Protein AF-0000000074803861 (afdb_homodimer)

Organism: Zingiber officinale (NCBI:txid94328)

Nearest PDB structures (foldseek):
  1dpg-assembly1_B  TM=9.202E-01  e=6.048E-50  Leuconostoc mesenteroides
  7xhl-assembly1_A  TM=9.032E-01  e=5.498E-47  Zymomonas mobilis
  7xhl-assembly2_E  TM=8.875E-01  e=1.045E-45  Zymomonas mobilis
  7xhp-assembly2_G  TM=9.040E-01  e=1.129E-42  Zymomonas mobilis
  7xhp-assembly1_D  TM=9.112E-01  e=1.511E-33  Zymomonas mobilis

Secondary structure (DSSP, 8-state):
--HHHHHHHHHHHHTTT-----------------S------S----------------------------------------------------------------------------------------------EEEEEEEETTTSHHIIIIIHHHHHHHHHTT-S-SSEEEEEEESS---HHHHHHHHHTT----GGG-TTHHHHHHHHHHTEEEEE--TT-HHHHHHHHHHHHHHHTTSEEEEEEEE-S-GGGHHHHHHHHHHHS--SSS-EEEEEESP--SSHHHHHHHHHHHHTT--GGGEEEE-GGGGSHHHHHHHHHHHS-TTTGGG-STTTEEEEEEEEE-SS--TT-HHHHTTTHHIIIIIIIIIHHHHHHHHPPPPSSSSHHHHHHHHHHHHHHBPPP-GGGEEEEEEE-EEETTEEE--GGGSTTSPTT----SEEEEEE-B-STTTTT--EEEEEESSBSS-EEEEEEEEPPPTT-TTHHHH-S-GGGG--EEEEEEESS-EEEEEEEEEPSSSS--EEEEEEEEEHHHH--SPPPPHHHHHHHHHHHT--TTSB-HHHHHHHHHHHHHHHHHHHHTTPPPEEEETTBS--THHHHHHHHTT---GGGTTTT--/-HHHHHHHHHHHHHHHGGG--TT-----S-STTHHHHHHHHHHHHH-S----------------------------------------------------------------------------------------EEEEEEEETTTSHHIIIIIHHHHHHHHHTT-S-SSEEEEEEESS---HHHHHHHHHTT----GGG-TTHHHHHHHHHHTEEEEE--TT-HHHHHHHHHHHHHHHTTSEEEEEEEE-S-GGGHHHHHHHHHHHS--SSS-EEEEEESP--SSHHHHHHHHHHHHTTS-GGGEEEE-GGGGSHHHHHHHHHHHS-TTTGGG-STTTEEEEEEEEE-SS--TT-HHHHTTTHHIIIIIIIIIHHHHHHHHPPPPSSSSHHHHHHHHHHHHHHBPPP-GGGEEEEEEE-EEETTEEE--GGGSTTSPTT----SEEEEEE-B-STTTTT--EEEEEESSBSS-EEEEEEEEPPPTT-TTHHHH-S-GGGG--EEEEEEESS-EEEEEEEEEPSSSS--EEEEEEEEEHHHH--SPPPPHHHHHHHHHHHT--TTSB-HHHHHHHHHHHHHHHHHHHHTTPPPEEEETTBS--THHHHHHHHTT---GGGTTTT--

InterPro domains:
  IPR001282 Glucose-6-phosphate dehydrogenase [MF_00966] (138-620)
  IPR001282 Glucose-6-phosphate dehydrogenase [PR00079] (277-290)
  IPR001282 Glucose-6-phosphate dehydrogenase [PR00079] (301-329)
  IPR001282 Glucose-6-phosphate dehydrogenase [PR00079] (353-370)
  IPR001282 Glucose-6-phosphate dehydrogenase [PR00079] (371-387)
  IPR001282 Glucose-6-phosphate dehydrogenase [PR00079] (458-484)
  IPR001282 Glucose-6-phosphate dehydrogenase [PTHR23429] (120-617)
  IPR001282 Glucose-6-phosphate dehydrogenase [TIGR00871] (139-619)
  IPR019796 Glucose-6-phosphate dehydrogenase, active site [PS00069] (311-317)
  IPR022674 Glucose-6-phosphate dehydrogenase, NAD-binding [PF00479] (143-321)
  IPR022675 Glucose-6-phosphate dehydrogenase, C-terminal [PF02781] (324-618)
  IPR036291 NAD(P)-binding domain superfamily [SSF51735] (134-324)

Foldseek 3Di:
DVVVVVVVVVVVCVVPACYPPDDDPDDDDDDDPDDDPDDDDPPDDDDDPDDDDDDDDDDDDDDDDDDDDDDDDDDDDPPDDDDDDDDDDDDDDDDDDDDDDDDDDPPPDDDDPDDPPDPPPPPPPPPPPVPPVPFQAEEEEEEEVCVDDCNQAPQLQLVLVCVVVVLHGPHYAYEYEEQDDDFLVRSLVSNLVNHDDFPVPPDCSVVSSVVSSVRYGYFHDDQQDLVSLLVVQVVQCVSQPRHQYHYEYEYPDDLVSVLRNLQSCLVRRAGPGDHAAYEDEDDQAQFLVRNVVSVVSNVVRDPQLRYFYDDLLLLFDLLVCLLVVQPVDPVPVVCLFPVWFQAKEWEFEAQAACVQVLLVCLVRADCSVDVLPNVLQSVLQSNFDDFPDLAQVRSLVRSLVQLLQKAAFDLVFKAFEFEAWDDDPNDTDHGSQPRPSHDHPRQGGQKMKGWIAGHDDGYHLYTYIYIYHYLAQDGFTKMKTWTDFDPPDPCDVQVPDDRSVQTKMWMATRDDQGWTWIWHWDADDDDDGHIDIDIDIDGCVVPPVDDGDGSSSRSVSCSSVSGRNSGRGSSSSSSSSSRHNVNVVVCVVVVDHHHYHHRNHRTDPVNQVSQVVSPHGDPVVPVVPPD/DVVVVVVVVVVVVVVVVVPCPVPPVPDDDDDPPVPPVVVVVVVVVPPVDDDDDYYDDDDDDDDDDDDDDYDDDDDDDDYDYYDDDDDDDDDDDDDDDDDCPDDDDDPPDDPPPDDPPDPPPPPPPPPCPVPPVPFQAEEEEEEEVCVDPCNQAPVLQLVLVCVVVVLHGPHYAYEYEEQDDDFLVRSLVSNLVNHDDFPVPPPCSVVSSVVSSVRYGYFHDDQQDLVSLLVVQVVQCVSQDRHQYHYEYEYPDDLVSVLRNLQSCLVRRAGPGDHAAYEDEDDQAQFLVRNVVSVVSNVVRDPQLRYFYDDLLLLFDLLVCLLVVQPVDPVPVVCLFPVWFQAKEWEFEAQAACVQVLLVCLVRADCSVDVLPNVLQSVLQSNFDDFPDLAQVRSLVRSLVQLLQKAAFDLVFKAFEFEAWDDDPNDIDHGSQPRPSHDHPRQGGQKMKGWIAGHDDGTHLYTYIYIYHYLAQDGFTKMKTWTDFDPPDPCDVQVPDDRSVQTKMWMATRDDQGWTKIWHWDADDDDDGHIDIDIDIDGCVVPPVGDGDGSSSRSVSCSSVSGRNSGRGSSNSSSSSSRHNVNVVVCVVVVDHHHYHHRNHRTDPVNQVSQVVSPHGDPVVPVVPPD

Structure (mmCIF, N/CA/C/O backbone):
data_AF-0000000074803861-model_v1
#
loop_
_entity.id
_entity.type
_entity.pdbx_description
1 polymer 'Glucose-6-phosphate 1-dehydrogenase'
#
loop_
_atom_site.group_PDB
_atom_site.id
_atom_site.type_symbol
_atom_site.label_atom_id
_atom_site.label_alt_id
_atom_site.label_comp_id
_atom_site.label_asym_id
_atom_site.label_entity_id
_atom_site.label_seq_id
_atom_site.pdbx_PDB_ins_code
_atom_site.Cartn_x
_atom_site.Cartn_y
_atom_site.Cartn_z
_atom_site.occupancy
_atom_site.B_iso_or_equiv
_atom_site.auth_seq_id
_atom_site.auth_comp_id
_atom_site.auth_asym_id
_atom_site.auth_atom_id
_atom_site.pdbx_PDB_model_num
ATOM 1 N N . MET A 1 1 ? -1.765 -29.172 37.281 1 24.17 1 MET A N 1
ATOM 2 C CA . MET A 1 1 ? -2.434 -28.453 36.188 1 24.17 1 MET A CA 1
ATOM 3 C C . MET A 1 1 ? -2.635 -26.984 36.562 1 24.17 1 MET A C 1
ATOM 5 O O . MET A 1 1 ? -2.479 -26.094 35.719 1 24.17 1 MET A O 1
ATOM 9 N N . ASP A 1 2 ? -3.418 -26.812 37.812 1 24.66 2 ASP A N 1
ATOM 10 C CA . ASP A 1 2 ? -3.715 -25.469 38.281 1 24.66 2 ASP A CA 1
ATOM 11 C C . ASP A 1 2 ? -2.432 -24.688 38.531 1 24.66 2 ASP A C 1
ATOM 13 O O . ASP A 1 2 ? -2.346 -23.5 38.219 1 24.66 2 ASP A O 1
ATOM 17 N N . LYS A 1 3 ? -1.756 -25.203 39.625 1 26.88 3 LYS A N 1
ATOM 18 C CA . LYS A 1 3 ? -0.639 -24.562 40.312 1 26.88 3 LYS A CA 1
ATOM 19 C C . LYS A 1 3 ? 0.588 -24.484 39.406 1 26.88 3 LYS A C 1
ATOM 21 O O . LYS A 1 3 ? 1.533 -23.75 39.688 1 26.88 3 LYS A O 1
ATOM 26 N N . ILE A 1 4 ? 0.745 -25.453 38.594 1 26.59 4 ILE A N 1
ATOM 27 C CA . ILE A 1 4 ? 1.881 -25.406 37.688 1 26.59 4 ILE A CA 1
ATOM 28 C C . ILE A 1 4 ? 1.741 -24.219 36.75 1 26.59 4 ILE A C 1
ATOM 30 O O . ILE A 1 4 ? 2.732 -23.719 36.219 1 26.59 4 ILE A O 1
ATOM 34 N N . TRP A 1 5 ? 0.387 -23.75 36.562 1 29.5 5 TRP A N 1
ATOM 35 C CA . TRP A 1 5 ? -0.01 -22.719 35.625 1 29.5 5 TRP A CA 1
ATOM 36 C C . TRP A 1 5 ? 0.34 -21.328 36.156 1 29.5 5 TRP A C 1
ATOM 38 O O . TRP A 1 5 ? 0.652 -20.422 35.375 1 29.5 5 TRP A O 1
ATOM 48 N N . ALA A 1 6 ? 0.406 -21.188 37.469 1 29.48 6 ALA A N 1
ATOM 49 C CA . ALA A 1 6 ? 0.654 -19.938 38.156 1 29.48 6 ALA A CA 1
ATOM 50 C C . ALA A 1 6 ? 2.055 -19.406 37.875 1 29.48 6 ALA A C 1
ATOM 52 O O . ALA A 1 6 ? 2.246 -18.203 37.688 1 29.48 6 ALA A O 1
ATOM 53 N N . LYS A 1 7 ? 3.047 -20.359 37.938 1 29.09 7 LYS A N 1
ATOM 54 C CA . LYS A 1 7 ? 4.453 -20 37.812 1 29.09 7 LYS A CA 1
ATOM 55 C C . LYS A 1 7 ? 4.746 -19.469 36.406 1 29.09 7 LYS A C 1
ATOM 57 O O . LYS A 1 7 ? 5.66 -18.656 36.219 1 29.09 7 LYS A O 1
ATOM 62 N N . VAL A 1 8 ? 4.051 -19.984 35.375 1 30.67 8 VAL A N 1
ATOM 63 C CA . VAL A 1 8 ? 4.309 -19.547 34 1 30.67 8 VAL A CA 1
ATOM 64 C C . VAL A 1 8 ? 3.766 -18.141 33.781 1 30.67 8 VAL A C 1
ATOM 66 O O . VAL A 1 8 ? 4.262 -17.391 32.938 1 30.67 8 VAL A O 1
ATOM 69 N N . GLN A 1 9 ? 2.818 -17.609 34.625 1 30.31 9 GLN A N 1
ATOM 70 C CA . GLN A 1 9 ? 2.166 -16.312 34.562 1 30.31 9 GLN A CA 1
ATOM 71 C C . GLN A 1 9 ? 3.111 -15.195 35 1 30.31 9 GLN A C 1
ATOM 73 O O . GLN A 1 9 ? 3.182 -14.148 34.344 1 30.31 9 GLN A O 1
ATOM 78 N N . MET A 1 10 ? 3.721 -15.352 36.094 1 31.27 10 MET A N 1
ATOM 79 C CA . MET A 1 10 ? 4.527 -14.281 36.688 1 31.27 10 MET A CA 1
ATOM 80 C C . MET A 1 10 ? 5.758 -13.992 35.812 1 31.27 10 MET A C 1
ATOM 82 O O . MET A 1 10 ? 6.266 -12.867 35.812 1 31.27 10 MET A O 1
ATOM 86 N N . PHE A 1 11 ? 6.445 -15.016 35.188 1 31.88 11 PHE A N 1
ATOM 87 C CA . PHE A 1 11 ? 7.609 -14.773 34.375 1 31.88 11 PHE A CA 1
ATOM 88 C C . PHE A 1 11 ? 7.242 -13.922 33.156 1 31.88 11 PHE A C 1
ATOM 90 O O . PHE A 1 11 ? 8.055 -13.117 32.688 1 31.88 11 PHE A O 1
ATOM 97 N N . ALA A 1 12 ? 5.961 -13.875 32.656 1 29.8 12 ALA A N 1
ATOM 98 C CA . ALA A 1 12 ? 5.473 -13.031 31.547 1 29.8 12 ALA A CA 1
ATOM 99 C C . ALA A 1 12 ? 5.27 -11.594 32.031 1 29.8 12 ALA A C 1
ATOM 101 O O . ALA A 1 12 ? 5.488 -10.648 31.25 1 29.8 12 ALA A O 1
ATOM 102 N N . ILE A 1 13 ? 4.965 -11.18 33.188 1 30.58 13 ILE A N 1
ATOM 103 C CA . ILE A 1 13 ? 4.73 -9.812 33.656 1 30.58 13 ILE A CA 1
ATOM 104 C C . ILE A 1 13 ? 6.055 -9.062 33.75 1 30.58 13 ILE A C 1
ATOM 106 O O . ILE A 1 13 ? 6.148 -7.902 33.344 1 30.58 13 ILE A O 1
ATOM 110 N N . ASN A 1 14 ? 7.102 -9.555 34.375 1 29.22 14 ASN A N 1
ATOM 111 C CA . ASN A 1 14 ? 8.344 -8.859 34.688 1 29.22 14 ASN A CA 1
ATOM 112 C C . ASN A 1 14 ? 9.125 -8.5 33.406 1 29.22 14 ASN A C 1
ATOM 114 O O . ASN A 1 14 ? 10.117 -7.773 33.469 1 29.22 14 ASN A O 1
ATOM 118 N N . ILE A 1 15 ? 9.258 -9.281 32.344 1 28.55 15 ILE A N 1
ATOM 119 C CA . ILE A 1 15 ? 9.938 -8.703 31.188 1 28.55 15 ILE A CA 1
ATOM 120 C C . ILE A 1 15 ? 9.305 -7.359 30.828 1 28.55 15 ILE A C 1
ATOM 122 O O . ILE A 1 15 ? 9.883 -6.57 30.078 1 28.55 15 ILE A O 1
ATOM 126 N N . LEU A 1 16 ? 8.219 -6.828 31.531 1 27.12 16 LEU A N 1
ATOM 127 C CA . LEU A 1 16 ? 7.504 -5.559 31.422 1 27.12 16 LEU A CA 1
ATOM 128 C C . LEU A 1 16 ? 8.188 -4.484 32.281 1 27.12 16 LEU A C 1
ATOM 130 O O . LEU A 1 16 ? 8.234 -3.32 31.875 1 27.12 16 LEU A O 1
ATOM 134 N N . ALA A 1 17 ? 8.656 -4.445 33.531 1 26.55 17 ALA A N 1
ATOM 135 C CA . ALA A 1 17 ? 8.875 -3.314 34.438 1 26.55 17 ALA A CA 1
ATOM 136 C C . ALA A 1 17 ? 10.297 -2.779 34.281 1 26.55 17 ALA A C 1
ATOM 138 O O . ALA A 1 17 ? 10.594 -1.671 34.75 1 26.55 17 ALA A O 1
ATOM 139 N N . ILE A 1 18 ? 11.68 -3.209 34.281 1 25.77 18 ILE A N 1
ATOM 140 C CA . ILE A 1 18 ? 12.711 -2.35 33.719 1 25.77 18 ILE A CA 1
ATOM 141 C C . ILE A 1 18 ? 12.172 -1.648 32.469 1 25.77 18 ILE A C 1
ATOM 143 O O . ILE A 1 18 ? 12.828 -0.762 31.922 1 25.77 18 ILE A O 1
ATOM 147 N N . VAL A 1 19 ? 11.602 -1.701 32.969 1 27.09 19 VAL A N 1
ATOM 148 C CA . VAL A 1 19 ? 11.172 -1.894 34.344 1 27.09 19 VAL A CA 1
ATOM 149 C C . VAL A 1 19 ? 11.914 -0.924 35.25 1 27.09 19 VAL A C 1
ATOM 151 O O . VAL A 1 19 ? 13.086 -0.617 35.031 1 27.09 19 VAL A O 1
ATOM 154 N N . TRP A 1 20 ? 11.609 -0.49 36.531 1 27.33 20 TRP A N 1
ATOM 155 C CA . TRP A 1 20 ? 11.711 0.568 37.531 1 27.33 20 TRP A CA 1
ATOM 156 C C . TRP A 1 20 ? 13.102 0.597 38.156 1 27.33 20 TRP A C 1
ATOM 158 O O . TRP A 1 20 ? 13.523 -0.371 38.781 1 27.33 20 TRP A O 1
ATOM 168 N N . ARG A 1 21 ? 14.219 0.992 37.75 1 22.86 21 ARG A N 1
ATOM 169 C CA . ARG A 1 21 ? 15.414 0.877 38.562 1 22.86 21 ARG A CA 1
ATOM 170 C C . ARG A 1 21 ? 15.328 1.805 39.781 1 22.86 21 ARG A C 1
ATOM 172 O O . ARG A 1 21 ? 15.719 1.431 40.875 1 22.86 21 ARG A O 1
ATOM 179 N N . PRO A 1 22 ? 15.453 3.17 40.25 1 23.97 22 PRO A N 1
ATOM 180 C CA . PRO A 1 22 ? 16.266 3.705 41.344 1 23.97 22 PRO A CA 1
ATOM 181 C C . PRO A 1 22 ? 15.5 3.834 42.656 1 23.97 22 PRO A C 1
ATOM 183 O O . PRO A 1 22 ? 14.75 4.793 42.844 1 23.97 22 PRO A O 1
ATOM 186 N N . GLY A 1 23 ? 14.914 2.832 43.469 1 23.3 23 GLY A N 1
ATOM 187 C CA . GLY A 1 23 ? 14.594 2.979 44.906 1 23.3 23 GLY A CA 1
ATOM 188 C C . GLY A 1 23 ? 15.82 2.996 45.781 1 23.3 23 GLY A C 1
ATOM 189 O O . GLY A 1 23 ? 15.734 3.383 46.969 1 23.3 23 GLY A O 1
ATOM 190 N N . ASP A 1 24 ? 16.922 2.225 46.062 1 24.5 24 ASP A N 1
ATOM 191 C CA . ASP A 1 24 ? 17.203 1.586 47.344 1 24.5 24 ASP A CA 1
ATOM 192 C C . ASP A 1 24 ? 17.75 2.598 48.344 1 24.5 24 ASP A C 1
ATOM 194 O O . ASP A 1 24 ? 18.828 2.418 48.906 1 24.5 24 ASP A O 1
ATOM 198 N N . GLU A 1 25 ? 17.625 3.707 48.906 1 22.11 25 GLU A N 1
ATOM 199 C CA . GLU A 1 25 ? 18.391 4.02 50.125 1 22.11 25 GLU A CA 1
ATOM 200 C C . GLU A 1 25 ? 17.703 3.479 51.375 1 22.11 25 GLU A C 1
ATOM 202 O O . GLU A 1 25 ? 18.172 3.709 52.5 1 22.11 25 GLU A O 1
ATOM 207 N N . SER A 1 26 ? 16.672 3.15 52.062 1 20.33 26 SER A N 1
ATOM 208 C CA . SER A 1 26 ? 16.812 2.887 53.469 1 20.33 26 SER A CA 1
ATOM 209 C C . SER A 1 26 ? 17.688 1.671 53.75 1 20.33 26 SER A C 1
ATOM 211 O O . SER A 1 26 ? 17.922 0.858 52.844 1 20.33 26 SER A O 1
ATOM 213 N N . ASP A 1 27 ? 18.531 1.297 55.375 1 21.42 27 ASP A N 1
ATOM 214 C CA . ASP A 1 27 ? 19.031 0.494 56.469 1 21.42 27 ASP A CA 1
ATOM 215 C C . ASP A 1 27 ? 18.219 -0.795 56.625 1 21.42 27 ASP A C 1
ATOM 217 O O . ASP A 1 27 ? 18.797 -1.882 56.75 1 21.42 27 ASP A O 1
ATOM 221 N N . ASP A 1 28 ? 17.328 -0.961 57.875 1 21.25 28 ASP A N 1
ATOM 222 C CA . ASP A 1 28 ? 17.031 -2.111 58.719 1 21.25 28 ASP A CA 1
ATOM 223 C C . ASP A 1 28 ? 16.391 -3.232 57.906 1 21.25 28 ASP A C 1
ATOM 225 O O . ASP A 1 28 ? 15.844 -2.99 56.812 1 21.25 28 ASP A O 1
ATOM 229 N N . TRP A 1 29 ? 16.141 -4.566 58.656 1 23 29 TRP A N 1
ATOM 230 C CA . TRP A 1 29 ? 16.031 -5.941 58.188 1 23 29 TRP A CA 1
ATOM 231 C C . TRP A 1 29 ? 14.961 -6.062 57.125 1 23 29 TRP A C 1
ATOM 233 O O . TRP A 1 29 ? 14.117 -5.172 56.969 1 23 29 TRP A O 1
ATOM 243 N N . CYS A 1 30 ? 14.57 -7.32 56.938 1 19.48 30 CYS A N 1
ATOM 244 C CA . CYS A 1 30 ? 14.328 -8.695 56.5 1 19.48 30 CYS A CA 1
ATOM 245 C C . CYS A 1 30 ? 12.836 -8.953 56.312 1 19.48 30 CYS A C 1
ATOM 247 O O . CYS A 1 30 ? 12.445 -9.906 55.625 1 19.48 30 CYS A O 1
ATOM 249 N N . SER A 1 31 ? 12.086 -8.531 57.344 1 18.33 31 SER A N 1
ATOM 250 C CA . SER A 1 31 ? 11.141 -9.461 57.938 1 18.33 31 SER A CA 1
ATOM 251 C C . SER A 1 31 ? 9.984 -9.781 57 1 18.33 31 SER A C 1
ATOM 253 O O . SER A 1 31 ? 9.656 -10.953 56.812 1 18.33 31 SER A O 1
ATOM 255 N N . ASN A 1 32 ? 8.961 -9.109 57.281 1 18.39 32 ASN A N 1
ATOM 256 C CA . ASN A 1 32 ? 7.602 -9.625 57.312 1 18.39 32 ASN A CA 1
ATOM 257 C C . ASN A 1 32 ? 7.098 -9.914 55.875 1 18.39 32 ASN A C 1
ATOM 259 O O . ASN A 1 32 ? 7.086 -9.016 55.031 1 18.39 32 ASN A O 1
ATOM 263 N N . GLU A 1 33 ? 7.133 -11.242 55.469 1 21.64 33 GLU A N 1
ATOM 264 C CA . GLU A 1 33 ? 6.723 -12.234 54.5 1 21.64 33 GLU A CA 1
ATOM 265 C C . GLU A 1 33 ? 5.289 -12 54.031 1 21.64 33 GLU A C 1
ATOM 267 O O . GLU A 1 33 ? 4.695 -12.852 53.375 1 21.64 33 GLU A O 1
ATOM 272 N N . ARG A 1 34 ? 4.691 -10.992 54.781 1 19.16 34 ARG A N 1
ATOM 273 C CA . ARG A 1 34 ? 3.238 -11.125 54.844 1 19.16 34 ARG A CA 1
ATOM 274 C C . ARG A 1 34 ? 2.67 -11.516 53.469 1 19.16 34 ARG A C 1
ATOM 276 O O . ARG A 1 34 ? 3.32 -11.32 52.469 1 19.16 34 ARG A O 1
ATOM 283 N N . SER A 1 35 ? 1.487 -10.93 53.25 1 18.77 35 SER A N 1
ATOM 284 C CA . SER A 1 35 ? 0.178 -11.508 52.969 1 18.77 35 SER A CA 1
ATOM 285 C C . SER A 1 35 ? 0.114 -12.07 51.562 1 18.77 35 SER A C 1
ATOM 287 O O . SER A 1 35 ? 0.556 -11.422 50.625 1 18.77 35 SER A O 1
ATOM 289 N N . THR A 1 36 ? 0.12 -13.461 51.375 1 19.77 36 THR A N 1
ATOM 290 C CA . THR A 1 36 ? -0.093 -14.75 50.719 1 19.77 36 THR A CA 1
ATOM 291 C C . THR A 1 36 ? -0.967 -14.594 49.5 1 19.77 36 THR A C 1
ATOM 293 O O . THR A 1 36 ? -1.708 -13.617 49.375 1 19.77 36 THR A O 1
ATOM 296 N N . ILE A 1 37 ? -0.902 -15.562 48.625 1 21.64 37 ILE A N 1
ATOM 297 C CA . ILE A 1 37 ? -1.31 -16.047 47.312 1 21.64 37 ILE A CA 1
ATOM 298 C C . ILE A 1 37 ? -2.824 -15.93 47.156 1 21.64 37 ILE A C 1
ATOM 300 O O . ILE A 1 37 ? -3.354 -16.016 46.062 1 21.64 37 ILE A O 1
ATOM 304 N N . ASN A 1 38 ? -3.422 -15.492 48.344 1 19.55 38 ASN A N 1
ATOM 305 C CA . ASN A 1 38 ? -4.598 -16.172 48.875 1 19.55 38 ASN A CA 1
ATOM 306 C C . ASN A 1 38 ? -5.477 -16.734 47.781 1 19.55 38 ASN A C 1
ATOM 308 O O . ASN A 1 38 ? -5.551 -16.172 46.688 1 19.55 38 ASN A O 1
ATOM 312 N N . GLN A 1 39 ? -6.035 -17.859 48.125 1 20.33 39 GLN A N 1
ATOM 313 C CA . GLN A 1 39 ? -6.762 -19.062 47.75 1 20.33 39 GLN A CA 1
ATOM 314 C C . GLN A 1 39 ? -7.699 -18.797 46.594 1 20.33 39 GLN A C 1
ATOM 316 O O . GLN A 1 39 ? -7.914 -17.641 46.219 1 20.33 39 GLN A O 1
ATOM 321 N N . LEU A 1 40 ? -8.719 -19.641 46.75 1 19.72 40 LEU A N 1
ATOM 322 C CA . LEU A 1 40 ? -9.789 -20.562 46.375 1 19.72 40 LEU A CA 1
ATOM 323 C C . LEU A 1 40 ? -10.945 -19.812 45.719 1 19.72 40 LEU A C 1
ATOM 325 O O . LEU A 1 40 ? -11.539 -20.297 44.75 1 19.72 40 LEU A O 1
ATOM 329 N N . LEU A 1 41 ? -11.5 -18.891 46.375 1 19.53 41 LEU A N 1
ATOM 330 C CA . LEU A 1 41 ? -12.953 -18.828 46.438 1 19.53 41 LEU A CA 1
ATOM 331 C C . LEU A 1 41 ? -13.547 -18.469 45.062 1 19.53 41 LEU A C 1
ATOM 333 O O . LEU A 1 41 ? -14.469 -19.141 44.594 1 19.53 41 LEU A O 1
ATOM 337 N N . HIS A 1 42 ? -14.125 -17.391 44.875 1 18.58 42 HIS A N 1
ATOM 338 C CA . HIS A 1 42 ? -15.477 -17.266 44.312 1 18.58 42 HIS A CA 1
ATOM 339 C C . HIS A 1 42 ? -15.539 -17.766 42.875 1 18.58 42 HIS A C 1
ATOM 341 O O . HIS A 1 42 ? -14.953 -17.172 41.969 1 18.58 42 HIS A O 1
ATOM 347 N N . ARG A 1 43 ? -15.422 -19.359 42.656 1 21.69 43 ARG A N 1
ATOM 348 C CA . ARG A 1 43 ? -15.688 -20.562 41.875 1 21.69 43 ARG A CA 1
ATOM 349 C C . ARG A 1 43 ? -16.781 -20.328 40.844 1 21.69 43 ARG A C 1
ATOM 351 O O . ARG A 1 43 ? -16.609 -20.578 39.656 1 21.69 43 ARG A O 1
ATOM 358 N N . ALA A 1 44 ? -18.078 -21.125 41.281 1 17.08 44 ALA A N 1
ATOM 359 C CA . ALA A 1 44 ? -19.312 -21.891 41.188 1 17.08 44 ALA A CA 1
ATOM 360 C C . ALA A 1 44 ? -20.5 -21 40.812 1 17.08 44 ALA A C 1
ATOM 362 O O . ALA A 1 44 ? -21.578 -21.5 40.469 1 17.08 44 ALA A O 1
ATOM 363 N N . LEU A 1 45 ? -20.594 -19.922 41.312 1 17.23 45 LEU A N 1
ATOM 364 C CA . LEU A 1 45 ? -21.969 -19.562 41.625 1 17.23 45 LEU A CA 1
ATOM 365 C C . LEU A 1 45 ? -22.875 -19.797 40.438 1 17.23 45 LEU A C 1
ATOM 367 O O . LEU A 1 45 ? -22.438 -19.781 39.281 1 17.23 45 LEU A O 1
ATOM 371 N N . LEU A 1 46 ? -24.172 -19.406 40.688 1 18.02 46 LEU A N 1
ATOM 372 C CA . LEU A 1 46 ? -25.578 -19.703 40.375 1 18.02 46 LEU A CA 1
ATOM 373 C C . LEU A 1 46 ? -25.797 -19.75 38.844 1 18.02 46 LEU A C 1
ATOM 375 O O . LEU A 1 46 ? -25.234 -18.938 38.125 1 18.02 46 LEU A O 1
ATOM 379 N N . LEU A 1 47 ? -26.484 -21.031 38.375 1 16.33 47 LEU A N 1
ATOM 380 C CA . LEU A 1 47 ? -27.312 -22.031 37.719 1 16.33 47 LEU A CA 1
ATOM 381 C C . LEU A 1 47 ? -28.406 -21.359 36.875 1 16.33 47 LEU A C 1
ATOM 383 O O . LEU A 1 47 ? -28.656 -21.766 35.75 1 16.33 47 LEU A O 1
ATOM 387 N N . ALA A 1 48 ? -29.562 -20.781 37.594 1 14.71 48 ALA A N 1
ATOM 388 C CA . ALA A 1 48 ? -30.984 -21.094 37.5 1 14.71 48 ALA A CA 1
ATOM 389 C C . ALA A 1 48 ? -31.609 -20.406 36.281 1 14.71 48 ALA A C 1
ATOM 391 O O . ALA A 1 48 ? -32.625 -20.859 35.781 1 14.71 48 ALA A O 1
ATOM 392 N N . ARG A 1 49 ? -31.5 -19.141 36.312 1 16.17 49 ARG A N 1
ATOM 393 C CA . ARG A 1 49 ? -32.812 -18.641 35.938 1 16.17 49 ARG A CA 1
ATOM 394 C C . ARG A 1 49 ? -33.188 -19.016 34.5 1 16.17 49 ARG A C 1
ATOM 396 O O . ARG A 1 49 ? -32.594 -18.484 33.562 1 16.17 49 ARG A O 1
ATOM 403 N N . TYR A 1 50 ? -33.625 -20.422 34.375 1 15.88 50 TYR A N 1
ATOM 404 C CA . TYR A 1 50 ? -34.125 -21.172 33.219 1 15.88 50 TYR A CA 1
ATOM 405 C C . TYR A 1 50 ? -35.219 -20.422 32.5 1 15.88 50 TYR A C 1
ATOM 407 O O . TYR A 1 50 ? -35.281 -20.406 31.266 1 15.88 50 TYR A O 1
ATOM 415 N N . SER A 1 51 ? -36.469 -20.094 33.312 1 14.73 51 SER A N 1
ATOM 416 C CA . SER A 1 51 ? -37.75 -20.641 32.844 1 14.73 51 SER A CA 1
ATOM 417 C C . SER A 1 51 ? -38.219 -19.969 31.562 1 14.73 51 SER A C 1
ATOM 419 O O . SER A 1 51 ? -37.656 -18.938 31.172 1 14.73 51 SER A O 1
ATOM 421 N N . SER A 1 52 ? -39.656 -19.484 31.609 1 15.33 52 SER A N 1
ATOM 422 C CA . SER A 1 52 ? -40.875 -19.953 30.938 1 15.33 52 SER A CA 1
ATOM 423 C C . SER A 1 52 ? -41.125 -19.188 29.641 1 15.33 52 SER A C 1
ATOM 425 O O . SER A 1 52 ? -41.094 -19.766 28.562 1 15.33 52 SER A O 1
ATOM 427 N N . PRO A 1 53 ? -42.438 -18.422 29.562 1 15.59 53 PRO A N 1
ATOM 428 C CA . PRO A 1 53 ? -43.688 -18.703 28.828 1 15.59 53 PRO A CA 1
ATOM 429 C C . PRO A 1 53 ? -43.656 -18.109 27.422 1 15.59 53 PRO A C 1
ATOM 431 O O . PRO A 1 53 ? -42.75 -17.359 27.062 1 15.59 53 PRO A O 1
ATOM 434 N N . MET A 1 54 ? -45.031 -17.406 27 1 14.85 54 MET A N 1
ATOM 435 C CA . MET A 1 54 ? -46.156 -17.531 26.094 1 14.85 54 MET A CA 1
ATOM 436 C C . MET A 1 54 ? -45.938 -16.672 24.844 1 14.85 54 MET A C 1
ATOM 438 O O . MET A 1 54 ? -45.094 -15.773 24.828 1 14.85 54 MET A O 1
ATOM 442 N N . ALA A 1 55 ? -47.156 -16.719 23.75 1 14.19 55 ALA A N 1
ATOM 443 C CA . ALA A 1 55 ? -47.688 -16.734 22.391 1 14.19 55 ALA A CA 1
ATOM 444 C C . ALA A 1 55 ? -47.875 -15.32 21.859 1 14.19 55 ALA A C 1
ATOM 446 O O . ALA A 1 55 ? -48.281 -15.133 20.703 1 14.19 55 ALA A O 1
ATOM 447 N N . ALA A 1 56 ? -47.562 -14.258 22.516 1 13.94 56 ALA A N 1
ATOM 448 C CA . ALA A 1 56 ? -48.5 -13.195 22.25 1 13.94 56 ALA A CA 1
ATOM 449 C C . ALA A 1 56 ? -48.594 -12.891 20.75 1 13.94 56 ALA A C 1
ATOM 451 O O . ALA A 1 56 ? -47.562 -12.828 20.078 1 13.94 56 ALA A O 1
ATOM 452 N N . ALA A 1 57 ? -49.906 -12.648 20.266 1 14.47 57 ALA A N 1
ATOM 453 C CA . ALA A 1 57 ? -50.938 -12.672 19.219 1 14.47 57 ALA A CA 1
ATOM 454 C C . ALA A 1 57 ? -50.594 -11.695 18.094 1 14.47 57 ALA A C 1
ATOM 456 O O . ALA A 1 57 ? -49.812 -10.773 18.281 1 14.47 57 ALA A O 1
ATOM 457 N N . CYS A 1 58 ? -51.531 -11.68 17 1 14.3 58 CYS A N 1
ATOM 458 C CA . CYS A 1 58 ? -51.844 -11.664 15.578 1 14.3 58 CYS A CA 1
ATOM 459 C C . CYS A 1 58 ? -51.906 -10.234 15.055 1 14.3 58 CYS A C 1
ATOM 461 O O . CYS A 1 58 ? -51.5 -9.961 13.93 1 14.3 58 CYS A O 1
ATOM 463 N N . PHE A 1 59 ? -52.688 -9.227 15.781 1 13.89 59 PHE A N 1
ATOM 464 C CA . PHE A 1 59 ? -53.812 -8.633 15.07 1 13.89 59 PHE A CA 1
ATOM 465 C C . PHE A 1 59 ? -53.312 -7.664 14 1 13.89 59 PHE A C 1
ATOM 467 O O . PHE A 1 59 ? -52.219 -7.129 14.094 1 13.89 59 PHE A O 1
ATOM 474 N N . HIS A 1 60 ? -54.312 -7.293 12.969 1 14.12 60 HIS A N 1
ATOM 475 C CA . HIS A 1 60 ? -54.781 -7.012 11.617 1 14.12 60 HIS A CA 1
ATOM 476 C C . HIS A 1 60 ? -54.688 -5.523 11.297 1 14.12 60 HIS A C 1
ATOM 478 O O . HIS A 1 60 ? -54.812 -5.125 10.141 1 14.12 60 HIS A O 1
ATOM 484 N N . GLY A 1 61 ? -54.5 -4.516 12.211 1 13.88 61 GLY A N 1
ATOM 485 C CA . GLY A 1 61 ? -55.438 -3.455 11.867 1 13.88 61 GLY A CA 1
ATOM 486 C C . GLY A 1 61 ? -55.125 -2.799 10.531 1 13.88 61 GLY A C 1
ATOM 487 O O . GLY A 1 61 ? -53.969 -2.701 10.141 1 13.88 61 GLY A O 1
ATOM 488 N N . HIS A 1 62 ? -56.25 -2.531 9.625 1 14.54 62 HIS A N 1
ATOM 489 C CA . HIS A 1 62 ? -56.75 -2.189 8.297 1 14.54 62 HIS A CA 1
ATOM 490 C C . HIS A 1 62 ? -56.438 -0.736 7.949 1 14.54 62 HIS A C 1
ATOM 492 O O . HIS A 1 62 ? -56.375 -0.381 6.773 1 14.54 62 HIS A O 1
ATOM 498 N N . LEU A 1 63 ? -56.281 0.251 8.898 1 14.04 63 LEU A N 1
ATOM 499 C CA . LEU A 1 63 ? -57.219 1.319 8.531 1 14.04 63 LEU A CA 1
ATOM 500 C C . LEU A 1 63 ? -56.844 1.922 7.184 1 14.04 63 LEU A C 1
ATOM 502 O O . LEU A 1 63 ? -55.688 1.803 6.738 1 14.04 63 LEU A O 1
ATOM 506 N N . SER A 1 64 ? -57.469 3.178 7.004 1 13.99 64 SER A N 1
ATOM 507 C CA . SER A 1 64 ? -58.344 3.895 6.09 1 13.99 64 SER A CA 1
ATOM 508 C C . SER A 1 64 ? -57.562 4.605 4.996 1 13.99 64 SER A C 1
ATOM 510 O O . SER A 1 64 ? -56.344 4.836 5.145 1 13.99 64 SER A O 1
ATOM 512 N N . CYS A 1 65 ? -58.406 5.098 4 1 14.31 65 CYS A N 1
ATOM 513 C CA . CYS A 1 65 ? -58.688 5.348 2.592 1 14.31 65 CYS A CA 1
ATOM 514 C C . CYS A 1 65 ? -58.188 6.723 2.17 1 14.31 65 CYS A C 1
ATOM 516 O O . CYS A 1 65 ? -58.344 7.129 1.02 1 14.31 65 CYS A O 1
ATOM 518 N N . ALA A 1 66 ? -57.5 7.609 3.008 1 14.86 66 ALA A N 1
ATOM 519 C CA . ALA A 1 66 ? -57.969 8.945 2.631 1 14.86 66 ALA A CA 1
ATOM 520 C C . ALA A 1 66 ? -57.562 9.273 1.192 1 14.86 66 ALA A C 1
ATOM 522 O O . ALA A 1 66 ? -56.469 8.961 0.756 1 14.86 66 ALA A O 1
ATOM 523 N N . SER A 1 67 ? -58.625 9.789 0.391 1 14.18 67 SER A N 1
ATOM 524 C CA . SER A 1 67 ? -59.031 10.008 -0.992 1 14.18 67 SER A CA 1
ATOM 525 C C . SER A 1 67 ? -58.281 11.18 -1.613 1 14.18 67 SER A C 1
ATOM 527 O O . SER A 1 67 ? -58.094 11.234 -2.832 1 14.18 67 SER A O 1
ATOM 529 N N . SER A 1 68 ? -57.781 12.18 -0.869 1 14.34 68 SER A N 1
ATOM 530 C CA . SER A 1 68 ? -58.281 13.391 -1.496 1 14.34 68 SER A CA 1
ATOM 531 C C . SER A 1 68 ? -57.75 13.539 -2.922 1 14.34 68 SER A C 1
ATOM 533 O O . SER A 1 68 ? -56.688 12.992 -3.262 1 14.34 68 SER A O 1
ATOM 535 N N . PRO A 1 69 ? -58.438 14.578 -3.627 1 14.31 69 PRO A N 1
ATOM 536 C CA . PRO A 1 69 ? -58.906 14.867 -4.984 1 14.31 69 PRO A CA 1
ATOM 537 C C . PRO A 1 69 ? -57.781 15.328 -5.906 1 14.31 69 PRO A C 1
ATOM 539 O O . PRO A 1 69 ? -56.688 15.633 -5.441 1 14.31 69 PRO A O 1
ATOM 542 N N . ALA A 1 70 ? -58.312 15.961 -7.102 1 14.32 70 ALA A N 1
ATOM 543 C CA . ALA A 1 70 ? -58.219 15.914 -8.555 1 14.32 70 ALA A CA 1
ATOM 544 C C . ALA A 1 70 ? -57.312 17.031 -9.078 1 14.32 70 ALA A C 1
ATOM 546 O O . ALA A 1 70 ? -56.625 16.875 -10.078 1 14.32 70 ALA A O 1
ATOM 547 N N . SER A 1 71 ? -57.312 18.312 -8.438 1 14.14 71 SER A N 1
ATOM 548 C CA . SER A 1 71 ? -57.688 19.312 -9.438 1 14.14 71 SER A CA 1
ATOM 549 C C . SER A 1 71 ? -56.625 19.453 -10.516 1 14.14 71 SER A C 1
ATOM 551 O O . SER A 1 71 ? -55.469 19.062 -10.312 1 14.14 71 SER A O 1
ATOM 553 N N . SER A 1 72 ? -56.938 20.578 -11.406 1 14.06 72 SER A N 1
ATOM 554 C CA . SER A 1 72 ? -57.094 20.812 -12.836 1 14.06 72 SER A CA 1
ATOM 555 C C . SER A 1 72 ? -55.781 21.266 -13.477 1 14.06 72 SER A C 1
ATOM 557 O O . SER A 1 72 ? -55.312 20.656 -14.453 1 14.06 72 SER A O 1
ATOM 559 N N . ASN A 1 73 ? -55.594 22.641 -13.523 1 13.67 73 ASN A N 1
ATOM 560 C CA . ASN A 1 73 ? -55.75 23.234 -14.844 1 13.67 73 ASN A CA 1
ATOM 561 C C . ASN A 1 73 ? -54.438 23.203 -15.617 1 13.67 73 ASN A C 1
ATOM 563 O O . ASN A 1 73 ? -53.375 22.953 -15.039 1 13.67 73 ASN A O 1
ATOM 567 N N . PRO A 1 74 ? -54 24.531 -16.016 1 14.95 74 PRO A N 1
ATOM 568 C CA . PRO A 1 74 ? -53.969 25 -17.406 1 14.95 74 PRO A CA 1
ATOM 569 C C . PRO A 1 74 ? -52.594 24.766 -18.078 1 14.95 74 PRO A C 1
ATOM 571 O O . PRO A 1 74 ? -51.594 24.531 -17.391 1 14.95 74 PRO A O 1
ATOM 574 N N . GLY A 1 75 ? -52.625 25.078 -19.422 1 14.13 75 GLY A N 1
ATOM 575 C CA . GLY A 1 75 ? -52.062 24.656 -20.688 1 14.13 75 GLY A CA 1
ATOM 576 C C . GLY A 1 75 ? -50.688 25.188 -20.938 1 14.13 75 GLY A C 1
ATOM 577 O O . GLY A 1 75 ? -49.812 24.469 -21.422 1 14.13 75 GLY A O 1
ATOM 578 N N . LEU A 1 76 ? -50.469 26.547 -20.641 1 14.95 76 LEU A N 1
ATOM 579 C CA . LEU A 1 76 ? -50.125 27.219 -21.891 1 14.95 76 LEU A CA 1
ATOM 580 C C . LEU A 1 76 ? -48.75 26.812 -22.375 1 14.95 76 LEU A C 1
ATOM 582 O O . LEU A 1 76 ? -47.906 26.391 -21.562 1 14.95 76 LEU A O 1
ATOM 586 N N . VAL A 1 77 ? -48.469 27.5 -23.531 1 14.37 77 VAL A N 1
ATOM 587 C CA . VAL A 1 77 ? -47.969 27.375 -24.906 1 14.37 77 VAL A CA 1
ATOM 588 C C . VAL A 1 77 ? -46.469 27.531 -24.922 1 14.37 77 VAL A C 1
ATOM 590 O O . VAL A 1 77 ? -45.906 28.406 -24.25 1 14.37 77 VAL A O 1
ATOM 593 N N . LEU A 1 78 ? -45.844 26.609 -25.438 1 15.46 78 LEU A N 1
ATOM 594 C CA . LEU A 1 78 ? -44.469 26.234 -25.672 1 15.46 78 LEU A CA 1
ATOM 595 C C . LEU A 1 78 ? -43.812 27.203 -26.641 1 15.46 78 LEU A C 1
ATOM 597 O O . LEU A 1 78 ? -42.656 26.969 -27.078 1 15.46 78 LEU A O 1
ATOM 601 N N . SER A 1 79 ? -44.312 28.547 -26.562 1 13.62 79 SER A N 1
ATOM 602 C CA . SER A 1 79 ? -43.969 29.016 -27.906 1 13.62 79 SER A CA 1
ATOM 603 C C . SER A 1 79 ? -42.5 28.703 -28.234 1 13.62 79 SER A C 1
ATOM 605 O O . SER A 1 79 ? -41.656 28.766 -27.359 1 13.62 79 SER A O 1
ATOM 607 N N . ARG A 1 80 ? -42.375 28.219 -29.453 1 14.16 80 ARG A N 1
ATOM 608 C CA . ARG A 1 80 ? -41.438 27.484 -30.297 1 14.16 80 ARG A CA 1
ATOM 609 C C . ARG A 1 80 ? -40.219 28.344 -30.594 1 14.16 80 ARG A C 1
ATOM 611 O O . ARG A 1 80 ? -39.094 27.812 -30.672 1 14.16 80 ARG A O 1
ATOM 618 N N . LYS A 1 81 ? -40.438 29.766 -31 1 14.27 81 LYS A N 1
ATOM 619 C CA . LYS A 1 81 ? -40.094 30.031 -32.406 1 14.27 81 LYS A CA 1
ATOM 620 C C . LYS A 1 81 ? -38.594 29.797 -32.625 1 14.27 81 LYS A C 1
ATOM 622 O O . LYS A 1 81 ? -37.812 29.797 -31.688 1 14.27 81 LYS A O 1
ATOM 627 N N . TYR A 1 82 ? -38.188 30.422 -33.844 1 13.8 82 TYR A N 1
ATOM 628 C CA . TYR A 1 82 ? -37.531 30.141 -35.094 1 13.8 82 TYR A CA 1
ATOM 629 C C . TYR A 1 82 ? -36.031 30.391 -35 1 13.8 82 TYR A C 1
ATOM 631 O O . TYR A 1 82 ? -35.219 29.5 -35.281 1 13.8 82 TYR A O 1
ATOM 639 N N . LYS A 1 83 ? -35.531 31.688 -35.406 1 14.16 83 LYS A N 1
ATOM 640 C CA . LYS A 1 83 ? -35.031 31.891 -36.781 1 14.16 83 LYS A CA 1
ATOM 641 C C . LYS A 1 83 ? -33.531 31.656 -36.812 1 14.16 83 LYS A C 1
ATOM 643 O O . LYS A 1 83 ? -32.844 31.625 -35.781 1 14.16 83 LYS A O 1
ATOM 648 N N . PRO A 1 84 ? -32.812 32.719 -37.625 1 14.53 84 PRO A N 1
ATOM 649 C CA . PRO A 1 84 ? -32.125 32.688 -38.906 1 14.53 84 PRO A CA 1
ATOM 650 C C . PRO A 1 84 ? -30.625 32.5 -38.781 1 14.53 84 PRO A C 1
ATOM 652 O O . PRO A 1 84 ? -30.094 32.594 -37.656 1 14.53 84 PRO A O 1
ATOM 655 N N . TRP A 1 85 ? -29.922 33.031 -39.844 1 14.56 85 TRP A N 1
ATOM 656 C CA . TRP A 1 85 ? -28.984 32.625 -40.906 1 14.56 85 TRP A CA 1
ATOM 657 C C . TRP A 1 85 ? -27.547 32.938 -40.5 1 14.56 85 TRP A C 1
ATOM 659 O O . TRP A 1 85 ? -26.672 32.094 -40.531 1 14.56 85 TRP A O 1
ATOM 669 N N . PRO A 1 86 ? -27.109 34.312 -40.438 1 14.69 86 PRO A N 1
ATOM 670 C CA . PRO A 1 86 ? -26.297 34.688 -41.594 1 14.69 86 PRO A CA 1
ATOM 671 C C . PRO A 1 86 ? -24.812 34.344 -41.406 1 14.69 86 PRO A C 1
ATOM 673 O O . PRO A 1 86 ? -24.359 34.125 -40.281 1 14.69 86 PRO A O 1
ATOM 676 N N . ALA A 1 87 ? -24.094 34.281 -42.562 1 14.58 87 ALA A N 1
ATOM 677 C CA . ALA A 1 87 ? -22.922 33.875 -43.344 1 14.58 87 ALA A CA 1
ATOM 678 C C . ALA A 1 87 ? -21.688 34.688 -42.938 1 14.58 87 ALA A C 1
ATOM 680 O O . ALA A 1 87 ? -20.562 34.344 -43.312 1 14.58 87 ALA A O 1
ATOM 681 N N . SER A 1 88 ? -21.734 35.844 -42.219 1 14.3 88 SER A N 1
ATOM 682 C CA . SER A 1 88 ? -20.906 36.812 -42.938 1 14.3 88 SER A CA 1
ATOM 683 C C . SER A 1 88 ? -19.453 36.344 -43.031 1 14.3 88 SER A C 1
ATOM 685 O O . SER A 1 88 ? -19.016 35.531 -42.188 1 14.3 88 SER A O 1
ATOM 687 N N . THR A 1 89 ? -18.641 37.125 -43.938 1 14.71 89 THR A N 1
ATOM 688 C CA . THR A 1 89 ? -17.672 37.156 -45.031 1 14.71 89 THR A CA 1
ATOM 689 C C . THR A 1 89 ? -16.25 37 -44.469 1 14.71 89 THR A C 1
ATOM 691 O O . THR A 1 89 ? -15.492 36.156 -44.938 1 14.71 89 THR A O 1
ATOM 694 N N . PHE A 1 90 ? -15.406 38.156 -44.688 1 14.47 90 PHE A N 1
ATOM 695 C CA . PHE A 1 90 ? -14.367 38.344 -45.688 1 14.47 90 PHE A CA 1
ATOM 696 C C . PHE A 1 90 ? -12.992 37.969 -45.125 1 14.47 90 PHE A C 1
ATOM 698 O O . PHE A 1 90 ? -12.289 37.156 -45.688 1 14.47 90 PHE A O 1
ATOM 705 N N . HIS A 1 91 ? -12.055 39 -45.094 1 14.88 91 HIS A N 1
ATOM 706 C CA . HIS A 1 91 ? -10.914 39.312 -45.969 1 14.88 91 HIS A CA 1
ATOM 707 C C . HIS A 1 91 ? -9.602 38.906 -45.281 1 14.88 91 HIS A C 1
ATOM 709 O O . HIS A 1 91 ? -9.516 38.875 -44.062 1 14.88 91 HIS A O 1
ATOM 715 N N . LEU A 1 92 ? -8.609 38.469 -46.125 1 15.56 92 LEU A N 1
ATOM 716 C CA . LEU A 1 92 ? -7.312 37.844 -46.312 1 15.56 92 LEU A CA 1
ATOM 717 C C . LEU A 1 92 ? -6.184 38.688 -45.75 1 15.56 92 LEU A C 1
ATOM 719 O O . LEU A 1 92 ? -5.023 38.281 -45.781 1 15.56 92 LEU A O 1
ATOM 723 N N . ILE A 1 93 ? -6.289 39.781 -45.031 1 15.01 93 ILE A N 1
ATOM 724 C CA . ILE A 1 93 ? -5.273 40.719 -45.469 1 15.01 93 ILE A CA 1
ATOM 725 C C . ILE A 1 93 ? -3.883 40.156 -45.219 1 15.01 93 ILE A C 1
ATOM 727 O O . ILE A 1 93 ? -3.643 39.562 -44.156 1 15.01 93 ILE A O 1
ATOM 731 N N . VAL A 1 94 ? -2.879 40.5 -46.156 1 15.12 94 VAL A N 1
ATOM 732 C CA . VAL A 1 94 ? -1.626 40.219 -46.844 1 15.12 94 VAL A CA 1
ATOM 733 C C . VAL A 1 94 ? -0.447 40.562 -45.938 1 15.12 94 VAL A C 1
ATOM 735 O O . VAL A 1 94 ? 0.645 40.031 -46.094 1 15.12 94 VAL A O 1
ATOM 738 N N . GLY A 1 95 ? -0.492 41.375 -44.844 1 14.79 95 GLY A N 1
ATOM 739 C CA . GLY A 1 95 ? 0.588 42.312 -45 1 14.79 95 GLY A CA 1
ATOM 740 C C . GLY A 1 95 ? 1.965 41.688 -44.844 1 14.79 95 GLY A C 1
ATOM 741 O O . GLY A 1 95 ? 2.115 40.656 -44.219 1 14.79 95 GLY A O 1
ATOM 742 N N . GLN A 1 96 ? 3.074 42.281 -45.531 1 15.02 96 GLN A N 1
ATOM 743 C CA . GLN A 1 96 ? 4.371 42.219 -46.188 1 15.02 96 GLN A CA 1
ATOM 744 C C . GLN A 1 96 ? 5.504 42.094 -45.188 1 15.02 96 GLN A C 1
ATOM 746 O O . GLN A 1 96 ? 6.434 41.312 -45.344 1 15.02 96 GLN A O 1
ATOM 751 N N . GLU A 1 97 ? 5.742 43.062 -44.188 1 15.12 97 GLU A N 1
ATOM 752 C CA . GLU A 1 97 ? 6.977 43.781 -44.438 1 15.12 97 GLU A CA 1
ATOM 753 C C . GLU A 1 97 ? 8.203 42.969 -44.031 1 15.12 97 GLU A C 1
ATOM 755 O O . GLU A 1 97 ? 9.125 42.781 -44.812 1 15.12 97 GLU A O 1
ATOM 760 N N . LEU A 1 98 ? 9.047 43.531 -42.938 1 15.23 98 LEU A N 1
ATOM 761 C CA . LEU A 1 98 ? 10.375 44.156 -43 1 15.23 98 LEU A CA 1
ATOM 762 C C . LEU A 1 98 ? 11.445 43.156 -42.562 1 15.23 98 LEU A C 1
ATOM 764 O O . LEU A 1 98 ? 11.344 42.562 -41.5 1 15.23 98 LEU A O 1
ATOM 768 N N . VAL A 1 99 ? 12.367 42.75 -43.469 1 15.65 99 VAL A N 1
ATOM 769 C CA . VAL A 1 99 ? 13.508 41.875 -43.719 1 15.65 99 VAL A CA 1
ATOM 770 C C . VAL A 1 99 ? 14.664 42.25 -42.781 1 15.65 99 VAL A C 1
ATOM 772 O O . VAL A 1 99 ? 15.633 41.5 -42.688 1 15.65 99 VAL A O 1
ATOM 775 N N . THR A 1 100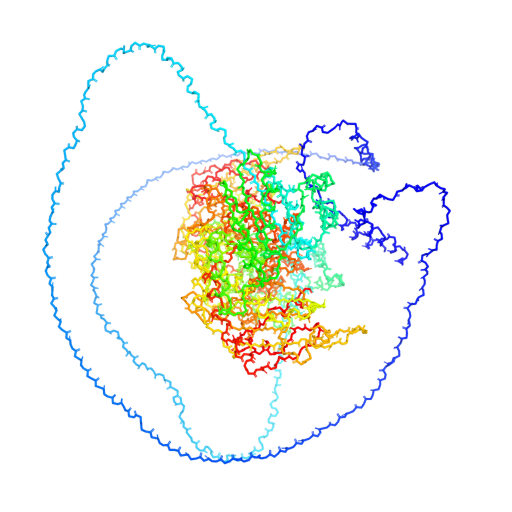 ? 14.758 43.281 -41.875 1 14.98 100 THR A N 1
ATOM 776 C CA . THR A 1 100 ? 16.062 43.906 -41.938 1 14.98 100 THR A CA 1
ATOM 777 C C . THR A 1 100 ? 17.156 42.969 -41.469 1 14.98 100 THR A C 1
ATOM 779 O O . THR A 1 100 ? 16.953 42.188 -40.531 1 14.98 100 THR A O 1
ATOM 782 N N . ARG A 1 101 ? 18.344 42.938 -42.188 1 16.38 101 ARG A N 1
ATOM 783 C CA . ARG A 1 101 ? 19.609 42.312 -42.531 1 16.38 101 ARG A CA 1
ATOM 784 C C . ARG A 1 101 ? 20.609 42.469 -41.375 1 16.38 101 ARG A C 1
ATOM 786 O O . ARG A 1 101 ? 21.797 42.156 -41.531 1 16.38 101 ARG A O 1
ATOM 793 N N . TRP A 1 102 ? 20.328 42.812 -40.094 1 15.6 102 TRP A N 1
ATOM 794 C CA . TRP A 1 102 ? 21.422 43.562 -39.5 1 15.6 102 TRP A CA 1
ATOM 795 C C . TRP A 1 102 ? 22.703 42.719 -39.438 1 15.6 102 TRP A C 1
ATOM 797 O O . TRP A 1 102 ? 22.641 41.5 -39.219 1 15.6 102 TRP A O 1
ATOM 807 N N . GLY A 1 103 ? 23.969 43.281 -39.812 1 15.85 103 GLY A N 1
ATOM 808 C CA . GLY A 1 103 ? 25.328 43.156 -40.344 1 15.85 103 GLY A CA 1
ATOM 809 C C . GLY A 1 103 ? 26.266 42.438 -39.406 1 15.85 103 GLY A C 1
ATOM 810 O O . GLY A 1 103 ? 26.953 41.5 -39.781 1 15.85 103 GLY A O 1
ATOM 811 N N . PHE A 1 104 ? 26.812 43.031 -38.125 1 16.75 104 PHE A N 1
ATOM 812 C CA . PHE A 1 104 ? 28.188 43.5 -38.125 1 16.75 104 PHE A CA 1
ATOM 813 C C . PHE A 1 104 ? 29.125 42.344 -37.781 1 16.75 104 PHE A C 1
ATOM 815 O O . PHE A 1 104 ? 28.719 41.375 -37.156 1 16.75 104 PHE A O 1
ATOM 822 N N . GLN A 1 105 ? 30.562 42.562 -37.812 1 17.2 105 GLN A N 1
ATOM 823 C CA . GLN A 1 105 ? 31.891 42.156 -38.25 1 17.2 105 GLN A CA 1
ATOM 824 C C . GLN A 1 105 ? 32.688 41.5 -37.125 1 17.2 105 GLN A C 1
ATOM 826 O O . GLN A 1 105 ? 33.75 40.938 -37.375 1 17.2 105 GLN A O 1
ATOM 831 N N . ILE A 1 106 ? 32.375 41.156 -35.812 1 16.56 106 ILE A N 1
ATOM 832 C CA . ILE A 1 106 ? 33.469 41.406 -34.906 1 16.56 106 ILE A CA 1
ATOM 833 C C . ILE A 1 106 ? 34.594 40.375 -35.094 1 16.56 106 ILE A C 1
ATOM 835 O O . ILE A 1 106 ? 34.344 39.188 -34.906 1 16.56 106 ILE A O 1
ATOM 839 N N . LYS A 1 107 ? 35.625 40.625 -35.906 1 17.66 107 LYS A N 1
ATOM 840 C CA . LYS A 1 107 ? 36.781 39.938 -36.438 1 17.66 107 LYS A CA 1
ATOM 841 C C . LYS A 1 107 ? 37.781 39.656 -35.312 1 17.66 107 LYS A C 1
ATOM 843 O O . LYS A 1 107 ? 38.531 40.562 -34.906 1 17.66 107 LYS A O 1
ATOM 848 N N . SER A 1 108 ? 37.469 39.062 -34.125 1 17.31 108 SER A N 1
ATOM 849 C CA . SER A 1 108 ? 38.531 39.031 -33.125 1 17.31 108 SER A CA 1
ATOM 850 C C . SER A 1 108 ? 39.812 38.438 -33.688 1 17.31 108 SER A C 1
ATOM 852 O O . SER A 1 108 ? 39.781 37.312 -34.219 1 17.31 108 SER A O 1
ATOM 854 N N . SER A 1 109 ? 40.781 39.281 -33.875 1 16.91 109 SER A N 1
ATOM 855 C CA . SER A 1 109 ? 42.062 39.406 -34.562 1 16.91 109 SER A CA 1
ATOM 856 C C . SER A 1 109 ? 43.062 38.344 -34.125 1 16.91 109 SER A C 1
ATOM 858 O O . SER A 1 109 ? 42.781 37.562 -33.219 1 16.91 109 SER A O 1
ATOM 860 N N . ASN A 1 110 ? 44.281 38.75 -33.688 1 18.05 110 ASN A N 1
ATOM 861 C CA . ASN A 1 110 ? 45.656 38.781 -34.156 1 18.05 110 ASN A CA 1
ATOM 862 C C . ASN A 1 110 ? 46.5 37.719 -33.469 1 18.05 110 ASN A C 1
ATOM 864 O O . ASN A 1 110 ? 46.188 37.281 -32.375 1 18.05 110 ASN A O 1
ATOM 868 N N . GLY A 1 111 ? 47.562 37.125 -34.094 1 19.16 111 GLY A N 1
ATOM 869 C CA . GLY A 1 111 ? 48.531 36.031 -34.219 1 19.16 111 GLY A CA 1
ATOM 870 C C . GLY A 1 111 ? 49.594 36.062 -33.156 1 19.16 111 GLY A C 1
ATOM 871 O O . GLY A 1 111 ? 50.438 35.188 -33.094 1 19.16 111 GLY A O 1
ATOM 872 N N . TYR A 1 112 ? 49.875 37.312 -32.5 1 18.91 112 TYR A N 1
ATOM 873 C CA . TYR A 1 112 ? 51.312 37.562 -32.312 1 18.91 112 TYR A CA 1
ATOM 874 C C . TYR A 1 112 ? 51.906 36.562 -31.312 1 18.91 112 TYR A C 1
ATOM 876 O O . TYR A 1 112 ? 51.188 36.062 -30.438 1 18.91 112 TYR A O 1
ATOM 884 N N . PRO A 1 113 ? 53.25 36.312 -31.438 1 23.7 113 PRO A N 1
ATOM 885 C CA . PRO A 1 113 ? 54.219 35.312 -30.969 1 23.7 113 PRO A CA 1
ATOM 886 C C . PRO A 1 113 ? 54.594 35.5 -29.5 1 23.7 113 PRO A C 1
ATOM 888 O O . PRO A 1 113 ? 55.375 34.719 -28.969 1 23.7 113 PRO A O 1
ATOM 891 N N . PRO A 1 114 ? 53.719 36 -28.531 1 20.09 114 PRO A N 1
ATOM 892 C CA . PRO A 1 114 ? 54.344 36.906 -27.531 1 20.09 114 PRO A CA 1
ATOM 893 C C . PRO A 1 114 ? 55.469 36.219 -26.766 1 20.09 114 PRO A C 1
ATOM 895 O O . PRO A 1 114 ? 55.5 35 -26.688 1 20.09 114 PRO A O 1
ATOM 898 N N . ASN A 1 115 ? 56.5 37.125 -26.328 1 20.27 115 ASN A N 1
ATOM 899 C CA . ASN A 1 115 ? 57.781 37.281 -25.688 1 20.27 115 ASN A CA 1
ATOM 900 C C . ASN A 1 115 ? 57.812 36.594 -24.312 1 20.27 115 ASN A C 1
ATOM 902 O O . ASN A 1 115 ? 56.781 36.344 -23.719 1 20.27 115 ASN A O 1
ATOM 906 N N . VAL A 1 116 ? 59.125 36.219 -23.875 1 23.47 116 VAL A N 1
ATOM 907 C CA . VAL A 1 116 ? 59.812 35.469 -22.812 1 23.47 116 VAL A CA 1
ATOM 908 C C . VAL A 1 116 ? 59.469 36.094 -21.453 1 23.47 116 VAL A C 1
ATOM 910 O O . VAL A 1 116 ? 60.281 36.844 -20.891 1 23.47 116 VAL A O 1
ATOM 913 N N . VAL A 1 117 ? 58.281 36.719 -21.266 1 19.97 117 VAL A N 1
ATOM 914 C CA . VAL A 1 117 ? 58.281 37.688 -20.172 1 19.97 117 VAL A CA 1
ATOM 915 C C . VAL A 1 117 ? 58.75 37.031 -18.875 1 19.97 117 VAL A C 1
ATOM 917 O O . VAL A 1 117 ? 58.406 35.875 -18.594 1 19.97 117 VAL A O 1
ATOM 920 N N . SER A 1 118 ? 59.781 37.719 -18.266 1 22.56 118 SER A N 1
ATOM 921 C CA . SER A 1 118 ? 60.625 37.688 -17.078 1 22.56 118 SER A CA 1
ATOM 922 C C . SER A 1 118 ? 59.781 37.344 -15.836 1 22.56 118 SER A C 1
ATOM 924 O O . SER A 1 118 ? 58.594 37.688 -15.766 1 22.56 118 SER A O 1
ATOM 926 N N . SER A 1 119 ? 60.344 36.375 -15.023 1 24.77 119 SER A N 1
ATOM 927 C CA . SER A 1 119 ? 59.938 35.656 -13.828 1 24.77 119 SER A CA 1
ATOM 928 C C . SER A 1 119 ? 59.531 36.594 -12.711 1 24.77 119 SER A C 1
ATOM 930 O O . SER A 1 119 ? 59.531 36.219 -11.531 1 24.77 119 SER A O 1
ATOM 932 N N . GLN A 1 120 ? 59.125 37.906 -13.156 1 20.88 120 GLN A N 1
ATOM 933 C CA . GLN A 1 120 ? 59.156 38.719 -11.938 1 20.88 120 GLN A CA 1
ATOM 934 C C . GLN A 1 120 ? 58.312 38.062 -10.828 1 20.88 120 GLN A C 1
ATOM 936 O O . GLN A 1 120 ? 57.281 37.438 -11.102 1 20.88 120 GLN A O 1
ATOM 941 N N . LYS A 1 121 ? 59.031 38 -9.672 1 27.83 121 LYS A N 1
ATOM 942 C CA . LYS A 1 121 ? 58.688 37.656 -8.297 1 27.83 121 LYS A CA 1
ATOM 943 C C . LYS A 1 121 ? 57.344 38.281 -7.902 1 27.83 121 LYS A C 1
ATOM 945 O O . LYS A 1 121 ? 57.25 39.5 -7.727 1 27.83 121 LYS A O 1
ATOM 950 N N . GLU A 1 122 ? 56.219 37.938 -8.719 1 25.8 122 GLU A N 1
ATOM 951 C CA . GLU A 1 122 ? 55 38.656 -8.359 1 25.8 122 GLU A CA 1
ATOM 952 C C . GLU A 1 122 ? 54.781 38.656 -6.848 1 25.8 122 GLU A C 1
ATOM 954 O O . GLU A 1 122 ? 54.875 37.625 -6.199 1 25.8 122 GLU A O 1
ATOM 959 N N . GLU A 1 123 ? 55.156 39.844 -6.266 1 27.89 123 GLU A N 1
ATOM 960 C CA . GLU A 1 123 ? 54.875 40.188 -4.879 1 27.89 123 GLU A CA 1
ATOM 961 C C . GLU A 1 123 ? 53.5 39.688 -4.457 1 27.89 123 GLU A C 1
ATOM 963 O O . GLU A 1 123 ? 52.531 39.844 -5.188 1 27.89 123 GLU A O 1
ATOM 968 N N . GLN A 1 124 ? 53.625 38.688 -3.574 1 28.17 124 GLN A N 1
ATOM 969 C CA . GLN A 1 124 ? 52.531 38.062 -2.844 1 28.17 124 GLN A CA 1
ATOM 970 C C . GLN A 1 124 ? 51.562 39.094 -2.291 1 28.17 124 GLN A C 1
ATOM 972 O O . GLN A 1 124 ? 51.875 39.812 -1.356 1 28.17 124 GLN A O 1
ATOM 977 N N . TYR A 1 125 ? 51.031 39.938 -3.201 1 28.27 125 TYR A N 1
ATOM 978 C CA . TYR A 1 125 ? 49.969 40.719 -2.561 1 28.27 125 TYR A CA 1
ATOM 979 C C . TYR A 1 125 ? 49.094 39.812 -1.686 1 28.27 125 TYR A C 1
ATOM 981 O O . TYR A 1 125 ? 48.5 38.844 -2.17 1 28.27 125 TYR A O 1
ATOM 989 N N . THR A 1 126 ? 49.656 39.656 -0.495 1 29 126 THR A N 1
ATOM 990 C CA . THR A 1 126 ? 48.812 39.156 0.617 1 29 126 THR A CA 1
ATOM 991 C C . THR A 1 126 ? 47.469 39.875 0.644 1 29 126 THR A C 1
ATOM 993 O O . THR A 1 126 ? 47.406 41.062 0.955 1 29 126 THR A O 1
ATOM 996 N N . GLU A 1 127 ? 46.781 39.812 -0.454 1 29.41 127 GLU A N 1
ATOM 997 C CA . GLU A 1 127 ? 45.406 40.344 -0.307 1 29.41 127 GLU A CA 1
ATOM 998 C C . GLU A 1 127 ? 44.812 39.969 1.044 1 29.41 127 GLU A C 1
ATOM 1000 O O . GLU A 1 127 ? 44.75 38.781 1.381 1 29.41 127 GLU A O 1
ATOM 1005 N N . HIS A 1 128 ? 45.094 40.812 1.961 1 30.48 128 HIS A N 1
ATOM 1006 C CA . HIS A 1 128 ? 44.312 40.812 3.191 1 30.48 128 HIS A CA 1
ATOM 1007 C C . HIS A 1 128 ? 42.844 40.531 2.906 1 30.48 128 HIS A C 1
ATOM 1009 O O . HIS A 1 128 ? 42.156 41.375 2.318 1 30.48 128 HIS A O 1
ATOM 1015 N N . PHE A 1 129 ? 42.531 39.438 2.385 1 29.72 129 PHE A N 1
ATOM 1016 C CA . PHE A 1 129 ? 41.125 39.062 2.539 1 29.72 129 PHE A CA 1
ATOM 1017 C C . PHE A 1 129 ? 40.594 39.531 3.889 1 29.72 129 PHE A C 1
ATOM 1019 O O . PHE A 1 129 ? 41 39.031 4.934 1 29.72 129 PHE A O 1
ATOM 1026 N N . LYS A 1 130 ? 40.531 40.75 4.023 1 32.44 130 LYS A N 1
ATOM 1027 C CA . LYS A 1 130 ? 39.688 41.156 5.156 1 32.44 130 LYS A CA 1
ATOM 1028 C C . LYS A 1 130 ? 38.562 40.156 5.383 1 32.44 130 LYS A C 1
ATOM 1030 O O . LYS A 1 130 ? 37.656 40.031 4.535 1 32.44 130 LYS A O 1
ATOM 1035 N N . VAL A 1 131 ? 38.844 39.125 5.926 1 34.62 131 VAL A N 1
ATOM 1036 C CA . VAL A 1 131 ? 37.719 38.344 6.504 1 34.62 131 VAL A CA 1
ATOM 1037 C C . VAL A 1 131 ? 36.625 39.312 6.93 1 34.62 131 VAL A C 1
ATOM 1039 O O . VAL A 1 131 ? 36.781 40.125 7.84 1 34.62 131 VAL A O 1
ATOM 1042 N N . GLU A 1 132 ? 36.125 39.969 6.02 1 36.53 132 GLU A N 1
ATOM 1043 C CA . GLU A 1 132 ? 34.906 40.562 6.512 1 36.53 132 GLU A CA 1
ATOM 1044 C C . GLU A 1 132 ? 34.312 39.781 7.691 1 36.53 132 GLU A C 1
ATOM 1046 O O . GLU A 1 132 ? 34.094 38.594 7.59 1 36.53 132 GLU A O 1
ATOM 1051 N N . GLN A 1 133 ? 34.688 39.969 8.797 1 42.41 133 GLN A N 1
ATOM 1052 C CA . GLN A 1 133 ? 34.188 39.375 10.031 1 42.41 133 GLN A CA 1
ATOM 1053 C C . GLN A 1 133 ? 32.688 39.094 9.922 1 42.41 133 GLN A C 1
ATOM 1055 O O . GLN A 1 133 ? 31.891 40 9.844 1 42.41 133 GLN A O 1
ATOM 1060 N N . GLU A 1 134 ? 32.25 38.25 9.07 1 52.91 134 GLU A N 1
ATOM 1061 C CA . GLU A 1 134 ? 30.859 37.781 9.031 1 52.91 134 GLU A CA 1
ATOM 1062 C C . GLU A 1 134 ? 30.219 37.875 10.414 1 52.91 134 GLU A C 1
ATOM 1064 O O . GLU A 1 134 ? 30.672 37.219 11.359 1 52.91 134 GLU A O 1
ATOM 1069 N N . LEU A 1 135 ? 29.828 39.031 10.852 1 63 135 LEU A N 1
ATOM 1070 C CA . LEU A 1 135 ? 29.141 39.25 12.125 1 63 135 LEU A CA 1
ATOM 1071 C C . LEU A 1 135 ? 28.25 38.062 12.469 1 63 135 LEU A C 1
ATOM 1073 O O . LEU A 1 135 ? 27.469 37.625 11.633 1 63 135 LEU A O 1
ATOM 1077 N N . GLU A 1 136 ? 28.547 37.469 13.508 1 84.81 136 GLU A N 1
ATOM 1078 C CA . GLU A 1 136 ? 27.703 36.406 14.055 1 84.81 136 GLU A CA 1
ATOM 1079 C C . GLU A 1 136 ? 26.281 36.906 14.273 1 84.81 136 GLU A C 1
ATOM 1081 O O . GLU A 1 136 ? 26.047 38.031 14.688 1 84.81 136 GLU A O 1
ATOM 1086 N N . SER A 1 137 ? 25.266 36.25 13.805 1 91.94 137 SER A N 1
ATOM 1087 C CA . SER A 1 137 ? 23.859 36.656 13.945 1 91.94 137 SER A CA 1
ATOM 1088 C C . SER A 1 137 ? 23.266 36.094 15.234 1 91.94 137 SER A C 1
ATOM 1090 O O . SER A 1 137 ? 23.797 35.156 15.812 1 91.94 137 SER A O 1
ATOM 1092 N N . THR A 1 138 ? 22.328 36.875 15.812 1 95.5 138 THR A N 1
ATOM 1093 C CA . THR A 1 138 ? 21.578 36.438 16.969 1 95.5 138 THR A CA 1
ATOM 1094 C C . THR A 1 138 ? 20.078 36.531 16.734 1 95.5 138 THR A C 1
ATOM 1096 O O . THR A 1 138 ? 19.641 37.219 15.805 1 95.5 138 THR A O 1
ATOM 1099 N N . VAL A 1 139 ? 19.297 35.719 17.438 1 97.56 139 VAL A N 1
ATOM 1100 C CA . VAL A 1 139 ? 17.844 35.781 17.328 1 97.56 139 VAL A CA 1
ATOM 1101 C C . VAL A 1 139 ? 17.25 36.062 18.719 1 97.56 139 VAL A C 1
ATOM 1103 O O . VAL A 1 139 ? 17.594 35.375 19.688 1 97.56 139 VAL A O 1
ATOM 1106 N N . SER A 1 140 ? 16.516 37.094 18.844 1 98 140 SER A N 1
ATOM 1107 C CA . SER A 1 140 ? 15.734 37.406 20.047 1 98 140 SER A CA 1
ATOM 1108 C C . SER A 1 140 ? 14.266 37.062 19.844 1 98 140 SER A C 1
ATOM 1110 O O . SER A 1 140 ? 13.602 37.625 18.969 1 98 140 SER A O 1
ATOM 1112 N N . ILE A 1 141 ? 13.75 36.188 20.656 1 98.44 141 ILE A N 1
ATOM 1113 C CA . ILE A 1 141 ? 12.359 35.75 20.562 1 98.44 141 ILE A CA 1
ATOM 1114 C C . ILE A 1 141 ? 11.57 36.312 21.734 1 98.44 141 ILE A C 1
ATOM 1116 O O . ILE A 1 141 ? 11.875 36.031 22.891 1 98.44 141 ILE A O 1
ATOM 1120 N N . THR A 1 142 ? 10.68 37.156 21.422 1 98.56 142 THR A N 1
ATOM 1121 C CA . THR A 1 142 ? 9.797 37.688 22.453 1 98.56 142 THR A CA 1
ATOM 1122 C C . THR A 1 142 ? 8.438 37 22.422 1 98.56 142 THR A C 1
ATOM 1124 O O . THR A 1 142 ? 7.734 37.062 21.406 1 98.56 142 THR A O 1
ATOM 1127 N N . VAL A 1 143 ? 8.07 36.344 23.516 1 98.31 143 VAL A N 1
ATOM 1128 C CA . VAL A 1 143 ? 6.766 35.719 23.641 1 98.31 143 VAL A CA 1
ATOM 1129 C C . VAL A 1 143 ? 5.812 36.656 24.375 1 98.31 143 VAL A C 1
ATOM 1131 O O . VAL A 1 143 ? 5.848 36.75 25.609 1 98.31 143 VAL A O 1
ATOM 1134 N N . VAL A 1 144 ? 5.004 37.312 23.562 1 98.12 144 VAL A N 1
ATOM 1135 C CA . VAL A 1 144 ? 4.008 38.188 24.156 1 98.12 144 VAL A CA 1
ATOM 1136 C C . VAL A 1 144 ? 2.846 37.375 24.719 1 98.12 144 VAL A C 1
ATOM 1138 O O . VAL A 1 144 ? 2.262 36.562 24.016 1 98.12 144 VAL A O 1
ATOM 1141 N N . GLY A 1 145 ? 2.42 37.594 25.891 1 96.12 145 GLY A N 1
ATOM 1142 C CA . GLY A 1 145 ? 1.479 36.75 26.594 1 96.12 145 GLY A CA 1
ATOM 1143 C C . GLY A 1 145 ? 2.143 35.562 27.266 1 96.12 145 GLY A C 1
ATOM 1144 O O . GLY A 1 145 ? 1.604 34.438 27.25 1 96.12 145 GLY A O 1
ATOM 1145 N N . ALA A 1 146 ? 3.324 35.719 27.781 1 95.88 146 ALA A N 1
ATOM 1146 C CA . ALA A 1 146 ? 4.195 34.688 28.297 1 95.88 146 ALA A CA 1
ATOM 1147 C C . ALA A 1 146 ? 3.584 34 29.516 1 95.88 146 ALA A C 1
ATOM 1149 O O . ALA A 1 146 ? 3.922 32.875 29.844 1 95.88 146 ALA A O 1
ATOM 1150 N N . SER A 1 147 ? 2.727 34.625 30.156 1 91.69 147 SER A N 1
ATOM 1151 C CA . SER A 1 147 ? 2.139 34.094 31.375 1 91.69 147 SER A CA 1
ATOM 1152 C C . SER A 1 147 ? 0.931 33.219 31.062 1 91.69 147 SER A C 1
ATOM 1154 O O . SER A 1 147 ? 0.357 32.594 31.969 1 91.69 147 SER A O 1
ATOM 1156 N N . GLY A 1 148 ? 0.562 33.125 29.812 1 89.81 148 GLY A N 1
ATOM 1157 C CA . GLY A 1 148 ? -0.614 32.344 29.422 1 89.81 148 GLY A CA 1
ATOM 1158 C C . GLY A 1 148 ? -0.336 30.875 29.25 1 89.81 148 GLY A C 1
ATOM 1159 O O . GLY A 1 148 ? 0.82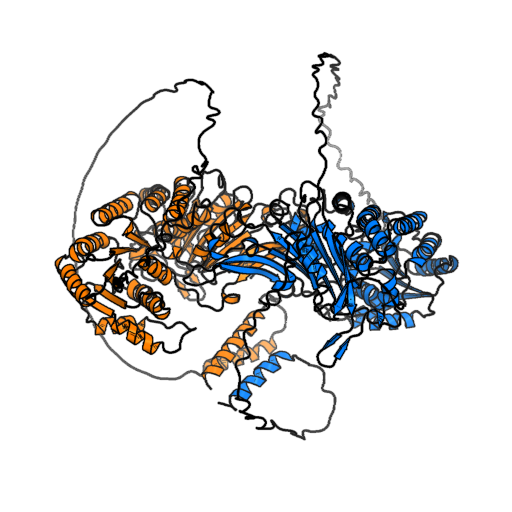3 30.453 29.203 1 89.81 148 GLY A O 1
ATOM 1160 N N . ASP A 1 149 ? -1.388 30.109 29.094 1 87.81 149 ASP A N 1
ATOM 1161 C CA . ASP A 1 149 ? -1.33 28.656 29 1 87.81 149 ASP A CA 1
ATOM 1162 C C . ASP A 1 149 ? -0.637 28.219 27.719 1 87.81 149 ASP A C 1
ATOM 1164 O O . ASP A 1 149 ? 0.157 27.266 27.719 1 87.81 149 ASP A O 1
ATOM 1168 N N . LEU A 1 150 ? -0.989 28.828 26.609 1 90.56 150 LEU A N 1
ATOM 1169 C CA . LEU A 1 150 ? -0.379 28.469 25.328 1 90.56 150 LEU A CA 1
ATOM 1170 C C . LEU A 1 150 ? 1.137 28.641 25.391 1 90.56 150 LEU A C 1
ATOM 1172 O O . LEU A 1 150 ? 1.876 27.766 24.922 1 90.56 150 LEU A O 1
ATOM 1176 N N . ALA A 1 151 ? 1.541 29.719 25.938 1 94.75 151 ALA A N 1
ATOM 1177 C CA . ALA A 1 151 ? 2.973 29.984 26.047 1 94.75 151 ALA A CA 1
ATOM 1178 C C . ALA A 1 151 ? 3.662 28.922 26.891 1 94.75 151 ALA A C 1
ATOM 1180 O O . ALA A 1 151 ? 4.668 28.344 26.484 1 94.75 151 ALA A O 1
ATOM 1181 N N . LYS A 1 152 ? 3.084 28.625 28 1 92.81 152 LYS A N 1
ATOM 1182 C CA . LYS A 1 152 ? 3.68 27.719 28.984 1 92.81 152 LYS A CA 1
ATOM 1183 C C . LYS A 1 152 ? 3.682 26.281 28.469 1 92.81 152 LYS A C 1
ATOM 1185 O O . LYS A 1 152 ? 4.668 25.562 28.641 1 92.81 152 LYS A O 1
ATOM 1190 N N . LYS A 1 153 ? 2.67 25.969 27.781 1 90.75 153 LYS A N 1
ATOM 1191 C CA . LYS A 1 153 ? 2.461 24.547 27.484 1 90.75 153 LYS A CA 1
ATOM 1192 C C . LYS A 1 153 ? 3.004 24.188 26.109 1 90.75 153 LYS A C 1
ATOM 1194 O O . LYS A 1 153 ? 3.334 23.031 25.844 1 90.75 153 LYS A O 1
ATOM 1199 N N . LYS A 1 154 ? 3.061 25.172 25.234 1 93.94 154 LYS A N 1
ATOM 1200 C CA . LYS A 1 154 ? 3.389 24.812 23.859 1 93.94 154 LYS A CA 1
ATOM 1201 C C . LYS A 1 154 ? 4.609 25.578 23.359 1 93.94 154 LYS A C 1
ATOM 1203 O O . LYS A 1 154 ? 5.551 24.984 22.828 1 93.94 154 LYS A O 1
ATOM 1208 N N . ILE A 1 155 ? 4.707 26.844 23.594 1 96.19 155 ILE A N 1
ATOM 1209 C CA . ILE A 1 155 ? 5.699 27.688 22.922 1 96.19 155 ILE A CA 1
ATOM 1210 C C . ILE A 1 155 ? 7.062 27.5 23.594 1 96.19 155 ILE A C 1
ATOM 1212 O O . ILE A 1 155 ? 8.039 27.156 22.922 1 96.19 155 ILE A O 1
ATOM 1216 N N . PHE A 1 156 ? 7.152 27.625 24.922 1 96.44 156 PHE A N 1
ATOM 1217 C CA . PHE A 1 156 ? 8.43 27.5 25.609 1 96.44 156 PHE A CA 1
ATOM 1218 C C . PHE A 1 156 ? 8.984 26.094 25.484 1 96.44 156 PHE A C 1
ATOM 1220 O O . PHE A 1 156 ? 10.172 25.906 25.203 1 96.44 156 PHE A O 1
ATOM 1227 N N . PRO A 1 157 ? 8.164 25.094 25.688 1 94.69 157 PRO A N 1
ATOM 1228 C CA . PRO A 1 157 ? 8.672 23.734 25.469 1 94.69 157 PRO A CA 1
ATOM 1229 C C . PRO A 1 157 ? 9.203 23.531 24.047 1 94.69 157 PRO A C 1
ATOM 1231 O O . PRO A 1 157 ? 10.211 22.844 23.859 1 94.69 157 PRO A O 1
ATOM 1234 N N . ALA A 1 158 ? 8.484 24.062 23.062 1 95.06 158 ALA A N 1
ATOM 1235 C CA . ALA A 1 158 ? 8.922 23.938 21.672 1 95.06 158 ALA A CA 1
ATOM 1236 C C . ALA A 1 158 ? 10.266 24.625 21.453 1 95.06 158 ALA A C 1
ATOM 1238 O O . ALA A 1 158 ? 11.141 24.094 20.766 1 95.06 158 ALA A O 1
ATOM 1239 N N . LEU A 1 159 ? 10.414 25.75 22.031 1 96.19 159 LEU A N 1
ATOM 1240 C CA . LEU A 1 159 ? 11.68 26.469 21.938 1 96.19 159 LEU A CA 1
ATOM 1241 C C . LEU A 1 159 ? 12.805 25.688 22.594 1 96.19 159 LEU A C 1
ATOM 1243 O O . LEU A 1 159 ? 13.914 25.609 22.047 1 96.19 159 LEU A O 1
ATOM 1247 N N . PHE A 1 160 ? 12.484 25.141 23.703 1 94.88 160 PHE A N 1
ATOM 1248 C CA . PHE A 1 160 ? 13.477 24.312 24.375 1 94.88 160 PHE A CA 1
ATOM 1249 C C . PHE A 1 160 ? 13.859 23.109 23.531 1 94.88 160 PHE A C 1
ATOM 1251 O O . PHE A 1 160 ? 15.039 22.766 23.422 1 94.88 160 PHE A O 1
ATOM 1258 N N . ALA A 1 161 ? 12.852 22.484 23.016 1 91.94 161 ALA A N 1
ATOM 1259 C CA . ALA A 1 161 ? 13.117 21.328 22.156 1 91.94 161 ALA A CA 1
ATOM 1260 C C . ALA A 1 161 ? 14.023 21.703 21 1 91.94 161 ALA A C 1
ATOM 1262 O O . ALA A 1 161 ? 14.938 20.953 20.641 1 91.94 161 ALA A O 1
ATOM 1263 N N . LEU A 1 162 ? 13.766 22.828 20.391 1 93.56 162 LEU A N 1
ATOM 1264 C CA . LEU A 1 162 ? 14.586 23.297 19.297 1 93.56 162 LEU A CA 1
ATOM 1265 C C . LEU A 1 162 ? 16.016 23.547 19.75 1 93.56 162 LEU A C 1
ATOM 1267 O O . LEU A 1 162 ? 16.969 23.219 19.031 1 93.56 162 LEU A O 1
ATOM 1271 N N . PHE A 1 163 ? 16.172 24.172 20.859 1 92.75 163 PHE A N 1
ATOM 1272 C CA . PHE A 1 163 ? 17.484 24.391 21.453 1 92.75 163 PHE A CA 1
ATOM 1273 C C . PHE A 1 163 ? 18.188 23.078 21.703 1 92.75 163 PHE A C 1
ATOM 1275 O O . PHE A 1 163 ? 19.375 22.922 21.391 1 92.75 163 PHE A O 1
ATOM 1282 N N . TYR A 1 164 ? 17.406 22.188 22.281 1 87.38 164 TYR A N 1
ATOM 1283 C CA . TYR A 1 164 ? 17.922 20.875 22.641 1 87.38 164 TYR A CA 1
ATOM 1284 C C . TYR A 1 164 ? 18.453 20.141 21.406 1 87.38 164 TYR A C 1
ATOM 1286 O O . TYR A 1 164 ? 19.438 19.422 21.469 1 87.38 164 TYR A O 1
ATOM 1294 N N . GLU A 1 165 ? 17.812 20.359 20.25 1 85.38 165 GLU A N 1
ATOM 1295 C CA . GLU A 1 165 ? 18.172 19.688 19 1 85.38 165 GLU A CA 1
ATOM 1296 C C . GLU A 1 165 ? 19.125 20.547 18.172 1 85.38 165 GLU A C 1
ATOM 1298 O O . GLU A 1 165 ? 19.391 20.234 17 1 85.38 165 GLU A O 1
ATOM 1303 N N . ASP A 1 166 ? 19.5 21.641 18.672 1 88.75 166 ASP A N 1
ATOM 1304 C CA . ASP A 1 166 ? 20.438 22.562 18.016 1 88.75 166 ASP A CA 1
ATOM 1305 C C . ASP A 1 166 ? 19.844 23.141 16.734 1 88.75 166 ASP A C 1
ATOM 1307 O O . ASP A 1 166 ? 20.531 23.219 15.711 1 88.75 166 ASP A O 1
ATOM 1311 N N . CYS A 1 167 ? 18.562 23.406 16.844 1 90.31 167 CYS A N 1
ATOM 1312 C CA . CYS A 1 167 ? 17.875 23.938 15.672 1 90.31 167 CYS A CA 1
ATOM 1313 C C . CYS A 1 167 ? 17.609 25.438 15.828 1 90.31 167 CYS A C 1
ATOM 1315 O O . CYS A 1 167 ? 16.797 26 15.086 1 90.31 167 CYS A O 1
ATOM 1317 N N . ILE A 1 168 ? 18.172 26.047 16.797 1 90.75 168 ILE A N 1
ATOM 1318 C CA . ILE A 1 168 ? 18.156 27.484 16.969 1 90.75 168 ILE A CA 1
ATOM 1319 C C . ILE A 1 168 ? 19.578 28.031 16.859 1 90.75 168 ILE A C 1
ATOM 1321 O O . ILE A 1 168 ? 20.547 27.297 17.125 1 90.75 168 ILE A O 1
ATOM 1325 N N . PRO A 1 169 ? 19.672 29.188 16.391 1 90.44 169 PRO A N 1
ATOM 1326 C CA . PRO A 1 169 ? 21.016 29.766 16.266 1 90.44 169 PRO A CA 1
ATOM 1327 C C . PRO A 1 169 ? 21.828 29.641 17.562 1 90.44 169 PRO A C 1
ATOM 1329 O O . PRO A 1 169 ? 21.25 29.562 18.656 1 90.44 169 PRO A O 1
ATOM 1332 N N . GLN A 1 170 ? 23.109 29.656 17.422 1 87.56 170 GLN A N 1
ATOM 1333 C CA . GLN A 1 170 ? 24.016 29.469 18.547 1 87.56 170 GLN A CA 1
ATOM 1334 C C . GLN A 1 170 ? 23.734 30.484 19.656 1 87.56 170 GLN A C 1
ATOM 1336 O O . GLN A 1 170 ? 23.703 30.125 20.828 1 87.56 170 GLN A O 1
ATOM 1341 N N . HIS A 1 171 ? 23.672 31.703 19.203 1 93.19 171 HIS A N 1
ATOM 1342 C CA . HIS A 1 171 ? 23.266 32.719 20.172 1 93.19 171 HIS A CA 1
ATOM 1343 C C . HIS A 1 171 ? 21.797 33.062 20.016 1 93.19 171 HIS A C 1
ATOM 1345 O O . HIS A 1 171 ? 21.344 33.344 18.906 1 93.19 171 HIS A O 1
ATOM 1351 N N . PHE A 1 172 ? 21.094 33.031 21.125 1 96.62 172 PHE A N 1
ATOM 1352 C CA . PHE A 1 172 ? 19.688 33.406 21.125 1 96.62 172 PHE A CA 1
ATOM 1353 C C . PHE A 1 172 ? 19.281 33.969 22.5 1 96.62 172 PHE A C 1
ATOM 1355 O O . PHE A 1 172 ? 19.984 33.75 23.484 1 96.62 172 PHE A O 1
ATOM 1362 N N . THR A 1 173 ? 18.266 34.719 22.516 1 97.06 173 THR A N 1
ATOM 1363 C CA . THR A 1 173 ? 17.656 35.219 23.75 1 97.06 173 THR A CA 1
ATOM 1364 C C . THR A 1 173 ? 16.141 35.125 23.688 1 97.06 173 THR A C 1
ATOM 1366 O O . THR A 1 173 ? 15.539 35.344 22.625 1 97.06 173 THR A O 1
ATOM 1369 N N . ILE A 1 174 ? 15.523 34.719 24.812 1 98 174 ILE A N 1
ATOM 1370 C CA . ILE A 1 174 ? 14.07 34.625 24.891 1 98 174 ILE A CA 1
ATOM 1371 C C . ILE A 1 174 ? 13.547 35.625 25.922 1 98 174 ILE A C 1
ATOM 1373 O O . ILE A 1 174 ? 14.047 35.688 27.047 1 98 174 ILE A O 1
ATOM 1377 N N . PHE A 1 175 ? 12.641 36.438 25.516 1 97.81 175 PHE A N 1
ATOM 1378 C CA . PHE A 1 175 ? 11.984 37.375 26.422 1 97.81 175 PHE A CA 1
ATOM 1379 C C . PHE A 1 175 ? 10.508 37.031 26.594 1 97.81 175 PHE A C 1
ATOM 1381 O O . PHE A 1 175 ? 9.781 36.906 25.594 1 97.81 175 PHE A O 1
ATOM 1388 N N . GLY A 1 176 ? 10.078 36.781 27.812 1 98 176 GLY A N 1
ATOM 1389 C CA . GLY A 1 176 ? 8.656 36.781 28.094 1 98 176 GLY A CA 1
ATOM 1390 C C . GLY A 1 176 ? 8.102 38.188 28.328 1 98 176 GLY A C 1
ATOM 1391 O O . GLY A 1 176 ? 8.75 39.031 28.969 1 98 176 GLY A O 1
ATOM 1392 N N . TYR A 1 177 ? 6.992 38.5 27.766 1 98.06 177 TYR A N 1
ATOM 1393 C CA . TYR A 1 177 ? 6.344 39.781 27.922 1 98.06 177 TYR A CA 1
ATOM 1394 C C . TYR A 1 177 ? 4.879 39.625 28.312 1 98.06 177 TYR A C 1
ATOM 1396 O O . TYR A 1 177 ? 4.125 38.938 27.625 1 98.06 177 TYR A O 1
ATOM 1404 N N . ALA A 1 178 ? 4.422 40.188 29.359 1 97.06 178 ALA A N 1
ATOM 1405 C CA . ALA A 1 178 ? 3.021 40.188 29.781 1 97.06 178 ALA A CA 1
ATOM 1406 C C . ALA A 1 178 ? 2.758 41.312 30.781 1 97.06 178 ALA A C 1
ATOM 1408 O O . ALA A 1 178 ? 3.684 42.031 31.203 1 97.06 178 ALA A O 1
ATOM 1409 N N . ARG A 1 179 ? 1.523 41.469 31.094 1 95 179 ARG A N 1
ATOM 1410 C CA . ARG A 1 179 ? 1.138 42.469 32.062 1 95 179 ARG A CA 1
ATOM 1411 C C . ARG A 1 179 ? 1.525 42.062 33.469 1 95 179 ARG A C 1
ATOM 1413 O O . ARG A 1 179 ? 1.825 42.906 34.312 1 95 179 ARG A O 1
ATOM 1420 N N . THR A 1 180 ? 1.498 40.75 33.688 1 94.12 180 THR A N 1
ATOM 1421 C CA . THR A 1 180 ? 1.819 40.219 35 1 94.12 180 THR A CA 1
ATOM 1422 C C . THR A 1 180 ? 3.248 40.562 35.406 1 94.12 180 THR A C 1
ATOM 1424 O O . THR A 1 180 ? 4.172 40.469 34.594 1 94.12 180 THR A O 1
ATOM 1427 N N . ARG A 1 181 ? 3.377 40.969 36.625 1 93.88 181 ARG A N 1
ATOM 1428 C CA . ARG A 1 181 ? 4.703 41.344 37.125 1 93.88 181 ARG A CA 1
ATOM 1429 C C . ARG A 1 181 ? 5.457 40.094 37.625 1 93.88 181 ARG A C 1
ATOM 1431 O O . ARG A 1 181 ? 5.094 39.531 38.625 1 93.88 181 ARG A O 1
ATOM 1438 N N . LEU A 1 182 ? 6.445 39.781 36.875 1 94.75 182 LEU A N 1
ATOM 1439 C CA . LEU A 1 182 ? 7.328 38.688 37.219 1 94.75 182 LEU A CA 1
ATOM 1440 C C . LEU A 1 182 ? 8.789 39.125 37.125 1 94.75 182 LEU A C 1
ATOM 1442 O O . LEU A 1 182 ? 9.133 40 36.312 1 94.75 182 LEU A O 1
ATOM 1446 N N . THR A 1 183 ? 9.617 38.531 37.938 1 95.44 183 THR A N 1
ATOM 1447 C CA . THR A 1 183 ? 11.062 38.625 37.75 1 95.44 183 THR A CA 1
ATOM 1448 C C . THR A 1 183 ? 11.578 37.594 36.781 1 95.44 183 THR A C 1
ATOM 1450 O O . THR A 1 183 ? 10.867 36.656 36.406 1 95.44 183 THR A O 1
ATOM 1453 N N . ASP A 1 184 ? 12.812 37.781 36.375 1 96.25 184 ASP A N 1
ATOM 1454 C CA . ASP A 1 184 ? 13.445 36.781 35.531 1 96.25 184 ASP A CA 1
ATOM 1455 C C . ASP A 1 184 ? 13.414 35.406 36.156 1 96.25 184 ASP A C 1
ATOM 1457 O O . ASP A 1 184 ? 13.109 34.406 35.5 1 96.25 184 ASP A O 1
ATOM 1461 N N . GLU A 1 185 ? 13.68 35.375 37.438 1 95.81 185 GLU A N 1
ATOM 1462 C CA . GLU A 1 185 ? 13.758 34.125 38.156 1 95.81 185 GLU A CA 1
ATOM 1463 C C . GLU A 1 185 ? 12.391 33.469 38.281 1 95.81 185 GLU A C 1
ATOM 1465 O O . GLU A 1 185 ? 12.273 32.219 38.156 1 95.81 185 GLU A O 1
ATOM 1470 N N . GLU A 1 186 ? 11.414 34.25 38.5 1 95.31 186 GLU A N 1
ATOM 1471 C CA . GLU A 1 186 ? 10.062 33.719 38.562 1 95.31 186 GLU A CA 1
ATOM 1472 C C . GLU A 1 186 ? 9.609 33.125 37.219 1 95.31 186 GLU A C 1
ATOM 1474 O O . GLU A 1 186 ? 8.977 32.094 37.188 1 95.31 186 GLU A O 1
ATOM 1479 N N . MET A 1 187 ? 9.93 33.844 36.25 1 95 187 MET A N 1
ATOM 1480 C CA . MET A 1 187 ? 9.602 33.375 34.906 1 95 187 MET A CA 1
ATOM 1481 C C . MET A 1 187 ? 10.328 32.062 34.594 1 95 187 MET A C 1
ATOM 1483 O O . MET A 1 187 ? 9.734 31.125 34.062 1 95 187 MET A O 1
ATOM 1487 N N . ARG A 1 188 ? 11.594 31.984 34.906 1 95.94 188 ARG A N 1
ATOM 1488 C CA . ARG A 1 188 ? 12.398 30.797 34.656 1 95.94 188 ARG A CA 1
ATOM 1489 C C . ARG A 1 188 ? 11.844 29.594 35.406 1 95.94 188 ARG A C 1
ATOM 1491 O O . ARG A 1 188 ? 11.797 28.484 34.875 1 95.94 188 ARG A O 1
ATOM 1498 N N . ASN A 1 189 ? 11.391 29.859 36.594 1 94.25 189 ASN A N 1
ATOM 1499 C CA . ASN A 1 189 ? 10.781 28.797 37.406 1 94.25 189 ASN A CA 1
ATOM 1500 C C . ASN A 1 189 ? 9.477 28.312 36.781 1 94.25 189 ASN A C 1
ATOM 1502 O O . ASN A 1 189 ? 9.188 27.109 36.781 1 94.25 189 ASN A O 1
ATOM 1506 N N . MET A 1 190 ? 8.797 29.203 36.344 1 92.94 190 MET A N 1
ATOM 1507 C CA . MET A 1 190 ? 7.52 28.875 35.719 1 92.94 190 MET A CA 1
ATOM 1508 C C . MET A 1 190 ? 7.727 28.016 34.469 1 92.94 190 MET A C 1
ATOM 1510 O O . MET A 1 190 ? 7.047 27.016 34.281 1 92.94 190 MET A O 1
ATOM 1514 N N . ILE A 1 191 ? 8.625 28.375 33.719 1 92.5 191 ILE A N 1
ATOM 1515 C CA . ILE A 1 191 ? 8.898 27.703 32.438 1 92.5 191 ILE A CA 1
ATOM 1516 C C . ILE A 1 191 ? 9.531 26.344 32.719 1 92.5 191 ILE A C 1
ATOM 1518 O O . ILE A 1 191 ? 9.297 25.391 31.969 1 92.5 191 ILE A O 1
ATOM 1522 N N . SER A 1 192 ? 10.336 26.25 33.719 1 91.88 192 SER A N 1
ATOM 1523 C CA . SER A 1 192 ? 11.07 25.016 34 1 91.88 192 SER A CA 1
ATOM 1524 C C . SER A 1 192 ? 10.125 23.859 34.312 1 91.88 192 SER A C 1
ATOM 1526 O O . SER A 1 192 ? 10.453 22.703 34.062 1 91.88 192 SER A O 1
ATOM 1528 N N . LYS A 1 193 ? 8.984 24.141 34.719 1 89.94 193 LYS A N 1
ATOM 1529 C CA . LYS A 1 193 ? 8.016 23.125 35.125 1 89.94 193 LYS A CA 1
ATOM 1530 C C . LYS A 1 193 ? 7.387 22.453 33.906 1 89.94 193 LYS A C 1
ATOM 1532 O O . LYS A 1 193 ? 6.824 21.359 34 1 89.94 193 LYS A O 1
ATOM 1537 N N . THR A 1 194 ? 7.484 23.094 32.812 1 89.94 194 THR A N 1
ATOM 1538 C CA . THR A 1 194 ? 6.793 22.594 31.641 1 89.94 194 THR A CA 1
ATOM 1539 C C . THR A 1 194 ? 7.789 22.031 30.625 1 89.94 194 THR A C 1
ATOM 1541 O O . THR A 1 194 ? 7.395 21.453 29.609 1 89.94 194 THR A O 1
ATOM 1544 N N . LEU A 1 195 ? 9.031 22.234 30.875 1 89 195 LEU A N 1
ATOM 1545 C CA . LEU A 1 195 ? 10.047 21.766 29.938 1 89 195 LEU A CA 1
ATOM 1546 C C . LEU A 1 195 ? 10.289 20.266 30.094 1 89 195 LEU A C 1
ATOM 1548 O O . LEU A 1 195 ? 10.281 19.75 31.219 1 89 195 LEU A O 1
ATOM 1552 N N . ALA A 1 196 ? 10.156 19.547 29.016 1 77.56 196 ALA A N 1
ATOM 1553 C CA . ALA A 1 196 ? 10.391 18.094 29.047 1 77.56 196 ALA A CA 1
ATOM 1554 C C . ALA A 1 196 ? 11.539 17.719 28.109 1 77.56 196 ALA A C 1
ATOM 1556 O O . ALA A 1 196 ? 11.711 18.328 27.047 1 77.56 196 ALA A O 1
ATOM 1557 N N . CYS A 1 197 ? 12.383 16.828 28.641 1 73.19 197 CYS A N 1
ATOM 1558 C CA . CYS A 1 197 ? 13.469 16.312 27.812 1 73.19 197 CYS A CA 1
ATOM 1559 C C . CYS A 1 197 ? 13.008 15.109 27 1 73.19 197 CYS A C 1
ATOM 1561 O O . CYS A 1 197 ? 12.156 14.344 27.453 1 73.19 197 CYS A O 1
ATOM 1563 N N . ARG A 1 198 ? 13.375 15.164 25.766 1 65.69 198 ARG A N 1
ATOM 1564 C CA . ARG A 1 198 ? 13.023 14.039 24.906 1 65.69 198 ARG A CA 1
ATOM 1565 C C . ARG A 1 198 ? 13.742 12.766 25.344 1 65.69 198 ARG A C 1
ATOM 1567 O O . ARG A 1 198 ? 14.844 12.828 25.891 1 65.69 198 ARG A O 1
ATOM 1574 N N . ILE A 1 199 ? 13.102 11.711 25.156 1 54.41 199 ILE A N 1
ATOM 1575 C CA . ILE A 1 199 ? 13.5 10.391 25.625 1 54.41 199 ILE A CA 1
ATOM 1576 C C . ILE A 1 199 ? 14.859 10.023 25.031 1 54.41 199 ILE A C 1
ATOM 1578 O O . ILE A 1 199 ? 15.711 9.461 25.734 1 54.41 199 ILE A O 1
ATOM 1582 N N . ASP A 1 200 ? 15.062 10.328 23.781 1 55.25 200 ASP A N 1
ATOM 1583 C CA . ASP A 1 200 ? 16.234 9.781 23.094 1 55.25 200 ASP A CA 1
ATOM 1584 C C . ASP A 1 200 ? 17.516 10.43 23.594 1 55.25 200 ASP A C 1
ATOM 1586 O O . ASP A 1 200 ? 18.594 9.844 23.5 1 55.25 200 ASP A O 1
ATOM 1590 N N . LYS A 1 201 ? 17.5 11.648 23.953 1 56.66 201 LYS A N 1
ATOM 1591 C CA . LYS A 1 201 ? 18.734 12.281 24.422 1 56.66 201 LYS A CA 1
ATOM 1592 C C . LYS A 1 201 ? 18.625 12.688 25.891 1 56.66 201 LYS A C 1
ATOM 1594 O O . LYS A 1 201 ? 18.922 13.828 26.234 1 56.66 201 LYS A O 1
ATOM 1599 N N . ARG A 1 202 ? 18.125 11.852 26.625 1 59.62 202 ARG A N 1
ATOM 1600 C CA . ARG A 1 202 ? 17.906 12.188 28.031 1 59.62 202 ARG A CA 1
ATOM 1601 C C . ARG A 1 202 ? 19.234 12.539 28.719 1 59.62 202 ARG A C 1
ATOM 1603 O O . ARG A 1 202 ? 19.234 13.203 29.75 1 59.62 202 ARG A O 1
ATOM 1610 N N . ALA A 1 203 ? 20.297 12.18 28 1 63.44 203 ALA A N 1
ATOM 1611 C CA . ALA A 1 203 ? 21.547 12.477 28.672 1 63.44 203 ALA A CA 1
ATOM 1612 C C . ALA A 1 203 ? 21.797 13.984 28.75 1 63.44 203 ALA A C 1
ATOM 1614 O O . ALA A 1 203 ? 21.547 14.703 27.781 1 63.44 203 ALA A O 1
ATOM 1615 N N . ASN A 1 204 ? 21.891 14.625 29.875 1 77.5 204 ASN A N 1
ATOM 1616 C CA . ASN A 1 204 ? 22.312 15.984 30.203 1 77.5 204 ASN A CA 1
ATOM 1617 C C . ASN A 1 204 ? 21.156 16.969 30.109 1 77.5 204 ASN A C 1
ATOM 1619 O O . ASN A 1 204 ? 21.359 18.156 29.797 1 77.5 204 ASN A O 1
ATOM 1623 N N . CYS A 1 205 ? 19.984 16.469 30.172 1 81.81 205 CYS A N 1
ATOM 1624 C CA . CYS A 1 205 ? 18.781 17.297 30.062 1 81.81 205 CYS A CA 1
ATOM 1625 C C . CYS A 1 205 ? 18.797 18.422 31.078 1 81.81 205 CYS A C 1
ATOM 1627 O O . CYS A 1 205 ? 18.469 19.562 30.75 1 81.81 205 CYS A O 1
ATOM 1629 N N . SER A 1 206 ? 19.281 18.125 32.188 1 83.5 206 SER A N 1
ATOM 1630 C CA . SER A 1 206 ? 19.297 19.141 33.25 1 83.5 206 SER A CA 1
ATOM 1631 C C . SER A 1 206 ? 20.25 20.281 32.875 1 83.5 206 SER A C 1
ATOM 1633 O O . SER A 1 206 ? 19.906 21.453 33.062 1 83.5 206 SER A O 1
ATOM 1635 N N . ASP A 1 207 ? 21.344 19.938 32.438 1 87.88 207 ASP A N 1
ATOM 1636 C CA . ASP A 1 207 ? 22.312 20.953 32.031 1 87.88 207 ASP A CA 1
ATOM 1637 C C . ASP A 1 207 ? 21.781 21.812 30.891 1 87.88 207 ASP A C 1
ATOM 1639 O O . ASP A 1 207 ? 21.953 23.031 30.906 1 87.88 207 ASP A O 1
ATOM 1643 N N . LYS A 1 208 ? 21.188 21.172 29.969 1 90.19 208 LYS A N 1
ATOM 1644 C CA . LYS A 1 208 ? 20.641 21.906 28.828 1 90.19 208 LYS A CA 1
ATOM 1645 C C . LYS A 1 208 ? 19.484 22.812 29.25 1 90.19 208 LYS A C 1
ATOM 1647 O O . LYS A 1 208 ? 19.328 23.922 28.719 1 90.19 208 LYS A O 1
ATOM 1652 N N . MET A 1 209 ? 18.75 22.344 30.188 1 91.88 209 MET A N 1
ATOM 1653 C CA . MET A 1 209 ? 17.656 23.156 30.703 1 91.88 209 MET A CA 1
ATOM 1654 C C . MET A 1 209 ? 18.172 24.406 31.391 1 91.88 209 MET A C 1
ATOM 1656 O O . MET A 1 209 ? 17.625 25.5 31.203 1 91.88 209 MET A O 1
ATOM 1660 N N . GLU A 1 210 ? 19.219 24.203 32.125 1 92 210 GLU A N 1
ATOM 1661 C CA . GLU A 1 210 ? 19.812 25.344 32.812 1 92 210 GLU A CA 1
ATOM 1662 C C . GLU A 1 210 ? 20.375 26.359 31.844 1 92 210 GLU A C 1
ATOM 1664 O O . GLU A 1 210 ? 20.188 27.562 32.031 1 92 210 GLU A O 1
ATOM 1669 N N . GLN A 1 211 ? 21.047 25.875 30.891 1 93.06 211 GLN A N 1
ATOM 1670 C CA . GLN A 1 211 ? 21.594 26.75 29.859 1 93.06 211 GLN A CA 1
ATOM 1671 C C . GLN A 1 211 ? 20.484 27.516 29.141 1 93.06 211 GLN A C 1
ATOM 1673 O O . GLN A 1 211 ? 20.609 28.703 28.859 1 93.06 211 GLN A O 1
ATOM 1678 N N . PHE A 1 212 ? 19.469 26.812 28.828 1 95.31 212 PHE A N 1
ATOM 1679 C CA . PHE A 1 212 ? 18.312 27.406 28.141 1 95.31 212 PHE A CA 1
ATOM 1680 C C . PHE A 1 212 ? 17.688 28.5 29 1 95.31 212 PHE A C 1
ATOM 1682 O O . PHE A 1 212 ? 17.406 29.594 28.516 1 95.31 212 PHE A O 1
ATOM 1689 N N . LEU A 1 213 ? 17.469 28.172 30.266 1 95.75 213 LEU A N 1
ATOM 1690 C CA . LEU A 1 213 ? 16.797 29.094 31.188 1 95.75 213 LEU A CA 1
ATOM 1691 C C . LEU A 1 213 ? 17.625 30.344 31.422 1 95.75 213 LEU A C 1
ATOM 1693 O O . LEU A 1 213 ? 17.078 31.422 31.609 1 95.75 213 LEU A O 1
ATOM 1697 N N . GLN A 1 214 ? 18.875 30.219 31.344 1 94.88 214 GLN A N 1
ATOM 1698 C CA . GLN A 1 214 ? 19.766 31.375 31.531 1 94.88 214 GLN A CA 1
ATOM 1699 C C . GLN A 1 214 ? 19.594 32.406 30.422 1 94.88 214 GLN A C 1
ATOM 1701 O O . GLN A 1 214 ? 19.922 33.562 30.578 1 94.88 214 GLN A O 1
ATOM 1706 N N . ARG A 1 215 ? 19.094 31.938 29.344 1 95.94 215 ARG A N 1
ATOM 1707 C CA . ARG A 1 215 ? 18.891 32.812 28.188 1 95.94 215 ARG A CA 1
ATOM 1708 C C . ARG A 1 215 ? 17.469 33.344 28.156 1 95.94 215 ARG A C 1
ATOM 1710 O O . ARG A 1 215 ? 17.078 34.031 27.203 1 95.94 215 ARG A O 1
ATOM 1717 N N . CYS A 1 216 ? 16.688 33.031 29.172 1 97.19 216 CYS A N 1
ATOM 1718 C CA . CYS A 1 216 ? 15.305 33.469 29.266 1 97.19 216 CYS A CA 1
ATOM 1719 C C . CYS A 1 216 ? 15.164 34.656 30.203 1 97.19 216 CYS A C 1
ATOM 1721 O O . CYS A 1 216 ? 15.609 34.625 31.359 1 97.19 216 CYS A O 1
ATOM 1723 N N . PHE A 1 217 ? 14.625 35.719 29.703 1 97.69 217 PHE A N 1
ATOM 1724 C CA . PHE A 1 217 ? 14.406 36.938 30.453 1 97.69 217 PHE A CA 1
ATOM 1725 C C . PHE A 1 217 ? 12.938 37.344 30.422 1 97.69 217 PHE A C 1
ATOM 1727 O O . PHE A 1 217 ? 12.141 36.75 29.703 1 97.69 217 PHE A O 1
ATOM 1734 N N . TYR A 1 218 ? 12.586 38.344 31.328 1 97.69 218 TYR A N 1
ATOM 1735 C CA . TYR A 1 218 ? 11.188 38.75 31.422 1 97.69 218 TYR A CA 1
ATOM 1736 C C . TYR A 1 218 ? 11.07 40.281 31.453 1 97.69 218 TYR A C 1
ATOM 1738 O O . TYR A 1 218 ? 11.938 40.969 31.984 1 97.69 218 TYR A O 1
ATOM 1746 N N . HIS A 1 219 ? 10.109 40.781 30.812 1 97.12 219 HIS A N 1
ATOM 1747 C CA . HIS A 1 219 ? 9.758 42.219 30.859 1 97.12 219 HIS A CA 1
ATOM 1748 C C . HIS A 1 219 ? 8.258 42.406 31.031 1 97.12 219 HIS A C 1
ATOM 1750 O O . HIS A 1 219 ? 7.473 42 30.172 1 97.12 219 HIS A O 1
ATOM 1756 N N . SER A 1 220 ? 7.871 43 32.156 1 97.06 220 SER A N 1
ATOM 1757 C CA . SER A 1 220 ? 6.465 43.312 32.406 1 97.06 220 SER A CA 1
ATOM 1758 C C . SER A 1 220 ? 6.066 44.625 31.766 1 97.06 220 SER A C 1
ATOM 1760 O O . SER A 1 220 ? 6.797 45.625 31.891 1 97.06 220 SER A O 1
ATOM 1762 N N . GLY A 1 221 ? 4.926 44.656 31.031 1 96.25 221 GLY A N 1
ATOM 1763 C CA . GLY 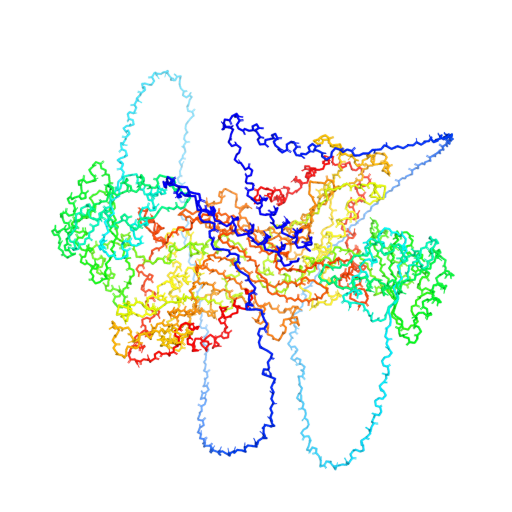A 1 221 ? 4.453 45.875 30.406 1 96.25 221 GLY A CA 1
ATOM 1764 C C . GLY A 1 221 ? 3.049 45.781 29.844 1 96.25 221 GLY A C 1
ATOM 1765 O O . GLY A 1 221 ? 2.521 44.656 29.703 1 96.25 221 GLY A O 1
ATOM 1766 N N . GLU A 1 222 ? 2.582 46.938 29.562 1 96.5 222 GLU A N 1
ATOM 1767 C CA . GLU A 1 222 ? 1.267 47.031 28.938 1 96.5 222 GLU A CA 1
ATOM 1768 C C . GLU A 1 222 ? 1.36 46.75 27.438 1 96.5 222 GLU A C 1
ATOM 1770 O O . GLU A 1 222 ? 2.314 47.188 26.781 1 96.5 222 GLU A O 1
ATOM 1775 N N . TYR A 1 223 ? 0.287 46.219 26.875 1 96.12 223 TYR A N 1
ATOM 1776 C CA . TYR A 1 223 ? 0.313 45.781 25.484 1 96.12 223 TYR A CA 1
ATOM 1777 C C . TYR A 1 223 ? 0.156 46.969 24.547 1 96.12 223 TYR A C 1
ATOM 1779 O O . TYR A 1 223 ? 0.634 46.938 23.406 1 96.12 223 TYR A O 1
ATOM 1787 N N . GLY A 1 224 ? -0.43 48 24.984 1 95.44 224 GLY A N 1
ATOM 1788 C CA . GLY A 1 224 ? -0.726 49.125 24.094 1 95.44 224 GLY A CA 1
ATOM 1789 C C . GLY A 1 224 ? 0.168 50.344 24.328 1 95.44 224 GLY A C 1
ATOM 1790 O O . GLY A 1 224 ? -0.028 51.375 23.719 1 95.44 224 GLY A O 1
ATOM 1791 N N . LEU A 1 225 ? 1.165 50.156 25.141 1 96.38 225 LEU A N 1
ATOM 1792 C CA . LEU A 1 225 ? 1.994 51.312 25.5 1 96.38 225 LEU A CA 1
ATOM 1793 C C . LEU A 1 225 ? 3.361 51.219 24.828 1 96.38 225 LEU A C 1
ATOM 1795 O O . LEU A 1 225 ? 4.16 50.344 25.156 1 96.38 225 LEU A O 1
ATOM 1799 N N . GLU A 1 226 ? 3.658 52.156 24.016 1 96.62 226 GLU A N 1
ATOM 1800 C CA . GLU A 1 226 ? 4.898 52.188 23.25 1 96.62 226 GLU A CA 1
ATOM 1801 C C . GLU A 1 226 ? 6.113 52.344 24.156 1 96.62 226 GLU A C 1
ATOM 1803 O O . GLU A 1 226 ? 7.184 51.812 23.859 1 96.62 226 GLU A O 1
ATOM 1808 N N . GLU A 1 227 ? 5.93 53.031 25.25 1 96.88 227 GLU A N 1
ATOM 1809 C CA . GLU A 1 227 ? 7.027 53.25 26.188 1 96.88 227 GLU A CA 1
ATOM 1810 C C . GLU A 1 227 ? 7.539 51.906 26.734 1 96.88 227 GLU A C 1
ATOM 1812 O O . GLU A 1 227 ? 8.75 51.75 26.906 1 96.88 227 GLU A O 1
ATOM 1817 N N . ASN A 1 228 ? 6.625 51.094 27.016 1 97.5 228 ASN A N 1
ATOM 1818 C CA . ASN A 1 228 ? 7.012 49.781 27.547 1 97.5 228 ASN A CA 1
ATOM 1819 C C . ASN A 1 228 ? 7.773 48.969 26.5 1 97.5 228 ASN A C 1
ATOM 1821 O O . ASN A 1 228 ? 8.68 48.219 26.859 1 97.5 228 ASN A O 1
ATOM 1825 N N . PHE A 1 229 ? 7.414 49.125 25.281 1 98 229 PHE A N 1
ATOM 1826 C CA . PHE A 1 229 ? 8.125 48.406 24.219 1 98 229 PHE A CA 1
ATOM 1827 C C . PHE A 1 229 ? 9.477 49.062 23.953 1 98 229 PHE A C 1
ATOM 1829 O O . PHE A 1 229 ? 10.43 48.375 23.531 1 98 229 PHE A O 1
ATOM 1836 N N . SER A 1 230 ? 9.594 50.312 24.172 1 97.75 230 SER A N 1
ATOM 1837 C CA . SER A 1 230 ? 10.891 50.969 24.109 1 97.75 230 SER A CA 1
ATOM 1838 C C . SER A 1 230 ? 11.836 50.469 25.188 1 97.75 230 SER A C 1
ATOM 1840 O O . SER A 1 230 ? 13.031 50.312 24.938 1 97.75 230 SER A O 1
ATOM 1842 N N . GLU A 1 231 ? 11.234 50.25 26.328 1 97.62 231 GLU A N 1
ATOM 1843 C CA . GLU A 1 231 ? 12.023 49.656 27.391 1 97.62 231 GLU A CA 1
ATOM 1844 C C . GLU A 1 231 ? 12.469 48.25 27 1 97.62 231 GLU A C 1
ATOM 1846 O O . GLU A 1 231 ? 13.609 47.844 27.281 1 97.62 231 GLU A O 1
ATOM 1851 N N . LEU A 1 232 ? 11.531 47.531 26.453 1 97.81 232 LEU A N 1
ATOM 1852 C CA . LEU A 1 232 ? 11.875 46.219 25.953 1 97.81 232 LEU A CA 1
ATOM 1853 C C . LEU A 1 232 ? 13.008 46.312 24.938 1 97.81 232 LEU A C 1
ATOM 1855 O O . LEU A 1 232 ? 13.93 45.5 24.969 1 97.81 232 LEU A O 1
ATOM 1859 N N . ASP A 1 233 ? 12.938 47.25 24.031 1 97.88 233 ASP A N 1
ATOM 1860 C CA . ASP A 1 233 ? 13.961 47.469 23 1 97.88 233 ASP A CA 1
ATOM 1861 C C . ASP A 1 233 ? 15.336 47.656 23.641 1 97.88 233 ASP A C 1
ATOM 1863 O O . ASP A 1 233 ? 16.328 47.125 23.141 1 97.88 233 ASP A O 1
ATOM 1867 N N . ARG A 1 234 ? 15.352 48.406 24.656 1 96.94 234 ARG A N 1
ATOM 1868 C CA . ARG A 1 234 ? 16.609 48.625 25.359 1 96.94 234 ARG A CA 1
ATOM 1869 C C . ARG A 1 234 ? 17.172 47.344 25.922 1 96.94 234 ARG A C 1
ATOM 1871 O O . ARG A 1 234 ? 18.375 47.062 25.766 1 96.94 234 ARG A O 1
ATOM 1878 N N . LYS A 1 235 ? 16.344 46.562 26.5 1 96.94 235 LYS A N 1
ATOM 1879 C CA . LYS A 1 235 ? 16.781 45.312 27.078 1 96.94 235 LYS A CA 1
ATOM 1880 C C . LYS A 1 235 ? 17.25 44.344 25.984 1 96.94 235 LYS A C 1
ATOM 1882 O O . LYS A 1 235 ? 18.219 43.594 26.172 1 96.94 235 LYS A O 1
ATOM 1887 N N . LEU A 1 236 ? 16.5 44.312 24.922 1 97.25 236 LEU A N 1
ATOM 1888 C CA . LEU A 1 236 ? 16.891 43.5 23.797 1 97.25 236 LEU A CA 1
ATOM 1889 C C . LEU A 1 236 ? 18.266 43.875 23.281 1 97.25 236 LEU A C 1
ATOM 1891 O O . LEU A 1 236 ? 19.125 43.031 23.031 1 97.25 236 LEU A O 1
ATOM 1895 N N . LYS A 1 237 ? 18.547 45.156 23.141 1 96.38 237 LYS A N 1
ATOM 1896 C CA . LYS A 1 237 ? 19.812 45.656 22.625 1 96.38 237 LYS A CA 1
ATOM 1897 C C . LYS A 1 237 ? 20.969 45.281 23.516 1 96.38 237 LYS A C 1
ATOM 1899 O O . LYS A 1 237 ? 22.078 45 23.031 1 96.38 237 LYS A O 1
ATOM 1904 N N . GLU A 1 238 ? 20.672 45.25 24.75 1 95.75 238 GLU A N 1
ATOM 1905 C CA . GLU A 1 238 ? 21.719 44.844 25.703 1 95.75 238 GLU A CA 1
ATOM 1906 C C . GLU A 1 238 ? 22.188 43.406 25.438 1 95.75 238 GLU A C 1
ATOM 1908 O O . GLU A 1 238 ? 23.359 43.094 25.641 1 95.75 238 GLU A O 1
ATOM 1913 N N . GLN A 1 239 ? 21.266 42.594 25.047 1 94.5 239 GLN A N 1
ATOM 1914 C CA . GLN A 1 239 ? 21.594 41.188 24.828 1 94.5 239 GLN A CA 1
ATOM 1915 C C . GLN A 1 239 ? 22.125 40.969 23.406 1 94.5 239 GLN A C 1
ATOM 1917 O O . GLN A 1 239 ? 22.703 39.906 23.109 1 94.5 239 GLN A O 1
ATOM 1922 N N . GLU A 1 240 ? 21.938 41.906 22.516 1 95 240 GLU A N 1
ATOM 1923 C CA . GLU A 1 240 ? 22.25 41.75 21.109 1 95 240 GLU A CA 1
ATOM 1924 C C . GLU A 1 240 ? 23.547 42.438 20.734 1 95 240 GLU A C 1
ATOM 1926 O O . GLU A 1 240 ? 23.922 42.5 19.562 1 95 240 GLU A O 1
ATOM 1931 N N . VAL A 1 241 ? 24.281 42.938 21.625 1 90.75 241 VAL A N 1
ATOM 1932 C CA . VAL A 1 241 ? 25.453 43.75 21.406 1 90.75 241 VAL A CA 1
ATOM 1933 C C . VAL A 1 241 ? 26.469 43 20.547 1 90.75 241 VAL A C 1
ATOM 1935 O O . VAL A 1 241 ? 26.797 41.844 20.844 1 90.75 241 VAL A O 1
ATOM 1938 N N . GLY A 1 242 ? 26.938 43.625 19.469 1 89.25 242 GLY A N 1
ATOM 1939 C CA . GLY A 1 242 ? 28 43.125 18.641 1 89.25 242 GLY A CA 1
ATOM 1940 C C . GLY A 1 242 ? 27.531 42.062 17.641 1 89.25 242 GLY A C 1
ATOM 1941 O O . GLY A 1 242 ? 28.344 41.406 16.984 1 89.25 242 GLY A O 1
ATOM 1942 N N . ARG A 1 243 ? 26.219 41.844 17.547 1 92.69 243 ARG A N 1
ATOM 1943 C CA . ARG A 1 243 ? 25.688 40.812 16.672 1 92.69 243 ARG A CA 1
ATOM 1944 C C . ARG A 1 243 ? 24.594 41.406 15.773 1 92.69 243 ARG A C 1
ATOM 1946 O O . ARG A 1 243 ? 24 42.438 16.094 1 92.69 243 ARG A O 1
ATOM 1953 N N . LEU A 1 244 ? 24.469 40.812 14.656 1 94.31 244 LEU A N 1
ATOM 1954 C CA . LEU A 1 244 ? 23.297 41.094 13.836 1 94.31 244 LEU A CA 1
ATOM 1955 C C . LEU A 1 244 ? 22.031 40.594 14.516 1 94.31 244 LEU A C 1
ATOM 1957 O O . LEU A 1 244 ? 21.875 39.375 14.727 1 94.31 244 LEU A O 1
ATOM 1961 N N . ALA A 1 245 ? 21.172 41.5 14.82 1 95.56 245 ALA A N 1
ATOM 1962 C CA . ALA A 1 245 ? 20.031 41.156 15.68 1 95.56 245 ALA A CA 1
ATOM 1963 C C . ALA A 1 245 ? 18.797 40.812 14.844 1 95.56 245 ALA A C 1
ATOM 1965 O O . ALA A 1 245 ? 18.25 41.688 14.156 1 95.56 245 ALA A O 1
ATOM 1966 N N . ASN A 1 246 ? 18.312 39.594 14.828 1 97.38 246 ASN A N 1
ATOM 1967 C CA . ASN A 1 246 ? 17.031 39.156 14.289 1 97.38 246 ASN A CA 1
ATOM 1968 C C . ASN A 1 246 ? 15.992 39.031 15.391 1 97.38 246 ASN A C 1
ATOM 1970 O O . ASN A 1 246 ? 16.281 38.5 16.484 1 97.38 246 ASN A O 1
ATOM 1974 N N . ARG A 1 247 ? 14.805 39.562 15.156 1 98.44 247 ARG A N 1
ATOM 1975 C CA . ARG A 1 247 ? 13.805 39.594 16.219 1 98.44 247 ARG A CA 1
ATOM 1976 C C . ARG A 1 247 ? 12.523 38.906 15.773 1 98.44 247 ARG A C 1
ATOM 1978 O O . ARG A 1 247 ? 12.031 39.125 14.664 1 98.44 247 ARG A O 1
ATOM 1985 N N . LEU A 1 248 ? 12.047 37.969 16.562 1 98.44 248 LEU A N 1
ATOM 1986 C CA . LEU A 1 248 ? 10.781 37.281 16.359 1 98.44 248 LEU A CA 1
ATOM 1987 C C . LEU A 1 248 ? 9.812 37.562 17.5 1 98.44 248 LEU A C 1
ATOM 1989 O O . LEU A 1 248 ? 10.148 37.344 18.672 1 98.44 248 LEU A O 1
ATOM 1993 N N . PHE A 1 249 ? 8.703 38.125 17.172 1 98.62 249 PHE A N 1
ATOM 1994 C CA . PHE A 1 249 ? 7.652 38.344 18.156 1 98.62 249 PHE A CA 1
ATOM 1995 C C . PHE A 1 249 ? 6.547 37.281 18 1 98.62 249 PHE A C 1
ATOM 1997 O O . PHE A 1 249 ? 5.898 37.219 16.953 1 98.62 249 PHE A O 1
ATOM 2004 N N . TYR A 1 250 ? 6.344 36.5 19 1 98.44 250 TYR A N 1
ATOM 2005 C CA . TYR A 1 250 ? 5.242 35.531 19.047 1 98.44 250 TYR A CA 1
ATOM 2006 C C . TYR A 1 250 ? 4.07 36.094 19.844 1 98.44 250 TYR A C 1
ATOM 2008 O O . TYR A 1 250 ? 4.176 36.281 21.062 1 98.44 250 TYR A O 1
ATOM 2016 N N . LEU A 1 251 ? 2.961 36.281 19.203 1 97.69 251 LEU A N 1
ATOM 2017 C CA . LEU A 1 251 ? 1.799 36.844 19.891 1 97.69 251 LEU A CA 1
ATOM 2018 C C . LEU A 1 251 ? 0.911 35.719 20.438 1 97.69 251 LEU A C 1
ATOM 2020 O O . LEU A 1 251 ? -0.03 35.281 19.766 1 97.69 251 LEU A O 1
ATOM 2024 N N . SER A 1 252 ? 1.189 35.344 21.641 1 94.62 252 SER A N 1
ATOM 2025 C CA . SER A 1 252 ? 0.374 34.375 22.375 1 94.62 252 SER A CA 1
ATOM 2026 C C . SER A 1 252 ? -0.694 35.062 23.203 1 94.62 252 SER A C 1
ATOM 2028 O O . SER A 1 252 ? -0.763 34.875 24.422 1 94.62 252 SER A O 1
ATOM 2030 N N . ILE A 1 253 ? -1.492 35.906 22.562 1 93.25 253 ILE A N 1
ATOM 2031 C CA . ILE A 1 253 ? -2.529 36.719 23.172 1 93.25 253 ILE A CA 1
ATOM 2032 C C . ILE A 1 253 ? -3.805 36.656 22.344 1 93.25 253 ILE A C 1
ATOM 2034 O O . ILE A 1 253 ? -3.791 36.156 21.219 1 93.25 253 ILE A O 1
ATOM 2038 N N . PRO A 1 254 ? -4.906 37.094 22.906 1 87.69 254 PRO A N 1
ATOM 2039 C CA . PRO A 1 254 ? -6.145 37.125 22.125 1 87.69 254 PRO A CA 1
ATOM 2040 C C . PRO A 1 254 ? -6.074 38.062 20.938 1 87.69 254 PRO A C 1
ATOM 2042 O O . PRO A 1 254 ? -5.387 39.094 21 1 87.69 254 PRO A O 1
ATOM 2045 N N . PRO A 1 255 ? -6.809 37.875 19.938 1 89.25 255 PRO A N 1
ATOM 2046 C CA . PRO A 1 255 ? -6.711 38.625 18.688 1 89.25 255 PRO A CA 1
ATOM 2047 C C . PRO A 1 255 ? -7.039 40.094 18.859 1 89.25 255 PRO A C 1
ATOM 2049 O O . PRO A 1 255 ? -6.516 40.938 18.109 1 89.25 255 PRO A O 1
ATOM 2052 N N . ASN A 1 256 ? -7.812 40.438 19.781 1 87.81 256 ASN A N 1
ATOM 2053 C CA . ASN A 1 256 ? -8.234 41.844 19.953 1 87.81 256 ASN A CA 1
ATOM 2054 C C . ASN A 1 256 ? -7.066 42.719 20.359 1 87.81 256 ASN A C 1
ATOM 2056 O O . ASN A 1 256 ? -7.145 43.938 20.219 1 87.81 256 ASN A O 1
ATOM 2060 N N . ILE A 1 257 ? -6.027 42.125 20.797 1 94.12 257 ILE A N 1
ATOM 2061 C CA . ILE A 1 257 ? -4.887 42.906 21.281 1 94.12 257 ILE A CA 1
ATOM 2062 C C . ILE A 1 257 ? -3.752 42.844 20.266 1 94.12 257 ILE A C 1
ATOM 2064 O O . ILE A 1 257 ? -2.717 43.5 20.422 1 94.12 257 ILE A O 1
ATOM 2068 N N . PHE A 1 258 ? -3.889 42.156 19.188 1 96.06 258 PHE A N 1
ATOM 2069 C CA . PHE A 1 258 ? -2.842 41.906 18.188 1 96.06 258 PHE A CA 1
ATOM 2070 C C . PHE A 1 258 ? -2.326 43.25 17.625 1 96.06 258 PHE A C 1
ATOM 2072 O O . PHE A 1 258 ? -1.12 43.5 17.625 1 96.06 258 PHE A O 1
ATOM 2079 N N . VAL A 1 259 ? -3.221 44.062 17.234 1 96.44 259 VAL A N 1
ATOM 2080 C CA . VAL A 1 259 ? -2.873 45.25 16.484 1 96.44 259 VAL A CA 1
ATOM 2081 C C . VAL A 1 259 ? -2.107 46.219 17.391 1 96.44 259 VAL A C 1
ATOM 2083 O O . VAL A 1 259 ? -1.136 46.844 16.969 1 96.44 259 VAL A O 1
ATOM 2086 N N . ASP A 1 260 ? -2.52 46.281 18.625 1 97.12 260 ASP A N 1
ATOM 2087 C CA . ASP A 1 260 ? -1.839 47.156 19.578 1 97.12 260 ASP A CA 1
ATOM 2088 C C . ASP A 1 260 ? -0.393 46.688 19.781 1 97.12 260 ASP A C 1
ATOM 2090 O O . ASP A 1 260 ? 0.523 47.531 19.781 1 97.12 260 ASP A O 1
ATOM 2094 N N . VAL A 1 261 ? -0.275 45.5 19.969 1 97.81 261 VAL A N 1
ATOM 2095 C CA . VAL A 1 261 ? 1.056 44.969 20.219 1 97.81 261 VAL A CA 1
ATOM 2096 C C . VAL A 1 261 ? 1.934 45.156 18.984 1 97.81 261 VAL A C 1
ATOM 2098 O O . VAL A 1 261 ? 3.096 45.531 19.109 1 97.81 261 VAL A O 1
ATOM 2101 N N . VAL A 1 262 ? 1.401 44.844 17.828 1 98 262 VAL A N 1
ATOM 2102 C CA . VAL A 1 262 ? 2.148 44.938 16.578 1 98 262 VAL A CA 1
ATOM 2103 C C . VAL A 1 262 ? 2.555 46.406 16.344 1 98 262 VAL A C 1
ATOM 2105 O O . VAL A 1 262 ? 3.682 46.688 15.93 1 98 262 VAL A O 1
ATOM 2108 N N . ARG A 1 263 ? 1.705 47.312 16.562 1 97.69 263 ARG A N 1
ATOM 2109 C CA . ARG A 1 263 ? 2.012 48.719 16.438 1 97.69 263 ARG A CA 1
ATOM 2110 C C . ARG A 1 263 ? 3.182 49.125 17.344 1 97.69 263 ARG A C 1
ATOM 2112 O O . ARG A 1 263 ? 4.148 49.719 16.875 1 97.69 263 ARG A O 1
ATOM 2119 N N . CYS A 1 264 ? 3.092 48.688 18.594 1 97.81 264 CYS A N 1
ATOM 2120 C CA . CYS A 1 264 ? 4.117 49.062 19.578 1 97.81 264 CYS A CA 1
ATOM 2121 C C . CYS A 1 264 ? 5.445 48.406 19.234 1 97.81 264 CYS A C 1
ATOM 2123 O O . CYS A 1 264 ? 6.492 49.031 19.281 1 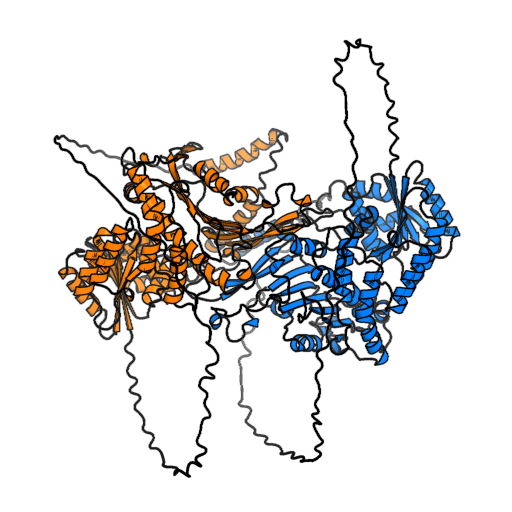97.81 264 CYS A O 1
ATOM 2125 N N . ALA A 1 265 ? 5.398 47.125 18.922 1 97.44 265 ALA A N 1
ATOM 2126 C CA . ALA A 1 265 ? 6.617 46.375 18.594 1 97.44 265 ALA A CA 1
ATOM 2127 C C . ALA A 1 265 ? 7.277 46.938 17.328 1 97.44 265 ALA A C 1
ATOM 2129 O O . ALA A 1 265 ? 8.5 47.062 17.281 1 97.44 265 ALA A O 1
ATOM 2130 N N . SER A 1 266 ? 6.488 47.219 16.312 1 97.06 266 SER A N 1
ATOM 2131 C CA . SER A 1 266 ? 7 47.688 15.039 1 97.06 266 SER A CA 1
ATOM 2132 C C . SER A 1 266 ? 7.625 49.062 15.188 1 97.06 266 SER A C 1
ATOM 2134 O O . SER A 1 266 ? 8.68 49.344 14.609 1 97.06 266 SER A O 1
ATOM 2136 N N . ARG A 1 267 ? 7.113 49.906 15.961 1 96.19 267 ARG A N 1
ATOM 2137 C CA . ARG A 1 267 ? 7.562 51.281 16.078 1 96.19 267 ARG A CA 1
ATOM 2138 C C . ARG A 1 267 ? 8.734 51.375 17.047 1 96.19 267 ARG A C 1
ATOM 2140 O O . ARG A 1 267 ? 9.625 52.219 16.859 1 96.19 267 ARG A O 1
ATOM 2147 N N . SER A 1 268 ? 8.711 50.469 18.031 1 96.81 268 SER A N 1
ATOM 2148 C CA . SER A 1 268 ? 9.625 50.75 19.125 1 96.81 268 SER A CA 1
ATOM 2149 C C . SER A 1 268 ? 10.648 49.625 19.297 1 96.81 268 SER A C 1
ATOM 2151 O O . SER A 1 268 ? 11.688 49.812 19.922 1 96.81 268 SER A O 1
ATOM 2153 N N . ALA A 1 269 ? 10.328 48.531 18.766 1 96.88 269 ALA A N 1
ATOM 2154 C CA . ALA A 1 269 ? 11.188 47.406 19.141 1 96.88 269 ALA A CA 1
ATOM 2155 C C . ALA A 1 269 ? 11.617 46.625 17.922 1 96.88 269 ALA A C 1
ATOM 2157 O O . ALA A 1 269 ? 12.102 45.5 18.047 1 96.88 269 ALA A O 1
ATOM 2158 N N . SER A 1 270 ? 11.438 47.094 16.766 1 96.75 270 SER A N 1
ATOM 2159 C CA . SER A 1 270 ? 11.914 46.438 15.562 1 96.75 270 SER A CA 1
ATOM 2160 C C . SER A 1 270 ? 13.438 46.344 15.547 1 96.75 270 SER A C 1
ATOM 2162 O O . SER A 1 270 ? 14.117 47.188 16.141 1 96.75 270 SER A O 1
ATOM 2164 N N . SER A 1 271 ? 13.852 45.281 14.891 1 96.56 271 SER A N 1
ATOM 2165 C CA . SER A 1 271 ? 15.297 45.125 14.797 1 96.56 271 SER A CA 1
ATOM 2166 C C . SER A 1 271 ? 15.93 46.25 13.992 1 96.56 271 SER A C 1
ATOM 2168 O O . SER A 1 271 ? 15.438 46.594 12.914 1 96.56 271 SER A O 1
ATOM 2170 N N . PRO A 1 272 ? 17.031 46.75 14.43 1 91.56 272 PRO A N 1
ATOM 2171 C CA . PRO A 1 272 ? 17.719 47.781 13.672 1 91.56 272 PRO A CA 1
ATOM 2172 C C . PRO A 1 272 ? 18.625 47.25 12.578 1 91.56 272 PRO A C 1
ATOM 2174 O O . PRO A 1 272 ? 18.969 47.938 11.633 1 91.56 272 PRO A O 1
ATOM 2177 N N . THR A 1 273 ? 19.016 46 12.656 1 93.69 273 THR A N 1
ATOM 2178 C CA . THR A 1 273 ? 20.062 45.5 11.781 1 93.69 273 THR A CA 1
ATOM 2179 C C . THR A 1 273 ? 19.562 44.281 11.016 1 93.69 273 THR A C 1
ATOM 2181 O O . THR A 1 273 ? 19.875 44.094 9.836 1 93.69 273 THR A O 1
ATOM 2184 N N . GLY A 1 274 ? 18.797 43.5 11.594 1 96 274 GLY A N 1
ATOM 2185 C CA . GLY A 1 274 ? 18.312 42.25 10.969 1 96 274 GLY A CA 1
ATOM 2186 C C . GLY A 1 274 ? 16.844 42.312 10.617 1 96 274 GLY A C 1
ATOM 2187 O O . GLY A 1 274 ? 16.297 43.375 10.305 1 96 274 GLY A O 1
ATOM 2188 N N . TRP A 1 275 ? 16.25 41.094 10.523 1 96.56 275 TRP A N 1
ATOM 2189 C CA . TRP A 1 275 ? 14.828 41.031 10.188 1 96.56 275 TRP A CA 1
ATOM 2190 C C . TRP A 1 275 ? 13.961 41.094 11.438 1 96.56 275 TRP A C 1
ATOM 2192 O O . TRP A 1 275 ? 14.438 40.812 12.547 1 96.56 275 TRP A O 1
ATOM 2202 N N . THR A 1 276 ? 12.742 41.562 11.344 1 98.19 276 THR A N 1
ATOM 2203 C CA . THR A 1 276 ? 11.688 41.469 12.344 1 98.19 276 THR A CA 1
ATOM 2204 C C . THR A 1 276 ? 10.492 40.688 11.797 1 98.19 276 THR A C 1
ATOM 2206 O O . THR A 1 276 ? 9.961 41.031 10.742 1 98.19 276 THR A O 1
ATOM 2209 N N . ARG A 1 277 ? 10.117 39.625 12.5 1 98.25 277 ARG A N 1
ATOM 2210 C CA . ARG A 1 277 ? 8.984 38.812 12.125 1 98.25 277 ARG A CA 1
ATOM 2211 C C . ARG A 1 277 ? 7.984 38.688 13.273 1 98.25 277 ARG A C 1
ATOM 2213 O O . ARG A 1 277 ? 8.359 38.75 14.445 1 98.25 277 ARG A O 1
ATOM 2220 N N . VAL A 1 278 ? 6.723 38.531 12.875 1 98.44 278 VAL A N 1
ATOM 2221 C CA . VAL A 1 278 ? 5.672 38.438 13.883 1 98.44 278 VAL A CA 1
ATOM 2222 C C . VAL A 1 278 ? 4.809 37.219 13.609 1 98.44 278 VAL A C 1
ATOM 2224 O O . VAL A 1 278 ? 4.32 37 12.5 1 98.44 278 VAL A O 1
ATOM 2227 N N . ILE A 1 279 ? 4.645 36.375 14.625 1 98.06 279 ILE A N 1
ATOM 2228 C CA . ILE A 1 279 ? 3.779 35.188 14.539 1 98.06 279 ILE A CA 1
ATOM 2229 C C . ILE A 1 279 ? 2.428 35.5 15.18 1 98.06 279 ILE A C 1
ATOM 2231 O O . ILE A 1 279 ? 2.367 35.969 16.312 1 98.06 279 ILE A O 1
ATOM 2235 N N . VAL A 1 280 ? 1.43 35.281 14.461 1 96 280 VAL A N 1
ATOM 2236 C CA . VAL A 1 280 ? 0.082 35.438 14.992 1 96 280 VAL A CA 1
ATOM 2237 C C . VAL A 1 280 ? -0.643 34.094 14.992 1 96 280 VAL A C 1
ATOM 2239 O O . VAL A 1 280 ? -0.48 33.312 14.07 1 96 280 VAL A O 1
ATOM 2242 N N . GLU A 1 281 ? -1.438 33.906 16.016 1 90.69 281 GLU A N 1
ATOM 2243 C CA . GLU A 1 281 ? -2.191 32.656 16.188 1 90.69 281 GLU A CA 1
ATOM 2244 C C . GLU A 1 281 ? -3.623 32.812 15.688 1 90.69 281 GLU A C 1
ATOM 2246 O O . GLU A 1 281 ? -4.148 33.906 15.617 1 90.69 281 GLU A O 1
ATOM 2251 N N . LYS A 1 282 ? -4.133 31.703 15.32 1 87.44 282 LYS A N 1
ATOM 2252 C CA . LYS A 1 282 ? -5.559 31.703 15 1 87.44 282 LYS A CA 1
ATOM 2253 C C . LYS A 1 282 ? -6.391 32.094 16.219 1 87.44 282 LYS A C 1
ATOM 2255 O O . LYS A 1 282 ? -5.957 31.891 17.359 1 87.44 282 LYS A O 1
ATOM 2260 N N . PRO A 1 283 ? -7.473 32.594 16.031 1 89.25 283 PRO A N 1
ATOM 2261 C CA . PRO A 1 283 ? -8.227 32.812 14.781 1 89.25 283 PRO A CA 1
ATOM 2262 C C . PRO A 1 283 ? -7.863 34.094 14.07 1 89.25 283 PRO A C 1
ATOM 2264 O O . PRO A 1 283 ? -7.52 35.094 14.727 1 89.25 283 PRO A O 1
ATOM 2267 N N . PHE A 1 284 ? -8.023 34.062 12.812 1 92.88 284 PHE A N 1
ATOM 2268 C CA . PHE A 1 284 ? -7.809 35.25 11.984 1 92.88 284 PHE A CA 1
ATOM 2269 C C . PHE A 1 284 ? -9.133 35.844 11.523 1 92.88 284 PHE A C 1
ATOM 2271 O O . PHE A 1 284 ? -9.477 35.781 10.344 1 92.88 284 PHE A O 1
ATOM 2278 N N . GLY A 1 285 ? -9.773 36.438 12.469 1 92 285 GLY A N 1
ATOM 2279 C CA . GLY A 1 285 ? -11.109 36.938 12.18 1 92 285 GLY A CA 1
ATOM 2280 C C . GLY A 1 285 ? -12.203 35.938 12.461 1 92 285 GLY A C 1
ATOM 2281 O O . GLY A 1 285 ? -11.914 34.781 12.867 1 92 285 GLY A O 1
ATOM 2282 N N . ARG A 1 286 ? -13.438 36.375 12.32 1 94.5 286 ARG A N 1
ATOM 2283 C CA . ARG A 1 286 ? -14.602 35.531 12.516 1 94.5 286 ARG A CA 1
ATOM 2284 C C . ARG A 1 286 ? -15.391 35.375 11.227 1 94.5 286 ARG A C 1
ATOM 2286 O O . ARG A 1 286 ? -16.266 34.5 11.133 1 94.5 286 ARG A O 1
ATOM 2293 N N . ASP A 1 287 ? -15.164 36.188 10.328 1 96.31 287 ASP A N 1
ATOM 2294 C CA . ASP A 1 287 ? -15.773 36.188 9 1 96.31 287 ASP A CA 1
ATOM 2295 C C . ASP A 1 287 ? -14.898 36.969 8.016 1 96.31 287 ASP A C 1
ATOM 2297 O O . ASP A 1 287 ? -13.781 37.375 8.352 1 96.31 287 ASP A O 1
ATOM 2301 N N . SER A 1 288 ? -15.406 37.094 6.812 1 97.38 288 SER A N 1
ATOM 2302 C CA . SER A 1 288 ? -14.648 37.781 5.758 1 97.38 288 SER A CA 1
ATOM 2303 C C . SER A 1 288 ? -14.312 39.219 6.145 1 97.38 288 SER A C 1
ATOM 2305 O O . SER A 1 288 ? -13.18 39.656 5.977 1 97.38 288 SER A O 1
ATOM 2307 N N . GLN A 1 289 ? -15.234 39.844 6.676 1 97.31 289 GLN A N 1
ATOM 2308 C CA . GLN A 1 289 ? -15.062 41.25 6.992 1 97.31 289 GLN A CA 1
ATOM 2309 C C . GLN A 1 289 ? -14.062 41.438 8.133 1 97.31 289 GLN A C 1
ATOM 2311 O O . GLN A 1 289 ? -13.109 42.219 8.008 1 97.31 289 GLN A O 1
ATOM 2316 N N . SER A 1 290 ? -14.305 40.812 9.227 1 96.06 290 SER A N 1
ATOM 2317 C CA . SER A 1 290 ? -13.422 40.938 10.375 1 96.06 290 SER A CA 1
ATOM 2318 C C . SER A 1 290 ? -12.008 40.469 10.055 1 96.06 290 SER A C 1
ATOM 2320 O O . SER A 1 290 ? -11.031 41.031 10.562 1 96.06 290 SER A O 1
ATOM 2322 N N . SER A 1 291 ? -11.883 39.438 9.305 1 96.44 291 SER A N 1
ATOM 2323 C CA . SER A 1 291 ? -10.578 38.969 8.875 1 96.44 291 SER A CA 1
ATOM 2324 C C . SER A 1 291 ? -9.852 40 8.031 1 96.44 291 SER A C 1
ATOM 2326 O O . SER A 1 291 ? -8.656 40.25 8.227 1 96.44 291 SER A O 1
ATOM 2328 N N . ALA A 1 292 ? -10.547 40.594 7.086 1 97.12 292 ALA A N 1
ATOM 2329 C CA . ALA A 1 292 ? -9.977 41.656 6.242 1 97.12 292 ALA A CA 1
ATOM 2330 C C . ALA A 1 292 ? -9.531 42.844 7.078 1 97.12 292 ALA A C 1
ATOM 2332 O O . ALA A 1 292 ? -8.469 43.438 6.828 1 97.12 292 ALA A O 1
ATOM 2333 N N . GLU A 1 293 ? -10.32 43.188 8.008 1 97 293 GLU A N 1
ATOM 2334 C CA . GLU A 1 293 ? -9.992 44.281 8.891 1 97 293 GLU A CA 1
ATOM 2335 C C . GLU A 1 293 ? -8.727 44 9.688 1 97 293 GLU A C 1
ATOM 2337 O O . GLU A 1 293 ? -7.855 44.875 9.812 1 97 293 GLU A O 1
ATOM 2342 N N . LEU A 1 294 ? -8.711 42.844 10.211 1 96.31 294 LEU A N 1
ATOM 2343 C CA . LEU A 1 294 ? -7.52 42.469 10.969 1 96.31 294 LEU A CA 1
ATOM 2344 C C . LEU A 1 294 ? -6.277 42.5 10.086 1 96.31 294 LEU A C 1
ATOM 2346 O O . LEU A 1 294 ? -5.242 43.031 10.492 1 96.31 294 LEU A O 1
ATOM 2350 N N . THR A 1 295 ? -6.363 41.969 8.914 1 96.44 295 THR A N 1
ATOM 2351 C CA . THR A 1 295 ? -5.246 41.938 7.973 1 96.44 295 THR A CA 1
ATOM 2352 C C . THR A 1 295 ? -4.805 43.344 7.594 1 96.44 295 THR A C 1
ATOM 2354 O O . THR A 1 295 ? -3.609 43.656 7.574 1 96.44 295 THR A O 1
ATOM 2357 N N . GLN A 1 296 ? -5.73 44.188 7.309 1 97 296 GLN A N 1
ATOM 2358 C CA . GLN A 1 296 ? -5.426 45.562 6.949 1 97 296 GLN A CA 1
ATOM 2359 C C . GLN A 1 296 ? -4.75 46.281 8.102 1 97 296 GLN A C 1
ATOM 2361 O O . GLN A 1 296 ? -3.814 47.062 7.883 1 97 296 GLN A O 1
ATOM 2366 N N . SER A 1 297 ? -5.242 46.062 9.234 1 97.06 297 SER A N 1
ATOM 2367 C CA . SER A 1 297 ? -4.668 46.688 10.414 1 97.06 297 SER A CA 1
ATOM 2368 C C . SER A 1 297 ? -3.223 46.25 10.625 1 97.06 297 SER A C 1
ATOM 2370 O O . SER A 1 297 ? -2.365 47.094 10.953 1 97.06 297 SER A O 1
ATOM 2372 N N . LEU A 1 298 ? -2.988 45 10.508 1 97.06 298 LEU A N 1
ATOM 2373 C CA . LEU A 1 298 ? -1.627 44.5 10.656 1 97.06 298 LEU A CA 1
ATOM 2374 C C . LEU A 1 298 ? -0.714 45.062 9.578 1 97.06 298 LEU A C 1
ATOM 2376 O O . LEU A 1 298 ? 0.435 45.438 9.859 1 97.06 298 LEU A O 1
ATOM 2380 N N . LYS A 1 299 ? -1.212 45.25 8.406 1 96.88 299 LYS A N 1
ATOM 2381 C CA . LYS A 1 299 ? -0.43 45.656 7.246 1 96.88 299 LYS A CA 1
ATOM 2382 C C . LYS A 1 299 ? -0.096 47.156 7.32 1 96.88 299 LYS A C 1
ATOM 2384 O O . LYS A 1 299 ? 0.745 47.625 6.562 1 96.88 299 LYS A O 1
ATOM 2389 N N . GLN A 1 300 ? -0.681 47.812 8.18 1 97.25 300 GLN A N 1
ATOM 2390 C CA . GLN A 1 300 ? -0.303 49.219 8.422 1 97.25 300 GLN A CA 1
ATOM 2391 C C . GLN A 1 300 ? 1.1 49.312 9.016 1 97.25 300 GLN A C 1
ATOM 2393 O O . GLN A 1 300 ? 1.783 50.312 8.852 1 97.25 300 GLN A O 1
ATOM 2398 N N . TYR A 1 301 ? 1.443 48.219 9.664 1 97.56 301 TYR A N 1
ATOM 2399 C CA . TYR A 1 301 ? 2.689 48.312 10.422 1 97.56 301 TYR A CA 1
ATOM 2400 C C . TYR A 1 301 ? 3.686 47.25 9.93 1 97.56 301 TYR A C 1
ATOM 2402 O O . TYR A 1 301 ? 4.887 47.375 10.18 1 97.56 301 TYR A O 1
ATOM 2410 N N . LEU A 1 302 ? 3.174 46.25 9.305 1 97.56 302 LEU A N 1
ATOM 2411 C CA . LEU A 1 302 ? 4.02 45.156 8.852 1 97.56 302 LEU A CA 1
ATOM 2412 C C . LEU A 1 302 ? 3.793 44.875 7.371 1 97.56 302 LEU A C 1
ATOM 2414 O O . LEU A 1 302 ? 2.691 45.062 6.855 1 97.56 302 LEU A O 1
ATOM 2418 N N . THR A 1 303 ? 4.844 44.344 6.734 1 96.56 303 THR A N 1
ATOM 2419 C CA . THR A 1 303 ? 4.688 43.781 5.395 1 96.56 303 THR A CA 1
ATOM 2420 C C . THR A 1 303 ? 4.246 42.312 5.469 1 96.56 303 THR A C 1
ATOM 2422 O O . THR A 1 303 ? 4.418 41.656 6.5 1 96.56 303 THR A O 1
ATOM 2425 N N . GLU A 1 304 ? 3.711 41.844 4.426 1 95.19 304 GLU A N 1
ATOM 2426 C CA . GLU A 1 304 ? 3.186 40.469 4.406 1 95.19 304 GLU A CA 1
ATOM 2427 C C . GLU A 1 304 ? 4.273 39.469 4.742 1 95.19 304 GLU A C 1
ATOM 2429 O O . GLU A 1 304 ? 4.012 38.469 5.418 1 95.19 304 GLU A O 1
ATOM 2434 N N . ASP A 1 305 ? 5.453 39.688 4.277 1 94.5 305 ASP A N 1
ATOM 2435 C CA . ASP A 1 305 ? 6.527 38.719 4.48 1 94.5 305 ASP A CA 1
ATOM 2436 C C . ASP A 1 305 ? 6.984 38.688 5.938 1 94.5 305 ASP A C 1
ATOM 2438 O O . ASP A 1 305 ? 7.688 37.781 6.359 1 94.5 305 ASP A O 1
ATOM 2442 N N . GLN A 1 306 ? 6.574 39.656 6.723 1 97.38 306 GLN A N 1
ATOM 2443 C CA . GLN A 1 306 ? 6.918 39.719 8.141 1 97.38 306 GLN A CA 1
ATOM 2444 C C . GLN A 1 306 ? 5.871 39.031 8.992 1 97.38 306 GLN A C 1
ATOM 2446 O O . GLN A 1 306 ? 6.094 38.781 10.18 1 97.38 306 GLN A O 1
ATOM 2451 N N . ILE A 1 307 ? 4.754 38.75 8.422 1 97.5 307 ILE A N 1
ATOM 2452 C CA . ILE A 1 307 ? 3.635 38.188 9.172 1 97.5 307 ILE A CA 1
ATOM 2453 C C . ILE A 1 307 ? 3.584 36.656 8.977 1 97.5 307 ILE A C 1
ATOM 2455 O O . ILE A 1 307 ? 3.492 36.188 7.848 1 97.5 307 ILE A O 1
ATOM 2459 N N . PHE A 1 308 ? 3.605 35.906 10.023 1 97.81 308 PHE A N 1
ATOM 2460 C CA . PHE A 1 308 ? 3.51 34.469 10.023 1 97.81 308 PHE A CA 1
ATOM 2461 C C . PHE A 1 308 ? 2.242 34 10.734 1 97.81 308 PHE A C 1
ATOM 2463 O O . PHE A 1 308 ? 2.201 33.938 11.961 1 97.81 308 PHE A O 1
ATOM 2470 N N . ARG A 1 309 ? 1.238 33.688 9.969 1 96.81 309 ARG A N 1
ATOM 2471 C CA . ARG A 1 309 ? -0.03 33.219 10.516 1 96.81 309 ARG A CA 1
ATOM 2472 C C . ARG A 1 309 ? 0.003 31.719 10.773 1 96.81 309 ARG A C 1
ATOM 2474 O O . ARG A 1 309 ? 0.035 30.922 9.836 1 96.81 309 ARG A O 1
ATOM 2481 N N . ILE A 1 310 ? -0.15 31.312 11.992 1 95.06 310 ILE A N 1
ATOM 2482 C CA . ILE A 1 310 ? 0.063 29.922 12.359 1 95.06 310 ILE A CA 1
ATOM 2483 C C . ILE A 1 310 ? -1.276 29.188 12.414 1 95.06 310 ILE A C 1
ATOM 2485 O O . ILE A 1 310 ? -2.238 29.688 13.008 1 95.06 310 ILE A O 1
ATOM 2489 N N . ASP A 1 311 ? -1.308 28.141 11.773 1 93 311 ASP A N 1
ATOM 2490 C CA . ASP A 1 311 ? -2.197 27.016 12 1 93 311 ASP A CA 1
ATOM 2491 C C . ASP A 1 311 ? -1.404 25.75 12.352 1 93 311 ASP A C 1
ATOM 2493 O O . ASP A 1 311 ? -0.729 25.172 11.5 1 93 311 ASP A O 1
ATOM 2497 N N . HIS A 1 312 ? -1.535 25.312 13.531 1 90.94 312 HIS A N 1
ATOM 2498 C CA . HIS A 1 312 ? -0.605 24.312 14.047 1 90.94 312 HIS A CA 1
ATOM 2499 C C . HIS A 1 312 ? -0.813 22.969 13.367 1 90.94 312 HIS A C 1
ATOM 2501 O O . HIS A 1 312 ? 0.059 22.094 13.422 1 90.94 312 HIS A O 1
ATOM 2507 N N . TYR A 1 313 ? -1.888 22.734 12.695 1 91.62 313 TYR A N 1
ATOM 2508 C CA . TYR A 1 313 ? -2.068 21.484 11.969 1 91.62 313 TYR A CA 1
ATOM 2509 C C . TYR A 1 313 ? -1.161 21.438 10.742 1 91.62 313 TYR A C 1
ATOM 2511 O O . TYR A 1 313 ? -0.811 20.344 10.266 1 91.62 313 TYR A O 1
ATOM 2519 N N . LEU A 1 314 ? -0.818 22.562 10.227 1 93.06 314 LEU A N 1
ATOM 2520 C CA . LEU A 1 314 ? 0.087 22.609 9.086 1 93.06 314 LEU A CA 1
ATOM 2521 C C . LEU A 1 314 ? 1.494 22.188 9.484 1 93.06 314 LEU A C 1
ATOM 2523 O O . LEU A 1 314 ? 2.316 21.859 8.625 1 93.06 314 LEU A O 1
ATOM 2527 N N . GLY A 1 315 ? 1.697 22.188 10.781 1 92.31 315 GLY A N 1
ATOM 2528 C CA . GLY A 1 315 ? 3.002 21.766 11.273 1 92.31 315 GLY A CA 1
ATOM 2529 C C . GLY A 1 315 ? 3.064 20.297 11.633 1 92.31 315 GLY A C 1
ATOM 2530 O O . GLY A 1 315 ? 4.125 19.781 11.984 1 92.31 315 GLY A O 1
ATOM 2531 N N . LYS A 1 316 ? 1.952 19.609 11.461 1 91.94 316 LYS A N 1
ATOM 2532 C CA . LYS A 1 316 ? 1.924 18.188 11.773 1 91.94 316 LYS A CA 1
ATOM 2533 C C . LYS A 1 316 ? 2.672 17.375 10.719 1 91.94 316 LYS A C 1
ATOM 2535 O O . LYS A 1 316 ? 2.598 17.672 9.531 1 91.94 316 LYS A O 1
ATOM 2540 N N . GLU A 1 317 ? 3.262 16.344 11.195 1 88.69 317 GLU A N 1
ATOM 2541 C CA . GLU A 1 317 ? 4.168 15.531 10.383 1 88.69 317 GLU A CA 1
ATOM 2542 C C . GLU A 1 317 ? 3.463 14.977 9.156 1 88.69 317 GLU A C 1
ATOM 2544 O O . GLU A 1 317 ? 3.979 15.07 8.039 1 88.69 317 GLU A O 1
ATOM 2549 N N . LEU A 1 318 ? 2.32 14.414 9.359 1 89.81 318 LEU A N 1
ATOM 2550 C CA . LEU A 1 318 ? 1.646 13.742 8.258 1 89.81 318 LEU A CA 1
ATOM 2551 C C . LEU A 1 318 ? 1.063 14.758 7.281 1 89.81 318 LEU A C 1
ATOM 2553 O O . LEU A 1 318 ? 0.827 14.438 6.113 1 89.81 318 LEU A O 1
ATOM 2557 N N . VAL A 1 319 ? 0.796 15.898 7.754 1 90.88 319 VAL A N 1
ATOM 2558 C CA . VAL A 1 319 ? 0.333 16.953 6.852 1 90.88 319 VAL A CA 1
ATOM 2559 C C . VAL A 1 319 ? 1.472 17.375 5.93 1 90.88 319 VAL A C 1
ATOM 2561 O O . VAL A 1 319 ? 1.269 17.562 4.727 1 90.88 319 VAL A O 1
ATOM 2564 N N . GLU A 1 320 ? 2.604 17.422 6.492 1 89.94 320 GLU A N 1
ATOM 2565 C CA . GLU A 1 320 ? 3.771 17.703 5.664 1 89.94 320 GLU A CA 1
ATOM 2566 C C . GLU A 1 320 ? 4.043 16.562 4.684 1 89.94 320 GLU A C 1
ATOM 2568 O O . GLU A 1 320 ? 4.449 16.812 3.545 1 89.94 320 GLU A O 1
ATOM 2573 N N . ASN A 1 321 ? 3.793 15.453 5.113 1 92.44 321 ASN A N 1
ATOM 2574 C CA . ASN A 1 321 ? 4.062 14.273 4.297 1 92.44 321 ASN A CA 1
ATOM 2575 C C . ASN A 1 321 ? 3.07 14.148 3.146 1 92.44 321 ASN A C 1
ATOM 2577 O O . ASN A 1 321 ? 3.295 13.383 2.207 1 92.44 321 ASN A O 1
ATOM 2581 N N . LEU A 1 322 ? 2.01 14.828 3.254 1 93.62 322 LEU A N 1
ATOM 2582 C CA . LEU A 1 322 ? 0.997 14.773 2.205 1 93.62 322 LEU A CA 1
ATOM 2583 C C . LEU A 1 322 ? 1.581 15.188 0.861 1 93.62 322 LEU A C 1
ATOM 2585 O O . LEU A 1 322 ? 1.324 14.547 -0.16 1 93.62 322 LEU A O 1
ATOM 2589 N N . SER A 1 323 ? 2.354 16.188 0.856 1 92.81 323 SER A N 1
ATOM 2590 C CA . SER A 1 323 ? 2.969 16.656 -0.383 1 92.81 323 SER A CA 1
ATOM 2591 C C . SER A 1 323 ? 3.961 15.633 -0.924 1 92.81 323 SER A C 1
ATOM 2593 O O . SER A 1 323 ? 4.047 15.422 -2.135 1 92.81 323 SER A O 1
ATOM 2595 N N . VAL A 1 324 ? 4.688 15.047 -0.036 1 92.56 324 VAL A N 1
ATOM 2596 C CA . VAL A 1 324 ? 5.641 14.016 -0.436 1 92.56 324 VAL A CA 1
ATOM 2597 C C . VAL A 1 324 ? 4.891 12.828 -1.043 1 92.56 324 VAL A C 1
ATOM 2599 O O . VAL A 1 324 ? 5.25 12.352 -2.121 1 92.56 324 VAL A O 1
ATOM 2602 N N . LEU A 1 325 ? 3.863 12.406 -0.379 1 93 325 LEU A N 1
ATOM 2603 C CA . LEU A 1 325 ? 3.059 11.281 -0.835 1 93 325 LEU A CA 1
ATOM 2604 C C . LEU A 1 325 ? 2.514 11.531 -2.238 1 93 325 LEU A C 1
ATOM 2606 O O . LEU A 1 325 ? 2.479 10.617 -3.068 1 93 325 LEU A O 1
ATOM 2610 N N . ARG A 1 326 ? 2.148 12.742 -2.504 1 93.69 326 ARG A N 1
ATOM 2611 C CA . ARG A 1 326 ? 1.506 13.078 -3.77 1 93.69 326 ARG A CA 1
ATOM 2612 C C . ARG A 1 326 ? 2.539 13.266 -4.875 1 93.69 326 ARG A C 1
ATOM 2614 O O . ARG A 1 326 ? 2.375 12.75 -5.98 1 93.69 326 ARG A O 1
ATOM 2621 N N . PHE A 1 327 ? 3.627 13.977 -4.531 1 93.56 327 PHE A N 1
ATOM 2622 C CA . PHE A 1 327 ? 4.426 14.516 -5.625 1 93.56 327 PHE A CA 1
ATOM 2623 C C . PHE A 1 327 ? 5.738 13.75 -5.766 1 93.56 327 PHE A C 1
ATOM 2625 O O . PHE A 1 327 ? 6.496 13.984 -6.711 1 93.56 327 PHE A O 1
ATOM 2632 N N . SER A 1 328 ? 5.949 12.844 -4.84 1 92.56 328 SER A N 1
ATOM 2633 C CA . SER A 1 328 ? 7.164 12.047 -4.965 1 92.56 328 SER A CA 1
ATOM 2634 C C . SER A 1 328 ? 6.844 10.594 -5.293 1 92.56 328 SER A C 1
ATOM 2636 O O . SER A 1 328 ? 7.75 9.773 -5.453 1 92.56 328 SER A O 1
ATOM 2638 N N . ASN A 1 329 ? 5.629 10.242 -5.402 1 94 329 ASN A N 1
ATOM 2639 C CA . ASN A 1 329 ? 5.238 8.859 -5.652 1 94 329 ASN A CA 1
ATOM 2640 C C . ASN A 1 329 ? 4.402 8.734 -6.926 1 94 329 ASN A C 1
ATOM 2642 O O . ASN A 1 329 ? 3.277 9.23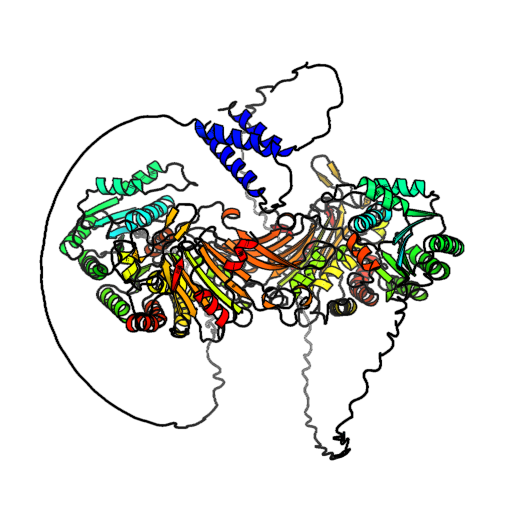4 -6.984 1 94 329 ASN A O 1
ATOM 2646 N N . LEU A 1 330 ? 4.918 8 -7.832 1 94.44 330 LEU A N 1
ATOM 2647 C CA . LEU A 1 330 ? 4.246 7.805 -9.109 1 94.44 330 LEU A CA 1
ATOM 2648 C C . LEU A 1 330 ? 3.02 6.918 -8.953 1 94.44 330 LEU A C 1
ATOM 2650 O O . LEU A 1 330 ? 2.072 7.008 -9.734 1 94.44 330 LEU A O 1
ATOM 2654 N N . VAL A 1 331 ? 2.912 6.141 -7.973 1 94.56 331 VAL A N 1
ATOM 2655 C CA . VAL A 1 331 ? 1.834 5.172 -7.801 1 94.56 331 VAL A CA 1
ATOM 2656 C C . VAL A 1 331 ? 0.568 5.883 -7.328 1 94.56 331 VAL A C 1
ATOM 2658 O O . VAL A 1 331 ? -0.525 5.312 -7.379 1 94.56 331 VAL A O 1
ATOM 2661 N N . PHE A 1 332 ? 0.705 7.137 -6.875 1 94.5 332 PHE A N 1
ATOM 2662 C CA . PHE A 1 332 ? -0.466 7.828 -6.348 1 94.5 332 PHE A CA 1
ATOM 2663 C C . PHE A 1 332 ? -0.9 8.953 -7.281 1 94.5 332 PHE A C 1
ATOM 2665 O O . PHE A 1 332 ? -2.082 9.07 -7.613 1 94.5 332 PHE A O 1
ATOM 2672 N N . GLU A 1 333 ? -0.025 9.719 -7.754 1 93 333 GLU A N 1
ATOM 2673 C CA . GLU A 1 333 ? -0.332 10.984 -8.414 1 93 333 GLU A CA 1
ATOM 2674 C C . GLU A 1 333 ? -1.236 10.766 -9.625 1 93 333 GLU A C 1
ATOM 2676 O O . GLU A 1 333 ? -2.195 11.516 -9.828 1 93 333 GLU A O 1
ATOM 2681 N N . PRO A 1 334 ? -1.037 9.727 -10.438 1 94.25 334 PRO A N 1
ATOM 2682 C CA . PRO A 1 334 ? -1.91 9.555 -11.602 1 94.25 334 PRO A CA 1
ATOM 2683 C C . PRO A 1 334 ? -3.346 9.195 -11.211 1 94.25 334 PRO A C 1
ATOM 2685 O O . PRO A 1 334 ? -4.266 9.391 -12.008 1 94.25 334 PRO A O 1
ATOM 2688 N N . LEU A 1 335 ? -3.504 8.695 -10.07 1 96.5 335 LEU A N 1
ATOM 2689 C CA . LEU A 1 335 ? -4.82 8.266 -9.609 1 96.5 335 LEU A CA 1
ATOM 2690 C C . LEU A 1 335 ? -5.52 9.383 -8.844 1 96.5 335 LEU A C 1
ATOM 2692 O O . LEU A 1 335 ? -6.68 9.242 -8.453 1 96.5 335 LEU A O 1
ATOM 2696 N N . TRP A 1 336 ? -4.84 10.516 -8.688 1 97.12 336 TRP A N 1
ATOM 2697 C CA . TRP A 1 336 ? -5.27 11.578 -7.777 1 97.12 336 TRP A CA 1
ATOM 2698 C C . TRP A 1 336 ? -6.238 12.531 -8.469 1 97.12 336 TRP A C 1
ATOM 2700 O O . TRP A 1 336 ? -5.98 13.734 -8.547 1 97.12 336 TRP A O 1
ATOM 2710 N N . SER A 1 337 ? -7.414 11.992 -8.914 1 97.44 337 SER A N 1
ATOM 2711 C CA . SER A 1 337 ? -8.367 12.82 -9.641 1 97.44 337 SER A CA 1
ATOM 2712 C C . SER A 1 337 ? -9.766 12.203 -9.625 1 97.44 337 SER A C 1
ATOM 2714 O O . SER A 1 337 ? -9.945 11.078 -9.148 1 97.44 337 SER A O 1
ATOM 2716 N N . ARG A 1 338 ? -10.656 12.922 -10.25 1 97.44 338 ARG A N 1
ATOM 2717 C CA . ARG A 1 338 ? -12.062 12.539 -10.312 1 97.44 338 ARG A CA 1
ATOM 2718 C C . ARG A 1 338 ? -12.242 11.25 -11.102 1 97.44 338 ARG A C 1
ATOM 2720 O O . ARG A 1 338 ? -13.273 10.578 -10.977 1 97.44 338 ARG A O 1
ATOM 2727 N N . GLN A 1 339 ? -11.297 10.898 -11.852 1 96.31 339 GLN A N 1
ATOM 2728 C CA . GLN A 1 339 ? -11.398 9.68 -12.656 1 96.31 339 GLN A CA 1
ATOM 2729 C C . GLN A 1 339 ? -11.367 8.438 -11.773 1 96.31 339 GLN A C 1
ATOM 2731 O O . GLN A 1 339 ? -12 7.426 -12.094 1 96.31 339 GLN A O 1
ATOM 2736 N N . PHE A 1 340 ? -10.633 8.578 -10.688 1 97.19 340 PHE A N 1
ATOM 2737 C CA . PHE A 1 340 ? -10.422 7.363 -9.914 1 97.19 340 PHE A CA 1
ATOM 2738 C C . PHE A 1 340 ? -10.914 7.547 -8.477 1 97.19 340 PHE A C 1
ATOM 2740 O O . PHE A 1 340 ? -11.195 6.566 -7.785 1 97.19 340 PHE A O 1
ATOM 2747 N N . ILE A 1 341 ? -10.953 8.742 -7.996 1 97.81 341 ILE A N 1
ATOM 2748 C CA . ILE A 1 341 ? -11.367 9.008 -6.621 1 97.81 341 ILE A CA 1
ATOM 2749 C C . ILE A 1 341 ? -12.859 9.328 -6.586 1 97.81 341 ILE A C 1
ATOM 2751 O O . ILE A 1 341 ? -13.32 10.242 -7.277 1 97.81 341 ILE A O 1
ATOM 2755 N N . ARG A 1 342 ? -13.555 8.625 -5.746 1 96.75 342 ARG A N 1
ATOM 2756 C CA . ARG A 1 342 ? -15 8.781 -5.609 1 96.75 342 ARG A CA 1
ATOM 2757 C C . ARG A 1 342 ? -15.336 9.898 -4.621 1 96.75 342 ARG A C 1
ATOM 2759 O O . ARG A 1 342 ? -16.25 10.688 -4.855 1 96.75 342 ARG A O 1
ATOM 2766 N N . ASN A 1 343 ? -14.703 9.922 -3.566 1 97.62 343 ASN A N 1
ATOM 2767 C CA . ASN A 1 343 ? -14.883 10.969 -2.562 1 97.62 343 ASN A CA 1
ATOM 2768 C C . ASN A 1 343 ? -13.68 11.055 -1.625 1 97.62 343 ASN A C 1
ATOM 2770 O O . ASN A 1 343 ? -12.859 10.133 -1.574 1 97.62 343 ASN A O 1
ATOM 2774 N N . VAL A 1 344 ? -13.57 12.148 -0.953 1 98.5 344 VAL A N 1
ATOM 2775 C CA . VAL A 1 344 ? -12.547 12.383 0.059 1 98.5 344 VAL A CA 1
ATOM 2776 C C . VAL A 1 344 ? -13.203 12.82 1.369 1 98.5 344 VAL A C 1
ATOM 2778 O O . VAL A 1 344 ? -14.102 13.664 1.371 1 98.5 344 VAL A O 1
ATOM 2781 N N . GLN A 1 345 ? -12.82 12.203 2.455 1 98.25 345 GLN A N 1
ATOM 2782 C CA . GLN A 1 345 ? -13.383 12.516 3.766 1 98.25 345 GLN A CA 1
ATOM 2783 C C . GLN A 1 345 ? -12.305 13.062 4.707 1 98.25 345 GLN A C 1
ATOM 2785 O O . GLN A 1 345 ? -11.25 12.453 4.863 1 98.25 345 GLN A O 1
ATOM 2790 N N . LEU A 1 346 ? -12.531 14.211 5.203 1 98.12 346 LEU A N 1
ATOM 2791 C CA . LEU A 1 346 ? -11.703 14.789 6.262 1 98.12 346 LEU A CA 1
ATOM 2792 C C . LEU A 1 346 ? -12.422 14.711 7.609 1 98.12 346 LEU A C 1
ATOM 2794 O O . LEU A 1 346 ? -13.438 15.375 7.816 1 98.12 346 LEU A O 1
ATOM 2798 N N . ILE A 1 347 ? -11.867 13.969 8.516 1 97.44 347 ILE A N 1
ATOM 2799 C CA . ILE A 1 347 ? -12.547 13.664 9.773 1 97.44 347 ILE A CA 1
ATOM 2800 C C . ILE A 1 347 ? -11.711 14.18 10.945 1 97.44 347 ILE A C 1
ATOM 2802 O O . ILE A 1 347 ? -10.523 13.867 11.055 1 97.44 347 ILE A O 1
ATOM 2806 N N . PHE A 1 348 ? -12.328 14.969 11.766 1 97.62 348 PHE A N 1
ATOM 2807 C CA . PHE A 1 348 ? -11.734 15.453 13.008 1 97.62 348 PHE A CA 1
ATOM 2808 C C . PHE A 1 348 ? -12.672 15.211 14.188 1 97.62 348 PHE A C 1
ATOM 2810 O O . PHE A 1 348 ? -13.781 15.734 14.219 1 97.62 348 PHE A O 1
ATOM 2817 N N . SER A 1 349 ? -12.273 14.391 15.148 1 96.88 349 SER A N 1
ATOM 2818 C CA . SER A 1 349 ? -13.086 14.086 16.328 1 96.88 349 SER A CA 1
ATOM 2819 C C . SER A 1 349 ? -12.273 14.234 17.609 1 96.88 349 SER A C 1
ATOM 2821 O O . SER A 1 349 ? -11.094 13.867 17.656 1 96.88 349 SER A O 1
ATOM 2823 N N . GLU A 1 350 ? -12.914 14.836 18.562 1 96.06 350 GLU A N 1
ATOM 2824 C CA . GLU A 1 350 ? -12.375 14.898 19.906 1 96.06 350 GLU A CA 1
ATOM 2825 C C . GLU A 1 350 ? -13.266 14.148 20.891 1 96.06 350 GLU A C 1
ATOM 2827 O O . GLU A 1 350 ? -14.492 14.211 20.797 1 96.06 350 GLU A O 1
ATOM 2832 N N . ASP A 1 351 ? -12.617 13.484 21.844 1 94.88 351 ASP A N 1
ATOM 2833 C CA . ASP A 1 351 ? -13.406 12.688 22.781 1 94.88 351 ASP A CA 1
ATOM 2834 C C . ASP A 1 351 ? -13.672 13.461 24.078 1 94.88 351 ASP A C 1
ATOM 2836 O O . ASP A 1 351 ? -14.016 12.867 25.094 1 94.88 351 ASP A O 1
ATOM 2840 N N . PHE A 1 352 ? -13.453 14.766 24.078 1 93.69 352 PHE A N 1
ATOM 2841 C CA . PHE A 1 352 ? -13.742 15.625 25.219 1 93.69 352 PHE A CA 1
ATOM 2842 C C . PHE A 1 352 ? -14.523 16.859 24.781 1 93.69 352 PHE A C 1
ATOM 2844 O O . PHE A 1 352 ? -14.539 17.203 23.594 1 93.69 352 PHE A O 1
ATOM 2851 N N . GLY A 1 353 ? -15.195 17.438 25.703 1 93.56 353 GLY A N 1
ATOM 2852 C CA . GLY A 1 353 ? -15.969 18.641 25.422 1 93.56 353 GLY A CA 1
ATOM 2853 C C . GLY A 1 353 ? -15.156 19.922 25.531 1 93.56 353 GLY A C 1
ATOM 2854 O O . GLY A 1 353 ? -14.023 19.984 25.047 1 93.56 353 GLY A O 1
ATOM 2855 N N . THR A 1 354 ? -15.797 20.969 26.016 1 91.62 354 THR A N 1
ATOM 2856 C CA . THR A 1 354 ? -15.094 22.234 26.141 1 91.62 354 THR A CA 1
ATOM 2857 C C . THR A 1 354 ? -14.328 22.312 27.453 1 91.62 354 THR A C 1
ATOM 2859 O O . THR A 1 354 ? -13.43 23.141 27.609 1 91.62 354 THR A O 1
ATOM 2862 N N . GLU A 1 355 ? -14.664 21.484 28.375 1 86.38 355 GLU A N 1
ATOM 2863 C CA . GLU A 1 355 ? -13.945 21.328 29.625 1 86.38 355 GLU A CA 1
ATOM 2864 C C . GLU A 1 355 ? -13.641 22.688 30.266 1 86.38 355 GLU A C 1
ATOM 2866 O O . GLU A 1 355 ? -12.492 22.969 30.625 1 86.38 355 GLU A O 1
ATOM 2871 N N . GLY A 1 356 ? -14.594 23.469 30.375 1 81 356 GLY A N 1
ATOM 2872 C CA . GLY A 1 356 ? -14.477 24.719 31.094 1 81 356 GLY A CA 1
ATOM 2873 C C . GLY A 1 356 ? -14.125 25.891 30.203 1 81 356 GLY A C 1
ATOM 2874 O O . GLY A 1 356 ? -14.07 27.031 30.656 1 81 356 GLY A O 1
ATOM 2875 N N . ARG A 1 357 ? -13.844 25.703 28.984 1 83.94 357 ARG A N 1
ATOM 2876 C CA . ARG A 1 357 ? -13.539 26.781 28.047 1 83.94 357 ARG A CA 1
ATOM 2877 C C . ARG A 1 357 ? -14.719 27.047 27.125 1 83.94 357 ARG A C 1
ATOM 2879 O O . ARG A 1 357 ? -14.531 27.484 25.984 1 83.94 357 ARG A O 1
ATOM 2886 N N . GLY A 1 358 ? -15.852 26.828 27.641 1 90.94 358 GLY A N 1
ATOM 2887 C CA . GLY A 1 358 ? -17.062 26.969 26.828 1 90.94 358 GLY A CA 1
ATOM 2888 C C . GLY A 1 358 ? -17.359 28.406 26.453 1 90.94 358 GLY A C 1
ATOM 2889 O O . GLY A 1 358 ? -17.859 28.672 25.359 1 90.94 358 GLY A O 1
ATOM 2890 N N . GLY A 1 359 ? -17.141 29.281 27.375 1 89.56 359 GLY A N 1
ATOM 2891 C CA . GLY A 1 359 ? -17.391 30.688 27.109 1 89.56 359 GLY A CA 1
ATOM 2892 C C . GLY A 1 359 ? -16.625 31.203 25.906 1 89.56 359 GLY A C 1
ATOM 2893 O O . GLY A 1 359 ? -17.188 31.859 25.031 1 89.56 359 GLY A O 1
ATOM 2894 N N . TYR A 1 360 ? -15.445 30.922 25.828 1 84.69 360 TYR A N 1
ATOM 2895 C CA . TYR A 1 360 ? -14.602 31.312 24.703 1 84.69 360 TYR A CA 1
ATOM 2896 C C . TYR A 1 360 ? -15.047 30.609 23.422 1 84.69 360 TYR A C 1
ATOM 2898 O O . TYR A 1 360 ? -15.188 31.234 22.375 1 84.69 360 TYR A O 1
ATOM 2906 N N . PHE A 1 361 ? -15.305 29.344 23.562 1 92.81 361 PHE A N 1
ATOM 2907 C CA . PHE A 1 361 ? -15.695 28.531 22.422 1 92.81 361 PHE A CA 1
ATOM 2908 C C . PHE A 1 361 ? -17.016 29.016 21.844 1 92.81 361 PHE A C 1
ATOM 2910 O O . PHE A 1 361 ? -17.234 28.953 20.625 1 92.81 361 PHE A O 1
ATOM 2917 N N . ASP A 1 362 ? -17.859 29.484 22.641 1 94.81 362 ASP A N 1
ATOM 2918 C CA . ASP A 1 362 ? -19.203 29.891 22.25 1 94.81 362 ASP A CA 1
ATOM 2919 C C . ASP A 1 362 ? -19.141 31.047 21.266 1 94.81 362 ASP A C 1
ATOM 2921 O O . ASP A 1 362 ? -20.094 31.266 20.5 1 94.81 362 ASP A O 1
ATOM 2925 N N . ASN A 1 363 ? -18.047 31.781 21.234 1 88.56 363 ASN A N 1
ATOM 2926 C CA . ASN A 1 363 ? -17.906 32.906 20.328 1 88.56 363 ASN A CA 1
ATOM 2927 C C . ASN A 1 363 ? -17.5 32.469 18.938 1 88.56 363 ASN A C 1
ATOM 2929 O O . ASN A 1 363 ? -17.641 33.219 17.969 1 88.56 363 ASN A O 1
ATOM 2933 N N . TYR A 1 364 ? -17.078 31.359 18.719 1 90.94 364 TYR A N 1
ATOM 2934 C CA . TYR A 1 364 ? -16.531 30.938 17.438 1 90.94 364 TYR A CA 1
ATOM 2935 C C . TYR A 1 364 ? -17.297 29.734 16.891 1 90.94 364 TYR A C 1
ATOM 2937 O O . TYR A 1 364 ? -17.859 29.781 15.789 1 90.94 364 TYR A O 1
ATOM 2945 N N . GLY A 1 365 ? -17.359 28.625 17.844 1 94.25 365 GLY A N 1
ATOM 2946 C CA . GLY A 1 365 ? -17.969 27.391 17.391 1 94.25 365 GLY A CA 1
ATOM 2947 C C . GLY A 1 365 ? -17 26.5 16.609 1 94.25 365 GLY A C 1
ATOM 2948 O O . GLY A 1 365 ? -15.906 26.938 16.266 1 94.25 365 GLY A O 1
ATOM 2949 N N . ILE A 1 366 ? -17.453 25.344 16.234 1 97.38 366 ILE A N 1
ATOM 2950 C CA . ILE A 1 366 ? -16.578 24.312 15.688 1 97.38 366 ILE A CA 1
ATOM 2951 C C . ILE A 1 366 ? -16.219 24.641 14.242 1 97.38 366 ILE A C 1
ATOM 2953 O O . ILE A 1 366 ? -15.125 24.297 13.781 1 97.38 366 ILE A O 1
ATOM 2957 N N . ILE A 1 367 ? -17.062 25.266 13.516 1 97.81 367 ILE A N 1
ATOM 2958 C CA . ILE A 1 367 ? -16.812 25.578 12.109 1 97.81 367 ILE A CA 1
ATOM 2959 C C . ILE A 1 367 ? -15.656 26.578 12 1 97.81 367 ILE A C 1
ATOM 2961 O O . ILE A 1 367 ? -14.711 26.344 11.242 1 97.81 367 ILE A O 1
ATOM 2965 N N . ARG A 1 368 ? -15.664 27.625 12.789 1 96.38 368 ARG A N 1
ATOM 2966 C CA . ARG A 1 368 ? -14.609 28.641 12.773 1 96.38 368 ARG A CA 1
ATOM 2967 C C . ARG A 1 368 ? -13.328 28.094 13.406 1 96.38 368 ARG A C 1
ATOM 2969 O O . ARG A 1 368 ? -12.227 28.406 12.961 1 96.38 368 ARG A O 1
ATOM 2976 N N . ASP A 1 369 ? -13.453 27.25 14.336 1 93.38 369 ASP A N 1
ATOM 2977 C CA . ASP A 1 369 ? -12.328 26.781 15.141 1 93.38 369 ASP A CA 1
ATOM 2978 C C . ASP A 1 369 ? -11.539 25.703 14.406 1 93.38 369 ASP A C 1
ATOM 2980 O O . ASP A 1 369 ? -10.32 25.594 14.562 1 93.38 369 ASP A O 1
ATOM 2984 N N . ILE A 1 370 ? -12.266 24.922 13.641 1 96.31 370 ILE A N 1
ATOM 2985 C CA . ILE A 1 370 ? -11.594 23.719 13.141 1 96.31 370 ILE A CA 1
ATOM 2986 C C . ILE A 1 370 ? -11.766 23.625 11.633 1 96.31 370 ILE A C 1
ATOM 2988 O O . ILE A 1 370 ? -10.797 23.359 10.906 1 96.31 370 ILE A O 1
ATOM 2992 N N . MET A 1 371 ? -12.891 23.812 11.078 1 97.62 371 MET A N 1
ATOM 2993 C CA . MET A 1 371 ? -13.195 23.531 9.68 1 97.62 371 MET A CA 1
ATOM 2994 C C . MET A 1 371 ? -12.617 24.594 8.766 1 97.62 371 MET A C 1
ATOM 2996 O O . MET A 1 371 ? -11.906 24.297 7.805 1 97.62 371 MET A O 1
ATOM 3000 N N . GLN A 1 372 ? -12.938 25.828 9.062 1 96.25 372 GLN A N 1
ATOM 3001 C CA . GLN A 1 372 ? -12.555 26.953 8.211 1 96.25 372 GLN A CA 1
ATOM 3002 C C . GLN A 1 372 ? -11.039 27.109 8.156 1 96.25 372 GLN A C 1
ATOM 3004 O O . GLN A 1 372 ? -10.492 27.625 7.18 1 96.25 372 GLN A O 1
ATOM 3009 N N . ASN A 1 373 ? -10.289 26.547 9.039 1 93.31 373 ASN A N 1
ATOM 3010 C CA . ASN A 1 373 ? -8.836 26.672 9.109 1 93.31 373 ASN A CA 1
ATOM 3011 C C . ASN A 1 373 ? -8.156 25.312 8.93 1 93.31 373 ASN A C 1
ATOM 3013 O O . ASN A 1 373 ? -8.039 24.812 7.805 1 93.31 373 ASN A O 1
ATOM 3017 N N . HIS A 1 374 ? -8.047 24.516 10.039 1 94.75 374 HIS A N 1
ATOM 3018 C CA . HIS A 1 374 ? -7.293 23.266 10.031 1 94.75 374 HIS A CA 1
ATOM 3019 C C . HIS A 1 374 ? -7.699 22.391 8.852 1 94.75 374 HIS A C 1
ATOM 3021 O O . HIS A 1 374 ? -6.887 22.109 7.973 1 94.75 374 HIS A O 1
ATOM 3027 N N . LEU A 1 375 ? -8.922 22.078 8.82 1 97.81 375 LEU A N 1
ATOM 3028 C CA . LEU A 1 375 ? -9.375 21.078 7.855 1 97.81 375 LEU A CA 1
ATOM 3029 C C . LEU A 1 375 ? -9.367 21.641 6.438 1 97.81 375 LEU A C 1
ATOM 3031 O O . LEU A 1 375 ? -9.039 20.938 5.484 1 97.81 375 LEU A O 1
ATOM 3035 N N . LEU A 1 376 ? -9.719 22.875 6.293 1 97.94 376 LEU A N 1
ATOM 3036 C CA . LEU A 1 376 ? -9.711 23.469 4.965 1 97.94 376 LEU A CA 1
ATOM 3037 C C . LEU A 1 376 ? -8.289 23.562 4.422 1 97.94 376 LEU A C 1
ATOM 3039 O O . LEU A 1 376 ? -8.062 23.375 3.225 1 97.94 376 LEU A O 1
ATOM 3043 N N . GLN A 1 377 ? -7.359 23.922 5.285 1 96.31 377 GLN A N 1
ATOM 3044 C CA . GLN A 1 377 ? -5.961 24 4.871 1 96.31 377 GLN A CA 1
ATOM 3045 C C . GLN A 1 377 ? -5.457 22.625 4.414 1 96.31 377 GLN A C 1
ATOM 3047 O O . GLN A 1 377 ? -4.75 22.531 3.408 1 96.31 377 GLN A O 1
ATOM 3052 N N . ILE A 1 378 ? -5.793 21.625 5.133 1 97.31 378 ILE A N 1
ATOM 3053 C CA . ILE A 1 378 ? -5.414 20.266 4.762 1 97.31 378 ILE A CA 1
ATOM 3054 C C . ILE A 1 378 ? -6.039 19.906 3.418 1 97.31 378 ILE A C 1
ATOM 3056 O O . ILE A 1 378 ? -5.383 19.312 2.559 1 97.31 378 ILE A O 1
ATOM 3060 N N . LEU A 1 379 ? -7.293 20.281 3.285 1 98.38 379 LEU A N 1
ATOM 3061 C CA . LEU A 1 379 ? -7.996 20.031 2.035 1 98.38 379 LEU A CA 1
ATOM 3062 C C . LEU A 1 379 ? -7.301 20.719 0.867 1 98.38 379 LEU A C 1
ATOM 3064 O O . LEU A 1 379 ? -7.125 20.125 -0.198 1 98.38 379 LEU A O 1
ATOM 3068 N N . ALA A 1 380 ? -6.918 21.938 1.058 1 98 380 ALA A N 1
ATOM 3069 C CA . ALA A 1 380 ? -6.234 22.688 0.006 1 98 380 ALA A CA 1
ATOM 3070 C C . ALA A 1 380 ? -4.918 22.016 -0.379 1 98 380 ALA A C 1
ATOM 3072 O O . ALA A 1 380 ? -4.598 21.906 -1.564 1 98 380 ALA A O 1
ATOM 3073 N N . LEU A 1 381 ? -4.16 21.594 0.592 1 96.94 381 LEU A N 1
ATOM 3074 C CA . LEU A 1 381 ? -2.91 20.891 0.348 1 96.94 381 LEU A CA 1
ATOM 3075 C C . LEU A 1 381 ? -3.164 19.578 -0.398 1 96.94 381 LEU A C 1
ATOM 3077 O O . LEU A 1 381 ? -2.432 19.234 -1.33 1 96.94 381 LEU A O 1
ATOM 3081 N N . PHE A 1 382 ? -4.18 18.922 -0.051 1 97.69 382 PHE A N 1
ATOM 3082 C CA . PHE A 1 382 ? -4.547 17.656 -0.659 1 97.69 382 PHE A CA 1
ATOM 3083 C C . PHE A 1 382 ? -4.922 17.828 -2.125 1 97.69 382 PHE A C 1
ATOM 3085 O O . PHE A 1 382 ? -4.527 17.031 -2.977 1 97.69 382 PHE A O 1
ATOM 3092 N N . ALA A 1 383 ? -5.621 18.875 -2.422 1 98.5 383 ALA A N 1
ATOM 3093 C CA . ALA A 1 383 ? -6.316 18.984 -3.701 1 98.5 383 ALA A CA 1
ATOM 3094 C C . ALA A 1 383 ? -5.52 19.828 -4.688 1 98.5 383 ALA A C 1
ATOM 3096 O O . ALA A 1 383 ? -5.859 19.906 -5.871 1 98.5 383 ALA A O 1
ATOM 3097 N N . MET A 1 384 ? -4.48 20.438 -4.34 1 97.69 384 MET A N 1
ATOM 3098 C CA . MET A 1 384 ? -3.785 21.406 -5.188 1 97.69 384 MET A CA 1
ATOM 3099 C C . MET A 1 384 ? -3.074 20.703 -6.34 1 97.69 384 MET A C 1
ATOM 3101 O O . MET A 1 384 ? -2.863 19.484 -6.297 1 97.69 384 MET A O 1
ATOM 3105 N N . GLU A 1 385 ? -2.768 21.469 -7.348 1 96.94 385 GLU A N 1
ATOM 3106 C CA . GLU A 1 385 ? -1.933 20.984 -8.445 1 96.94 385 GLU A CA 1
ATOM 3107 C C . GLU A 1 385 ? -0.458 20.969 -8.055 1 96.94 385 GLU A C 1
ATOM 3109 O O . GLU A 1 385 ? -0.079 21.531 -7.023 1 96.94 385 GLU A O 1
ATOM 3114 N N . THR A 1 386 ? 0.33 20.266 -8.852 1 95.31 386 THR A N 1
ATOM 3115 C CA . THR A 1 386 ? 1.77 20.266 -8.617 1 95.31 386 THR A CA 1
ATOM 3116 C C . THR A 1 386 ? 2.338 21.688 -8.727 1 95.31 386 THR A C 1
ATOM 3118 O O . THR A 1 386 ? 2.201 22.328 -9.773 1 95.31 386 THR A O 1
ATOM 3121 N N . PRO A 1 387 ? 2.908 22.141 -7.664 1 96 387 PRO A N 1
ATOM 3122 C CA . PRO A 1 387 ? 3.496 23.469 -7.746 1 96 387 PRO A CA 1
ATOM 3123 C C . PRO A 1 387 ? 4.742 23.516 -8.625 1 96 387 PRO A C 1
ATOM 3125 O O . PRO A 1 387 ? 5.34 22.469 -8.914 1 96 387 PRO A O 1
ATOM 3128 N N . VAL A 1 388 ? 5.109 24.75 -9 1 94.38 388 VAL A N 1
ATOM 3129 C CA . VAL A 1 388 ? 6.301 24.953 -9.82 1 94.38 388 VAL A CA 1
ATOM 3130 C C . VAL A 1 388 ? 7.539 24.5 -9.055 1 94.38 388 VAL A C 1
ATOM 3132 O O . VAL A 1 388 ? 8.453 23.906 -9.641 1 94.38 388 VAL A O 1
ATOM 3135 N N . SER A 1 389 ? 7.496 24.781 -7.785 1 93.88 389 SER A N 1
ATOM 3136 C CA . SER A 1 389 ? 8.578 24.406 -6.883 1 93.88 389 SER A CA 1
ATOM 3137 C C . SER A 1 389 ? 8.078 24.25 -5.449 1 93.88 389 SER A C 1
ATOM 3139 O O . SER A 1 389 ? 6.891 24.453 -5.176 1 93.88 389 SER A O 1
ATOM 3141 N N . LEU A 1 390 ? 9.031 23.953 -4.57 1 91.62 390 LEU A N 1
ATOM 3142 C CA . LEU A 1 390 ? 8.656 23.781 -3.168 1 91.62 390 LEU A CA 1
ATOM 3143 C C . LEU A 1 390 ? 8.773 25.109 -2.414 1 91.62 390 LEU A C 1
ATOM 3145 O O . LEU A 1 390 ? 8.641 25.141 -1.189 1 91.62 390 LEU A O 1
ATOM 3149 N N . ALA A 1 391 ? 8.953 26.109 -3.143 1 93.62 391 ALA A N 1
ATOM 3150 C CA . ALA A 1 391 ? 8.984 27.438 -2.52 1 93.62 391 ALA A CA 1
ATOM 3151 C C . ALA A 1 391 ? 7.621 27.797 -1.942 1 93.62 391 ALA A C 1
ATOM 3153 O O . ALA A 1 391 ? 6.586 27.422 -2.498 1 93.62 391 ALA A O 1
ATOM 3154 N N . ALA A 1 392 ? 7.645 28.578 -0.948 1 94.62 392 ALA A N 1
ATOM 3155 C CA . ALA A 1 392 ? 6.441 28.922 -0.2 1 94.62 392 ALA A CA 1
ATOM 3156 C C . ALA A 1 392 ? 5.387 29.547 -1.114 1 94.62 392 ALA A C 1
ATOM 3158 O O . ALA A 1 392 ? 4.223 29.141 -1.098 1 94.62 392 ALA A O 1
ATOM 3159 N N . GLU A 1 393 ? 5.785 30.5 -1.918 1 95.75 393 GLU A N 1
ATOM 3160 C CA . GLU A 1 393 ? 4.836 31.219 -2.758 1 95.75 393 GLU A CA 1
ATOM 3161 C C . GLU A 1 393 ? 4.199 30.297 -3.795 1 95.75 393 GLU A C 1
ATOM 3163 O O . GLU A 1 393 ? 3.016 30.422 -4.109 1 95.75 393 GLU A O 1
ATOM 3168 N N . ASP A 1 394 ? 4.949 29.406 -4.297 1 96.44 394 ASP A N 1
ATOM 3169 C CA . ASP A 1 394 ? 4.434 28.484 -5.301 1 96.44 394 ASP A CA 1
ATOM 3170 C C . ASP A 1 394 ? 3.402 27.531 -4.699 1 96.44 394 ASP A C 1
ATOM 3172 O O . ASP A 1 394 ? 2.367 27.266 -5.309 1 96.44 394 ASP A O 1
ATOM 3176 N N . ILE A 1 395 ? 3.67 27.031 -3.566 1 95.69 395 ILE A N 1
ATOM 3177 C CA . ILE A 1 395 ? 2.74 26.141 -2.873 1 95.69 395 ILE A CA 1
ATOM 3178 C C . ILE A 1 395 ? 1.474 26.922 -2.502 1 95.69 395 ILE A C 1
ATOM 3180 O O . ILE A 1 395 ? 0.361 26.453 -2.752 1 95.69 395 ILE A O 1
ATOM 3184 N N . ARG A 1 396 ? 1.632 28.062 -1.92 1 96.75 396 ARG A N 1
ATOM 3185 C CA . ARG A 1 396 ? 0.494 28.875 -1.499 1 96.75 396 ARG A CA 1
ATOM 3186 C C . ARG A 1 396 ? -0.349 29.297 -2.697 1 96.75 396 ARG A C 1
ATOM 3188 O O . ARG A 1 396 ? -1.575 29.391 -2.602 1 96.75 396 ARG A O 1
ATOM 3195 N N . ASN A 1 397 ? 0.321 29.531 -3.824 1 97.56 397 ASN A N 1
ATOM 3196 C CA . ASN A 1 397 ? -0.413 29.844 -5.043 1 97.56 397 ASN A CA 1
ATOM 3197 C C . ASN A 1 397 ? -1.345 28.703 -5.453 1 97.56 397 ASN A C 1
ATOM 3199 O O . ASN A 1 397 ? -2.502 28.938 -5.805 1 97.56 397 ASN A O 1
ATOM 3203 N N . GLU A 1 398 ? -0.796 27.547 -5.391 1 97.81 398 GLU A N 1
ATOM 3204 C CA . GLU A 1 398 ? -1.604 26.391 -5.781 1 97.81 398 GLU A CA 1
ATOM 3205 C C . GLU A 1 398 ? -2.727 26.141 -4.781 1 97.81 398 GLU A C 1
ATOM 3207 O O . GLU A 1 398 ? -3.816 25.703 -5.16 1 97.81 398 GLU A O 1
ATOM 3212 N N . LYS A 1 399 ? -2.477 26.406 -3.541 1 97.75 399 LYS A N 1
ATOM 3213 C CA . LYS A 1 399 ? -3.537 26.281 -2.543 1 97.75 399 LYS A CA 1
ATOM 3214 C C . LYS A 1 399 ? -4.656 27.281 -2.814 1 97.75 399 LYS A C 1
ATOM 3216 O O . LYS A 1 399 ? -5.836 26.938 -2.766 1 97.75 399 LYS A O 1
ATOM 3221 N N . VAL A 1 400 ? -4.285 28.516 -3.094 1 98.25 400 VAL A N 1
ATOM 3222 C CA . VAL A 1 400 ? -5.262 29.578 -3.346 1 98.25 400 VAL A CA 1
ATOM 3223 C C . VAL A 1 400 ? -6.082 29.234 -4.59 1 98.25 400 VAL A C 1
ATOM 3225 O O . VAL A 1 400 ? -7.289 29.469 -4.629 1 98.25 400 VAL A O 1
ATOM 3228 N N . LYS A 1 401 ? -5.383 28.703 -5.559 1 98.19 401 LYS A N 1
ATOM 3229 C CA . LYS A 1 401 ? -6.066 28.281 -6.777 1 98.19 401 LYS A CA 1
ATOM 3230 C C . LYS A 1 401 ? -7.191 27.297 -6.465 1 98.19 401 LYS A C 1
ATOM 3232 O O . LYS A 1 401 ? -8.289 27.406 -7.016 1 98.19 401 LYS A O 1
ATOM 3237 N N . VAL A 1 402 ? -6.969 26.359 -5.582 1 98.5 402 VAL A N 1
ATOM 3238 C CA . VAL A 1 402 ? -7.977 25.391 -5.16 1 98.5 402 VAL A CA 1
ATOM 3239 C C . VAL A 1 402 ? -9.109 26.125 -4.434 1 98.5 402 VAL A C 1
ATOM 3241 O O . VAL A 1 402 ? -10.281 25.922 -4.758 1 98.5 402 VAL A O 1
ATOM 3244 N N . LEU A 1 403 ? -8.789 26.969 -3.496 1 98.56 403 LEU A N 1
ATOM 3245 C CA . LEU A 1 403 ? -9.773 27.656 -2.674 1 98.56 403 LEU A CA 1
ATOM 3246 C C . LEU A 1 403 ? -10.688 28.516 -3.535 1 98.56 403 LEU A C 1
ATOM 3248 O O . LEU A 1 403 ? -11.906 28.547 -3.326 1 98.56 403 LEU A O 1
ATOM 3252 N N . ARG A 1 404 ? -10.125 29.141 -4.527 1 98.25 404 ARG A N 1
ATOM 3253 C CA . ARG A 1 404 ? -10.891 30.016 -5.406 1 98.25 404 ARG A CA 1
ATOM 3254 C C . ARG A 1 404 ? -11.789 29.203 -6.34 1 98.25 404 ARG A C 1
ATOM 3256 O O . ARG A 1 404 ? -12.727 29.75 -6.938 1 98.25 404 ARG A O 1
ATOM 3263 N N . SER A 1 405 ? -11.438 27.938 -6.48 1 98.44 405 SER A N 1
ATOM 3264 C CA . SER A 1 405 ? -12.227 27.078 -7.348 1 98.44 405 SER A CA 1
ATOM 3265 C C . SER A 1 405 ? -13.328 26.375 -6.562 1 98.44 405 SER A C 1
ATOM 3267 O O . SER A 1 405 ? -14.141 25.656 -7.141 1 98.44 405 SER A O 1
ATOM 3269 N N . MET A 1 406 ? -13.383 26.547 -5.281 1 98.56 406 MET A N 1
ATOM 3270 C CA . MET A 1 406 ? -14.375 25.891 -4.441 1 98.56 406 MET A CA 1
ATOM 3271 C C . MET A 1 406 ? -15.703 26.625 -4.473 1 98.56 406 MET A C 1
ATOM 3273 O O . MET A 1 406 ? -15.727 27.859 -4.484 1 98.56 406 MET A O 1
ATOM 3277 N N . ARG A 1 407 ? -16.781 25.891 -4.445 1 97.94 407 ARG A N 1
ATOM 3278 C CA . ARG A 1 407 ? -18.109 26.484 -4.328 1 97.94 407 ARG A CA 1
ATOM 3279 C C . ARG A 1 407 ? -18.328 27.047 -2.932 1 97.94 407 ARG A C 1
ATOM 3281 O O . ARG A 1 407 ? -17.875 26.484 -1.938 1 97.94 407 ARG A O 1
ATOM 3288 N N . VAL A 1 408 ? -19.031 28.141 -2.967 1 98.06 408 VAL A N 1
ATOM 3289 C CA . VAL A 1 408 ? -19.453 28.703 -1.681 1 98.06 408 VAL A CA 1
ATOM 3290 C C . VAL A 1 408 ? -20.328 27.688 -0.941 1 98.06 408 VAL A C 1
ATOM 3292 O O . VAL A 1 408 ? -21.234 27.109 -1.531 1 98.06 408 VAL A O 1
ATOM 3295 N N . LEU A 1 409 ? -20.031 27.484 0.276 1 98.19 409 LEU A N 1
ATOM 3296 C CA . LEU A 1 409 ? -20.766 26.516 1.083 1 98.19 409 LEU A CA 1
ATOM 3297 C C . LEU A 1 409 ? -22.203 26.969 1.316 1 98.19 409 LEU A C 1
ATOM 3299 O O . LEU A 1 409 ? -22.438 28.141 1.657 1 98.19 409 LEU A O 1
ATOM 3303 N N . GLN A 1 410 ? -23.156 26.078 1.104 1 97.25 410 GLN A N 1
ATOM 3304 C CA . GLN A 1 410 ? -24.578 26.375 1.286 1 97.25 410 GLN A CA 1
ATOM 3305 C C . GLN A 1 410 ? -25.125 25.688 2.531 1 97.25 410 GLN A C 1
ATOM 3307 O O . GLN A 1 410 ? -24.609 24.641 2.947 1 97.25 410 GLN A O 1
ATOM 3312 N N . LEU A 1 411 ? -26.156 26.219 2.994 1 96.81 411 LEU A N 1
ATOM 3313 C CA . LEU A 1 411 ? -26.75 25.719 4.223 1 96.81 411 LEU A CA 1
ATOM 3314 C C . LEU A 1 411 ? -27.219 24.281 4.051 1 96.81 411 LEU A C 1
ATOM 3316 O O . LEU A 1 411 ? -27.125 23.484 4.984 1 96.81 411 LEU A O 1
ATOM 3320 N N . ASP A 1 412 ? -27.656 23.922 2.898 1 95.62 412 ASP A N 1
ATOM 3321 C CA . ASP A 1 412 ? -28.172 22.578 2.621 1 95.62 412 ASP A CA 1
ATOM 3322 C C . ASP A 1 412 ? -27.047 21.547 2.672 1 95.62 412 ASP A C 1
ATOM 3324 O O . ASP A 1 412 ? -27.312 20.344 2.76 1 95.62 412 ASP A O 1
ATOM 3328 N N . ASP A 1 413 ? -25.891 22 2.592 1 97.44 413 ASP A N 1
ATOM 3329 C CA . ASP A 1 413 ? -24.734 21.109 2.582 1 97.44 413 ASP A CA 1
ATOM 3330 C C . ASP A 1 413 ? -24.016 21.125 3.93 1 97.44 413 ASP A C 1
ATOM 3332 O O . ASP A 1 413 ? -22.844 20.719 4.023 1 97.44 413 ASP A O 1
ATOM 3336 N N . VAL A 1 414 ? -24.719 21.609 4.934 1 98 414 VAL A N 1
ATOM 3337 C CA . VAL A 1 414 ? -24.109 21.688 6.258 1 98 414 VAL A CA 1
ATOM 3338 C C . VAL A 1 414 ? -25.062 21.125 7.301 1 98 414 VAL A C 1
ATOM 3340 O O . VAL A 1 414 ? -26.266 21.344 7.23 1 98 414 VAL A O 1
ATOM 3343 N N . VAL A 1 415 ? -24.516 20.375 8.195 1 98.12 415 VAL A N 1
ATOM 3344 C CA . VAL A 1 415 ? -25.219 19.875 9.375 1 98.12 415 VAL A CA 1
ATOM 3345 C C . VAL A 1 415 ? -24.484 20.312 10.641 1 98.12 415 VAL A C 1
ATOM 3347 O O . VAL A 1 415 ? -23.25 20.203 10.727 1 98.12 415 VAL A O 1
ATOM 3350 N N . VAL A 1 416 ? -25.234 20.875 11.57 1 98.5 416 VAL A N 1
ATOM 3351 C CA . VAL A 1 416 ? -24.609 21.312 12.82 1 98.5 416 VAL A CA 1
ATOM 3352 C C . VAL A 1 416 ? -25.219 20.531 13.992 1 98.5 416 VAL A C 1
ATOM 3354 O O . VAL A 1 416 ? -26.375 20.141 13.945 1 98.5 416 VAL A O 1
ATOM 3357 N N . GLY A 1 417 ? -24.359 20.25 14.977 1 98.5 417 GLY A N 1
ATOM 3358 C CA . GLY A 1 417 ? -24.781 19.547 16.188 1 98.5 417 GLY A CA 1
ATOM 3359 C C . GLY A 1 417 ? -24.219 20.156 17.453 1 98.5 417 GLY A C 1
ATOM 3360 O O . GLY A 1 417 ? -23.312 20.984 17.391 1 98.5 417 GLY A O 1
ATOM 3361 N N . GLN A 1 418 ? -24.812 19.812 18.562 1 98.44 418 GLN A N 1
ATOM 3362 C CA . GLN A 1 418 ? -24.359 20.203 19.891 1 98.44 418 GLN A CA 1
ATOM 3363 C C . GLN A 1 418 ? -24.531 19.062 20.891 1 98.44 418 GLN A C 1
ATOM 3365 O O . GLN A 1 418 ? -25.547 18.375 20.906 1 98.44 418 GLN A O 1
ATOM 3370 N N . TYR A 1 419 ? -23.484 18.859 21.641 1 97.44 419 TYR A N 1
ATOM 3371 C CA . TYR A 1 419 ? -23.562 17.672 22.484 1 97.44 419 TYR A CA 1
ATOM 3372 C C . TYR A 1 419 ? -24.438 17.938 23.703 1 97.44 419 TYR A C 1
ATOM 3374 O O . TYR A 1 419 ? -24.438 19.047 24.25 1 97.44 419 TYR A O 1
ATOM 3382 N N . LYS A 1 420 ? -25.25 16.969 24.094 1 96.31 420 LYS A N 1
ATOM 3383 C CA . LYS A 1 420 ? -26.094 16.969 25.281 1 96.31 420 LYS A CA 1
ATOM 3384 C C . LYS A 1 420 ? -25.531 16.016 26.344 1 96.31 420 LYS A C 1
ATOM 3386 O O . LYS A 1 420 ? -24.641 15.219 26.062 1 96.31 420 LYS A O 1
ATOM 3391 N N . GLY A 1 421 ? -26.062 16.203 27.516 1 93.19 421 GLY A N 1
ATOM 3392 C CA . GLY A 1 421 ? -25.609 15.352 28.609 1 93.19 421 GLY A CA 1
ATOM 3393 C C . GLY A 1 421 ? -25.938 13.883 28.391 1 93.19 421 GLY A C 1
ATOM 3394 O O . GLY A 1 421 ? -26.875 13.555 27.672 1 93.19 421 GLY A O 1
ATOM 3395 N N . HIS A 1 422 ? -25.047 13.109 28.906 1 89.25 422 HIS A N 1
ATOM 3396 C CA . HIS A 1 422 ? -25.203 11.664 28.781 1 89.25 422 HIS A CA 1
ATOM 3397 C C . HIS A 1 422 ? -24.719 10.953 30.047 1 89.25 422 HIS A C 1
ATOM 3399 O O . HIS A 1 422 ? -23.734 11.352 30.656 1 89.25 422 HIS A O 1
ATOM 3405 N N . THR A 1 423 ? -25.516 10.094 30.547 1 88.56 423 THR A N 1
ATOM 3406 C CA . THR A 1 423 ? -25.109 9.273 31.672 1 88.56 423 THR A CA 1
ATOM 3407 C C . THR A 1 423 ? -24.781 7.852 31.219 1 88.56 423 THR A C 1
ATOM 3409 O O . THR A 1 423 ? -25.609 7.191 30.594 1 88.56 423 THR A O 1
ATOM 3412 N N . LYS A 1 424 ? -23.516 7.477 31.312 1 80.75 424 LYS A N 1
ATOM 3413 C CA . LYS A 1 424 ? -23.078 6.125 30.969 1 80.75 424 LYS A CA 1
ATOM 3414 C C . LYS A 1 424 ? -22.25 5.508 32.094 1 80.75 424 LYS A C 1
ATOM 3416 O O . LYS A 1 424 ? -21.25 6.094 32.531 1 80.75 424 LYS A O 1
ATOM 3421 N N . GLY A 1 425 ? -22.531 4.25 32.531 1 78.94 425 GLY A N 1
ATOM 3422 C CA . GLY A 1 425 ? -21.812 3.512 33.531 1 78.94 425 GLY A CA 1
ATOM 3423 C C . GLY A 1 425 ? -21.688 4.273 34.844 1 78.94 425 GLY A C 1
ATOM 3424 O O . GLY A 1 425 ? -20.625 4.242 35.5 1 78.94 425 GLY A O 1
ATOM 3425 N N . GLY A 1 426 ? -22.609 5.055 35.156 1 79.38 426 GLY A N 1
ATOM 3426 C CA . GLY A 1 426 ? -22.594 5.762 36.438 1 79.38 426 GLY A CA 1
ATOM 3427 C C . GLY A 1 426 ? -21.906 7.117 36.344 1 79.38 426 GLY A C 1
ATOM 3428 O O . GLY A 1 426 ? -21.922 7.887 37.312 1 79.38 426 GLY A O 1
ATOM 3429 N N . ARG A 1 427 ? -21.219 7.363 35.344 1 87.69 427 ARG A N 1
ATOM 3430 C CA . ARG A 1 427 ? -20.578 8.664 35.156 1 87.69 427 ARG A CA 1
ATOM 3431 C C . ARG A 1 427 ? -21.469 9.602 34.344 1 87.69 427 ARG A C 1
ATOM 3433 O O . ARG A 1 427 ? -22.047 9.188 33.344 1 87.69 427 ARG A O 1
ATOM 3440 N N . SER A 1 428 ? -21.703 10.758 34.906 1 90.25 428 SER A N 1
ATOM 3441 C CA . SER A 1 428 ? -22.5 11.758 34.219 1 90.25 428 SER A CA 1
ATOM 3442 C C . SER A 1 428 ? -21.625 12.758 33.469 1 90.25 428 SER A C 1
ATOM 3444 O O . SER A 1 428 ? -20.672 13.305 34.031 1 90.25 428 SER A O 1
ATOM 3446 N N . TYR A 1 429 ? -21.906 12.906 32.219 1 93.44 429 TYR A N 1
ATOM 3447 C CA . TYR A 1 429 ? -21.219 13.875 31.375 1 93.44 429 TYR A CA 1
ATOM 3448 C C . TYR A 1 429 ? -22.094 15.086 31.094 1 93.44 429 TYR A C 1
ATOM 3450 O O . TYR A 1 429 ? -23.266 14.945 30.75 1 93.44 429 TYR A O 1
ATOM 3458 N N . PRO A 1 430 ? -21.609 16.234 31.266 1 92.88 430 PRO A N 1
ATOM 3459 C CA . PRO A 1 430 ? -22.422 17.438 31.125 1 92.88 430 PRO A CA 1
ATOM 3460 C C . PRO A 1 430 ? -22.719 17.797 29.672 1 92.88 430 PRO A C 1
ATOM 3462 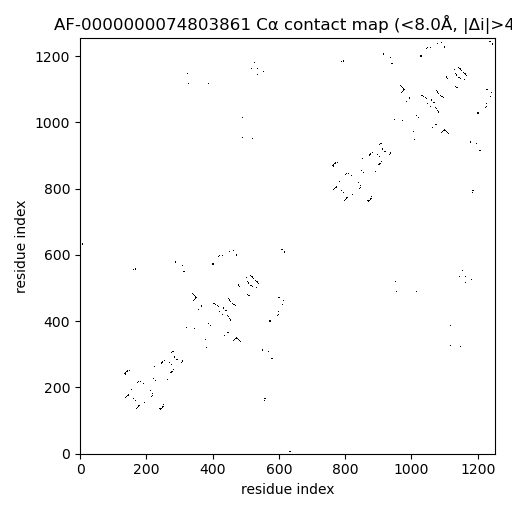O O . PRO A 1 430 ? -21.953 17.406 28.781 1 92.88 430 PRO A O 1
ATOM 3465 N N . ALA A 1 431 ? -23.828 18.5 29.531 1 95.06 431 ALA A N 1
ATOM 3466 C CA . ALA A 1 431 ? -24.141 19.094 28.234 1 95.06 431 ALA A CA 1
ATOM 3467 C C . ALA A 1 431 ? -23.297 20.344 27.984 1 95.06 431 ALA A C 1
ATOM 3469 O O . ALA A 1 431 ? -22.688 20.875 28.906 1 95.06 431 ALA A O 1
ATOM 3470 N N . TYR A 1 432 ? -23.266 20.75 26.688 1 96.75 432 TYR A N 1
ATOM 3471 C CA . TYR A 1 432 ? -22.547 21.969 26.344 1 96.75 432 TYR A CA 1
ATOM 3472 C C . TYR A 1 432 ? -23.078 23.156 27.125 1 96.75 432 TYR A C 1
ATOM 3474 O O . TYR A 1 432 ? -22.312 23.953 27.656 1 96.75 432 TYR A O 1
ATOM 3482 N N . VAL A 1 433 ? -24.359 23.281 27.234 1 94.69 433 VAL A N 1
ATOM 3483 C CA . VAL A 1 433 ? -25.031 24.422 27.844 1 94.69 433 VAL A CA 1
ATOM 3484 C C . VAL A 1 433 ? -24.922 24.359 29.359 1 94.69 433 VAL A C 1
ATOM 3486 O O . VAL A 1 433 ? -25.281 25.312 30.062 1 94.69 433 VAL A O 1
ATOM 3489 N N . ASP A 1 434 ? -24.422 23.219 29.859 1 92.88 434 ASP A N 1
ATOM 3490 C CA . ASP A 1 434 ? -24.234 23.062 31.297 1 92.88 434 ASP A CA 1
ATOM 3491 C C . ASP A 1 434 ? -22.969 23.766 31.766 1 92.88 434 ASP A C 1
ATOM 3493 O O . ASP A 1 434 ? -22.797 23.984 32.969 1 92.88 434 ASP A O 1
ATOM 3497 N N . ASP A 1 435 ? -22.125 24.016 30.906 1 92.44 435 ASP A N 1
ATOM 3498 C CA . ASP A 1 435 ? -20.953 24.812 31.25 1 92.44 435 ASP A CA 1
ATOM 3499 C C . ASP A 1 435 ? -21.344 26.203 31.734 1 92.44 435 ASP A C 1
ATOM 3501 O O . ASP A 1 435 ? -22.016 26.938 31.016 1 92.44 435 ASP A O 1
ATOM 3505 N N . PRO A 1 436 ? -20.875 26.531 32.844 1 91.25 436 PRO A N 1
ATOM 3506 C CA . PRO A 1 436 ? -21.328 27.797 33.406 1 91.25 436 PRO A CA 1
ATOM 3507 C C . PRO A 1 436 ? -20.859 29 32.594 1 91.25 436 PRO A C 1
ATOM 3509 O O . PRO A 1 436 ? -21.438 30.078 32.719 1 91.25 436 PRO A O 1
ATOM 3512 N N . THR A 1 437 ? -19.891 28.859 31.875 1 92.81 437 THR A N 1
ATOM 3513 C CA . THR A 1 437 ? -19.359 29.984 31.094 1 92.81 437 THR A CA 1
ATOM 3514 C C . THR A 1 437 ? -20.125 30.141 29.781 1 92.81 437 THR A C 1
ATOM 3516 O O . THR A 1 437 ? -19.953 31.156 29.094 1 92.81 437 THR A O 1
ATOM 3519 N N . VAL A 1 438 ? -21.031 29.25 29.516 1 95.5 438 VAL A N 1
ATOM 3520 C CA . VAL A 1 438 ? -21.812 29.266 28.281 1 95.5 438 VAL A CA 1
ATOM 3521 C C . VAL A 1 438 ? -23.156 29.938 28.547 1 95.5 438 VAL A C 1
ATOM 3523 O O . VAL A 1 438 ? -23.859 29.594 29.5 1 95.5 438 VAL A O 1
ATOM 3526 N N . PRO A 1 439 ? -23.469 30.906 27.719 1 93.81 439 PRO A N 1
ATOM 3527 C CA . PRO A 1 439 ? -24.781 31.531 27.891 1 93.81 439 PRO A CA 1
ATOM 3528 C C . PRO A 1 439 ? -25.938 30.531 27.766 1 93.81 439 PRO A C 1
ATOM 3530 O O . PRO A 1 439 ? -25.875 29.609 26.953 1 93.81 439 PRO A O 1
ATOM 3533 N N . LYS A 1 440 ? -26.938 30.891 28.5 1 89.44 440 LYS A N 1
ATOM 3534 C CA . LYS A 1 440 ? -28.109 30.031 28.438 1 89.44 440 LYS A CA 1
ATOM 3535 C C . LYS A 1 440 ? -28.781 30.109 27.062 1 89.44 440 LYS A C 1
ATOM 3537 O O . LYS A 1 440 ? -28.875 31.188 26.469 1 89.44 440 LYS A O 1
ATOM 3542 N N . GLY A 1 441 ? -29.094 29.016 26.547 1 91 441 GLY A N 1
ATOM 3543 C CA . GLY A 1 441 ? -29.766 28.969 25.266 1 91 441 GLY A CA 1
ATOM 3544 C C . GLY A 1 441 ? -28.828 29.094 24.078 1 91 441 GLY A C 1
ATOM 3545 O O . GLY A 1 441 ? -29.25 29.406 22.969 1 91 441 GLY A O 1
ATOM 3546 N N . SER A 1 442 ? -27.547 28.922 24.344 1 96.44 442 SER A N 1
ATOM 3547 C CA . SER A 1 442 ? -26.562 29.016 23.266 1 96.44 442 SER A CA 1
ATOM 3548 C C . SER A 1 442 ? -26.891 28.031 22.141 1 96.44 442 SER A C 1
ATOM 3550 O O . SER A 1 442 ? -27.281 26.891 22.391 1 96.44 442 SER A O 1
ATOM 3552 N N . LEU A 1 443 ? -26.766 28.516 20.906 1 96.69 443 LEU A N 1
ATOM 3553 C CA . LEU A 1 443 ? -26.984 27.688 19.719 1 96.69 443 LEU A CA 1
ATOM 3554 C C . LEU A 1 443 ? -25.656 27.391 19.016 1 96.69 443 LEU A C 1
ATOM 3556 O O . LEU A 1 443 ? -25.656 27 17.844 1 96.69 443 LEU A O 1
ATOM 3560 N N . THR A 1 444 ? -24.547 27.578 19.734 1 97.19 444 THR A N 1
ATOM 3561 C CA . THR A 1 444 ? -23.234 27.406 19.141 1 97.19 444 THR A CA 1
ATOM 3562 C C . THR A 1 444 ? -22.969 25.938 18.828 1 97.19 444 THR A C 1
ATOM 3564 O O . THR A 1 444 ? -23.078 25.078 19.703 1 97.19 444 THR A O 1
ATOM 3567 N N . PRO A 1 445 ? -22.672 25.641 17.578 1 97.88 445 PRO A N 1
ATOM 3568 C CA . PRO A 1 445 ? -22.422 24.25 17.234 1 97.88 445 PRO A CA 1
ATOM 3569 C C . PRO A 1 445 ? -21.109 23.719 17.828 1 97.88 445 PRO A C 1
ATOM 3571 O O . PRO A 1 445 ? -20.078 24.391 17.766 1 97.88 445 PRO A O 1
ATOM 3574 N N . THR A 1 446 ? -21.156 22.5 18.406 1 98.12 446 THR A N 1
ATOM 3575 C CA . THR A 1 446 ? -19.969 21.766 18.859 1 98.12 446 THR A CA 1
ATOM 3576 C C . THR A 1 446 ? -19.609 20.641 17.891 1 98.12 446 THR A C 1
ATOM 3578 O O . THR A 1 446 ? -18.641 19.922 18.094 1 98.12 446 THR A O 1
ATOM 3581 N N . PHE A 1 447 ? -20.438 20.469 16.906 1 98.38 447 PHE A N 1
ATOM 3582 C CA . PHE A 1 447 ? -20.266 19.531 15.797 1 98.38 447 PHE A CA 1
ATOM 3583 C C . PHE A 1 447 ? -20.734 20.156 14.484 1 98.38 447 PHE A C 1
ATOM 3585 O O . PHE A 1 447 ? -21.734 20.875 14.453 1 98.38 447 PHE A O 1
ATOM 3592 N N . ALA A 1 448 ? -20.031 19.797 13.438 1 98.75 448 ALA A N 1
ATOM 3593 C CA . ALA A 1 448 ? -20.5 20.188 12.109 1 98.75 448 ALA A CA 1
ATOM 3594 C C . ALA A 1 448 ? -19.984 19.234 11.039 1 98.75 448 ALA A C 1
ATOM 3596 O O . ALA A 1 448 ? -18.891 18.672 11.172 1 98.75 448 ALA A O 1
ATOM 3597 N N . ALA A 1 449 ? -20.766 19 10.086 1 98.56 449 ALA A N 1
ATOM 3598 C CA . ALA A 1 449 ? -20.406 18.281 8.867 1 98.56 449 ALA A CA 1
ATOM 3599 C C . ALA A 1 449 ? -20.781 19.078 7.625 1 98.56 449 ALA A C 1
ATOM 3601 O O . ALA A 1 449 ? -21.797 19.781 7.617 1 98.56 449 ALA A O 1
ATOM 3602 N N . ALA A 1 450 ? -19.969 19.016 6.648 1 98.69 450 ALA A N 1
ATOM 3603 C CA . ALA A 1 450 ? -20.203 19.781 5.43 1 98.69 450 ALA A CA 1
ATOM 3604 C C . ALA A 1 450 ? -19.781 19 4.195 1 98.69 450 ALA A C 1
ATOM 3606 O O . ALA A 1 450 ? -18.859 18.172 4.262 1 98.69 450 ALA A O 1
ATOM 3607 N N . ALA A 1 451 ? -20.469 19.141 3.115 1 98.56 451 ALA A N 1
ATOM 3608 C CA . ALA A 1 451 ? -20.062 18.656 1.794 1 98.56 451 ALA A CA 1
ATOM 3609 C C . ALA A 1 451 ? -19.516 19.797 0.94 1 98.56 451 ALA A C 1
ATOM 3611 O O . ALA A 1 451 ? -20.25 20.75 0.635 1 98.56 451 ALA A O 1
ATOM 3612 N N . LEU A 1 452 ? -18.281 19.75 0.577 1 98.62 452 LEU A N 1
ATOM 3613 C CA . LEU A 1 452 ? -17.625 20.781 -0.215 1 98.62 452 LEU A CA 1
ATOM 3614 C C . LEU A 1 452 ? -17.328 20.281 -1.623 1 98.62 452 LEU A C 1
ATOM 3616 O O . LEU A 1 452 ? -17.172 19.062 -1.836 1 98.62 452 LEU A O 1
ATOM 3620 N N . PHE A 1 453 ? -17.219 21.234 -2.541 1 98.5 453 PHE A N 1
ATOM 3621 C CA . PHE A 1 453 ? -16.984 20.891 -3.938 1 98.5 453 PHE A CA 1
ATOM 3622 C C . PHE A 1 453 ? -15.977 21.844 -4.566 1 98.5 453 PHE A C 1
ATOM 3624 O O . PHE A 1 453 ? -16 23.047 -4.293 1 98.5 453 PHE A O 1
ATOM 3631 N N . ILE A 1 454 ? -15.094 21.328 -5.309 1 98.62 454 ILE A N 1
ATOM 3632 C CA . ILE A 1 454 ? -14.109 22.094 -6.07 1 98.62 454 ILE A CA 1
ATOM 3633 C C . ILE A 1 454 ? -14.453 22.031 -7.559 1 98.62 454 ILE A C 1
ATOM 3635 O O . ILE A 1 454 ? -14.438 20.953 -8.164 1 98.62 454 ILE A O 1
ATOM 3639 N N . ASP A 1 455 ? -14.68 23.141 -8.188 1 97.94 455 ASP A N 1
ATOM 3640 C CA . ASP A 1 455 ? -15.109 23.219 -9.586 1 97.94 455 ASP A CA 1
ATOM 3641 C C . ASP A 1 455 ? -13.922 23.438 -10.516 1 97.94 455 ASP A C 1
ATOM 3643 O O . ASP A 1 455 ? -13.805 24.5 -11.125 1 97.94 455 ASP A O 1
ATOM 3647 N N . ASN A 1 456 ? -13.109 22.516 -10.727 1 97.62 456 ASN A N 1
ATOM 3648 C CA . ASN A 1 456 ? -12.031 22.516 -11.703 1 97.62 456 ASN A CA 1
ATOM 3649 C C . ASN A 1 456 ? -11.906 21.172 -12.422 1 97.62 456 ASN A C 1
ATOM 3651 O O . ASN A 1 456 ? -12.695 20.266 -12.172 1 97.62 456 ASN A O 1
ATOM 3655 N N . ALA A 1 457 ? -11.008 21.109 -13.352 1 96.94 457 ALA A N 1
ATOM 3656 C CA . ALA A 1 457 ? -10.891 19.938 -14.227 1 96.94 457 ALA A CA 1
ATOM 3657 C C . ALA A 1 457 ? -10.555 18.688 -13.422 1 96.94 457 ALA A C 1
ATOM 3659 O O . ALA A 1 457 ? -11.031 17.594 -13.734 1 96.94 457 ALA A O 1
ATOM 3660 N N . ARG A 1 458 ? -9.773 18.719 -12.367 1 97.81 458 ARG A N 1
ATOM 3661 C CA . ARG A 1 458 ? -9.273 17.578 -11.609 1 97.81 458 ARG A CA 1
ATOM 3662 C C . ARG A 1 458 ? -10.359 16.984 -10.711 1 97.81 458 ARG A C 1
ATOM 3664 O O . ARG A 1 458 ? -10.469 15.766 -10.562 1 97.81 458 ARG A O 1
ATOM 3671 N N . TRP A 1 459 ? -11.234 17.875 -10.164 1 98.38 459 TRP A N 1
ATOM 3672 C CA . TRP A 1 459 ? -12.031 17.422 -9.023 1 98.38 459 TRP A CA 1
ATOM 3673 C C . TRP A 1 459 ? -13.523 17.562 -9.305 1 98.38 459 TRP A C 1
ATOM 3675 O O . TRP A 1 459 ? -14.359 17.203 -8.477 1 98.38 459 TRP A O 1
ATOM 3685 N N . ASP A 1 460 ? -13.891 18.047 -10.445 1 97.94 460 ASP A N 1
ATOM 3686 C CA . ASP A 1 460 ? -15.289 18.297 -10.766 1 97.94 460 ASP A CA 1
ATOM 3687 C C . ASP A 1 460 ? -16.156 17.094 -10.414 1 97.94 460 ASP A C 1
ATOM 3689 O O . ASP A 1 460 ? -15.875 15.969 -10.836 1 97.94 460 ASP A O 1
ATOM 3693 N N . GLY A 1 461 ? -17.141 17.359 -9.539 1 96.94 461 GLY A N 1
ATOM 3694 C CA . GLY A 1 461 ? -18.109 16.328 -9.219 1 96.94 461 GLY A CA 1
ATOM 3695 C C . GLY A 1 461 ? -17.719 15.492 -8.016 1 96.94 461 GLY A C 1
ATOM 3696 O O . GLY A 1 461 ? -18.531 14.727 -7.492 1 96.94 461 GLY A O 1
ATOM 3697 N N . VAL A 1 462 ? -16.531 15.539 -7.512 1 98.31 462 VAL A N 1
ATOM 3698 C CA . VAL A 1 462 ? -16.062 14.742 -6.379 1 98.31 462 VAL A CA 1
ATOM 3699 C C . VAL A 1 462 ? -16.453 15.438 -5.07 1 98.31 462 VAL A C 1
ATOM 3701 O O . VAL A 1 462 ? -16.031 16.578 -4.82 1 98.31 462 VAL A O 1
ATOM 3704 N N . PRO A 1 463 ? -17.219 14.797 -4.25 1 98.44 463 PRO A N 1
ATOM 3705 C CA . PRO A 1 463 ? -17.531 15.406 -2.957 1 98.44 463 PRO A CA 1
ATOM 3706 C C . PRO A 1 463 ? -16.359 15.336 -1.972 1 98.44 463 PRO A C 1
ATOM 3708 O O . PRO A 1 463 ? -15.758 14.273 -1.805 1 98.44 463 PRO A O 1
ATOM 3711 N N . PHE A 1 464 ? -16.062 16.406 -1.399 1 98.75 464 PHE A N 1
ATOM 3712 C CA . PHE A 1 464 ? -15.172 16.484 -0.243 1 98.75 464 PHE A CA 1
ATOM 3713 C C . PHE A 1 464 ? -15.977 16.641 1.042 1 98.75 464 PHE A C 1
ATOM 3715 O O . PHE A 1 464 ? -16.484 17.719 1.33 1 98.75 464 PHE A O 1
ATOM 3722 N N . LEU A 1 465 ? -16.094 15.57 1.791 1 98.5 465 LEU A N 1
ATOM 3723 C CA . LEU A 1 465 ? -16.875 15.594 3.021 1 98.5 465 LEU A CA 1
ATOM 3724 C C . LEU A 1 465 ? -15.992 15.891 4.227 1 98.5 465 LEU A C 1
ATOM 3726 O O . LEU A 1 465 ? -14.93 15.281 4.387 1 98.5 465 LEU A O 1
ATOM 3730 N N . MET A 1 466 ? -16.484 16.844 4.992 1 98.12 466 MET A N 1
ATOM 3731 C CA . MET A 1 466 ? -15.734 17.281 6.168 1 98.12 466 MET A CA 1
ATOM 3732 C C . MET A 1 466 ? -16.594 17.203 7.422 1 98.12 466 MET A C 1
ATOM 3734 O O . MET A 1 466 ? -17.781 17.562 7.387 1 98.12 466 MET A O 1
ATOM 3738 N N . LYS A 1 467 ? -16.031 16.656 8.461 1 97.94 467 LYS A N 1
ATOM 3739 C CA . LYS A 1 467 ? -16.766 16.734 9.719 1 97.94 467 LYS A CA 1
ATOM 3740 C C . LYS A 1 467 ? -15.82 16.969 10.898 1 97.94 467 LYS A C 1
ATOM 3742 O O . LYS A 1 467 ? -14.688 16.484 10.883 1 97.94 467 LYS A O 1
ATOM 3747 N N . ALA A 1 468 ? -16.25 17.672 11.82 1 98.19 468 ALA A N 1
ATOM 3748 C CA . ALA A 1 468 ? -15.531 18 13.039 1 98.19 468 ALA A CA 1
ATOM 3749 C C . ALA A 1 468 ? -16.484 18.062 14.242 1 98.19 468 ALA A C 1
ATOM 3751 O O . ALA A 1 468 ? -17.609 18.531 14.117 1 98.19 468 ALA A O 1
ATOM 3752 N N . GLY A 1 469 ? -15.961 17.547 15.398 1 97.81 469 GLY A N 1
ATOM 3753 C CA . GLY A 1 469 ? -16.844 17.578 16.547 1 97.81 469 GLY A CA 1
ATOM 3754 C C . GLY A 1 469 ? -16.109 17.359 17.859 1 97.81 469 GLY A C 1
ATOM 3755 O O . GLY A 1 469 ? -15.023 16.797 17.891 1 97.81 469 GLY A O 1
ATOM 3756 N N . LYS A 1 470 ? -16.781 17.844 18.906 1 97.44 470 LYS A N 1
ATOM 3757 C CA . LYS A 1 470 ? -16.328 17.656 20.281 1 97.44 470 LYS A CA 1
ATOM 3758 C C . LYS A 1 470 ? -17.219 16.672 21.016 1 97.44 470 LYS A C 1
ATOM 3760 O O . LYS A 1 470 ? -18.375 16.453 20.641 1 97.44 470 LYS A O 1
ATOM 3765 N N . ALA A 1 471 ? -16.688 16.062 22.109 1 97.25 471 ALA A N 1
ATOM 3766 C CA . ALA A 1 471 ? -17.406 15.125 22.969 1 97.25 471 ALA A CA 1
ATOM 3767 C C . ALA A 1 471 ? -17.922 13.93 22.172 1 97.25 471 ALA A C 1
ATOM 3769 O O . ALA A 1 471 ? -19.078 13.523 22.328 1 97.25 471 ALA A O 1
ATOM 3770 N N . LEU A 1 472 ? -17.094 13.508 21.234 1 96.5 472 LEU A N 1
ATOM 3771 C CA . LEU A 1 472 ? -17.406 12.32 20.453 1 96.5 472 LEU A CA 1
ATOM 3772 C C . LEU A 1 472 ? -16.766 11.078 21.078 1 96.5 472 LEU A C 1
ATOM 3774 O O . LEU A 1 472 ? -16.125 11.164 22.125 1 96.5 472 LEU A O 1
ATOM 3778 N N . HIS A 1 473 ? -16.953 9.953 20.469 1 92.44 473 HIS A N 1
ATOM 3779 C CA . HIS A 1 473 ? -16.578 8.68 21.078 1 92.44 473 HIS A CA 1
ATOM 3780 C C . HIS A 1 473 ? -15.062 8.469 21.016 1 92.44 473 HIS A C 1
ATOM 3782 O O . HIS A 1 473 ? -14.5 7.738 21.844 1 92.44 473 HIS A O 1
ATOM 3788 N N . THR A 1 474 ? -14.398 9.008 20.016 1 93 474 THR A N 1
ATOM 3789 C CA . THR A 1 474 ? -12.961 8.836 19.891 1 93 474 THR A CA 1
ATOM 3790 C C . THR A 1 474 ? -12.297 10.141 19.453 1 93 474 THR A C 1
ATOM 3792 O O . THR A 1 474 ? -12.953 11.023 18.891 1 93 474 THR A O 1
ATOM 3795 N N . GLY A 1 475 ? -11.062 10.281 19.812 1 94.38 475 GLY A N 1
ATOM 3796 C CA . GLY A 1 475 ? -10.219 11.328 19.25 1 94.38 475 GLY A CA 1
ATOM 3797 C C . GLY A 1 475 ? -9.445 10.875 18.031 1 94.38 475 GLY A C 1
ATOM 3798 O O . GLY A 1 475 ? -8.703 9.898 18.078 1 94.38 475 GLY A O 1
ATOM 3799 N N . ARG A 1 476 ? -9.734 11.695 16.938 1 94.56 476 ARG A N 1
ATOM 3800 C CA . ARG A 1 476 ? -9.125 11.242 15.688 1 94.56 476 ARG A CA 1
ATOM 3801 C C . ARG A 1 476 ? -9.086 12.359 14.656 1 94.56 476 ARG A C 1
ATOM 3803 O O . ARG A 1 476 ? -10 13.18 14.586 1 94.56 476 ARG A O 1
ATOM 3810 N N . ALA A 1 477 ? -7.996 12.43 13.93 1 95.94 477 ALA A N 1
ATOM 3811 C CA . ALA A 1 477 ? -7.891 13.25 12.727 1 95.94 477 ALA A CA 1
ATOM 3812 C C . ALA A 1 477 ? -7.348 12.438 11.555 1 95.94 477 ALA A C 1
ATOM 3814 O O . ALA A 1 477 ? -6.23 11.922 11.609 1 95.94 477 ALA A O 1
ATOM 3815 N N . GLU A 1 478 ? -8.109 12.305 10.492 1 95.75 478 GLU A N 1
ATOM 3816 C CA . GLU A 1 478 ? -7.629 11.492 9.375 1 95.75 478 GLU A CA 1
ATOM 3817 C C . GLU A 1 478 ? -8.25 11.953 8.055 1 95.75 478 GLU A C 1
ATOM 3819 O O . GLU A 1 478 ? -9.281 12.625 8.047 1 95.75 478 GLU A O 1
ATOM 3824 N N . ILE A 1 479 ? -7.586 11.688 7.02 1 97.5 479 ILE A N 1
ATOM 3825 C CA . ILE A 1 479 ? -8.047 11.859 5.648 1 97.5 479 ILE A CA 1
ATOM 3826 C C . ILE A 1 479 ? -8.305 10.492 5.016 1 97.5 479 ILE A C 1
ATOM 3828 O O . ILE A 1 479 ? -7.445 9.617 5.035 1 97.5 479 ILE A O 1
ATOM 3832 N N . ARG A 1 480 ? -9.492 10.297 4.504 1 97.12 480 ARG A N 1
ATOM 3833 C CA . ARG A 1 480 ? -9.859 9.047 3.842 1 97.12 480 ARG A CA 1
ATOM 3834 C C . ARG A 1 480 ? -10.18 9.289 2.369 1 97.12 480 ARG A C 1
ATOM 3836 O O . ARG A 1 480 ? -11.031 10.117 2.041 1 97.12 480 ARG A O 1
ATOM 3843 N N . VAL A 1 481 ? -9.492 8.625 1.539 1 97.69 481 VAL A N 1
ATOM 3844 C CA . VAL A 1 481 ? -9.688 8.711 0.095 1 97.69 481 VAL A CA 1
ATOM 3845 C C . VAL A 1 481 ? -10.336 7.426 -0.414 1 97.69 481 VAL A C 1
ATOM 3847 O O . VAL A 1 481 ? -9.719 6.355 -0.398 1 97.69 481 VAL A O 1
ATOM 3850 N N . GLN A 1 482 ? -11.539 7.535 -0.791 1 96.56 482 GLN A N 1
ATOM 3851 C CA . GLN A 1 482 ? -12.234 6.375 -1.338 1 96.56 482 GLN A CA 1
ATOM 3852 C C . GLN A 1 482 ? -12.18 6.367 -2.863 1 96.56 482 GLN A C 1
ATOM 3854 O O . GLN A 1 482 ? -12.586 7.34 -3.508 1 96.56 482 GLN A O 1
ATOM 3859 N N . PHE A 1 483 ? -11.727 5.27 -3.396 1 96.5 483 PHE A N 1
ATOM 3860 C CA . PHE A 1 483 ? -11.602 5.145 -4.844 1 96.5 483 PHE A CA 1
ATOM 3861 C C . PHE A 1 483 ? -12.891 4.598 -5.453 1 96.5 483 PHE A C 1
ATOM 3863 O O . PHE A 1 483 ? -13.742 4.059 -4.742 1 96.5 483 PHE A O 1
ATOM 3870 N N . ARG A 1 484 ? -13.031 4.824 -6.711 1 94.62 484 ARG A N 1
ATOM 3871 C CA . ARG A 1 484 ? -14.156 4.262 -7.457 1 94.62 484 ARG A CA 1
ATOM 3872 C C . ARG A 1 484 ? -14.016 2.75 -7.594 1 94.62 484 ARG A C 1
ATOM 3874 O O . ARG A 1 484 ? -12.945 2.193 -7.348 1 94.62 484 ARG A O 1
ATOM 3881 N N . HIS A 1 485 ? -15.164 2.135 -7.859 1 91.38 485 HIS A N 1
ATOM 3882 C CA . HIS A 1 485 ? -15.094 0.699 -8.102 1 91.38 485 HIS A CA 1
ATOM 3883 C C . HIS A 1 485 ? -14.414 0.396 -9.438 1 91.38 485 HIS A C 1
ATOM 3885 O O . HIS A 1 485 ? -14.344 1.26 -10.312 1 91.38 485 HIS A O 1
ATOM 3891 N N . VAL A 1 486 ? -13.883 -0.795 -9.547 1 90.62 486 VAL A N 1
ATOM 3892 C CA . VAL A 1 486 ? -13.258 -1.229 -10.789 1 90.62 486 VAL A CA 1
ATOM 3893 C C . VAL A 1 486 ? -14.32 -1.4 -11.867 1 90.62 486 VAL A C 1
ATOM 3895 O O . VAL A 1 486 ? -15.281 -2.156 -11.695 1 90.62 486 VAL A O 1
ATOM 3898 N N . PRO A 1 487 ? -14.188 -0.694 -12.977 1 87.94 487 PRO A N 1
ATOM 3899 C CA . PRO A 1 487 ? -15.125 -0.929 -14.078 1 87.94 487 PRO A CA 1
ATOM 3900 C C . PRO A 1 487 ? -15.023 -2.344 -14.641 1 87.94 487 PRO A C 1
ATOM 3902 O O . PRO A 1 487 ? -13.922 -2.867 -14.812 1 87.94 487 PRO A O 1
ATOM 3905 N N . GLY A 1 488 ? -16.203 -2.994 -14.906 1 84.62 488 GLY A N 1
ATOM 3906 C CA . GLY A 1 488 ? -16.172 -4.348 -15.438 1 84.62 488 GLY A CA 1
ATOM 3907 C C . GLY A 1 488 ? -15.484 -5.336 -14.508 1 84.62 488 GLY A C 1
ATOM 3908 O O . GLY A 1 488 ? -14.789 -6.25 -14.961 1 84.62 488 GLY A O 1
ATOM 3909 N N . ASN A 1 489 ? -15.703 -5.168 -13.305 1 84.31 489 ASN A N 1
ATOM 3910 C CA . ASN A 1 489 ? -15.047 -5.98 -12.281 1 84.31 489 ASN A CA 1
ATOM 3911 C C . ASN A 1 489 ? -15.328 -7.465 -12.484 1 84.31 489 ASN A C 1
ATOM 3913 O O . ASN A 1 489 ? -16.469 -7.902 -12.406 1 84.31 489 ASN A O 1
ATOM 3917 N N . LEU A 1 490 ? -14.312 -8.234 -12.695 1 87.75 490 LEU A N 1
ATOM 3918 C CA . LEU A 1 490 ? -14.398 -9.664 -12.945 1 87.75 490 LEU A CA 1
ATOM 3919 C C . LEU A 1 490 ? -14.898 -10.406 -11.711 1 87.75 490 LEU A C 1
ATOM 3921 O O . LEU A 1 490 ? -15.391 -11.531 -11.812 1 87.75 490 LEU A O 1
ATOM 3925 N N . TYR A 1 491 ? -14.75 -9.828 -10.57 1 85.94 491 TYR A N 1
ATOM 3926 C CA . TYR A 1 491 ? -15.039 -10.508 -9.312 1 85.94 491 TYR A CA 1
ATOM 3927 C C . TYR A 1 491 ? -16.328 -9.977 -8.688 1 85.94 491 TYR A C 1
ATOM 3929 O O . TYR A 1 491 ? -16.5 -10.055 -7.473 1 85.94 491 TYR A O 1
ATOM 3937 N N . LYS A 1 492 ? -17.125 -9.422 -9.453 1 78.88 492 LYS A N 1
ATOM 3938 C CA . LYS A 1 492 ? -18.375 -8.828 -8.992 1 78.88 492 LYS A CA 1
ATOM 3939 C C . LYS A 1 492 ? -19.188 -9.828 -8.18 1 78.88 492 LYS A C 1
ATOM 3941 O O . LYS A 1 492 ? -19.812 -9.469 -7.18 1 78.88 492 LYS A O 1
ATOM 3946 N N . ARG A 1 493 ? -19.094 -11.055 -8.625 1 75.69 493 ARG A N 1
ATOM 3947 C CA . ARG A 1 493 ? -19.891 -12.086 -7.961 1 75.69 493 ARG A CA 1
ATOM 3948 C C . ARG A 1 493 ? -19.344 -12.383 -6.57 1 75.69 493 ARG A C 1
ATOM 3950 O O . ARG A 1 493 ? -20.078 -12.836 -5.691 1 75.69 493 ARG A O 1
ATOM 3957 N N . ASN A 1 494 ? -18.125 -12.133 -6.43 1 75.69 494 ASN A N 1
ATOM 3958 C CA . ASN A 1 494 ? -17.484 -12.414 -5.145 1 75.69 494 ASN A CA 1
ATOM 3959 C C . ASN A 1 494 ? -17.812 -11.328 -4.113 1 75.69 494 ASN A C 1
ATOM 3961 O O . ASN A 1 494 ? -17.719 -11.57 -2.91 1 75.69 494 ASN A O 1
ATOM 3965 N N . PHE A 1 495 ? -18.062 -10.141 -4.492 1 67.25 495 PHE A N 1
ATOM 3966 C CA . PHE A 1 495 ? -18.312 -9.023 -3.584 1 67.25 495 PHE A CA 1
ATOM 3967 C C . PHE A 1 495 ? -19.797 -8.867 -3.307 1 67.25 495 PHE A C 1
ATOM 3969 O O . PHE A 1 495 ? -20.188 -8.234 -2.322 1 67.25 495 PHE A O 1
ATOM 3976 N N . GLY A 1 496 ? -20.625 -9.562 -3.871 1 63.34 496 GLY A N 1
ATOM 3977 C CA . GLY A 1 496 ? -22.062 -9.359 -3.725 1 63.34 496 GLY A CA 1
ATOM 3978 C C . GLY A 1 496 ? -22.594 -8.234 -4.586 1 63.34 496 GLY A C 1
ATOM 3979 O O . GLY A 1 496 ? -21.953 -7.844 -5.57 1 63.34 496 GLY A O 1
ATOM 3980 N N . SER A 1 497 ? -23.781 -7.688 -4.246 1 59.44 497 SER A N 1
ATOM 3981 C CA . SER A 1 497 ? -24.547 -6.77 -5.086 1 59.44 497 SER A CA 1
ATOM 3982 C C . SER A 1 497 ? -24.031 -5.344 -4.965 1 59.44 497 SER A C 1
ATOM 3984 O O . SER A 1 497 ? -24.266 -4.512 -5.844 1 59.44 497 SER A O 1
ATOM 3986 N N . ASP A 1 498 ? -23.172 -5.098 -4.008 1 69.69 498 ASP A N 1
ATOM 3987 C CA . ASP A 1 498 ? -22.781 -3.701 -3.865 1 69.69 498 ASP A CA 1
ATOM 3988 C C . ASP A 1 498 ? -21.281 -3.527 -4.121 1 69.69 498 ASP A C 1
ATOM 3990 O O . ASP A 1 498 ? -20.469 -3.645 -3.199 1 69.69 498 ASP A O 1
ATOM 3994 N N . LEU A 1 499 ? -20.953 -3.18 -5.34 1 69.75 499 LEU A N 1
ATOM 3995 C CA . LEU A 1 499 ? -19.562 -3.035 -5.777 1 69.75 499 LEU A CA 1
ATOM 3996 C C . LEU A 1 499 ? -18.875 -1.886 -5.047 1 69.75 499 LEU A C 1
ATOM 3998 O O . LEU A 1 499 ? -17.656 -1.855 -4.941 1 69.75 499 LEU A O 1
ATOM 4002 N N . ASP A 1 500 ? -19.641 -1.061 -4.543 1 72.94 500 ASP A N 1
ATOM 4003 C CA . ASP A 1 500 ? -19.047 0.125 -3.92 1 72.94 500 ASP A CA 1
ATOM 4004 C C . ASP A 1 500 ? -18.516 -0.193 -2.525 1 72.94 500 ASP A C 1
ATOM 4006 O O . ASP A 1 500 ? -17.781 0.606 -1.938 1 72.94 500 ASP A O 1
ATOM 4010 N N . LYS A 1 501 ? -18.75 -1.4 -2.139 1 71.88 501 LYS A N 1
ATOM 4011 C CA . LYS A 1 501 ? -18.219 -1.815 -0.843 1 71.88 501 LYS A CA 1
ATOM 4012 C C . LYS A 1 501 ? -16.828 -2.432 -0.99 1 71.88 501 LYS A C 1
ATOM 4014 O O . LYS A 1 501 ? -16.094 -2.559 -0.01 1 71.88 501 LYS A O 1
ATOM 4019 N N . ALA A 1 502 ? -16.516 -2.703 -2.191 1 79.62 502 ALA A N 1
ATOM 4020 C CA . ALA A 1 502 ? -15.242 -3.385 -2.434 1 79.62 502 ALA A CA 1
ATOM 4021 C C . ALA A 1 502 ? -14.234 -2.445 -3.078 1 79.62 502 ALA A C 1
ATOM 4023 O O . ALA A 1 502 ? -13.391 -2.877 -3.873 1 79.62 502 ALA A O 1
ATOM 4024 N N . THR A 1 503 ? -14.336 -1.149 -2.652 1 90.69 503 THR A N 1
ATOM 4025 C CA . THR A 1 503 ? -13.453 -0.182 -3.297 1 90.69 503 THR A CA 1
ATOM 4026 C C . THR A 1 503 ? -12.172 0.003 -2.49 1 90.69 503 THR A C 1
ATOM 4028 O O . THR A 1 503 ? -12.133 -0.306 -1.298 1 90.69 503 THR A O 1
ATOM 4031 N N . ASN A 1 504 ? -11.148 0.314 -3.174 1 94.31 504 ASN A N 1
ATOM 4032 C CA . ASN A 1 504 ? -9.898 0.647 -2.494 1 94.31 504 ASN A CA 1
ATOM 4033 C C . ASN A 1 504 ? -10.031 1.939 -1.692 1 94.31 504 ASN A C 1
ATOM 4035 O O . ASN A 1 504 ? -10.859 2.793 -2.008 1 94.31 504 ASN A O 1
ATOM 4039 N N . GLU A 1 505 ? -9.25 2.014 -0.653 1 95.25 505 GLU A N 1
ATOM 4040 C CA . GLU A 1 505 ? -9.258 3.203 0.193 1 95.25 505 GLU A CA 1
ATOM 4041 C C . GLU A 1 505 ? -7.848 3.537 0.681 1 95.25 505 GLU A C 1
ATOM 4043 O O . GLU A 1 505 ? -7.105 2.65 1.105 1 95.25 505 GLU A O 1
ATOM 4048 N N . LEU A 1 506 ? -7.461 4.754 0.472 1 96.06 506 LEU A N 1
ATOM 4049 C CA . LEU A 1 506 ? -6.238 5.273 1.071 1 96.06 506 LEU A CA 1
ATOM 4050 C C . LEU A 1 506 ? -6.547 6.102 2.311 1 96.06 506 LEU A C 1
ATOM 4052 O O . LEU A 1 506 ? -7.316 7.066 2.242 1 96.06 506 LEU A O 1
ATOM 4056 N N . VAL A 1 507 ? -5.949 5.734 3.473 1 95.62 507 VAL A N 1
ATOM 4057 C CA . VAL A 1 507 ? -6.207 6.445 4.723 1 95.62 507 VAL A CA 1
ATOM 4058 C C . VAL A 1 507 ? -4.91 7.051 5.254 1 95.62 507 VAL A C 1
ATOM 4060 O O . VAL A 1 507 ? -3.9 6.355 5.375 1 95.62 507 VAL A O 1
ATOM 4063 N N . ILE A 1 508 ? -4.953 8.305 5.484 1 95.56 508 ILE A N 1
ATOM 4064 C CA . ILE A 1 508 ? -3.865 9.031 6.125 1 95.56 508 ILE A CA 1
ATOM 4065 C C . ILE A 1 508 ? -4.301 9.5 7.512 1 95.56 508 ILE A C 1
ATOM 4067 O O . ILE A 1 508 ? -5.055 10.469 7.641 1 95.56 508 ILE A O 1
ATOM 4071 N N . ARG A 1 509 ? -3.795 8.859 8.516 1 94.25 509 ARG A N 1
ATOM 4072 C CA . ARG A 1 509 ? -4.145 9.195 9.891 1 94.25 509 ARG A CA 1
ATOM 4073 C C . ARG A 1 509 ? -3.146 10.18 10.484 1 94.25 509 ARG A C 1
ATOM 4075 O O . ARG A 1 509 ? -1.987 9.828 10.719 1 94.25 509 ARG A O 1
ATOM 4082 N N . VAL A 1 510 ? -3.643 11.297 10.766 1 93.62 510 VAL A N 1
ATOM 4083 C CA . VAL A 1 510 ? -2.795 12.383 11.25 1 93.62 510 VAL A CA 1
ATOM 4084 C C . VAL A 1 510 ? -2.527 12.195 12.742 1 93.62 510 VAL A C 1
ATOM 4086 O O . VAL A 1 510 ? -1.407 12.422 13.211 1 93.62 510 VAL A O 1
ATOM 4089 N N . GLN A 1 511 ? -3.564 11.82 13.523 1 91 511 GLN A N 1
ATOM 4090 C CA . GLN A 1 511 ? -3.436 11.586 14.961 1 91 511 GLN A CA 1
ATOM 4091 C C . GLN A 1 511 ? -4.656 10.852 15.508 1 91 511 GLN A C 1
ATOM 4093 O O . GLN A 1 511 ? -5.766 11 14.984 1 91 511 GLN A O 1
ATOM 4098 N N . PRO A 1 512 ? -4.582 10.148 16.5 1 91.31 512 PRO A N 1
ATOM 4099 C CA . PRO A 1 512 ? -3.355 9.633 17.109 1 91.31 512 PRO A CA 1
ATOM 4100 C C . PRO A 1 512 ? -2.746 8.477 16.312 1 91.31 512 PRO A C 1
ATOM 4102 O O . PRO A 1 512 ? -3.299 8.07 15.289 1 91.31 512 PRO A O 1
ATOM 4105 N N . ASP A 1 513 ? -1.657 8.031 16.641 1 88.5 513 ASP A N 1
ATOM 4106 C CA . ASP A 1 513 ? -1.003 6.887 16.016 1 88.5 513 ASP A CA 1
ATOM 4107 C C . ASP A 1 513 ? -0.873 7.094 14.508 1 88.5 513 ASP A C 1
ATOM 4109 O O . ASP A 1 513 ? -1.474 6.359 13.719 1 88.5 513 ASP A O 1
ATOM 4113 N N . GLU A 1 514 ? -0.059 8.008 14.188 1 90.94 514 GLU A N 1
ATOM 4114 C CA . GLU A 1 514 ? 0.167 8.383 12.797 1 90.94 514 GLU A CA 1
ATOM 4115 C C . GLU A 1 514 ? 0.392 7.16 11.914 1 90.94 514 GLU A C 1
ATOM 4117 O O . GLU A 1 514 ? 1.201 6.293 12.25 1 90.94 514 GLU A O 1
ATOM 4122 N N . ALA A 1 515 ? -0.371 7.098 10.836 1 91.31 515 ALA A N 1
ATOM 4123 C CA . ALA A 1 515 ? -0.288 5.926 9.969 1 91.31 515 ALA A CA 1
ATOM 4124 C C . ALA A 1 515 ? -0.776 6.25 8.562 1 91.31 515 ALA A C 1
ATOM 4126 O O . ALA A 1 515 ? -1.521 7.211 8.359 1 91.31 515 ALA A O 1
ATOM 4127 N N . ILE A 1 516 ? -0.249 5.465 7.621 1 92.44 516 ILE A N 1
ATOM 4128 C CA . ILE A 1 516 ? -0.738 5.438 6.25 1 92.44 516 ILE A CA 1
ATOM 4129 C C . ILE A 1 516 ? -1.088 4.004 5.855 1 92.44 516 ILE A C 1
ATOM 4131 O O . ILE A 1 516 ? -0.289 3.086 6.055 1 92.44 516 ILE A O 1
ATOM 4135 N N . TYR A 1 517 ? -2.256 3.809 5.367 1 91.38 517 TYR A N 1
ATOM 4136 C CA . TYR A 1 517 ? -2.529 2.457 4.891 1 91.38 517 TYR A CA 1
ATOM 4137 C C . TYR A 1 517 ? -3.451 2.482 3.678 1 91.38 517 TYR A C 1
ATOM 4139 O O . TYR A 1 517 ? -4.266 3.398 3.527 1 91.38 517 TYR A O 1
ATOM 4147 N N . LEU A 1 518 ? -3.205 1.6 2.855 1 93.62 518 LEU A N 1
ATOM 4148 C CA . LEU A 1 518 ? -3.953 1.378 1.623 1 93.62 518 LEU A CA 1
ATOM 4149 C C . LEU A 1 518 ? -4.762 0.088 1.703 1 93.62 518 LEU A C 1
ATOM 4151 O O . LEU A 1 518 ? -4.195 -0.999 1.828 1 93.62 518 LEU A O 1
ATOM 4155 N N . LYS A 1 519 ? -6.066 0.221 1.665 1 92.81 519 LYS A N 1
ATOM 4156 C CA . LYS A 1 519 ? -6.945 -0.944 1.659 1 92.81 519 LYS A CA 1
ATOM 4157 C C . LYS A 1 519 ? -7.125 -1.489 0.245 1 92.81 519 LYS A C 1
ATOM 4159 O O . LYS A 1 519 ? -7.582 -0.773 -0.648 1 92.81 519 LYS A O 1
ATOM 4164 N N . ILE A 1 520 ? -6.793 -2.723 0.085 1 92.69 520 ILE A N 1
ATOM 4165 C CA . ILE A 1 520 ? -6.895 -3.34 -1.233 1 92.69 520 ILE A CA 1
ATOM 4166 C C . ILE A 1 520 ? -7.664 -4.656 -1.128 1 92.69 520 ILE A C 1
ATOM 4168 O O . ILE A 1 520 ? -7.82 -5.203 -0.035 1 92.69 520 ILE A O 1
ATOM 4172 N N . ASN A 1 521 ? -8.141 -5.07 -2.256 1 90.75 521 ASN A N 1
ATOM 4173 C CA . ASN A 1 521 ? -8.758 -6.387 -2.334 1 90.75 521 ASN A CA 1
ATOM 4174 C C . ASN A 1 521 ? -7.711 -7.488 -2.484 1 90.75 521 ASN A C 1
ATOM 4176 O O . ASN A 1 521 ? -6.77 -7.355 -3.266 1 90.75 521 ASN A O 1
ATOM 4180 N N . ASN A 1 522 ? -7.883 -8.492 -1.672 1 89.62 522 ASN A N 1
ATOM 4181 C CA . ASN A 1 522 ? -6.969 -9.625 -1.659 1 89.62 522 ASN A CA 1
ATOM 4182 C C . ASN A 1 522 ? -7.719 -10.945 -1.539 1 89.62 522 ASN A C 1
ATOM 4184 O O . ASN A 1 522 ? -8.781 -11.008 -0.925 1 89.62 522 ASN A O 1
ATOM 4188 N N . LYS A 1 523 ? -7.121 -11.93 -2.166 1 89.5 523 LYS A N 1
ATOM 4189 C CA . LYS A 1 523 ? -7.668 -13.273 -1.966 1 89.5 523 LYS A CA 1
ATOM 4190 C C . LYS A 1 523 ? -7.348 -13.789 -0.567 1 89.5 523 LYS A C 1
ATOM 4192 O O . LYS A 1 523 ? -6.203 -13.719 -0.117 1 89.5 523 LYS A O 1
ATOM 4197 N N . VAL A 1 524 ? -8.391 -14.281 0.063 1 86.94 524 VAL A N 1
ATOM 4198 C CA . VAL A 1 524 ? -8.172 -14.938 1.35 1 86.94 524 VAL A CA 1
ATOM 4199 C C . VAL A 1 524 ? -7.527 -16.297 1.132 1 86.94 524 VAL A C 1
ATOM 4201 O O . VAL A 1 524 ? -7.984 -17.078 0.295 1 86.94 524 VAL A O 1
ATOM 4204 N N . PRO A 1 525 ? -6.422 -16.5 1.836 1 86.69 525 PRO A N 1
ATOM 4205 C CA . PRO A 1 525 ? -5.82 -17.828 1.646 1 86.69 525 PRO A CA 1
ATOM 4206 C C . PRO A 1 525 ? -6.816 -18.969 1.865 1 86.69 525 PRO A C 1
ATOM 4208 O O . PRO A 1 525 ? -7.668 -18.875 2.754 1 86.69 525 PRO A O 1
ATOM 4211 N N . GLY A 1 526 ? -6.68 -20.016 1.041 1 84.5 526 GLY A N 1
ATOM 4212 C CA . GLY A 1 526 ? -7.598 -21.141 1.086 1 84.5 526 GLY A CA 1
ATOM 4213 C C . GLY A 1 526 ? -7.918 -21.719 -0.286 1 84.5 526 GLY A C 1
ATOM 4214 O O . GLY A 1 526 ? -7.457 -21.188 -1.301 1 84.5 526 GLY A O 1
ATOM 4215 N N . LEU A 1 527 ? -8.703 -22.703 -0.311 1 85.19 527 LEU A N 1
ATOM 4216 C CA . LEU A 1 527 ? -8.992 -23.422 -1.552 1 85.19 527 LEU A CA 1
ATOM 4217 C C . LEU A 1 527 ? -10.133 -22.734 -2.311 1 85.19 527 LEU A C 1
ATOM 4219 O O . LEU A 1 527 ? -10.266 -22.922 -3.521 1 85.19 527 LEU A O 1
ATOM 4223 N N . ASN A 1 528 ? -10.82 -21.906 -1.61 1 81.75 528 ASN A N 1
ATOM 4224 C CA . ASN A 1 528 ? -11.93 -21.203 -2.25 1 81.75 528 ASN A CA 1
ATOM 4225 C C . ASN A 1 528 ? -11.531 -19.797 -2.654 1 81.75 528 ASN A C 1
ATOM 4227 O O . ASN A 1 528 ? -10.57 -19.234 -2.121 1 81.75 528 ASN A O 1
ATOM 4231 N N . MET A 1 529 ? -12.273 -19.344 -3.607 1 82.5 529 MET A N 1
ATOM 4232 C CA . MET A 1 529 ? -12.055 -17.969 -4.055 1 82.5 529 MET A CA 1
ATOM 4233 C C . MET A 1 529 ? -12.867 -16.984 -3.223 1 82.5 529 MET A C 1
ATOM 4235 O O . MET A 1 529 ? -14.047 -16.75 -3.51 1 82.5 529 MET A O 1
ATOM 4239 N N . ARG A 1 530 ? -12.305 -16.531 -2.232 1 85.44 530 ARG A N 1
ATOM 4240 C CA . ARG A 1 530 ? -12.898 -15.5 -1.392 1 85.44 530 ARG A CA 1
ATOM 4241 C C . ARG A 1 530 ? -11.984 -14.281 -1.302 1 85.44 530 ARG A C 1
ATOM 4243 O O . ARG A 1 530 ? -10.766 -14.414 -1.208 1 85.44 530 ARG A O 1
ATOM 4250 N N . LEU A 1 531 ? -12.641 -13.234 -1.409 1 87.56 531 LEU A N 1
ATOM 4251 C CA . LEU A 1 531 ? -11.883 -11.992 -1.353 1 87.56 531 LEU A CA 1
ATOM 4252 C C . LEU A 1 531 ? -12.141 -11.258 -0.046 1 87.56 531 LEU A C 1
ATOM 4254 O O . LEU A 1 531 ? -13.219 -11.398 0.547 1 87.56 531 LEU A O 1
ATOM 4258 N N . ASP A 1 532 ? -11.203 -10.609 0.344 1 85.69 532 ASP A N 1
ATOM 4259 C CA . ASP A 1 532 ? -11.344 -9.711 1.486 1 85.69 532 ASP A CA 1
ATOM 4260 C C . ASP A 1 532 ? -10.531 -8.438 1.288 1 85.69 532 ASP A C 1
ATOM 4262 O O . ASP A 1 532 ? -9.711 -8.352 0.371 1 85.69 532 ASP A O 1
ATOM 4266 N N . ARG A 1 533 ? -10.891 -7.48 2.158 1 87.06 533 ARG A N 1
ATOM 4267 C CA . ARG A 1 533 ? -10.125 -6.238 2.139 1 87.06 533 ARG A CA 1
ATOM 4268 C C . ARG A 1 533 ? -8.977 -6.285 3.145 1 87.06 533 ARG A C 1
ATOM 4270 O O . ARG A 1 533 ? -9.188 -6.586 4.32 1 87.06 533 ARG A O 1
ATOM 4277 N N . SER A 1 534 ? -7.793 -6.047 2.588 1 85.88 534 SER A N 1
ATOM 4278 C CA . SER A 1 534 ? -6.602 -6.059 3.426 1 85.88 534 SER A CA 1
ATOM 4279 C C . SER A 1 534 ? -5.867 -4.723 3.359 1 85.88 534 SER A C 1
ATOM 4281 O O . SER A 1 534 ? -6.016 -3.975 2.393 1 85.88 534 SER A O 1
ATOM 4283 N N . ASN A 1 535 ? -5.117 -4.496 4.422 1 85.69 535 ASN A N 1
ATOM 4284 C CA . ASN A 1 535 ? -4.391 -3.232 4.504 1 85.69 535 ASN A CA 1
ATOM 4285 C C . ASN A 1 535 ? -2.91 -3.414 4.191 1 85.69 535 ASN A C 1
ATOM 4287 O O . ASN A 1 535 ? -2.258 -4.301 4.746 1 85.69 535 ASN A O 1
ATOM 4291 N N . LEU A 1 536 ? -2.498 -2.65 3.268 1 81.62 536 LEU A N 1
ATOM 4292 C CA . LEU A 1 536 ? -1.071 -2.354 3.203 1 81.62 536 LEU A CA 1
ATOM 4293 C C . LEU A 1 536 ? -0.716 -1.183 4.113 1 81.62 536 LEU A C 1
ATOM 4295 O O . LEU A 1 536 ? -1.157 -0.055 3.881 1 81.62 536 LEU A O 1
ATOM 4299 N N . ASN A 1 537 ? 0.057 -1.502 5.094 1 83.75 537 ASN A N 1
ATOM 4300 C CA . ASN A 1 537 ? 0.122 -0.448 6.098 1 83.75 537 ASN A CA 1
ATOM 4301 C C . ASN A 1 537 ? 1.562 -0.035 6.387 1 83.75 537 ASN A C 1
ATOM 4303 O O . ASN A 1 537 ? 2.484 -0.839 6.238 1 83.75 537 ASN A O 1
ATOM 4307 N N . LEU A 1 538 ? 1.691 1.185 6.641 1 78.06 538 LEU A N 1
ATOM 4308 C CA . LEU A 1 538 ? 2.865 1.799 7.254 1 78.06 538 LEU A CA 1
ATOM 4309 C C . LEU A 1 538 ? 2.502 2.463 8.578 1 78.06 538 LEU A C 1
ATOM 4311 O O . LEU A 1 538 ? 1.819 3.488 8.602 1 78.06 538 LEU A O 1
ATOM 4315 N N . LEU A 1 539 ? 2.986 1.857 9.609 1 75.25 539 LEU A N 1
ATOM 4316 C CA . LEU A 1 539 ? 2.826 2.432 10.938 1 75.25 539 LEU A CA 1
ATOM 4317 C C . LEU A 1 539 ? 4.086 3.178 11.367 1 75.25 539 LEU A C 1
ATOM 4319 O O . LEU A 1 539 ? 5.168 2.588 11.445 1 75.25 539 LEU A O 1
ATOM 4323 N N . TYR A 1 540 ? 3.92 4.379 11.633 1 73.88 540 TYR A N 1
ATOM 4324 C CA . TYR A 1 540 ? 5.074 5.227 11.914 1 73.88 540 TYR A CA 1
ATOM 4325 C C . TYR A 1 540 ? 5.812 4.742 13.156 1 73.88 540 TYR A C 1
ATOM 4327 O O . TYR A 1 540 ? 7.047 4.703 13.172 1 73.88 540 TYR A O 1
ATOM 4335 N N . ALA A 1 541 ? 5.055 4.473 14.188 1 73.75 541 ALA A N 1
ATOM 4336 C CA . ALA A 1 541 ? 5.68 4.023 15.422 1 73.75 541 ALA A CA 1
ATOM 4337 C C . ALA A 1 541 ? 6.512 2.766 15.195 1 73.75 541 ALA A C 1
ATOM 4339 O O . ALA A 1 541 ? 7.551 2.572 15.828 1 73.75 541 ALA A O 1
ATOM 4340 N N . ALA A 1 542 ? 6.078 1.937 14.258 1 71.81 542 ALA A N 1
ATOM 4341 C CA . ALA A 1 542 ? 6.781 0.688 13.969 1 71.81 542 ALA A CA 1
ATOM 4342 C C . ALA A 1 542 ? 8.008 0.94 13.102 1 71.81 542 ALA A C 1
ATOM 4344 O O . ALA A 1 542 ? 9.055 0.312 13.297 1 71.81 542 ALA A O 1
ATOM 4345 N N . ARG A 1 543 ? 8.008 1.848 12.305 1 76.19 543 ARG A N 1
ATOM 4346 C CA . ARG A 1 543 ? 9.07 2.08 11.328 1 76.19 543 ARG A CA 1
ATOM 4347 C C . ARG A 1 543 ? 10.094 3.078 11.867 1 76.19 543 ARG A C 1
ATOM 4349 O O . ARG A 1 543 ? 11.281 2.975 11.562 1 76.19 543 ARG A O 1
ATOM 4356 N N . TYR A 1 544 ? 9.586 4.035 12.57 1 76.31 544 TYR A N 1
ATOM 4357 C CA . TYR A 1 544 ? 10.461 5.117 13.008 1 76.31 544 TYR A CA 1
ATOM 4358 C C . TYR A 1 544 ? 10.508 5.188 14.531 1 76.31 544 TYR A C 1
ATOM 4360 O O . TYR A 1 544 ? 9.609 5.754 15.164 1 76.31 544 TYR A O 1
ATOM 4368 N N . PRO A 1 545 ? 11.562 4.77 15.086 1 74.19 545 PRO A N 1
ATOM 4369 C CA . PRO A 1 545 ? 11.68 4.777 16.547 1 74.19 545 PRO A CA 1
ATOM 4370 C C . PRO A 1 545 ? 11.961 6.168 17.109 1 74.19 545 PRO A C 1
ATOM 4372 O O . PRO A 1 545 ? 12.266 6.305 18.297 1 74.19 545 PRO A O 1
ATOM 4375 N N . ILE A 1 546 ? 11.734 7.121 16.375 1 74.94 546 ILE A N 1
ATOM 4376 C CA . ILE A 1 546 ? 11.992 8.477 16.859 1 74.94 546 ILE A CA 1
ATOM 4377 C C . ILE A 1 546 ? 10.672 9.164 17.203 1 74.94 546 ILE A C 1
ATOM 4379 O O . ILE A 1 546 ? 9.625 8.836 16.641 1 74.94 546 ILE A O 1
ATOM 4383 N N . GLU A 1 547 ? 10.875 10.023 18.125 1 79.06 547 GLU A N 1
ATOM 4384 C CA . GLU A 1 547 ? 9.703 10.812 18.5 1 79.06 547 GLU A CA 1
ATOM 4385 C C . GLU A 1 547 ? 9.352 11.828 17.406 1 79.06 547 GLU A C 1
ATOM 4387 O O . GLU A 1 547 ? 10.234 12.516 16.891 1 79.06 547 GLU A O 1
ATOM 4392 N N . ILE A 1 548 ? 8.141 11.914 17.172 1 84.12 548 ILE A N 1
ATOM 4393 C CA . ILE A 1 548 ? 7.652 12.852 16.172 1 84.12 548 ILE A CA 1
ATOM 4394 C C . ILE A 1 548 ? 7.605 14.258 16.766 1 84.12 548 ILE A C 1
ATOM 4396 O O . ILE A 1 548 ? 6.996 14.477 17.812 1 84.12 548 ILE A O 1
ATOM 4400 N N . PRO A 1 549 ? 8.289 15.125 16.172 1 86.62 549 PRO A N 1
ATOM 4401 C CA . PRO A 1 549 ? 8.281 16.484 16.688 1 86.62 549 PRO A CA 1
ATOM 4402 C C . PRO A 1 549 ? 6.875 17.094 16.734 1 86.62 549 PRO A C 1
ATOM 4404 O O . PRO A 1 549 ? 6.051 16.797 15.867 1 86.62 549 PRO A O 1
ATOM 4407 N N . ASP A 1 550 ? 6.77 17.953 17.672 1 88.75 550 ASP A N 1
ATOM 4408 C CA . ASP A 1 550 ? 5.512 18.688 17.797 1 88.75 550 ASP A CA 1
ATOM 4409 C C . ASP A 1 550 ? 5.367 19.719 16.672 1 88.75 550 ASP A C 1
ATOM 4411 O O . ASP A 1 550 ? 6.363 20.203 16.141 1 88.75 550 ASP A O 1
ATOM 4415 N N . ALA A 1 551 ? 4.152 20.062 16.375 1 92.69 551 ALA A N 1
ATOM 4416 C CA . ALA A 1 551 ? 3.848 21 15.297 1 92.69 551 ALA A CA 1
ATOM 4417 C C . ALA A 1 551 ? 4.461 22.375 15.57 1 92.69 551 ALA A C 1
ATOM 4419 O O . ALA A 1 551 ? 4.941 23.031 14.656 1 92.69 551 ALA A O 1
ATOM 4420 N N . TYR A 1 552 ? 4.469 22.781 16.797 1 94.94 552 TYR A N 1
ATOM 4421 C CA . TYR A 1 552 ? 4.977 24.094 17.156 1 94.94 552 TYR A CA 1
ATOM 4422 C C . TYR A 1 552 ? 6.488 24.172 16.984 1 94.94 552 TYR A C 1
ATOM 4424 O O . TYR A 1 552 ? 7.027 25.234 16.641 1 94.94 552 TYR A O 1
ATOM 4432 N N . GLU A 1 553 ? 7.172 23.094 17.219 1 94.31 553 GLU A N 1
ATOM 4433 C CA . GLU A 1 553 ? 8.609 23.062 16.984 1 94.31 553 GLU A CA 1
ATOM 4434 C C . GLU A 1 553 ? 8.93 23.375 15.523 1 94.31 553 GLU A C 1
ATOM 4436 O O . GLU A 1 553 ? 9.766 24.219 15.234 1 94.31 553 GLU A O 1
ATOM 4441 N N . ARG A 1 554 ? 8.156 22.734 14.734 1 94 554 ARG A N 1
ATOM 4442 C CA . ARG A 1 554 ? 8.352 22.922 13.305 1 94 554 ARG A CA 1
ATOM 4443 C C . ARG A 1 554 ? 8.039 24.344 12.883 1 94 554 ARG A C 1
ATOM 4445 O O . ARG A 1 554 ? 8.82 24.969 12.148 1 94 554 ARG A O 1
ATOM 4452 N N . LEU A 1 555 ? 6.992 24.844 13.281 1 96.19 555 LEU A N 1
ATOM 4453 C CA . LEU A 1 555 ? 6.543 26.172 12.867 1 96.19 555 LEU A CA 1
ATOM 4454 C C . LEU A 1 555 ? 7.477 27.25 13.398 1 96.19 555 LEU A C 1
ATOM 4456 O O . LEU A 1 555 ? 7.785 28.219 12.695 1 96.19 555 LEU A O 1
ATOM 4460 N N . LEU A 1 556 ? 7.914 27.078 14.609 1 96.88 556 LEU A N 1
ATOM 4461 C CA . LEU A 1 556 ? 8.844 28.047 15.188 1 96.88 556 LEU A CA 1
ATOM 4462 C C . LEU A 1 556 ? 10.172 28.031 14.438 1 96.88 556 LEU A C 1
ATOM 4464 O O . LEU A 1 556 ? 10.734 29.094 14.141 1 96.88 556 LEU A O 1
ATOM 4468 N N . MET A 1 557 ? 10.656 26.859 14.188 1 96 557 MET A N 1
ATOM 4469 C CA . MET A 1 557 ? 11.898 26.75 13.422 1 96 557 MET A CA 1
ATOM 4470 C C . MET A 1 557 ? 11.758 27.422 12.062 1 96 557 MET A C 1
ATOM 4472 O O . MET A 1 557 ? 12.648 28.156 11.633 1 96 557 MET A O 1
ATOM 4476 N N . ASP A 1 558 ? 10.664 27.156 11.414 1 95.19 558 ASP A N 1
ATOM 4477 C CA . ASP A 1 558 ? 10.422 27.734 10.094 1 95.19 558 ASP A CA 1
ATOM 4478 C C . ASP A 1 558 ? 10.336 29.25 10.164 1 95.19 558 ASP A C 1
ATOM 4480 O O . ASP A 1 558 ? 10.836 29.953 9.273 1 95.19 558 ASP A O 1
ATOM 4484 N N . ALA A 1 559 ? 9.688 29.734 11.148 1 96.94 559 ALA A N 1
ATOM 4485 C CA . ALA A 1 559 ? 9.594 31.172 11.312 1 96.94 559 ALA A CA 1
ATOM 4486 C C . ALA A 1 559 ? 10.969 31.797 11.516 1 96.94 559 ALA A C 1
ATOM 4488 O O . ALA A 1 559 ? 11.266 32.875 10.953 1 96.94 559 ALA A O 1
ATOM 4489 N N . ILE A 1 560 ? 11.797 31.156 12.297 1 96.44 560 ILE A N 1
ATOM 4490 C CA . ILE A 1 560 ? 13.148 31.641 12.555 1 96.44 560 ILE A CA 1
ATOM 4491 C C . ILE A 1 560 ? 13.961 31.609 11.266 1 96.44 560 ILE A C 1
ATOM 4493 O O . ILE A 1 560 ? 14.711 32.562 10.969 1 96.44 560 ILE A O 1
ATOM 4497 N N . GLU A 1 561 ? 13.695 30.594 10.453 1 94.56 561 GLU A N 1
ATOM 4498 C CA . GLU A 1 561 ? 14.469 30.406 9.227 1 94.56 561 GLU A CA 1
ATOM 4499 C C . GLU A 1 561 ? 13.875 31.234 8.086 1 94.56 561 GLU A C 1
ATOM 4501 O O . GLU A 1 561 ? 14.492 31.359 7.023 1 94.56 561 GLU A O 1
ATOM 4506 N N . GLY A 1 562 ? 12.711 31.703 8.25 1 95 562 GLY A N 1
ATOM 4507 C CA . GLY A 1 562 ? 12.062 32.5 7.23 1 95 562 GLY A CA 1
ATOM 4508 C C . GLY A 1 562 ? 11.32 31.688 6.199 1 95 562 GLY A C 1
ATOM 4509 O O . GLY A 1 562 ? 11.086 32.156 5.078 1 95 562 GLY A O 1
ATOM 4510 N N . GLU A 1 563 ? 11.07 30.453 6.535 1 93.62 563 GLU A N 1
ATOM 4511 C CA . GLU A 1 563 ? 10.297 29.562 5.672 1 93.62 563 GLU A CA 1
ATOM 4512 C C . GLU A 1 563 ? 8.797 29.766 5.879 1 93.62 563 GLU A C 1
ATOM 4514 O O . GLU A 1 563 ? 8.281 29.5 6.965 1 93.62 563 GLU A O 1
ATOM 4519 N N . ARG A 1 564 ? 8.086 30.141 4.852 1 95.31 564 ARG A N 1
ATOM 4520 C CA . ARG A 1 564 ? 6.711 30.594 5.023 1 95.31 564 ARG A CA 1
ATOM 4521 C C . ARG A 1 564 ? 5.727 29.578 4.449 1 95.31 564 ARG A C 1
ATOM 4523 O O . ARG A 1 564 ? 4.52 29.828 4.422 1 95.31 564 ARG A O 1
ATOM 4530 N N . ARG A 1 565 ? 6.164 28.391 4.004 1 92.12 565 ARG A N 1
ATOM 4531 C CA . ARG A 1 565 ? 5.34 27.422 3.289 1 92.12 565 ARG A CA 1
ATOM 4532 C C . ARG A 1 565 ? 4.191 26.938 4.164 1 92.12 565 ARG A C 1
ATOM 4534 O O . ARG A 1 565 ? 3.113 26.609 3.658 1 92.12 565 ARG A O 1
ATOM 4541 N N . LEU A 1 566 ? 4.414 26.922 5.426 1 93.75 566 LEU A N 1
ATOM 4542 C CA . LEU A 1 566 ? 3.439 26.328 6.336 1 93.75 566 LEU A CA 1
ATOM 4543 C C . LEU A 1 566 ? 2.59 27.406 7 1 93.75 566 LEU A C 1
ATOM 4545 O O . LEU A 1 566 ? 1.816 27.125 7.914 1 93.75 566 LEU A O 1
ATOM 4549 N N . PHE A 1 567 ? 2.723 28.656 6.594 1 96.56 567 PHE A N 1
ATOM 4550 C CA . PHE A 1 567 ? 1.98 29.781 7.16 1 96.56 567 PHE A CA 1
ATOM 4551 C C . PHE A 1 567 ? 0.967 30.312 6.156 1 96.56 567 PHE A C 1
ATOM 4553 O O . PHE A 1 567 ? 1.238 30.359 4.953 1 96.56 567 PHE A O 1
ATOM 4560 N N . ILE A 1 568 ? -0.119 30.734 6.641 1 96.44 568 ILE A N 1
ATOM 4561 C CA . ILE A 1 568 ? -1.233 31.141 5.789 1 96.44 568 ILE A CA 1
ATOM 4562 C C . ILE A 1 568 ? -1.008 32.562 5.281 1 96.44 568 ILE A C 1
ATOM 4564 O O . ILE A 1 568 ? -0.721 33.469 6.062 1 96.44 568 ILE A O 1
ATOM 4568 N N . ARG A 1 569 ? -1.105 32.75 4 1 96 569 ARG A N 1
ATOM 4569 C CA . ARG A 1 569 ? -0.984 34.062 3.383 1 96 569 ARG A CA 1
ATOM 4570 C C . ARG A 1 569 ? -2.316 34.812 3.41 1 96 569 ARG A C 1
ATOM 4572 O O . ARG A 1 569 ? -3.375 34.188 3.529 1 96 569 ARG A O 1
ATOM 4579 N N . SER A 1 570 ? -2.283 36.094 3.23 1 96.06 570 SER A N 1
ATOM 4580 C CA . SER A 1 570 ? -3.473 36.906 3.369 1 96.06 570 SER A CA 1
ATOM 4581 C C . SER A 1 570 ? -4.527 36.562 2.328 1 96.06 570 SER A C 1
ATOM 4583 O O . SER A 1 570 ? -5.719 36.5 2.639 1 96.06 570 SER A O 1
ATOM 4585 N N . ASP A 1 571 ? -4.16 36.312 1.116 1 96.25 571 ASP A N 1
ATOM 4586 C CA . ASP A 1 571 ? -5.133 36 0.074 1 96.25 571 ASP A CA 1
ATOM 4587 C C . ASP A 1 571 ? -5.715 34.594 0.268 1 96.25 571 ASP A C 1
ATOM 4589 O O . ASP A 1 571 ? -6.848 34.312 -0.145 1 96.25 571 ASP A O 1
ATOM 4593 N N . GLU A 1 572 ? -4.945 33.719 0.826 1 96.12 572 GLU A N 1
ATOM 4594 C CA . GLU A 1 572 ? -5.457 32.406 1.208 1 96.12 572 GLU A CA 1
ATOM 4595 C C . GLU A 1 572 ? -6.582 32.531 2.234 1 96.12 572 GLU A C 1
ATOM 4597 O O . GLU A 1 572 ? -7.594 31.844 2.139 1 96.12 572 GLU A O 1
ATOM 4602 N N . LEU A 1 573 ? -6.355 33.375 3.164 1 96.12 573 LEU A N 1
ATOM 4603 C CA . LEU A 1 573 ? -7.336 33.625 4.211 1 96.12 573 LEU A CA 1
ATOM 4604 C C . LEU A 1 573 ? -8.617 34.219 3.629 1 96.12 573 LEU A C 1
ATOM 4606 O O . LEU A 1 573 ? -9.719 33.844 4.012 1 96.12 573 LEU A O 1
ATOM 4610 N N . ASP A 1 574 ? -8.438 35.125 2.713 1 97.31 574 ASP A N 1
ATOM 4611 C CA . ASP A 1 574 ? -9.578 35.75 2.051 1 97.31 574 ASP A CA 1
ATOM 4612 C C . ASP A 1 574 ? -10.414 34.719 1.312 1 97.31 574 ASP A C 1
ATOM 4614 O O . ASP A 1 574 ? -11.641 34.688 1.447 1 97.31 574 ASP A O 1
ATOM 4618 N N . ALA A 1 575 ? -9.727 33.938 0.604 1 97.94 575 ALA A N 1
ATOM 4619 C CA . ALA A 1 575 ? -10.414 32.906 -0.169 1 97.94 575 ALA A CA 1
ATOM 4620 C C . ALA A 1 575 ? -11.102 31.891 0.749 1 97.94 575 ALA A C 1
ATOM 4622 O O . ALA A 1 575 ? -12.211 31.438 0.458 1 97.94 575 ALA A O 1
ATOM 4623 N N . ALA A 1 576 ? -10.484 31.562 1.81 1 97.69 576 ALA A N 1
ATOM 4624 C CA . ALA A 1 576 ? -11.031 30.594 2.76 1 97.69 576 ALA A CA 1
ATOM 4625 C C . ALA A 1 576 ? -12.312 31.125 3.404 1 97.69 576 ALA A C 1
ATOM 4627 O O . ALA A 1 576 ? -13.312 30.406 3.49 1 97.69 576 ALA A O 1
ATOM 4628 N N . TRP A 1 577 ? -12.281 32.375 3.83 1 98 577 TRP A N 1
ATOM 4629 C CA . TRP A 1 577 ? -13.438 32.969 4.488 1 98 577 TRP A CA 1
ATOM 4630 C C . TRP A 1 577 ? -14.586 33.156 3.502 1 98 577 TRP A C 1
ATOM 4632 O O . TRP A 1 577 ? -15.758 33.031 3.875 1 98 577 TRP A O 1
ATOM 4642 N N . ALA A 1 578 ? -14.266 33.375 2.266 1 98.06 578 ALA A N 1
ATOM 4643 C CA . ALA A 1 578 ? -15.297 33.594 1.248 1 98.06 578 ALA A CA 1
ATOM 4644 C C . ALA A 1 578 ? -16.172 32.344 1.114 1 98.06 578 ALA A C 1
ATOM 4646 O O . ALA A 1 578 ? -17.359 32.438 0.762 1 98.06 578 ALA A O 1
ATOM 4647 N N . ILE A 1 579 ? -15.633 31.203 1.461 1 98.38 579 ILE A N 1
ATOM 4648 C CA . ILE A 1 579 ? -16.328 29.922 1.32 1 98.38 579 ILE A CA 1
ATOM 4649 C C . ILE A 1 579 ? -17.328 29.75 2.473 1 98.38 579 ILE A C 1
ATOM 4651 O O . ILE A 1 579 ? -18.438 29.281 2.27 1 98.38 579 ILE A O 1
ATOM 4655 N N . PHE A 1 580 ? -16.984 30.203 3.666 1 98.38 580 PHE A N 1
ATOM 4656 C CA . PHE A 1 580 ? -17.719 29.797 4.863 1 98.38 580 PHE A CA 1
ATOM 4657 C C . PHE A 1 580 ? -18.594 30.953 5.367 1 98.38 580 PHE A C 1
ATOM 4659 O O . PHE A 1 580 ? -19.609 30.719 6.035 1 98.38 580 PHE A O 1
ATOM 4666 N N . THR A 1 581 ? -18.234 32.25 5.148 1 98.19 581 THR A N 1
ATOM 4667 C CA . THR A 1 581 ? -18.891 33.438 5.746 1 98.19 581 THR A CA 1
ATOM 4668 C C . THR A 1 581 ? -20.375 33.438 5.434 1 98.19 581 THR A C 1
ATOM 4670 O O . THR A 1 581 ? -21.203 33.625 6.328 1 98.19 581 THR A O 1
ATOM 4673 N N . PRO A 1 582 ? -20.781 33.156 4.18 1 98.12 582 PRO A N 1
ATOM 4674 C CA . PRO A 1 582 ? -22.203 33.219 3.873 1 98.12 582 PRO A CA 1
ATOM 4675 C C . PRO A 1 582 ? -23.031 32.219 4.695 1 98.12 582 PRO A C 1
ATOM 4677 O O . PRO A 1 582 ? -24.078 32.562 5.23 1 98.12 582 PRO A O 1
ATOM 4680 N N . VAL A 1 583 ? -22.562 31.016 4.82 1 97.88 583 VAL A N 1
ATOM 4681 C CA . VAL A 1 583 ? -23.312 30 5.547 1 97.88 583 VAL A CA 1
ATOM 4682 C C . VAL A 1 583 ? -23.312 30.328 7.039 1 97.88 583 VAL A C 1
ATOM 4684 O O . VAL A 1 583 ? -24.297 30.094 7.734 1 97.88 583 VAL A O 1
ATOM 4687 N N . LEU A 1 584 ? -22.203 30.828 7.543 1 97.69 584 LEU A N 1
ATOM 4688 C CA . LEU A 1 584 ? -22.125 31.219 8.945 1 97.69 584 LEU A CA 1
ATOM 4689 C C . LEU A 1 584 ? -23.109 32.344 9.258 1 97.69 584 LEU A C 1
ATOM 4691 O O . LEU A 1 584 ? -23.797 32.312 10.289 1 97.69 584 LEU A O 1
ATOM 4695 N N . LYS A 1 585 ? -23.234 33.312 8.391 1 97.19 585 LYS A N 1
ATOM 4696 C CA . LYS A 1 585 ? -24.203 34.375 8.547 1 97.19 585 LYS A CA 1
ATOM 4697 C C . LYS A 1 585 ? -25.625 33.844 8.531 1 97.19 585 LYS A C 1
ATOM 4699 O O . LYS A 1 585 ? -26.453 34.281 9.344 1 97.19 585 LYS A O 1
ATOM 4704 N N . GLU A 1 586 ? -25.859 32.969 7.648 1 97.56 586 GLU A N 1
ATOM 4705 C CA . GLU A 1 586 ? -27.203 32.375 7.539 1 97.56 586 GLU A CA 1
ATOM 4706 C C . GLU A 1 586 ? -27.562 31.594 8.789 1 97.56 586 GLU A C 1
ATOM 4708 O O . GLU A 1 586 ? -28.688 31.656 9.266 1 97.56 586 GLU A O 1
ATOM 4713 N N . LEU A 1 587 ? -26.656 30.828 9.305 1 97.12 587 LEU A N 1
ATOM 4714 C CA . LEU A 1 587 ? -26.859 30.062 10.531 1 97.12 587 LEU A CA 1
ATOM 4715 C C . LEU A 1 587 ? -27.219 30.984 11.688 1 97.12 587 LEU A C 1
ATOM 4717 O O . LEU A 1 587 ? -28.109 30.672 12.484 1 97.12 587 LEU A O 1
ATOM 4721 N N . GLU A 1 588 ? -26.547 32.125 11.75 1 95.44 588 GLU A N 1
ATOM 4722 C CA . GLU A 1 588 ? -26.766 33.062 12.836 1 95.44 588 GLU A CA 1
ATOM 4723 C C . GLU A 1 588 ? -28.062 33.844 12.641 1 95.44 588 GLU A C 1
ATOM 4725 O O . GLU A 1 588 ? -28.828 34.031 13.578 1 95.44 588 GLU A O 1
ATOM 4730 N N . GLU A 1 589 ? -28.328 34.281 11.438 1 96.31 589 GLU A N 1
ATOM 4731 C CA . GLU A 1 589 ? -29.516 35.062 11.141 1 96.31 589 GLU A CA 1
ATOM 4732 C C . GLU A 1 589 ? -30.781 34.25 11.32 1 96.31 589 GLU A C 1
ATOM 4734 O O . GLU A 1 589 ? -31.766 34.75 11.891 1 96.31 589 GLU A O 1
ATOM 4739 N N . LYS A 1 590 ? -30.719 33.062 10.906 1 96.81 590 LYS A N 1
ATOM 4740 C CA . LYS A 1 590 ? -31.891 32.219 10.984 1 96.81 590 LYS A CA 1
ATOM 4741 C C . LYS A 1 590 ? -31.953 31.469 12.32 1 96.81 590 LYS A C 1
ATOM 4743 O O . LYS A 1 590 ? -32.906 30.781 12.609 1 96.81 590 LYS A O 1
ATOM 4748 N N . ARG A 1 591 ? -30.953 31.609 13.086 1 95.81 591 ARG A N 1
ATOM 4749 C CA . ARG A 1 591 ? -30.875 30.969 14.391 1 95.81 591 ARG A CA 1
ATOM 4750 C C . ARG A 1 591 ? -31.172 29.469 14.289 1 95.81 591 ARG A C 1
ATOM 4752 O O . ARG A 1 591 ? -32.031 28.953 15.008 1 95.81 591 ARG A O 1
ATOM 4759 N N . ILE A 1 592 ? -30.516 28.875 13.438 1 95.62 592 ILE A N 1
ATOM 4760 C CA . ILE A 1 592 ? -30.719 27.453 13.219 1 95.62 592 ILE A CA 1
ATOM 4761 C C . ILE A 1 592 ? -30.281 26.672 14.453 1 95.62 592 ILE A C 1
ATOM 4763 O O . ILE A 1 592 ? -29.141 26.797 14.906 1 95.62 592 ILE A O 1
ATOM 4767 N N . ALA A 1 593 ? -31.172 25.844 15.008 1 96.06 593 ALA A N 1
ATOM 4768 C CA . ALA A 1 593 ? -30.859 25.031 16.188 1 96.06 593 ALA A CA 1
ATOM 4769 C C . ALA A 1 593 ? -30 23.828 15.82 1 96.06 593 ALA A C 1
ATOM 4771 O O . ALA A 1 593 ? -30.328 23.078 14.906 1 96.06 593 ALA A O 1
ATOM 4772 N N . PRO A 1 594 ? -28.875 23.625 16.5 1 97.88 594 PRO A N 1
ATOM 4773 C CA . PRO A 1 594 ? -28.062 22.438 16.234 1 97.88 594 PRO A CA 1
ATOM 4774 C C . PRO A 1 594 ? -28.75 21.156 16.688 1 97.88 594 PRO A C 1
ATOM 4776 O O . PRO A 1 594 ? -29.484 21.156 17.672 1 97.88 594 PRO A O 1
ATOM 4779 N N . GLU A 1 595 ? -28.516 20.109 15.969 1 97.94 595 GLU A N 1
ATOM 4780 C CA . GLU A 1 595 ? -29 18.797 16.391 1 97.94 595 GLU A CA 1
ATOM 4781 C C . GLU A 1 595 ? -28.281 18.312 17.641 1 97.94 595 GLU A C 1
ATOM 4783 O O . GLU A 1 595 ? -27.047 18.328 17.688 1 97.94 595 GLU A O 1
ATOM 4788 N N . LEU A 1 596 ? -29.078 17.875 18.578 1 97.69 596 LEU A N 1
ATOM 4789 C CA . LEU A 1 596 ? -28.453 17.422 19.812 1 97.69 596 LEU A CA 1
ATOM 4790 C C . LEU A 1 596 ? -27.938 15.992 19.656 1 97.69 596 LEU A C 1
ATOM 4792 O O . LEU A 1 596 ? -28.578 15.156 19.031 1 97.69 596 LEU A O 1
ATOM 4796 N N . TYR A 1 597 ? -26.719 15.75 20.141 1 97.62 597 TYR A N 1
ATOM 4797 C CA . TYR A 1 597 ? -26.141 14.406 20.172 1 97.62 597 TYR A CA 1
ATOM 4798 C C . TYR A 1 597 ? -25.547 14.102 21.531 1 97.62 597 TYR A C 1
ATOM 4800 O O . TYR A 1 597 ? -25.016 14.992 22.203 1 97.62 597 TYR A O 1
ATOM 4808 N N . PRO A 1 598 ? -25.641 12.859 22.016 1 96.5 598 PRO A N 1
ATOM 4809 C CA . PRO A 1 598 ? -25.141 12.516 23.344 1 96.5 598 PRO A CA 1
ATOM 4810 C C . PRO A 1 598 ? -23.625 12.617 23.453 1 96.5 598 PRO A C 1
ATOM 4812 O O . PRO A 1 598 ? -22.906 12.234 22.516 1 96.5 598 PRO A O 1
ATOM 4815 N N . TYR A 1 599 ? -23.203 13.109 24.594 1 96.12 599 TYR A N 1
ATOM 4816 C CA . TYR A 1 599 ? -21.781 13.102 24.906 1 96.12 599 TYR A CA 1
ATOM 4817 C C . TYR A 1 599 ? -21.188 11.703 24.75 1 96.12 599 TYR A C 1
ATOM 4819 O O . TYR A 1 599 ? -21.75 10.727 25.25 1 96.12 599 TYR A O 1
ATOM 4827 N N . GLY A 1 600 ? -20.125 11.602 23.922 1 94.38 600 GLY A N 1
ATOM 4828 C CA . GLY A 1 600 ? -19.453 10.32 23.734 1 94.38 600 GLY A CA 1
ATOM 4829 C C . GLY A 1 600 ? -20 9.531 22.562 1 94.38 600 GLY A C 1
ATOM 4830 O O . GLY A 1 600 ? -19.562 8.406 22.312 1 94.38 600 GLY A O 1
ATOM 4831 N N . SER A 1 601 ? -20.922 10.023 21.922 1 94.31 601 SER A N 1
ATOM 4832 C CA . SER A 1 601 ? -21.5 9.344 20.766 1 94.31 601 SER A CA 1
ATOM 4833 C C . SER A 1 601 ? -20.688 9.609 19.5 1 94.31 601 SER A C 1
ATOM 4835 O O . SER A 1 601 ? -19.609 10.211 19.562 1 94.31 601 SER A O 1
ATOM 4837 N N . ARG A 1 602 ? -21.234 9.164 18.375 1 93.44 602 ARG A N 1
ATOM 4838 C CA . ARG A 1 602 ? -20.547 9.336 17.109 1 93.44 602 ARG A CA 1
ATOM 4839 C C . ARG A 1 602 ? -21 10.625 16.422 1 93.44 602 ARG A C 1
ATOM 4841 O O . ARG A 1 602 ? -20.562 10.922 15.305 1 93.44 602 ARG A O 1
ATOM 4848 N N . GLY A 1 603 ? -21.781 11.391 17.062 1 94.88 603 GLY A N 1
ATOM 4849 C CA . GLY A 1 603 ? -22.266 12.625 16.484 1 94.88 603 GLY A CA 1
ATOM 4850 C C . GLY A 1 603 ? -23.719 12.547 16.062 1 94.88 603 GLY A C 1
ATOM 4851 O O . GLY A 1 603 ? -24.391 11.539 16.297 1 94.88 603 GLY A O 1
ATOM 4852 N N . PRO A 1 604 ? -24.266 13.578 15.492 1 96.88 604 PRO A N 1
ATOM 4853 C CA . PRO A 1 604 ? -25.672 13.625 15.109 1 96.88 604 PRO A CA 1
ATOM 4854 C C . PRO A 1 604 ? -25.984 12.781 13.875 1 96.88 604 PRO A C 1
ATOM 4856 O O . PRO A 1 604 ? -25.109 12.609 13.016 1 96.88 604 PRO A O 1
ATOM 4859 N N . VAL A 1 605 ? -27.141 12.352 13.766 1 94.06 605 VAL A N 1
ATOM 4860 C CA . VAL A 1 605 ? -27.594 11.492 12.688 1 94.06 605 VAL A CA 1
ATOM 4861 C C . VAL A 1 605 ? -27.578 12.258 11.367 1 94.06 605 VAL A C 1
ATOM 4863 O O . VAL A 1 605 ? -27.359 11.672 10.305 1 94.06 605 VAL A O 1
ATOM 4866 N N . GLY A 1 606 ? -27.797 13.516 11.477 1 95.88 606 GLY A N 1
ATOM 4867 C CA . GLY A 1 606 ? -27.812 14.352 10.281 1 95.88 606 GLY A CA 1
ATOM 4868 C C . GLY A 1 606 ? -26.547 14.234 9.453 1 95.88 606 GLY A C 1
ATOM 4869 O O . GLY A 1 606 ? -26.578 14.391 8.234 1 95.88 606 GLY A O 1
ATOM 4870 N N . ALA A 1 607 ? -25.469 14.039 10.117 1 96.19 607 ALA A N 1
ATOM 4871 C CA . ALA A 1 607 ? -24.203 13.883 9.406 1 96.19 607 ALA A CA 1
ATOM 4872 C C . ALA A 1 607 ? -24.234 12.695 8.453 1 96.19 607 ALA A C 1
ATOM 4874 O O . ALA A 1 607 ? -23.672 12.742 7.359 1 96.19 607 ALA A O 1
ATOM 4875 N N . TYR A 1 608 ? -24.891 11.656 8.805 1 94.44 608 TYR A N 1
ATOM 4876 C CA . TYR A 1 608 ? -25.016 10.461 7.977 1 94.44 608 TYR A CA 1
ATOM 4877 C C . TYR A 1 608 ? -25.906 10.727 6.77 1 94.44 608 TYR A C 1
ATOM 4879 O O . TYR A 1 608 ? -25.625 10.25 5.664 1 94.44 608 TYR A O 1
ATOM 4887 N N . TYR A 1 609 ? -26.938 11.484 7.012 1 94.62 609 TYR A N 1
ATOM 4888 C CA . TYR A 1 609 ? -27.828 11.836 5.914 1 94.62 609 TYR A CA 1
ATOM 4889 C C . TYR A 1 609 ? -27.109 12.719 4.895 1 94.62 609 TYR A C 1
ATOM 4891 O O . TYR A 1 609 ? -27.312 12.578 3.689 1 94.62 609 TYR A O 1
ATOM 4899 N N . LEU A 1 610 ? -26.312 13.562 5.402 1 96.44 610 LEU A N 1
ATOM 4900 C CA . LEU A 1 610 ? -25.547 14.422 4.508 1 96.44 610 LEU A CA 1
ATOM 4901 C C . LEU A 1 610 ? -24.641 13.594 3.594 1 96.44 610 LEU A C 1
ATOM 4903 O O . LEU A 1 610 ? -24.594 13.828 2.387 1 96.44 610 LEU A O 1
ATOM 4907 N N . ALA A 1 611 ? -23.938 12.688 4.156 1 95.5 611 ALA A N 1
ATOM 4908 C CA . ALA A 1 611 ? -23.078 11.812 3.371 1 95.5 611 ALA A CA 1
ATOM 4909 C C . ALA A 1 611 ? -23.891 10.984 2.377 1 95.5 611 ALA A C 1
ATOM 4911 O O . ALA A 1 611 ? -23.484 10.836 1.217 1 95.5 611 ALA A O 1
ATOM 4912 N N . ALA A 1 612 ? -24.984 10.508 2.811 1 93.94 612 ALA A N 1
ATOM 4913 C CA . ALA A 1 612 ? -25.859 9.672 1.976 1 93.94 612 ALA A CA 1
ATOM 4914 C C . ALA A 1 612 ? -26.375 10.461 0.776 1 93.94 612 ALA A C 1
ATOM 4916 O O . ALA A 1 612 ? -26.562 9.898 -0.309 1 93.94 612 ALA A O 1
ATOM 4917 N N . LYS A 1 613 ? -26.641 11.664 1.021 1 95.06 613 LYS A N 1
ATOM 4918 C CA . LYS A 1 613 ? -27.094 12.539 -0.057 1 95.06 613 LYS A CA 1
ATOM 4919 C C . LYS A 1 613 ? -26.125 12.5 -1.241 1 95.06 613 LYS A C 1
ATOM 4921 O O . LYS A 1 613 ? -26.547 12.672 -2.389 1 95.06 613 LYS A O 1
ATOM 4926 N N . HIS A 1 614 ? -24.938 12.234 -0.957 1 94 614 HIS A N 1
ATOM 4927 C CA . HIS A 1 614 ? -23.922 12.203 -2.002 1 94 614 HIS A CA 1
ATOM 4928 C C . HIS A 1 614 ? -23.422 10.781 -2.244 1 94 614 HIS A C 1
ATOM 4930 O O . HIS A 1 614 ? -22.328 10.586 -2.752 1 94 614 HIS A O 1
ATOM 4936 N N . ASN A 1 615 ? -24.141 9.797 -1.78 1 91.44 615 ASN A N 1
ATOM 4937 C CA . ASN A 1 615 ? -23.859 8.375 -1.956 1 91.44 615 ASN A CA 1
ATOM 4938 C C . ASN A 1 615 ? -22.531 7.973 -1.311 1 91.44 615 ASN A C 1
ATOM 4940 O O . ASN A 1 615 ? -21.75 7.23 -1.903 1 91.44 615 ASN A O 1
ATOM 4944 N N . VAL A 1 616 ? -22.344 8.578 -0.199 1 92.62 616 VAL A N 1
ATOM 4945 C CA . VAL A 1 616 ? -21.125 8.281 0.534 1 92.62 616 VAL A CA 1
ATOM 4946 C C . VAL A 1 616 ? -21.469 7.773 1.934 1 92.62 616 VAL A C 1
ATOM 4948 O O . VAL A 1 616 ? -22.453 8.211 2.533 1 92.62 616 VAL A O 1
ATOM 4951 N N . ARG A 1 617 ? -20.703 6.801 2.348 1 89 617 ARG A N 1
ATOM 4952 C CA . ARG A 1 617 ? -20.719 6.379 3.744 1 89 617 ARG A CA 1
ATOM 4953 C C . ARG A 1 617 ? -19.438 6.777 4.453 1 89 617 ARG A C 1
ATOM 4955 O O . ARG A 1 617 ? -18.344 6.582 3.916 1 89 617 ARG A O 1
ATOM 4962 N N . TRP A 1 618 ? -19.641 7.359 5.633 1 91.06 618 TRP A N 1
ATOM 4963 C CA . TRP A 1 618 ? -18.453 7.742 6.391 1 91.06 618 TRP A CA 1
ATOM 4964 C C . TRP A 1 618 ? -17.594 6.52 6.703 1 91.06 618 TRP A C 1
ATOM 4966 O O . TRP A 1 618 ? -18.109 5.48 7.117 1 91.06 618 TRP A O 1
ATOM 4976 N N . GLY A 1 619 ? -16.312 6.551 6.492 1 82.25 619 GLY A N 1
ATOM 4977 C CA . GLY A 1 619 ? -15.414 5.418 6.609 1 82.25 619 GLY A CA 1
ATOM 4978 C C . GLY A 1 619 ? -15.062 5.082 8.047 1 82.25 619 GLY A C 1
ATOM 4979 O O . GLY A 1 619 ? -14.586 3.986 8.336 1 82.25 619 GLY A O 1
ATOM 4980 N N . ASP A 1 620 ? -15.164 5.973 8.906 1 74.81 620 ASP A N 1
ATOM 4981 C CA . ASP A 1 620 ? -14.789 5.711 10.297 1 74.81 620 ASP A CA 1
ATOM 4982 C C . ASP A 1 620 ? -15.836 4.844 10.992 1 74.81 620 ASP A C 1
ATOM 4984 O O . ASP A 1 620 ? -15.656 4.453 12.148 1 74.81 620 ASP A O 1
ATOM 4988 N N . LEU A 1 621 ? -16.938 4.578 10.398 1 63.06 621 LEU A N 1
ATOM 4989 C CA . LEU A 1 621 ? -17.938 3.686 10.977 1 63.06 621 LEU A CA 1
ATOM 4990 C C . LEU A 1 621 ? -17.469 2.236 10.93 1 63.06 621 LEU A C 1
ATOM 4992 O O . LEU A 1 621 ? -17.812 1.439 11.805 1 63.06 621 LEU A O 1
ATOM 4996 N N . SER A 1 622 ? -16.766 1.802 9.891 1 54.47 622 SER A N 1
ATOM 4997 C CA . SER A 1 622 ? -16.391 0.412 9.633 1 54.47 622 SER A CA 1
ATOM 4998 C C . SER A 1 622 ? -15.156 0.015 10.438 1 54.47 622 SER A C 1
ATOM 5000 O O . SER A 1 622 ? -14.859 -1.173 10.594 1 54.47 622 SER A O 1
ATOM 5002 N N . SER A 1 623 ? -14.273 0.886 10.797 1 50.38 623 SER A N 1
ATOM 5003 C CA . SER A 1 623 ? -12.984 0.547 11.391 1 50.38 623 SER A CA 1
ATOM 5004 C C . SER A 1 623 ? -13.164 -0.153 12.734 1 50.38 623 SER A C 1
ATOM 5006 O O . SER A 1 623 ? -12.242 -0.812 13.227 1 50.38 623 SER A O 1
ATOM 5008 N N . ASP A 1 624 ? -14.25 0.042 13.414 1 41.66 624 ASP A N 1
ATOM 5009 C CA . ASP A 1 624 ? -14.398 -0.558 14.734 1 41.66 624 ASP A CA 1
ATOM 5010 C C . ASP A 1 624 ? -14.594 -2.068 14.633 1 41.66 624 ASP A C 1
ATOM 5012 O O . ASP A 1 624 ? -14.328 -2.801 15.586 1 41.66 624 ASP A O 1
ATOM 5016 N N . ASN A 1 625 ? -15.102 -2.539 13.594 1 38.09 625 ASN A N 1
ATOM 5017 C CA . ASN A 1 625 ? -15.352 -3.977 13.625 1 38.09 625 ASN A CA 1
ATOM 5018 C C . ASN A 1 625 ? -14.094 -4.773 13.305 1 38.09 625 ASN A C 1
ATOM 5020 O O . ASN A 1 625 ? -14.062 -5.992 13.469 1 38.09 625 ASN A O 1
ATOM 5024 N N . ASN A 1 626 ? -13.281 -4.406 12.367 1 36.75 626 ASN A N 1
ATOM 5025 C CA . ASN A 1 626 ? -12.18 -5.277 11.961 1 36.75 626 ASN A CA 1
ATOM 5026 C C . ASN A 1 626 ? -10.945 -5.07 12.844 1 36.75 626 ASN A C 1
ATOM 5028 O O . ASN A 1 626 ? -9.844 -5.465 12.469 1 36.75 626 ASN A O 1
ATOM 5032 N N . SER A 1 627 ? -10.836 -4.09 13.703 1 28.38 627 SER A N 1
ATOM 5033 C CA . SER A 1 627 ? -9.727 -4.184 14.641 1 28.38 627 SER A CA 1
ATOM 5034 C C . SER A 1 627 ? -9.906 -5.363 15.594 1 28.38 627 SER A C 1
ATOM 5036 O O . SER A 1 627 ? -10.992 -5.578 16.125 1 28.38 627 SER A O 1
ATOM 5038 N N . MET B 1 1 ? 0.559 -30.125 31.297 1 23.66 1 MET B N 1
ATOM 5039 C CA . MET B 1 1 ? 1.47 -29.188 31.953 1 23.66 1 MET B CA 1
ATOM 5040 C C . MET B 1 1 ? 2.605 -28.781 31.016 1 23.66 1 MET B C 1
ATOM 5042 O O . MET B 1 1 ? 3.047 -27.641 31.031 1 23.66 1 MET B O 1
ATOM 5046 N N . ASP B 1 2 ? 3.072 -29.875 30.266 1 27.31 2 ASP B N 1
ATOM 5047 C CA . ASP B 1 2 ? 4.27 -29.812 29.438 1 27.31 2 ASP B CA 1
ATOM 5048 C C . ASP B 1 2 ? 4.031 -28.969 28.172 1 27.31 2 ASP B C 1
ATOM 5050 O O . ASP B 1 2 ? 4.941 -28.312 27.688 1 27.31 2 ASP B O 1
ATOM 5054 N N . LYS B 1 3 ? 2.781 -29.188 27.547 1 32.5 3 LYS B N 1
ATOM 5055 C CA . LYS B 1 3 ? 2.484 -28.609 26.25 1 32.5 3 LYS B CA 1
ATOM 5056 C C . LYS B 1 3 ? 2.324 -27.094 26.344 1 32.5 3 LYS B C 1
ATOM 5058 O O . LYS B 1 3 ? 2.512 -26.375 25.375 1 32.5 3 LYS B O 1
ATOM 5063 N N . ILE B 1 4 ? 1.759 -26.656 27.531 1 30.86 4 ILE B N 1
ATOM 5064 C CA . ILE B 1 4 ? 1.588 -25.219 27.734 1 30.86 4 ILE B CA 1
ATOM 5065 C C . ILE B 1 4 ? 2.955 -24.547 27.875 1 30.86 4 ILE B C 1
ATOM 5067 O O . ILE B 1 4 ? 3.146 -23.422 27.406 1 30.86 4 ILE B O 1
ATOM 5071 N N . TRP B 1 5 ? 4.031 -25.297 28.422 1 32.47 5 TRP B N 1
ATOM 5072 C CA . TRP B 1 5 ? 5.367 -24.766 28.656 1 32.47 5 TRP B CA 1
ATOM 5073 C C . TRP B 1 5 ? 6.102 -24.531 27.344 1 32.47 5 TRP B C 1
ATOM 5075 O O . TRP B 1 5 ? 6.824 -23.531 27.203 1 32.47 5 TRP B O 1
ATOM 5085 N N . ALA B 1 6 ? 5.926 -25.422 26.312 1 31.31 6 ALA B N 1
ATOM 5086 C CA . ALA B 1 6 ? 6.676 -25.297 25.062 1 31.31 6 ALA B CA 1
ATOM 5087 C C . ALA B 1 6 ? 6.27 -24.016 24.328 1 31.31 6 ALA B C 1
ATOM 5089 O O . ALA B 1 6 ? 7.113 -23.359 23.719 1 31.31 6 ALA B O 1
ATOM 5090 N N . LYS B 1 7 ? 4.949 -23.594 24.391 1 34.44 7 LYS B N 1
ATOM 5091 C CA . LYS B 1 7 ? 4.496 -22.422 23.641 1 34.44 7 LYS B CA 1
ATOM 5092 C C . LYS B 1 7 ? 5.043 -21.141 24.266 1 34.44 7 LYS B C 1
ATOM 5094 O O . LYS B 1 7 ? 5.32 -20.172 23.547 1 34.44 7 LYS B O 1
ATOM 5099 N N . VAL B 1 8 ? 5.238 -21.156 25.656 1 34.16 8 VAL B N 1
ATOM 5100 C CA . VAL B 1 8 ? 5.801 -19.969 26.328 1 34.16 8 VAL B CA 1
ATOM 5101 C C . VAL B 1 8 ? 7.27 -19.828 25.938 1 34.16 8 VAL B C 1
ATOM 5103 O O . VAL B 1 8 ? 7.75 -18.703 25.734 1 34.16 8 VAL B O 1
ATOM 5106 N N . GLN B 1 9 ? 8.062 -20.984 25.75 1 32.28 9 GLN B N 1
ATOM 5107 C CA . GLN B 1 9 ? 9.469 -20.922 25.359 1 32.28 9 GLN B CA 1
ATOM 5108 C C . GLN B 1 9 ? 9.625 -20.344 23.969 1 32.28 9 GLN B C 1
ATOM 5110 O O . GLN B 1 9 ? 10.523 -19.531 23.734 1 32.28 9 GLN B O 1
ATOM 5115 N N . MET B 1 10 ? 8.766 -20.734 23 1 32.06 10 MET B N 1
ATOM 5116 C CA . MET B 1 10 ? 8.938 -20.234 21.641 1 32.06 10 MET B CA 1
ATOM 5117 C C . MET B 1 10 ? 8.625 -18.734 21.562 1 32.06 10 MET B C 1
ATOM 5119 O O . MET B 1 10 ? 9.172 -18.031 20.719 1 32.06 10 MET B O 1
ATOM 5123 N N . PHE B 1 11 ? 7.656 -18.172 22.375 1 34.16 11 PHE B N 1
ATOM 5124 C CA . PHE B 1 11 ? 7.371 -16.75 22.375 1 34.16 11 PHE B CA 1
ATOM 5125 C C . PHE B 1 11 ? 8.555 -15.961 22.938 1 34.16 11 PHE B C 1
ATOM 5127 O O . PHE B 1 11 ? 8.898 -14.898 22.422 1 34.16 11 PHE B O 1
ATOM 5134 N N . ALA B 1 12 ? 9.312 -16.453 23.984 1 33.44 12 ALA B N 1
ATOM 5135 C CA . ALA B 1 12 ? 10.461 -15.742 24.562 1 33.44 12 ALA B CA 1
ATOM 5136 C C . ALA B 1 12 ? 11.625 -15.695 23.578 1 33.44 12 ALA B C 1
ATOM 5138 O O . ALA B 1 12 ? 12.32 -14.68 23.484 1 33.44 12 ALA B O 1
ATOM 5139 N N . ILE B 1 13 ? 11.898 -16.766 22.797 1 32.69 13 ILE B N 1
ATOM 5140 C CA . ILE B 1 13 ? 13.016 -16.75 21.859 1 32.69 13 ILE B CA 1
ATOM 5141 C C . ILE B 1 13 ? 12.766 -15.719 20.766 1 32.69 13 ILE B C 1
ATOM 5143 O O . ILE B 1 13 ? 13.68 -15 20.359 1 32.69 13 ILE B O 1
ATOM 5147 N N . ASN B 1 14 ? 11.523 -15.508 20.328 1 30.33 14 ASN B N 1
ATOM 5148 C CA . ASN B 1 14 ? 11.273 -14.57 19.234 1 30.33 14 ASN B CA 1
ATOM 5149 C C . ASN B 1 14 ? 11.453 -13.125 19.703 1 30.33 14 ASN B C 1
ATOM 5151 O O . ASN B 1 14 ? 11.734 -12.234 18.891 1 30.33 14 ASN B O 1
ATOM 5155 N N . ILE B 1 15 ? 11.195 -12.742 20.969 1 30.78 15 ILE B N 1
ATOM 5156 C CA . ILE B 1 15 ? 11.445 -11.383 21.422 1 30.78 15 ILE B CA 1
ATOM 5157 C C . ILE B 1 15 ? 12.945 -11.109 21.453 1 30.78 15 ILE B C 1
ATOM 5159 O O . ILE B 1 15 ? 13.398 -10.023 21.094 1 30.78 15 ILE B O 1
ATOM 5163 N N . LEU B 1 16 ? 13.781 -12.047 21.938 1 30.39 16 LEU B N 1
ATOM 5164 C CA . LEU B 1 16 ? 15.211 -11.789 22.062 1 30.39 16 LEU B CA 1
ATOM 5165 C C . LEU B 1 16 ? 15.836 -11.562 20.688 1 30.39 16 LEU B C 1
ATOM 5167 O O . LEU B 1 16 ? 16.828 -10.836 20.562 1 30.39 16 LEU B O 1
ATOM 5171 N N . ALA B 1 17 ? 15.406 -12.273 19.688 1 30.33 17 ALA B N 1
ATOM 5172 C CA . ALA B 1 17 ? 16.094 -12.164 18.391 1 30.33 17 ALA B CA 1
ATOM 5173 C C . ALA B 1 17 ? 15.914 -10.773 17.797 1 30.33 17 ALA B C 1
ATOM 5175 O O . ALA B 1 17 ? 16.641 -10.398 16.875 1 30.33 17 ALA B O 1
ATOM 5176 N N . ILE B 1 18 ? 14.914 -10.023 18.125 1 27.86 18 ILE B N 1
ATOM 5177 C CA . ILE B 1 18 ? 14.711 -8.758 17.422 1 27.86 18 ILE B CA 1
ATOM 5178 C C . ILE B 1 18 ? 15.703 -7.719 17.922 1 27.86 18 ILE B C 1
ATOM 5180 O O . ILE B 1 18 ? 16 -6.742 17.234 1 27.86 18 ILE B O 1
ATOM 5184 N N . VAL B 1 19 ? 16.172 -7.766 19.203 1 28.83 19 VAL B N 1
ATOM 5185 C CA . VAL B 1 19 ? 16.922 -6.621 19.703 1 28.83 19 VAL B CA 1
ATOM 5186 C C . VAL B 1 19 ? 18.359 -6.688 19.188 1 28.83 19 VAL B C 1
ATOM 5188 O O . VAL B 1 19 ? 19.203 -5.863 19.562 1 28.83 19 VAL B O 1
ATOM 5191 N N . TRP B 1 20 ? 18.766 -7.809 18.578 1 27.94 20 TRP B N 1
ATOM 5192 C CA . TRP B 1 20 ? 20.219 -7.828 18.328 1 27.94 20 TRP B CA 1
ATOM 5193 C C . TRP B 1 20 ? 20.578 -6.902 17.188 1 27.94 20 TRP B C 1
ATOM 5195 O O . TRP B 1 20 ? 20.156 -7.109 16.047 1 27.94 20 TRP B O 1
ATOM 5205 N N . ARG B 1 21 ? 20.594 -5.555 17.453 1 25.56 21 ARG B N 1
ATOM 5206 C CA . ARG B 1 21 ? 21.141 -4.672 16.422 1 25.56 21 ARG B CA 1
ATOM 5207 C C . ARG B 1 21 ? 22.641 -4.914 16.25 1 25.56 21 ARG B C 1
ATOM 5209 O O . ARG B 1 21 ? 23.406 -4.797 17.203 1 25.56 21 ARG B O 1
ATOM 5216 N N . PRO B 1 22 ? 23.109 -5.797 15.375 1 24.34 22 PRO B N 1
ATOM 5217 C CA . PRO B 1 22 ? 24.531 -6.109 15.18 1 24.34 22 PRO B CA 1
ATOM 5218 C C . PRO B 1 22 ? 25.391 -4.867 14.938 1 24.34 22 PRO B C 1
ATOM 5220 O O . PRO B 1 22 ? 26.578 -4.977 14.664 1 24.34 22 PRO B O 1
ATOM 5223 N N . GLY B 1 23 ? 24.844 -3.689 14.68 1 25.12 23 GLY B N 1
ATOM 5224 C CA . GLY B 1 23 ? 25.797 -2.818 13.992 1 25.12 23 GLY B CA 1
ATOM 5225 C C . GLY B 1 23 ? 26.891 -2.301 14.891 1 25.12 23 GLY B C 1
ATOM 5226 O O . GLY B 1 23 ? 27.719 -1.489 14.469 1 25.12 23 GLY B O 1
ATOM 5227 N N . ASP B 1 24 ? 26.672 -2.234 16.281 1 25.91 24 ASP B N 1
ATOM 5228 C CA . ASP B 1 24 ? 27.594 -1.357 16.984 1 25.91 24 ASP B CA 1
ATOM 5229 C C . ASP B 1 24 ? 29 -1.97 17.031 1 25.91 24 ASP B C 1
ATOM 5231 O O . ASP B 1 24 ? 29.281 -2.818 17.875 1 25.91 24 ASP B O 1
ATOM 5235 N N . GLU B 1 25 ? 29.672 -2.227 15.906 1 24.27 25 GLU B N 1
ATOM 5236 C CA . GLU B 1 25 ? 31.062 -2.654 15.938 1 24.27 25 GLU B CA 1
ATOM 5237 C C . GLU B 1 25 ? 31.953 -1.589 16.562 1 24.27 25 GLU B C 1
ATOM 5239 O O . GLU B 1 25 ? 32.781 -0.966 15.875 1 24.27 25 GLU B O 1
ATOM 5244 N N . SER B 1 26 ? 31.484 -0.538 17.312 1 23.91 26 SER B N 1
ATOM 5245 C CA . SER B 1 26 ? 32.594 0.254 17.797 1 23.91 26 SER B CA 1
ATOM 5246 C C . SER B 1 26 ? 33.531 -0.593 18.656 1 23.91 26 SER B C 1
ATOM 5248 O O . SER B 1 26 ? 33.094 -1.408 19.469 1 23.91 26 SER B O 1
ATOM 5250 N N . ASP B 1 27 ? 34.875 -0.716 18.312 1 24.89 27 ASP B N 1
ATOM 5251 C CA . ASP B 1 27 ? 36.062 -1.473 18.672 1 24.89 27 ASP B CA 1
ATOM 5252 C C . ASP B 1 27 ? 36.375 -1.33 20.156 1 24.89 27 ASP B C 1
ATOM 5254 O O . ASP B 1 27 ? 36.875 -2.268 20.797 1 24.89 27 ASP B O 1
ATOM 5258 N N . ASP B 1 28 ? 36.594 -0.1 20.766 1 24.19 28 ASP B N 1
ATOM 5259 C CA . ASP B 1 28 ? 37.531 0.048 21.859 1 24.19 28 ASP B CA 1
ATOM 5260 C C . ASP B 1 28 ? 36.969 -0.515 23.156 1 24.19 28 ASP B C 1
ATOM 5262 O O . ASP B 1 28 ? 37.531 -0.289 24.234 1 24.19 28 ASP B O 1
ATOM 5266 N N . TRP B 1 29 ? 35.688 -0.627 23.359 1 23.73 29 TRP B N 1
ATOM 5267 C CA . TRP B 1 29 ? 35.375 -0.85 24.766 1 23.73 29 TRP B CA 1
ATOM 5268 C C . TRP B 1 29 ? 36.062 -2.115 25.281 1 23.73 29 TRP B C 1
ATOM 5270 O O . TRP B 1 29 ? 36.156 -3.113 24.562 1 23.73 29 TRP B O 1
ATOM 5280 N N . CYS B 1 30 ? 36.781 -2.037 26.562 1 22.36 30 CYS B N 1
ATOM 5281 C CA . CYS B 1 30 ? 37.781 -2.717 27.391 1 22.36 30 CYS B CA 1
ATOM 5282 C C . CYS B 1 30 ? 37.5 -4.215 27.438 1 22.36 30 CYS B C 1
ATOM 5284 O O . CYS B 1 30 ? 36.375 -4.66 27.188 1 22.36 30 CYS B O 1
ATOM 5286 N N . SER B 1 31 ? 38.594 -5.113 27.719 1 23.47 31 SER B N 1
ATOM 5287 C CA . SER B 1 31 ? 39.188 -6.449 27.766 1 23.47 31 SER B CA 1
ATOM 5288 C C . SER B 1 31 ? 38.312 -7.402 28.594 1 23.47 31 SER B C 1
ATOM 5290 O O . SER B 1 31 ? 38.125 -8.562 28.219 1 23.47 31 SER B O 1
ATOM 5292 N N . ASN B 1 32 ? 38.062 -6.965 29.922 1 22.47 32 ASN B N 1
ATOM 5293 C CA . ASN B 1 32 ? 38.062 -7.941 31.016 1 22.47 32 ASN B CA 1
ATOM 5294 C C . ASN B 1 32 ? 36.781 -8.797 30.969 1 22.47 32 ASN B C 1
ATOM 5296 O O . ASN B 1 32 ? 36.844 -10 31.234 1 22.47 32 ASN B O 1
ATOM 5300 N N . GLU B 1 33 ? 35.625 -8.008 31.062 1 26.25 33 GLU B N 1
ATOM 5301 C CA . GLU B 1 33 ? 34.5 -8.789 31.609 1 26.25 33 GLU B CA 1
ATOM 5302 C C . GLU B 1 33 ? 33.938 -9.758 30.578 1 26.25 33 GLU B C 1
ATOM 5304 O O . GLU B 1 33 ? 32.875 -10.352 30.781 1 26.25 33 GLU B O 1
ATOM 5309 N N . ARG B 1 34 ? 34.625 -9.656 29.375 1 26.48 34 ARG B N 1
ATOM 5310 C CA . ARG B 1 34 ? 34.219 -10.516 28.266 1 26.48 34 ARG B CA 1
ATOM 5311 C C . ARG B 1 34 ? 34.281 -11.984 28.656 1 26.48 34 ARG B C 1
ATOM 5313 O O . ARG B 1 34 ? 33.781 -12.852 27.938 1 26.48 34 ARG B O 1
ATOM 5320 N N . SER B 1 35 ? 35.219 -12.156 29.656 1 24.83 35 SER B N 1
ATOM 5321 C CA . SER B 1 35 ? 35.688 -13.508 29.938 1 24.83 35 SER B CA 1
ATOM 5322 C C . SER B 1 35 ? 34.562 -14.406 30.438 1 24.83 35 SER B C 1
ATOM 5324 O O . SER B 1 35 ? 34.5 -15.578 30.047 1 24.83 35 SER B O 1
ATOM 5326 N N . THR B 1 36 ? 33.844 -13.734 31.438 1 25.08 36 THR B N 1
ATOM 5327 C CA . THR B 1 36 ? 33.125 -14.656 32.312 1 25.08 36 THR B CA 1
ATOM 5328 C C . THR B 1 36 ? 31.922 -15.25 31.578 1 25.08 36 THR B C 1
ATOM 5330 O O . THR B 1 36 ? 31.609 -16.438 31.734 1 25.08 36 THR B O 1
ATOM 5333 N N . ILE B 1 37 ? 31.297 -14.242 30.828 1 26.03 37 ILE B N 1
ATOM 5334 C CA . ILE B 1 37 ? 30.016 -14.758 30.391 1 26.03 37 ILE B CA 1
ATOM 5335 C C . ILE B 1 37 ? 30.219 -15.82 29.312 1 26.03 37 ILE B C 1
ATOM 5337 O O . ILE B 1 37 ? 29.391 -16.719 29.141 1 26.03 37 ILE B O 1
ATOM 5341 N N . ASN B 1 38 ? 31.422 -15.602 28.516 1 26.11 38 ASN B N 1
ATOM 5342 C CA . ASN B 1 38 ? 31.797 -16.641 27.562 1 26.11 38 ASN B CA 1
ATOM 5343 C C . ASN B 1 38 ? 31.859 -18.016 28.219 1 26.11 38 ASN B C 1
ATOM 5345 O O . ASN B 1 38 ? 31.531 -19.016 27.594 1 26.11 38 ASN B O 1
ATOM 5349 N N . GLN B 1 39 ? 32.531 -17.906 29.469 1 26.48 39 GLN B N 1
ATOM 5350 C CA . GLN B 1 39 ? 32.812 -19.172 30.125 1 26.48 39 GLN B CA 1
ATOM 5351 C C . GLN B 1 39 ? 31.547 -19.938 30.453 1 26.48 39 GLN B C 1
ATOM 5353 O O . GLN B 1 39 ? 31.531 -21.172 30.438 1 26.48 39 GLN B O 1
ATOM 5358 N N . LEU B 1 40 ? 30.562 -19.031 30.859 1 25.95 40 LEU B N 1
ATOM 5359 C CA . LEU B 1 40 ? 29.438 -19.766 31.391 1 25.95 40 LEU B CA 1
ATOM 5360 C C . LEU B 1 40 ? 28.703 -20.516 30.281 1 25.95 40 LEU B C 1
ATOM 5362 O O . LEU B 1 40 ? 28.234 -21.641 30.484 1 25.95 40 LEU B O 1
ATOM 5366 N N . LEU B 1 41 ? 28.625 -19.75 29.125 1 24.8 41 LEU B N 1
ATOM 5367 C CA . LEU B 1 41 ? 27.844 -20.5 28.141 1 24.8 41 LEU B CA 1
ATOM 5368 C C . LEU B 1 41 ? 28.609 -21.734 27.672 1 24.8 41 LEU B C 1
ATOM 5370 O O . LEU B 1 41 ? 27.984 -22.719 27.266 1 24.8 41 LEU B O 1
ATOM 5374 N N . HIS B 1 42 ? 30.047 -21.641 27.719 1 24.95 42 HIS B N 1
ATOM 5375 C CA . HIS B 1 42 ? 30.828 -22.812 27.344 1 24.95 42 HIS B CA 1
ATOM 5376 C C . HIS B 1 42 ? 30.406 -24.031 28.156 1 24.95 42 HIS B C 1
ATOM 5378 O O . HIS B 1 42 ? 30.312 -25.141 27.625 1 24.95 42 HIS B O 1
ATOM 5384 N N . ARG B 1 43 ? 30.422 -23.609 29.578 1 23.84 43 ARG B N 1
ATOM 5385 C CA . ARG B 1 43 ? 30.297 -24.781 30.453 1 23.84 43 ARG B CA 1
ATOM 5386 C C . ARG B 1 43 ? 29 -25.531 30.172 1 23.84 43 ARG B C 1
ATOM 5388 O O . ARG B 1 43 ? 28.906 -26.734 30.438 1 23.84 43 ARG B O 1
ATOM 5395 N N . ALA B 1 44 ? 28.047 -24.641 29.953 1 21.5 44 ALA B N 1
ATOM 5396 C CA . ALA B 1 44 ? 26.781 -25.375 29.984 1 21.5 44 ALA B CA 1
ATOM 5397 C C . ALA B 1 44 ? 26.688 -26.375 28.844 1 21.5 44 ALA B C 1
ATOM 5399 O O . ALA B 1 44 ? 25.953 -27.359 28.938 1 21.5 44 ALA B O 1
ATOM 5400 N N . LEU B 1 45 ? 27.391 -25.938 27.719 1 21.84 45 LEU B N 1
ATOM 5401 C CA . LEU B 1 45 ? 27.312 -26.859 26.594 1 21.84 45 LEU B CA 1
ATOM 5402 C C . LEU B 1 45 ? 28.062 -28.156 26.906 1 21.84 45 LEU B C 1
ATOM 5404 O O . LEU B 1 45 ? 27.969 -29.125 26.156 1 21.84 45 LEU B O 1
ATOM 5408 N N . LEU B 1 46 ? 29.109 -28.078 27.875 1 20.45 46 LEU B N 1
ATOM 5409 C CA . LEU B 1 46 ? 29.938 -29.266 27.984 1 20.45 46 LEU B CA 1
ATOM 5410 C C . LEU B 1 46 ? 29.109 -30.484 28.344 1 20.45 46 LEU B C 1
ATOM 5412 O O . LEU B 1 46 ? 29.5 -31.625 28.062 1 20.45 46 LEU B O 1
ATOM 5416 N N . LEU B 1 47 ? 28.109 -30.281 29.312 1 18.34 47 LEU B N 1
ATOM 5417 C CA . LEU B 1 47 ? 27.828 -31.516 30.047 1 18.34 47 LEU B CA 1
ATOM 5418 C C . LEU B 1 47 ? 27.219 -32.562 29.125 1 18.34 47 LEU B C 1
ATOM 5420 O O . LEU B 1 47 ? 27.062 -33.719 29.516 1 18.34 47 LEU B O 1
ATOM 5424 N N . ALA B 1 48 ? 26.375 -32.188 28.172 1 18.52 48 ALA B N 1
ATOM 5425 C CA . ALA B 1 48 ? 25.547 -33.344 27.844 1 18.52 48 ALA B CA 1
ATOM 5426 C C . ALA B 1 48 ? 26.359 -34.375 27.047 1 18.52 48 ALA B C 1
ATOM 5428 O O . ALA B 1 48 ? 26.578 -34.219 25.844 1 18.52 48 ALA B O 1
ATOM 5429 N N . ARG B 1 49 ? 27.516 -34.812 27.703 1 17.25 49 ARG B N 1
ATOM 5430 C CA . ARG B 1 49 ? 28.641 -35.656 27.281 1 17.25 49 ARG B CA 1
ATOM 5431 C C . ARG B 1 49 ? 28.172 -37 26.734 1 17.25 49 ARG B C 1
ATOM 5433 O O . ARG B 1 49 ? 28.688 -37.469 25.734 1 17.25 49 ARG B O 1
ATOM 5440 N N . TYR B 1 50 ? 27.453 -37.969 27.578 1 15.62 50 TYR B N 1
ATOM 5441 C CA . TYR B 1 50 ? 28.094 -39.25 27.781 1 15.62 50 TYR B CA 1
ATOM 5442 C C . TYR B 1 50 ? 27.797 -40.188 26.609 1 15.62 50 TYR B C 1
ATOM 5444 O O . TYR B 1 50 ? 28.688 -40.906 26.141 1 15.62 50 TYR B O 1
ATOM 5452 N N . SER B 1 51 ? 26.578 -40.844 26.375 1 15.95 51 SER B N 1
ATOM 5453 C CA . SER B 1 51 ? 26.531 -42.281 26.469 1 15.95 51 SER B CA 1
ATOM 5454 C C . SER B 1 51 ? 27.172 -42.938 25.25 1 15.95 51 SER B C 1
ATOM 5456 O O . SER B 1 51 ? 27.266 -42.312 24.188 1 15.95 51 SER B O 1
ATOM 5458 N N . SER B 1 52 ? 27.141 -44.469 25.188 1 15.55 52 SER B N 1
ATOM 5459 C CA . SER B 1 52 ? 28.078 -45.531 24.953 1 15.55 52 SER B CA 1
ATOM 5460 C C . SER B 1 52 ? 28.266 -45.781 23.453 1 15.55 52 SER B C 1
ATOM 5462 O O . SER B 1 52 ? 27.516 -45.25 22.625 1 15.55 52 SER B O 1
ATOM 5464 N N . PRO B 1 53 ? 28.391 -47.281 23.031 1 15.51 53 PRO B N 1
ATOM 5465 C CA . PRO B 1 53 ? 29.5 -48.094 22.547 1 15.51 53 PRO B CA 1
ATOM 5466 C C . PRO B 1 53 ? 29.469 -48.281 21.031 1 15.51 53 PRO B C 1
ATOM 5468 O O . PRO B 1 53 ? 30.469 -48 20.344 1 15.51 53 PRO B O 1
ATOM 5471 N N . MET B 1 54 ? 28.734 -49.469 20.438 1 14.45 54 MET B N 1
ATOM 5472 C CA . MET B 1 54 ? 29.359 -50.688 19.938 1 14.45 54 MET B CA 1
ATOM 5473 C C . MET B 1 54 ? 29.641 -50.594 18.453 1 14.45 54 MET B C 1
ATOM 5475 O O . MET B 1 54 ? 29.188 -49.656 17.781 1 14.45 54 MET B O 1
ATOM 5479 N N . ALA B 1 55 ? 29.172 -51.875 17.469 1 14.15 55 ALA B N 1
ATOM 5480 C CA . ALA B 1 55 ? 29.906 -52.938 16.781 1 14.15 55 ALA B CA 1
ATOM 5481 C C . ALA B 1 55 ? 30.234 -52.562 15.352 1 14.15 55 ALA B C 1
ATOM 5483 O O . ALA B 1 55 ? 29.672 -51.594 14.812 1 14.15 55 ALA B O 1
ATOM 5484 N N . ALA B 1 56 ? 30.234 -53.719 14.297 1 13.96 56 ALA B N 1
ATOM 5485 C CA . ALA B 1 56 ? 31.203 -54.562 13.578 1 13.96 56 ALA B CA 1
ATOM 5486 C C . ALA B 1 56 ? 31.281 -54.156 12.109 1 13.96 56 ALA B C 1
ATOM 5488 O O . ALA B 1 56 ? 32.375 -53.844 11.602 1 13.96 56 ALA B O 1
ATOM 5489 N N . ALA B 1 57 ? 30.75 -55.094 11.117 1 14.17 57 ALA B N 1
ATOM 5490 C CA . ALA B 1 57 ? 31.516 -56 10.273 1 14.17 57 ALA B CA 1
ATOM 5491 C C . ALA B 1 57 ? 31.828 -55.375 8.922 1 14.17 57 ALA B C 1
ATOM 5493 O O . ALA B 1 57 ? 31.203 -54.375 8.539 1 14.17 57 ALA B O 1
ATOM 5494 N N . CYS B 1 58 ? 32.062 -56.344 7.773 1 13.81 58 CYS B N 1
ATOM 5495 C CA . CYS B 1 58 ? 33.156 -56.812 6.926 1 13.81 58 CYS B CA 1
ATOM 5496 C C . CYS B 1 58 ? 33.062 -56.219 5.527 1 13.81 58 CYS B C 1
ATOM 5498 O O . CYS B 1 58 ? 34.031 -55.688 5.016 1 13.81 58 CYS B O 1
ATOM 5500 N N . PHE B 1 59 ? 32.125 -56.812 4.555 1 13.67 59 PHE B N 1
ATOM 5501 C CA . PHE B 1 59 ? 32.625 -57.688 3.479 1 13.67 59 PHE B CA 1
ATOM 5502 C C . PHE B 1 59 ? 33.031 -56.844 2.27 1 13.67 59 PHE B C 1
ATOM 5504 O O . PHE B 1 59 ? 32.594 -55.719 2.111 1 13.67 59 PHE B O 1
ATOM 5511 N N . HIS B 1 60 ? 33.438 -57.562 1.027 1 13.88 60 HIS B N 1
ATOM 5512 C CA . HIS B 1 60 ? 34.531 -57.844 0.095 1 13.88 60 HIS B CA 1
ATOM 5513 C C . HIS B 1 60 ? 34.344 -57.031 -1.197 1 13.88 60 HIS B C 1
ATOM 5515 O O . HIS B 1 60 ? 35.281 -56.344 -1.631 1 13.88 60 HIS B O 1
ATOM 5521 N N . GLY B 1 61 ? 33.688 -57.719 -2.334 1 13.62 61 GLY B N 1
ATOM 5522 C CA . GLY B 1 61 ? 34.406 -58.281 -3.461 1 13.62 61 GLY B CA 1
ATOM 5523 C C . GLY B 1 61 ? 34.625 -57.312 -4.594 1 13.62 61 GLY B C 1
ATOM 5524 O O . GLY B 1 61 ? 34.031 -56.219 -4.59 1 13.62 61 GLY B O 1
ATOM 5525 N N . HIS B 1 62 ? 34.688 -57.906 -5.941 1 14.14 62 HIS B N 1
ATOM 5526 C CA . HIS B 1 62 ? 35.656 -58.031 -7.016 1 14.14 62 HIS B CA 1
ATOM 5527 C C . HIS B 1 62 ? 35.438 -57 -8.117 1 14.14 62 HIS B C 1
ATOM 5529 O O . HIS B 1 62 ? 36.312 -56.25 -8.445 1 14.14 62 HIS B O 1
ATOM 5535 N N . LEU B 1 63 ? 35 -57.594 -9.453 1 13.75 63 LEU B N 1
ATOM 5536 C CA . LEU B 1 63 ? 35.844 -57.844 -10.625 1 13.75 63 LEU B CA 1
ATOM 5537 C C . LEU B 1 63 ? 35.719 -56.688 -11.625 1 13.75 63 LEU B C 1
ATOM 5539 O O . LEU B 1 63 ? 34.812 -55.875 -11.547 1 13.75 63 LEU B O 1
ATOM 5543 N N . SER B 1 64 ? 35.656 -57.094 -13.047 1 14.02 64 SER B N 1
ATOM 5544 C CA . SER B 1 64 ? 36.562 -57.031 -14.18 1 14.02 64 SER B CA 1
ATOM 5545 C C . SER B 1 64 ? 36.188 -55.906 -15.133 1 14.02 64 SER B C 1
ATOM 5547 O O . SER B 1 64 ? 35.156 -55.281 -14.977 1 14.02 64 SER B O 1
ATOM 5549 N N . CYS B 1 65 ? 36.094 -56.312 -16.625 1 13.95 65 CYS B N 1
ATOM 5550 C CA . CYS B 1 65 ? 36.969 -56.062 -17.766 1 13.95 65 CYS B CA 1
ATOM 5551 C C . CYS B 1 65 ? 36.438 -54.969 -18.672 1 13.95 65 CYS B C 1
ATOM 5553 O O . CYS B 1 65 ? 37.156 -54.031 -19 1 13.95 65 CYS B O 1
ATOM 5555 N N . ALA B 1 66 ? 35.562 -55.312 -19.828 1 14.09 66 ALA B N 1
ATOM 5556 C CA . ALA B 1 66 ? 36.031 -55.438 -21.203 1 14.09 66 ALA B CA 1
ATOM 5557 C C . ALA B 1 66 ? 35.844 -54.125 -21.953 1 14.09 66 ALA B C 1
ATOM 5559 O O . ALA B 1 66 ? 35.094 -53.25 -21.531 1 14.09 66 ALA B O 1
ATOM 5560 N N . SER B 1 67 ? 35.781 -54.281 -23.359 1 14.21 67 SER B N 1
ATOM 5561 C CA . SER B 1 67 ? 36.562 -53.906 -24.531 1 14.21 67 SER B CA 1
ATOM 5562 C C . SER B 1 67 ? 35.938 -52.719 -25.25 1 14.21 67 SER B C 1
ATOM 5564 O O . SER B 1 67 ? 36.625 -51.688 -25.469 1 14.21 67 SER B O 1
ATOM 5566 N N . SER B 1 68 ? 35.25 -52.969 -26.469 1 13.86 68 SER B N 1
ATOM 5567 C CA . SER B 1 68 ? 35.844 -52.688 -27.781 1 13.86 68 SER B CA 1
ATOM 5568 C C . SER B 1 68 ? 35.375 -51.344 -28.312 1 13.86 68 SER B C 1
ATOM 5570 O O . SER B 1 68 ? 34.469 -50.719 -27.781 1 13.86 68 SER B O 1
ATOM 5572 N N . PRO B 1 69 ? 34.938 -51.344 -29.797 1 14.59 69 PRO B N 1
ATOM 5573 C CA . PRO B 1 69 ? 35.656 -50.75 -30.938 1 14.59 69 PRO B CA 1
ATOM 5574 C C . PRO B 1 69 ? 35.062 -49.406 -31.375 1 14.59 69 PRO B C 1
ATOM 5576 O O . PRO B 1 69 ? 35.75 -48.406 -31.406 1 14.59 69 PRO B O 1
ATOM 5579 N N . ALA B 1 70 ? 34.188 -49.406 -32.625 1 14.2 70 ALA B N 1
ATOM 5580 C CA . ALA B 1 70 ? 34.594 -49.062 -34 1 14.2 70 ALA B CA 1
ATOM 5581 C C . ALA B 1 70 ? 34.188 -47.656 -34.344 1 14.2 70 ALA B C 1
ATOM 5583 O O . ALA B 1 70 ? 33.438 -47 -33.594 1 14.2 70 ALA B O 1
ATOM 5584 N N . SER B 1 71 ? 33.5 -47.531 -35.625 1 14.13 71 SER B N 1
ATOM 5585 C CA . SER B 1 71 ? 33.969 -46.938 -36.844 1 14.13 71 SER B CA 1
ATOM 5586 C C . SER B 1 71 ? 33.438 -45.531 -37.031 1 14.13 71 SER B C 1
ATOM 5588 O O . SER B 1 71 ? 32.562 -45.094 -36.281 1 14.13 71 SER B O 1
ATOM 5590 N N . SER B 1 72 ? 32.938 -45.219 -38.344 1 14.11 72 SER B N 1
ATOM 5591 C CA . SER B 1 72 ? 33.469 -44.438 -39.469 1 14.11 72 SER B CA 1
ATOM 5592 C C . SER B 1 72 ? 32.75 -43.125 -39.625 1 14.11 72 SER B C 1
ATOM 5594 O O . SER B 1 72 ? 33.344 -42.062 -39.625 1 14.11 72 SER B O 1
ATOM 5596 N N . ASN B 1 73 ? 31.781 -43.062 -40.688 1 13.78 73 ASN B N 1
ATOM 5597 C CA . ASN B 1 73 ? 32.062 -42.344 -41.938 1 13.78 73 ASN B CA 1
ATOM 5598 C C . ASN B 1 73 ? 31.547 -40.906 -41.875 1 13.78 73 ASN B C 1
ATOM 5600 O O . ASN B 1 73 ? 30.719 -40.562 -41.031 1 13.78 73 ASN B O 1
ATOM 5604 N N . PRO B 1 74 ? 31.031 -40.375 -43.188 1 14.73 74 PRO B N 1
ATOM 5605 C CA . PRO B 1 74 ? 31.531 -39.375 -44.125 1 14.73 74 PRO B CA 1
ATOM 5606 C C . PRO B 1 74 ? 30.781 -38.062 -44.031 1 14.73 74 PRO B C 1
ATOM 5608 O O . PRO B 1 74 ? 31.281 -37.094 -43.438 1 14.73 74 PRO B O 1
ATOM 5611 N N . GLY B 1 75 ? 30.031 -37.75 -45.219 1 14.02 75 GLY B N 1
ATOM 5612 C CA . GLY B 1 75 ? 30.312 -36.75 -46.25 1 14.02 75 GLY B CA 1
ATOM 5613 C C . GLY B 1 75 ? 29.531 -35.469 -46.062 1 14.02 75 GLY B C 1
ATOM 5614 O O . GLY B 1 75 ? 30.094 -34.438 -45.688 1 14.02 75 GLY B O 1
ATOM 5615 N N . LEU B 1 76 ? 28.391 -35.281 -46.938 1 14.46 76 LEU B N 1
ATOM 5616 C CA . LEU B 1 76 ? 28.391 -34.406 -48.062 1 14.46 76 LEU B CA 1
ATOM 5617 C C . LEU B 1 76 ? 27.828 -33.031 -47.719 1 14.46 76 LEU B C 1
ATOM 5619 O O . LEU B 1 76 ? 27.125 -32.906 -46.688 1 14.46 76 LEU B O 1
ATOM 5623 N N . VAL B 1 77 ? 27.266 -32.344 -48.781 1 13.84 77 VAL B N 1
ATOM 5624 C CA . VAL B 1 77 ? 27.516 -31.188 -49.625 1 13.84 77 VAL B CA 1
ATOM 5625 C C . VAL B 1 77 ? 26.531 -30.078 -49.281 1 13.84 77 VAL B C 1
ATOM 5627 O O . VAL B 1 77 ? 26.922 -28.953 -49 1 13.84 77 VAL B O 1
ATOM 5630 N N . LEU B 1 78 ? 25.328 -30.062 -49.969 1 13.9 78 LEU B N 1
ATOM 5631 C CA . LEU B 1 78 ? 25.172 -29.094 -51.031 1 13.9 78 LEU B CA 1
ATOM 5632 C C . LEU B 1 78 ? 24.594 -27.781 -50.531 1 13.9 78 LEU B C 1
ATOM 5634 O O . LEU B 1 78 ? 24.031 -27.734 -49.438 1 13.9 78 LEU B O 1
ATOM 5638 N N . SER B 1 79 ? 23.703 -27.156 -51.438 1 13.52 79 SER B N 1
ATOM 5639 C CA . SER B 1 79 ? 23.672 -26 -52.312 1 13.52 79 SER B CA 1
ATOM 5640 C C . SER B 1 79 ? 22.781 -24.891 -51.75 1 13.52 79 SER B C 1
ATOM 5642 O O . SER B 1 79 ? 22.219 -25.047 -50.656 1 13.52 79 SER B O 1
ATOM 5644 N N . ARG B 1 80 ? 21.75 -24.547 -52.594 1 13.59 80 ARG B N 1
ATOM 5645 C CA . ARG B 1 80 ? 21.672 -23.312 -53.375 1 13.59 80 ARG B CA 1
ATOM 5646 C C . ARG B 1 80 ? 20.891 -22.234 -52.625 1 13.59 80 ARG B C 1
ATOM 5648 O O . ARG B 1 80 ? 20.281 -22.516 -51.594 1 13.59 80 ARG B O 1
ATOM 5655 N N . LYS B 1 81 ? 19.75 -21.703 -53.5 1 13.93 81 LYS B N 1
ATOM 5656 C CA . LYS B 1 81 ? 19.562 -20.469 -54.25 1 13.93 81 LYS B CA 1
ATOM 5657 C C . LYS B 1 81 ? 18.672 -19.5 -53.5 1 13.93 81 LYS B C 1
ATOM 5659 O O . LYS B 1 81 ? 18.016 -19.859 -52.5 1 13.93 81 LYS B O 1
ATOM 5664 N N . TYR B 1 82 ? 17.516 -18.969 -54.312 1 13.47 82 TYR B N 1
ATOM 5665 C CA . TYR B 1 82 ? 17.281 -17.688 -54.969 1 13.47 82 TYR B CA 1
ATOM 5666 C C . TYR B 1 82 ? 16.266 -16.859 -54.188 1 13.47 82 TYR B C 1
ATOM 5668 O O . TYR B 1 82 ? 15.625 -17.359 -53.281 1 13.47 82 TYR B O 1
ATOM 5676 N N . LYS B 1 83 ? 15.055 -16.5 -54.969 1 14.09 83 LYS B N 1
ATOM 5677 C CA . LYS B 1 83 ? 14.766 -15.219 -55.594 1 14.09 83 LYS B CA 1
ATOM 5678 C C . LYS B 1 83 ? 13.914 -14.336 -54.688 1 14.09 83 LYS B C 1
ATOM 5680 O O . LYS B 1 83 ? 13.273 -14.836 -53.75 1 14.09 83 LYS B O 1
ATOM 5685 N N . PRO B 1 84 ? 12.977 -13.344 -55.469 1 14.84 84 PRO B N 1
ATOM 5686 C CA . PRO B 1 84 ? 12.852 -11.891 -55.594 1 14.84 84 PRO B CA 1
ATOM 5687 C C . PRO B 1 84 ? 11.594 -11.336 -54.938 1 14.84 84 PRO B C 1
ATOM 5689 O O . PRO B 1 84 ? 11.664 -10.352 -54.219 1 14.84 84 PRO B O 1
ATOM 5692 N N . TRP B 1 85 ? 10.32 -11.711 -55.406 1 14.14 85 TRP B N 1
ATOM 5693 C CA . TRP B 1 85 ? 9.57 -10.648 -56.062 1 14.14 85 TRP B CA 1
ATOM 5694 C C . TRP B 1 85 ? 8.922 -9.719 -55.062 1 14.14 85 TRP B C 1
ATOM 5696 O O . TRP B 1 85 ? 8.734 -10.094 -53.906 1 14.14 85 TRP B O 1
ATOM 5706 N N . PRO B 1 86 ? 7.781 -8.906 -55.625 1 15.09 86 PRO B N 1
ATOM 5707 C CA . PRO B 1 86 ? 7.41 -7.508 -55.875 1 15.09 86 PRO B CA 1
ATOM 5708 C C . PRO B 1 86 ? 6.406 -6.98 -54.844 1 15.09 86 PRO B C 1
ATOM 5710 O O . PRO B 1 86 ? 5.73 -7.766 -54.188 1 15.09 86 PRO B O 1
ATOM 5713 N N . ALA B 1 87 ? 6.227 -5.609 -54.875 1 15.97 87 ALA B N 1
ATOM 5714 C CA . ALA B 1 87 ? 5.883 -4.434 -54.094 1 15.97 87 ALA B CA 1
ATOM 5715 C C . ALA B 1 87 ? 4.383 -4.152 -54.125 1 15.97 87 ALA B C 1
ATOM 5717 O O . ALA B 1 87 ? 3.873 -3.314 -53.375 1 15.97 87 ALA B O 1
ATOM 5718 N N . SER B 1 88 ? 3.537 -4.805 -55.031 1 14.58 88 SER B N 1
ATOM 5719 C CA . SER B 1 88 ? 2.633 -3.797 -55.562 1 14.58 88 SER B CA 1
ATOM 5720 C C . SER B 1 88 ? 1.725 -3.225 -54.5 1 14.58 88 SER B C 1
ATOM 5722 O O . SER B 1 88 ? 1.542 -3.84 -53.438 1 14.58 88 SER B O 1
ATOM 5724 N N . THR B 1 89 ? 0.725 -2.277 -55.031 1 15.26 89 THR B N 1
ATOM 5725 C CA . THR B 1 89 ? 0.196 -0.92 -54.969 1 15.26 89 THR B CA 1
ATOM 5726 C C . THR B 1 89 ? -1.102 -0.881 -54.156 1 15.26 89 THR B C 1
ATOM 5728 O O . THR B 1 89 ? -1.299 0.01 -53.344 1 15.26 89 THR B O 1
ATOM 5731 N N . PHE B 1 90 ? -2.215 -1.511 -54.656 1 14.7 90 PHE B N 1
ATOM 5732 C CA . PHE B 1 90 ? -3.328 -0.658 -55.031 1 14.7 90 PHE B CA 1
ATOM 5733 C C . PHE B 1 90 ? -4.09 -0.156 -53.812 1 14.7 90 PHE B C 1
ATOM 5735 O O . PHE B 1 90 ? -3.984 -0.731 -52.75 1 14.7 90 PHE B O 1
ATOM 5742 N N . HIS B 1 91 ? -5.363 0.233 -54.156 1 15.45 91 HIS B N 1
ATOM 5743 C CA . HIS B 1 91 ? -6.285 1.364 -54.188 1 15.45 91 HIS B CA 1
ATOM 5744 C C . HIS B 1 91 ? -7.188 1.364 -52.938 1 15.45 91 HIS B C 1
ATOM 5746 O O . HIS B 1 91 ? -7.391 0.322 -52.312 1 15.45 91 HIS B O 1
ATOM 5752 N N . LEU B 1 92 ? -7.871 2.516 -52.75 1 15.75 92 LEU B N 1
ATOM 5753 C CA . LEU B 1 92 ? -8.375 3.482 -51.781 1 15.75 92 LEU B CA 1
ATOM 5754 C C . LEU B 1 92 ? -9.797 3.143 -51.375 1 15.75 92 LEU B C 1
ATOM 5756 O O . LEU B 1 92 ? -10.25 3.555 -50.312 1 15.75 92 LEU B O 1
ATOM 5760 N N . ILE B 1 93 ? -10.555 2.41 -52.219 1 15.74 93 ILE B N 1
ATOM 5761 C CA . ILE B 1 93 ? -11.844 3.068 -52.375 1 15.74 93 ILE B CA 1
ATOM 5762 C C . ILE B 1 93 ? -12.562 3.148 -51.031 1 15.74 93 ILE B C 1
ATOM 5764 O O . ILE B 1 93 ? -12.258 2.375 -50.125 1 15.74 93 ILE B O 1
ATOM 5768 N N . VAL B 1 94 ? -13.875 3.35 -51.219 1 16.36 94 VAL B N 1
ATOM 5769 C CA . VAL B 1 94 ? -14.984 4.25 -50.969 1 16.36 94 VAL B CA 1
ATOM 5770 C C . VAL B 1 94 ? -15.711 3.816 -49.688 1 16.36 94 VAL B C 1
ATOM 5772 O O . VAL B 1 94 ? -15.672 2.643 -49.312 1 16.36 94 VAL B O 1
ATOM 5775 N N . GLY B 1 95 ? -16.406 4.785 -49.125 1 15.59 95 GLY B N 1
ATOM 5776 C CA . GLY B 1 95 ? -16.844 5.363 -47.875 1 15.59 95 GLY B CA 1
ATOM 5777 C C . GLY B 1 95 ? -18.031 4.637 -47.25 1 15.59 95 GLY B C 1
ATOM 5778 O O . GLY B 1 95 ? -18.188 4.605 -46.031 1 15.59 95 GLY B O 1
ATOM 5779 N N . GLN B 1 96 ? -19 4.395 -48.062 1 17.36 96 GLN B N 1
ATOM 5780 C CA . GLN B 1 96 ? -20.312 4.914 -47.656 1 17.36 96 GLN B CA 1
ATOM 5781 C C . GLN B 1 96 ? -20.984 3.994 -46.656 1 17.36 96 GLN B C 1
ATOM 5783 O O . GLN B 1 96 ? -21.5 2.938 -47 1 17.36 96 GLN B O 1
ATOM 5788 N N . GLU B 1 97 ? -20.484 3.893 -45.469 1 15.91 97 GLU B N 1
ATOM 5789 C CA . GLU B 1 97 ? -20.969 2.842 -44.562 1 15.91 97 GLU B CA 1
ATOM 5790 C C . GLU B 1 97 ? -22.422 3.102 -44.156 1 15.91 97 GLU B C 1
ATOM 5792 O O . GLU B 1 97 ? -23.156 2.166 -43.844 1 15.91 97 GLU B O 1
ATOM 5797 N N . LEU B 1 98 ? -22.75 4.348 -44 1 14.89 98 LEU B N 1
ATOM 5798 C CA . LEU B 1 98 ? -23.109 4.391 -42.594 1 14.89 98 LEU B CA 1
ATOM 5799 C C . LEU B 1 98 ? -24.344 3.525 -42.312 1 14.89 98 LEU B C 1
ATOM 5801 O O . LEU B 1 98 ? -24.328 2.697 -41.406 1 14.89 98 LEU B O 1
ATOM 5805 N N . VAL B 1 99 ? -25.516 4.137 -42.312 1 16.17 99 VAL B N 1
ATOM 5806 C CA . VAL B 1 99 ? -26.297 4.348 -41.125 1 16.17 99 VAL B CA 1
ATOM 5807 C C . VAL B 1 99 ? -27.391 3.291 -41 1 16.17 99 VAL B C 1
ATOM 5809 O O . VAL B 1 99 ? -28.359 3.328 -41.781 1 16.17 99 VAL B O 1
ATOM 5812 N N . THR B 1 100 ? -27.109 2.029 -41.219 1 15.56 100 THR B N 1
ATOM 5813 C CA . THR B 1 100 ? -28.219 1.088 -41.219 1 15.56 100 THR B CA 1
ATOM 5814 C C . THR B 1 100 ? -29.062 1.211 -39.969 1 15.56 100 THR B C 1
ATOM 5816 O O . THR B 1 100 ? -28.547 1.042 -38.844 1 15.56 100 THR B O 1
ATOM 5819 N N . ARG B 1 101 ? -29.969 2.146 -39.969 1 17.77 101 ARG B N 1
ATOM 5820 C CA . ARG B 1 101 ? -30.984 2.357 -38.938 1 17.77 101 ARG B CA 1
ATOM 5821 C C . ARG B 1 101 ? -31.625 1.038 -38.531 1 17.77 101 ARG B C 1
ATOM 5823 O O . ARG B 1 101 ? -32.469 0.496 -39.25 1 17.77 101 ARG B O 1
ATOM 5830 N N . TRP B 1 102 ? -30.766 0.064 -38.031 1 15.05 102 TRP B N 1
ATOM 5831 C CA . TRP B 1 102 ? -31.266 -1.288 -37.812 1 15.05 102 TRP B CA 1
ATOM 5832 C C . TRP B 1 102 ? -32.594 -1.263 -37.062 1 15.05 102 TRP B C 1
ATOM 5834 O O . TRP B 1 102 ? -32.969 -0.235 -36.5 1 15.05 102 TRP B O 1
ATOM 5844 N N . GLY B 1 103 ? -32.594 -2.215 -36.25 1 15.52 103 GLY B N 1
ATOM 5845 C CA . GLY B 1 103 ? -33.438 -3.4 -36.094 1 15.52 103 GLY B CA 1
ATOM 5846 C C . GLY B 1 103 ? -34.688 -3.168 -35.25 1 15.52 103 GLY B C 1
ATOM 5847 O O . GLY B 1 103 ? -35.781 -3.48 -35.688 1 15.52 103 GLY B O 1
ATOM 5848 N N . PHE B 1 104 ? -34.406 -3.078 -33.906 1 15.53 104 PHE B N 1
ATOM 5849 C CA . PHE B 1 104 ? -34.938 -4.223 -33.156 1 15.53 104 PHE B CA 1
ATOM 5850 C C . PHE B 1 104 ? -36.344 -3.943 -32.625 1 15.53 104 PHE B C 1
ATOM 5852 O O . PHE B 1 104 ? -37.25 -4.766 -32.781 1 15.53 104 PHE B O 1
ATOM 5859 N N . GLN B 1 105 ? -36.312 -3.002 -31.625 1 16.48 105 GLN B N 1
ATOM 5860 C CA . GLN B 1 105 ? -36.938 -3.668 -30.484 1 16.48 105 GLN B CA 1
ATOM 5861 C C . GLN B 1 105 ? -38.438 -3.836 -30.703 1 16.48 105 GLN B C 1
ATOM 5863 O O . GLN B 1 105 ? -39.031 -3.133 -31.516 1 16.48 105 GLN B O 1
ATOM 5868 N N . ILE B 1 106 ? -39.031 -4.242 -29.656 1 16.44 106 ILE B N 1
ATOM 5869 C CA . ILE B 1 106 ? -39.812 -5.273 -28.984 1 16.44 106 ILE B CA 1
ATOM 5870 C C . ILE B 1 106 ? -41.281 -4.812 -28.844 1 16.44 106 ILE B C 1
ATOM 5872 O O . ILE B 1 106 ? -42.031 -5.352 -28.031 1 16.44 106 ILE B O 1
ATOM 5876 N N . LYS B 1 107 ? -41.688 -3.945 -29.828 1 17.3 107 LYS B N 1
ATOM 5877 C CA . LYS B 1 107 ? -42.969 -3.486 -29.375 1 17.3 107 LYS B CA 1
ATOM 5878 C C . LYS B 1 107 ? -43.906 -4.664 -29.094 1 17.3 107 LYS B C 1
ATOM 5880 O O . LYS B 1 107 ? -44.219 -5.434 -30 1 17.3 107 LYS B O 1
ATOM 5885 N N . SER B 1 108 ? -43.625 -5.402 -27.953 1 16.75 108 SER B N 1
ATOM 5886 C CA . SER B 1 108 ? -44.594 -6.422 -27.516 1 16.75 108 SER B CA 1
ATOM 5887 C C . SER B 1 108 ? -46.031 -5.941 -27.703 1 16.75 108 SER B C 1
ATOM 5889 O O . SER B 1 108 ? -46.375 -4.82 -27.312 1 16.75 108 SER B O 1
ATOM 5891 N N . SER B 1 109 ? -46.625 -6.512 -28.641 1 16.72 109 SER B N 1
ATOM 5892 C CA . SER B 1 109 ? -47.906 -6.547 -29.328 1 16.72 109 SER B CA 1
ATOM 5893 C C . SER B 1 109 ? -49.062 -6.473 -28.344 1 16.72 109 SER B C 1
ATOM 5895 O O . SER B 1 109 ? -49.938 -5.613 -28.484 1 16.72 109 SER B O 1
ATOM 5897 N N . ASN B 1 110 ? -49.719 -7.492 -28.328 1 17.27 110 ASN B N 1
ATOM 5898 C CA . ASN B 1 110 ? -51.094 -7.762 -28.641 1 17.27 110 ASN B CA 1
ATOM 5899 C C . ASN B 1 110 ? -51.969 -7.723 -27.391 1 17.27 110 ASN B C 1
ATOM 5901 O O . ASN B 1 110 ? -51.625 -8.305 -26.359 1 17.27 110 ASN B O 1
ATOM 5905 N N . GLY B 1 111 ? -52.656 -6.645 -27.094 1 19.12 111 GLY B N 1
ATOM 5906 C CA . GLY B 1 111 ? -53.656 -6.285 -26.078 1 19.12 111 GLY B CA 1
ATOM 5907 C C . GLY B 1 111 ? -54.688 -7.348 -25.859 1 19.12 111 GLY B C 1
ATOM 5908 O O . GLY B 1 111 ? -55.719 -7.098 -25.203 1 19.12 111 GLY B O 1
ATOM 5909 N N . TYR B 1 112 ? -54.5 -8.586 -26.562 1 18.27 112 TYR B N 1
ATOM 5910 C CA . TYR B 1 112 ? -55.812 -9.234 -26.625 1 18.27 112 TYR B CA 1
ATOM 5911 C C . TYR B 1 112 ? -56.375 -9.43 -25.219 1 18.27 112 TYR B C 1
ATOM 5913 O O . TYR B 1 112 ? -55.625 -9.586 -24.25 1 18.27 112 TYR B O 1
ATOM 5921 N N . PRO B 1 113 ? -57.625 -9.102 -25.109 1 22.31 113 PRO B N 1
ATOM 5922 C CA . PRO B 1 113 ? -58.531 -9.039 -23.938 1 22.31 113 PRO B CA 1
ATOM 5923 C C . PRO B 1 113 ? -58.688 -10.391 -23.25 1 22.31 113 PRO B C 1
ATOM 5925 O O . PRO B 1 113 ? -59.344 -10.477 -22.219 1 22.31 113 PRO B O 1
ATOM 5928 N N . PRO B 1 114 ? -57.594 -11.195 -22.938 1 20.06 114 PRO B N 1
ATOM 5929 C CA . PRO B 1 114 ? -57.938 -12.609 -22.797 1 20.06 114 PRO B CA 1
ATOM 5930 C C . PRO B 1 114 ? -59.094 -12.836 -21.844 1 20.06 114 PRO B C 1
ATOM 5932 O O . PRO B 1 114 ? -59.344 -12.016 -20.938 1 20.06 114 PRO B O 1
ATOM 5935 N N . ASN B 1 115 ? -60.062 -13.633 -22.328 1 19.98 115 ASN B N 1
ATOM 5936 C CA . ASN B 1 115 ? -61.281 -14.305 -21.922 1 19.98 115 ASN B CA 1
ATOM 5937 C C . ASN B 1 115 ? -61.125 -14.93 -20.531 1 19.98 115 ASN B C 1
ATOM 5939 O O . ASN B 1 115 ? -60.031 -15.195 -20.078 1 19.98 115 ASN B O 1
ATOM 5943 N N . VAL B 1 116 ? -62.312 -15.086 -19.859 1 22.11 116 VAL B N 1
ATOM 5944 C CA . VAL B 1 116 ? -62.812 -15.461 -18.547 1 22.11 116 VAL B CA 1
ATOM 5945 C C . VAL B 1 116 ? -62.344 -16.875 -18.188 1 22.11 116 VAL B C 1
ATOM 5947 O O . VAL B 1 116 ? -63.094 -17.672 -17.672 1 22.11 116 VAL B O 1
ATOM 5950 N N . VAL B 1 117 ? -61.188 -17.375 -18.688 1 19.78 117 VAL B N 1
ATOM 5951 C CA . VAL B 1 117 ? -61.219 -18.828 -18.656 1 19.78 117 VAL B CA 1
ATOM 5952 C C . VAL B 1 117 ? -61.5 -19.312 -17.234 1 19.78 117 VAL B C 1
ATOM 5954 O O . VAL B 1 117 ? -61.094 -18.688 -16.266 1 19.78 117 VAL B O 1
ATOM 5957 N N . SER B 1 118 ? -62.469 -20.266 -17.219 1 21.58 118 SER B N 1
ATOM 5958 C CA . SER B 1 118 ? -63.156 -21.141 -16.266 1 21.58 118 SER B CA 1
ATOM 5959 C C . SER B 1 118 ? -62.188 -21.781 -15.305 1 21.58 118 SER B C 1
ATOM 5961 O O . SER B 1 118 ? -61.031 -22.031 -15.664 1 21.58 118 SER B O 1
ATOM 5963 N N . SER B 1 119 ? -62.5 -21.672 -13.984 1 24.31 119 SER B N 1
ATOM 5964 C CA . SER B 1 119 ? -61.906 -22.078 -12.719 1 24.31 119 SER B CA 1
ATOM 5965 C C . SER B 1 119 ? -61.531 -23.547 -12.734 1 24.31 119 SER B C 1
ATOM 5967 O O . SER B 1 119 ? -61.312 -24.156 -11.68 1 24.31 119 SER B O 1
ATOM 5969 N N . GLN B 1 120 ? -61.344 -24.156 -14.039 1 21.66 120 GLN B N 1
ATOM 5970 C CA . GLN B 1 120 ? -61.344 -25.594 -13.789 1 21.66 120 GLN B CA 1
ATOM 5971 C C . GLN B 1 120 ? -60.344 -25.969 -12.711 1 21.66 120 GLN B C 1
ATOM 5973 O O . GLN B 1 120 ? -59.25 -25.344 -12.625 1 21.66 120 GLN B O 1
ATOM 5978 N N . LYS B 1 121 ? -60.844 -26.75 -11.773 1 26.95 121 LYS B N 1
ATOM 5979 C CA . LYS B 1 121 ? -60.25 -27.453 -10.648 1 26.95 121 LYS B CA 1
ATOM 5980 C C . LYS B 1 121 ? -59 -28.203 -11.078 1 26.95 121 LYS B C 1
ATOM 5982 O O . LYS B 1 121 ? -59.062 -29.172 -11.836 1 26.95 121 LYS B O 1
ATOM 5987 N N . GLU B 1 122 ? -57.969 -27.469 -11.633 1 25.56 122 GLU B N 1
ATOM 5988 C CA . GLU B 1 122 ? -56.844 -28.25 -12.094 1 25.56 122 GLU B CA 1
ATOM 5989 C C . GLU B 1 122 ? -56.469 -29.328 -11.07 1 25.56 122 GLU B C 1
ATOM 5991 O O . GLU B 1 122 ? -56.312 -29.031 -9.883 1 25.56 122 GLU B O 1
ATOM 5996 N N . GLU B 1 123 ? -56.969 -30.609 -11.352 1 28.3 123 GLU B N 1
ATOM 5997 C CA . GLU B 1 123 ? -56.5 -31.859 -10.742 1 28.3 123 GLU B CA 1
ATOM 5998 C C . GLU B 1 123 ? -55 -31.797 -10.43 1 28.3 123 GLU B C 1
ATOM 6000 O O . GLU B 1 123 ? -54.219 -31.328 -11.242 1 28.3 123 GLU B O 1
ATOM 6005 N N . GLN B 1 124 ? -54.812 -31.766 -9.125 1 28.2 124 GLN B N 1
ATOM 6006 C CA . GLN B 1 124 ? -53.5 -31.859 -8.492 1 28.2 124 GLN B CA 1
ATOM 6007 C C . GLN B 1 124 ? -52.688 -32.969 -9.125 1 28.2 124 GLN B C 1
ATOM 6009 O O . GLN B 1 124 ? -52.969 -34.156 -8.953 1 28.2 124 GLN B O 1
ATOM 6014 N N . TYR B 1 125 ? -52.5 -32.906 -10.492 1 28 125 TYR B N 1
ATOM 6015 C CA . TYR B 1 125 ? -51.469 -33.844 -10.906 1 28 125 TYR B CA 1
ATOM 6016 C C . TYR B 1 125 ? -50.312 -33.844 -9.938 1 28 125 TYR B C 1
ATOM 6018 O O . TYR B 1 125 ? -49.656 -32.812 -9.711 1 28 125 TYR B O 1
ATOM 6026 N N . THR B 1 126 ? -50.594 -34.625 -8.875 1 29.17 126 THR B N 1
ATOM 6027 C CA . THR B 1 126 ? -49.438 -35.062 -8.07 1 29.17 126 THR B CA 1
ATOM 6028 C C . THR B 1 126 ? -48.281 -35.5 -8.961 1 29.17 126 THR B C 1
ATOM 6030 O O . THR B 1 126 ? -48.375 -36.562 -9.609 1 29.17 126 THR B O 1
ATOM 6033 N N . GLU B 1 127 ? -47.938 -34.656 -9.883 1 29.61 127 GLU B N 1
ATOM 6034 C CA . GLU B 1 127 ? -46.719 -35.031 -10.57 1 29.61 127 GLU B CA 1
ATOM 6035 C C . GLU B 1 127 ? -45.719 -35.688 -9.602 1 29.61 127 GLU B C 1
ATOM 6037 O O . GLU B 1 127 ? -45.344 -35.094 -8.594 1 29.61 127 GLU B O 1
ATOM 6042 N N . HIS B 1 128 ? -45.906 -36.969 -9.492 1 30.77 128 HIS B N 1
ATOM 6043 C CA . HIS B 1 128 ? -44.812 -37.781 -8.984 1 30.77 128 HIS B CA 1
ATOM 6044 C C . HIS B 1 128 ? -43.469 -37.25 -9.469 1 30.77 128 HIS B C 1
ATOM 6046 O O . HIS B 1 128 ? -43.156 -37.344 -10.656 1 30.77 128 HIS B O 1
ATOM 6052 N N . PHE B 1 129 ? -43.188 -36.094 -9.062 1 30.17 129 PHE B N 1
ATOM 6053 C CA . PHE B 1 129 ? -41.75 -35.781 -9.18 1 30.17 129 PHE B CA 1
ATOM 6054 C C . PHE B 1 129 ? -40.906 -37.031 -8.875 1 30.17 129 PHE B C 1
ATOM 6056 O O . PHE B 1 129 ? -40.875 -37.5 -7.734 1 30.17 129 PHE B O 1
ATOM 6063 N N . LYS B 1 130 ? -41.094 -37.969 -9.648 1 32.88 130 LYS B N 1
ATOM 6064 C CA . LYS B 1 130 ? -40 -38.938 -9.547 1 32.88 130 LYS B CA 1
ATOM 6065 C C . LYS B 1 130 ? -38.688 -38.25 -9.172 1 32.88 130 LYS B C 1
ATOM 6067 O O . LYS B 1 130 ? -38.156 -37.469 -9.953 1 32.88 130 LYS B O 1
ATOM 6072 N N . VAL B 1 131 ? -38.594 -37.938 -8.023 1 34.88 131 VAL B N 1
ATOM 6073 C CA . VAL B 1 131 ? -37.219 -37.656 -7.594 1 34.88 131 VAL B CA 1
ATOM 6074 C C . VAL B 1 131 ? -36.25 -38.469 -8.43 1 34.88 131 VAL B C 1
ATOM 6076 O O . VAL B 1 131 ? -36.219 -39.688 -8.359 1 34.88 131 VAL B O 1
ATOM 6079 N N . GLU B 1 132 ? -36.281 -38.25 -9.656 1 36.44 132 GLU B N 1
ATOM 6080 C CA . GLU B 1 132 ? -35.094 -38.844 -10.266 1 36.44 132 GLU B CA 1
ATOM 6081 C C . GLU B 1 132 ? -33.969 -39.031 -9.227 1 36.44 132 GLU B C 1
ATOM 6083 O O . GLU B 1 132 ? -33.594 -38.094 -8.547 1 36.44 132 GLU B O 1
ATOM 6088 N N . GLN B 1 133 ? -33.969 -40 -8.539 1 42.56 133 GLN B N 1
ATOM 6089 C CA . GLN B 1 133 ? -32.906 -40.375 -7.609 1 42.56 133 GLN B CA 1
ATOM 6090 C C . GLN B 1 133 ? -31.562 -39.875 -8.094 1 42.56 133 GLN B C 1
ATOM 6092 O O . GLN B 1 133 ? -31.047 -40.312 -9.125 1 42.56 133 GLN B O 1
ATOM 6097 N N . GLU B 1 134 ? -31.344 -38.625 -8.18 1 52.78 134 GLU B N 1
ATOM 6098 C CA . GLU B 1 134 ? -30.031 -38.031 -8.469 1 52.78 134 GLU B CA 1
ATOM 6099 C C . GLU B 1 134 ? -28.906 -38.969 -8.016 1 52.78 134 GLU B C 1
ATOM 6101 O O . GLU B 1 134 ? -28.781 -39.281 -6.824 1 52.78 134 GLU B O 1
ATOM 6106 N N . LEU B 1 135 ? -28.625 -40.031 -8.742 1 62.78 135 LEU B N 1
ATOM 6107 C CA . LEU B 1 135 ? -27.531 -40.969 -8.453 1 62.78 135 LEU B CA 1
ATOM 6108 C C . LEU B 1 135 ? -26.359 -40.219 -7.805 1 62.78 135 LEU B C 1
ATOM 6110 O O . LEU B 1 135 ? -25.922 -39.188 -8.297 1 62.78 135 LEU B O 1
ATOM 6114 N N . GLU B 1 136 ? -26.078 -40.625 -6.676 1 84.62 136 GLU B N 1
ATOM 6115 C CA . GLU B 1 136 ? -24.906 -40.125 -5.969 1 84.62 136 GLU B CA 1
ATOM 6116 C C . GLU B 1 136 ? -23.641 -40.344 -6.781 1 84.62 136 GLU B C 1
ATOM 6118 O O . GLU B 1 136 ? -23.484 -41.375 -7.434 1 84.62 136 GLU B O 1
ATOM 6123 N N . SER B 1 137 ? -22.812 -39.406 -7.055 1 91.88 137 SER B N 1
ATOM 6124 C CA . SER B 1 137 ? -21.594 -39.5 -7.836 1 91.88 137 SER B CA 1
ATOM 6125 C C . SER B 1 137 ? -20.406 -39.938 -6.957 1 91.88 137 SER B C 1
ATOM 6127 O O . SER B 1 137 ? -20.453 -39.781 -5.734 1 91.88 137 SER B O 1
ATOM 6129 N N . THR B 1 138 ? -19.5 -40.719 -7.574 1 95.5 138 THR B N 1
ATOM 6130 C CA . THR B 1 138 ? -18.25 -41.062 -6.898 1 95.5 138 THR B CA 1
ATOM 6131 C C . THR B 1 138 ? -17.047 -40.688 -7.746 1 95.5 138 THR B C 1
ATOM 6133 O O . THR B 1 138 ? -17.172 -40.438 -8.953 1 95.5 138 THR B O 1
ATOM 6136 N N . VAL B 1 139 ? -15.906 -40.469 -7.109 1 97.56 139 VAL B N 1
ATOM 6137 C CA . VAL B 1 139 ? -14.672 -40.188 -7.824 1 97.56 139 VAL B CA 1
ATOM 6138 C C . VAL B 1 139 ? -13.602 -41.219 -7.477 1 97.56 139 VAL B C 1
ATOM 6140 O O . VAL B 1 139 ? -13.367 -41.5 -6.301 1 97.56 139 VAL B O 1
ATOM 6143 N N . SER B 1 140 ? -13.102 -41.875 -8.438 1 98 140 SER B N 1
ATOM 6144 C CA . SER B 1 140 ? -11.961 -42.781 -8.297 1 98 140 SER B CA 1
ATOM 6145 C C . SER B 1 140 ? -10.68 -42.156 -8.797 1 98 140 SER B C 1
ATOM 6147 O O . SER B 1 140 ? -10.57 -41.781 -9.977 1 98 140 SER B O 1
ATOM 6149 N N . ILE B 1 141 ? -9.719 -42 -7.938 1 98.44 141 ILE B N 1
ATOM 6150 C CA . ILE B 1 141 ? -8.445 -41.375 -8.281 1 98.44 141 ILE B CA 1
ATOM 6151 C C . ILE B 1 141 ? -7.352 -42.469 -8.336 1 98.44 141 ILE B C 1
ATOM 6153 O O . ILE B 1 141 ? -7.078 -43.125 -7.332 1 98.44 141 ILE B O 1
ATOM 6157 N N . THR B 1 142 ? -6.852 -42.625 -9.469 1 98.56 142 THR B N 1
ATOM 6158 C CA . THR B 1 142 ? -5.738 -43.562 -9.625 1 98.56 142 THR B CA 1
ATOM 6159 C C . THR B 1 142 ? -4.418 -42.812 -9.727 1 98.56 142 THR B C 1
ATOM 6161 O O . THR B 1 142 ? -4.227 -42 -10.641 1 98.56 142 THR B O 1
ATOM 6164 N N . VAL B 1 143 ? -3.506 -43.062 -8.797 1 98.31 143 VAL B N 1
ATOM 6165 C CA . VAL B 1 143 ? -2.168 -42.469 -8.82 1 98.31 143 VAL B CA 1
ATOM 6166 C C . VAL B 1 143 ? -1.19 -43.438 -9.461 1 98.31 143 VAL B C 1
ATOM 6168 O O . VAL B 1 143 ? -0.738 -44.406 -8.812 1 98.31 143 VAL B O 1
ATOM 6171 N N . VAL B 1 144 ? -0.94 -43.188 -10.734 1 98.12 144 VAL B N 1
ATOM 6172 C CA . VAL B 1 144 ? 0.019 -44.031 -11.445 1 98.12 144 VAL B CA 1
ATOM 6173 C C . VAL B 1 144 ? 1.44 -43.625 -11.039 1 98.12 144 VAL B C 1
ATOM 6175 O O . VAL B 1 144 ? 1.818 -42.469 -11.102 1 98.12 144 VAL B O 1
ATOM 6178 N N . GLY B 1 145 ? 2.279 -44.562 -10.703 1 96.12 145 GLY B N 1
ATOM 6179 C CA . GLY B 1 145 ? 3.572 -44.281 -10.094 1 96.12 145 GLY B CA 1
ATOM 6180 C C . GLY B 1 145 ? 3.492 -44.062 -8.602 1 96.12 145 GLY B C 1
ATOM 6181 O O . GLY B 1 145 ? 4.176 -43.188 -8.062 1 96.12 145 GLY B O 1
ATOM 6182 N N . ALA B 1 146 ? 2.627 -44.75 -7.926 1 95.81 146 ALA B N 1
ATOM 6183 C CA . ALA B 1 146 ? 2.271 -44.562 -6.527 1 95.81 146 ALA B CA 1
ATOM 6184 C C . ALA B 1 146 ? 3.457 -44.844 -5.609 1 95.81 146 ALA B C 1
ATOM 6186 O O . ALA B 1 146 ? 3.512 -44.344 -4.48 1 95.81 146 ALA B O 1
ATOM 6187 N N . SER B 1 147 ? 4.367 -45.562 -6.035 1 91.56 147 SER B N 1
ATOM 6188 C CA . SER B 1 147 ? 5.508 -45.938 -5.203 1 91.56 147 SER B CA 1
ATOM 6189 C C . SER B 1 147 ? 6.613 -44.875 -5.281 1 91.56 147 SER B C 1
ATOM 6191 O O . SER B 1 147 ? 7.621 -44.969 -4.578 1 91.56 147 SER B O 1
ATOM 6193 N N . GLY B 1 148 ? 6.434 -43.875 -6.094 1 89.56 148 GLY B N 1
ATOM 6194 C CA . GLY B 1 148 ? 7.457 -42.844 -6.281 1 89.56 148 GLY B CA 1
ATOM 6195 C C . GLY B 1 148 ? 7.414 -41.75 -5.227 1 89.56 148 GLY B C 1
ATOM 6196 O O . GLY B 1 148 ? 6.449 -41.656 -4.465 1 89.56 148 GLY B O 1
ATOM 6197 N N . ASP B 1 149 ? 8.422 -40.938 -5.227 1 87.62 149 ASP B N 1
ATOM 6198 C CA . ASP B 1 149 ? 8.609 -39.875 -4.234 1 87.62 149 ASP B CA 1
ATOM 6199 C C . ASP B 1 149 ? 7.535 -38.781 -4.371 1 87.62 149 ASP B C 1
ATOM 6201 O O . ASP B 1 149 ? 7 -38.312 -3.369 1 87.62 149 ASP B O 1
ATOM 6205 N N . LEU B 1 150 ? 7.258 -38.375 -5.59 1 90.44 150 LEU B N 1
ATOM 6206 C CA . LEU B 1 150 ? 6.246 -37.375 -5.816 1 90.44 150 LEU B CA 1
ATOM 6207 C C . LEU B 1 150 ? 4.895 -37.812 -5.254 1 90.44 150 LEU B C 1
ATOM 6209 O O . LEU B 1 150 ? 4.215 -37.031 -4.59 1 90.44 150 LEU B O 1
ATOM 6213 N N . ALA B 1 151 ? 4.562 -39 -5.535 1 94.69 151 ALA B N 1
ATOM 6214 C CA . ALA B 1 151 ? 3.289 -39.531 -5.051 1 94.69 151 ALA B CA 1
ATOM 6215 C C . ALA B 1 151 ? 3.234 -39.531 -3.527 1 94.69 151 ALA B C 1
ATOM 6217 O O . ALA B 1 151 ? 2.279 -39 -2.936 1 94.69 151 ALA B O 1
ATOM 6218 N N . LYS B 1 152 ? 4.277 -39.969 -2.916 1 92.75 152 LYS B N 1
ATOM 6219 C CA . LYS B 1 152 ? 4.328 -40.156 -1.468 1 92.75 152 LYS B CA 1
ATOM 6220 C C . LYS B 1 152 ? 4.383 -38.812 -0.752 1 92.75 152 LYS B C 1
ATOM 6222 O O . LYS B 1 152 ? 3.701 -38.625 0.255 1 92.75 152 LYS B O 1
ATOM 6227 N N . LYS B 1 153 ? 5.051 -37.906 -1.351 1 90.62 153 LYS B N 1
ATOM 6228 C CA . LYS B 1 153 ? 5.379 -36.688 -0.619 1 90.62 153 LYS B CA 1
ATOM 6229 C C . LYS B 1 153 ? 4.379 -35.594 -0.931 1 90.62 153 LYS B C 1
ATOM 6231 O O . LYS B 1 153 ? 4.199 -34.656 -0.131 1 90.62 153 LYS B O 1
ATOM 6236 N N . LYS B 1 154 ? 3.777 -35.656 -2.098 1 93.94 154 LYS B N 1
ATOM 6237 C CA . LYS B 1 154 ? 2.973 -34.5 -2.498 1 93.94 154 LYS B CA 1
ATOM 6238 C C . LYS B 1 154 ? 1.537 -34.938 -2.807 1 93.94 154 LYS B C 1
ATOM 6240 O O . LYS B 1 154 ? 0.589 -34.312 -2.303 1 93.94 154 LYS B O 1
ATOM 6245 N N . ILE B 1 155 ? 1.31 -35.969 -3.521 1 96.19 155 ILE B N 1
ATOM 6246 C CA . ILE B 1 155 ? -0.009 -36.281 -4.07 1 96.19 155 ILE B CA 1
ATOM 6247 C C . ILE B 1 155 ? -0.902 -36.844 -2.98 1 96.19 155 ILE B C 1
ATOM 6249 O O . ILE B 1 155 ? -1.989 -36.344 -2.715 1 96.19 155 ILE B O 1
ATOM 6253 N N . PHE B 1 156 ? -0.447 -37.906 -2.271 1 96.44 156 PHE B N 1
ATOM 6254 C CA . PHE B 1 156 ? -1.267 -38.531 -1.25 1 96.44 156 PHE B CA 1
ATOM 6255 C C . PHE B 1 156 ? -1.543 -37.594 -0.097 1 96.44 156 PHE B C 1
ATOM 6257 O O . PHE B 1 156 ? -2.68 -37.469 0.367 1 96.44 156 PHE B O 1
ATOM 6264 N N . PRO B 1 157 ? -0.54 -36.875 0.383 1 94.75 157 PRO B N 1
ATOM 6265 C CA . PRO B 1 157 ? -0.822 -35.906 1.422 1 94.75 157 PRO B CA 1
ATOM 6266 C C . PRO B 1 157 ? -1.847 -34.844 0.979 1 94.75 157 PRO B C 1
ATOM 6268 O O . PRO B 1 157 ? -2.697 -34.438 1.773 1 94.75 157 PRO B O 1
ATOM 6271 N N . ALA B 1 158 ? -1.73 -34.406 -0.274 1 95.06 158 ALA B N 1
ATOM 6272 C CA . ALA B 1 158 ? -2.68 -33.406 -0.794 1 95.06 158 ALA B CA 1
ATOM 6273 C C . ALA B 1 158 ? -4.094 -34 -0.836 1 95.06 158 ALA B C 1
ATOM 6275 O O . ALA B 1 158 ? -5.059 -33.312 -0.493 1 95.06 158 ALA B O 1
ATOM 6276 N N . LEU B 1 159 ? -4.195 -35.188 -1.232 1 96.19 159 LEU B N 1
ATOM 6277 C CA . LEU B 1 159 ? -5.496 -35.844 -1.263 1 96.19 159 LEU B CA 1
ATOM 6278 C C . LEU B 1 159 ? -6.07 -35.969 0.144 1 96.19 159 LEU B C 1
ATOM 6280 O O . LEU B 1 159 ? -7.266 -35.75 0.351 1 96.19 159 LEU B O 1
ATOM 6284 N N . PHE B 1 160 ? -5.215 -36.312 1.034 1 94.88 160 PHE B N 1
ATOM 6285 C CA . PHE B 1 160 ? -5.652 -36.438 2.422 1 94.88 160 PHE B CA 1
ATOM 6286 C C . PHE B 1 160 ? -6.121 -35.062 2.939 1 94.88 160 PHE B C 1
ATOM 6288 O O . PHE B 1 160 ? -7.145 -34.969 3.619 1 94.88 160 PHE B O 1
ATOM 6295 N N . ALA B 1 161 ? -5.324 -34.094 2.658 1 91.94 161 ALA B N 1
ATOM 6296 C CA . ALA B 1 161 ? -5.699 -32.75 3.084 1 91.94 161 ALA B CA 1
ATOM 6297 C C . ALA B 1 161 ? -7.07 -32.375 2.537 1 91.94 161 ALA B C 1
ATOM 6299 O O . ALA B 1 161 ? -7.887 -31.781 3.248 1 91.94 161 ALA B O 1
ATOM 6300 N N . LEU B 1 162 ? -7.301 -32.656 1.298 1 93.56 162 LEU B N 1
ATOM 6301 C CA . LEU B 1 162 ? -8.586 -32.375 0.68 1 93.56 162 LEU B CA 1
ATOM 6302 C C . LEU B 1 162 ? -9.711 -33.125 1.378 1 93.56 162 LEU B C 1
ATOM 6304 O O . LEU B 1 162 ? -10.789 -32.594 1.604 1 93.56 162 LEU B O 1
ATOM 6308 N N . PHE B 1 163 ? -9.492 -34.375 1.637 1 92.56 163 PHE B N 1
ATOM 6309 C CA . PHE B 1 163 ? -10.453 -35.188 2.371 1 92.56 163 PHE B CA 1
ATOM 6310 C C . PHE B 1 163 ? -10.727 -34.594 3.748 1 92.56 163 PHE B C 1
ATOM 6312 O O . PHE B 1 163 ? -11.875 -34.5 4.172 1 92.56 163 PHE B O 1
ATOM 6319 N N . TYR B 1 164 ? -9.602 -34.25 4.371 1 87.31 164 TYR B N 1
ATOM 6320 C CA . TYR B 1 164 ? -9.664 -33.688 5.715 1 87.31 164 TYR B CA 1
ATOM 6321 C C . TYR B 1 164 ? -10.516 -32.406 5.746 1 87.31 164 TYR B C 1
ATOM 6323 O O . TYR B 1 164 ? -11.227 -32.156 6.719 1 87.31 164 TYR B O 1
ATOM 6331 N N . GLU B 1 165 ? -10.492 -31.641 4.656 1 85.31 165 GLU B N 1
ATOM 6332 C CA . GLU B 1 165 ? -11.219 -30.375 4.562 1 85.31 165 GLU B CA 1
ATOM 6333 C C . GLU B 1 165 ? -12.57 -30.562 3.887 1 85.31 165 GLU B C 1
ATOM 6335 O O . GLU B 1 165 ? -13.234 -29.578 3.543 1 85.31 165 GLU B O 1
ATOM 6340 N N . ASP B 1 166 ? -12.898 -31.719 3.561 1 88.69 166 ASP B N 1
ATOM 6341 C CA . ASP B 1 166 ? -14.18 -32.062 2.943 1 88.69 166 ASP B CA 1
ATOM 6342 C C . ASP B 1 166 ? -14.305 -31.453 1.553 1 88.69 166 ASP B C 1
ATOM 6344 O O . ASP B 1 166 ? -15.352 -30.906 1.199 1 88.69 166 ASP B O 1
ATOM 6348 N N . CYS B 1 167 ? -13.172 -31.469 0.88 1 90.31 167 CYS B N 1
ATOM 6349 C CA . CYS B 1 167 ? -13.148 -30.891 -0.455 1 90.31 167 CYS B CA 1
ATOM 6350 C C . CYS B 1 167 ? -13.125 -31.969 -1.526 1 90.31 167 CYS B C 1
ATOM 6352 O O . CYS B 1 167 ? -12.828 -31.688 -2.689 1 90.31 167 CYS B O 1
ATOM 6354 N N . ILE B 1 168 ? -13.328 -33.156 -1.161 1 90.62 168 ILE B N 1
ATOM 6355 C CA . ILE B 1 168 ? -13.531 -34.281 -2.082 1 90.62 168 ILE B CA 1
ATOM 6356 C C . ILE B 1 168 ? -14.945 -34.844 -1.922 1 90.62 168 ILE B C 1
ATOM 6358 O O . ILE B 1 168 ? -15.555 -34.688 -0.861 1 90.62 168 ILE B O 1
ATOM 6362 N N . PRO B 1 169 ? -15.438 -35.344 -2.973 1 90.38 169 PRO B N 1
ATOM 6363 C CA . PRO B 1 169 ? -16.781 -35.875 -2.875 1 90.38 169 PRO B CA 1
ATOM 6364 C C . PRO B 1 169 ? -16.938 -36.875 -1.712 1 90.38 169 PRO B C 1
ATOM 6366 O O . PRO B 1 169 ? -15.945 -37.469 -1.271 1 90.38 169 PRO B O 1
ATOM 6369 N N . GLN B 1 170 ? -18.141 -37 -1.257 1 87.5 170 GLN B N 1
ATOM 6370 C CA . GLN B 1 170 ? -18.438 -37.844 -0.092 1 87.5 170 GLN B CA 1
ATOM 6371 C C . GLN B 1 170 ? -17.906 -39.281 -0.289 1 87.5 170 GLN B C 1
ATOM 6373 O O . GLN B 1 170 ? -17.312 -39.844 0.618 1 87.5 170 GLN B O 1
ATOM 6378 N N . HIS B 1 171 ? -18.281 -39.781 -1.434 1 93.12 171 HIS B N 1
ATOM 6379 C CA . HIS B 1 171 ? -17.703 -41.062 -1.746 1 93.12 171 HIS B CA 1
ATOM 6380 C C . HIS B 1 171 ? -16.531 -40.938 -2.721 1 93.12 171 HIS B C 1
ATOM 6382 O O . HIS B 1 171 ? -16.656 -40.25 -3.746 1 93.12 171 HIS B O 1
ATOM 6388 N N . PHE B 1 172 ? -15.438 -41.562 -2.354 1 96.56 172 PHE B N 1
ATOM 6389 C CA . PHE B 1 172 ? -14.25 -41.562 -3.203 1 96.56 172 PHE B CA 1
ATOM 6390 C C . PHE B 1 172 ? -13.422 -42.812 -2.979 1 96.56 172 PHE B C 1
ATOM 6392 O O . PHE B 1 172 ? -13.594 -43.5 -1.973 1 96.56 172 PHE B O 1
ATOM 6399 N N . THR B 1 173 ? -12.656 -43.156 -3.926 1 97 173 THR B N 1
ATOM 6400 C CA . THR B 1 173 ? -11.695 -44.25 -3.824 1 97 173 THR B CA 1
ATOM 6401 C C . THR B 1 173 ? -10.359 -43.844 -4.434 1 97 173 THR B C 1
ATOM 6403 O O . THR B 1 173 ? -10.312 -43.156 -5.461 1 97 173 THR B O 1
ATOM 6406 N N . ILE B 1 174 ? -9.25 -44.25 -3.773 1 97.94 174 ILE B N 1
ATOM 6407 C CA . ILE B 1 174 ? -7.914 -43.969 -4.277 1 97.94 174 ILE B CA 1
ATOM 6408 C C . ILE B 1 174 ? -7.203 -45.281 -4.605 1 97.94 174 ILE B C 1
ATOM 6410 O O . ILE B 1 174 ? -7.188 -46.219 -3.789 1 97.94 174 ILE B O 1
ATOM 6414 N N . PHE B 1 175 ? -6.727 -45.375 -5.781 1 97.81 175 PHE B N 1
ATOM 6415 C CA . PHE B 1 175 ? -5.941 -46.531 -6.191 1 97.81 175 PHE B CA 1
ATOM 6416 C C . PHE B 1 175 ? -4.5 -46.125 -6.48 1 97.81 175 PHE B C 1
ATOM 6418 O O . PHE B 1 175 ? -4.25 -45.219 -7.27 1 97.81 175 PHE B O 1
ATOM 6425 N N . GLY B 1 176 ? -3.562 -46.75 -5.793 1 98 176 GLY B N 1
ATOM 6426 C CA . GLY B 1 176 ? -2.176 -46.688 -6.23 1 98 176 GLY B CA 1
ATOM 6427 C C . GLY B 1 176 ? -1.847 -47.719 -7.309 1 98 176 GLY B C 1
ATOM 6428 O O . GLY B 1 176 ? -2.309 -48.844 -7.254 1 98 176 GLY B O 1
ATOM 6429 N N . TYR B 1 177 ? -1.16 -47.312 -8.32 1 98.06 177 TYR B N 1
ATOM 6430 C CA . TYR B 1 177 ? -0.762 -48.188 -9.414 1 98.06 177 TYR B CA 1
ATOM 6431 C C . TYR B 1 177 ? 0.731 -48.094 -9.695 1 98.06 177 TYR B C 1
ATOM 6433 O O . TYR B 1 177 ? 1.244 -46.969 -9.906 1 98.06 177 TYR B O 1
ATOM 6441 N N . ALA B 1 178 ? 1.47 -49.125 -9.664 1 97.06 178 ALA B N 1
ATOM 6442 C CA . ALA B 1 178 ? 2.885 -49.156 -10.023 1 97.06 178 ALA B CA 1
ATOM 6443 C C . ALA B 1 178 ? 3.326 -50.594 -10.352 1 97.06 178 ALA B C 1
ATOM 6445 O O . ALA B 1 178 ? 2.547 -51.531 -10.219 1 97.06 178 ALA B O 1
ATOM 6446 N N . ARG B 1 179 ? 4.523 -50.656 -10.805 1 94.94 179 ARG B N 1
ATOM 6447 C CA . ARG B 1 179 ? 5.086 -51.969 -11.125 1 94.94 179 ARG B CA 1
ATOM 6448 C C . ARG B 1 179 ? 5.418 -52.75 -9.852 1 94.94 179 ARG B C 1
ATOM 6450 O O . ARG B 1 179 ? 5.348 -53.969 -9.836 1 94.94 179 ARG B O 1
ATOM 6457 N N . THR B 1 180 ? 5.781 -52 -8.82 1 94 180 THR B N 1
ATOM 6458 C CA . THR B 1 180 ? 6.156 -52.625 -7.555 1 94 180 THR B CA 1
ATOM 6459 C C . THR B 1 180 ? 4.988 -53.406 -6.973 1 94 180 THR B C 1
ATOM 6461 O O . THR B 1 180 ? 3.852 -52.938 -6.961 1 94 180 THR B O 1
ATOM 6464 N N . ARG B 1 181 ? 5.312 -54.594 -6.508 1 93.75 181 ARG B N 1
ATOM 6465 C CA . ARG B 1 181 ? 4.273 -55.406 -5.914 1 93.75 181 ARG B CA 1
ATOM 6466 C C . ARG B 1 181 ? 4.047 -55.062 -4.453 1 93.75 181 ARG B C 1
ATOM 6468 O O . ARG B 1 181 ? 4.918 -55.281 -3.609 1 93.75 181 ARG B O 1
ATOM 6475 N N . LEU B 1 182 ? 2.914 -54.5 -4.23 1 94.75 182 LEU B N 1
ATOM 6476 C CA . LEU B 1 182 ? 2.488 -54.156 -2.877 1 94.75 182 LEU B CA 1
ATOM 6477 C C . LEU B 1 182 ? 1.067 -54.656 -2.615 1 94.75 182 LEU B C 1
ATOM 6479 O O . LEU B 1 182 ? 0.266 -54.75 -3.545 1 94.75 182 LEU B O 1
ATOM 6483 N N . THR B 1 183 ? 0.799 -54.969 -1.382 1 95.38 183 THR B N 1
ATOM 6484 C CA . THR B 1 183 ? -0.575 -55.188 -0.954 1 95.38 183 THR B CA 1
ATOM 6485 C C . THR B 1 183 ? -1.258 -53.875 -0.573 1 95.38 183 THR B C 1
ATOM 6487 O O . THR B 1 183 ? -0.597 -52.844 -0.432 1 95.38 183 THR B O 1
ATOM 6490 N N . ASP B 1 184 ? -2.557 -53.969 -0.416 1 96.25 184 ASP B N 1
ATOM 6491 C CA . ASP B 1 184 ? -3.295 -52.812 0.052 1 96.25 184 ASP B CA 1
ATOM 6492 C C . ASP B 1 184 ? -2.736 -52.312 1.38 1 96.25 184 ASP B C 1
ATOM 6494 O O . ASP B 1 184 ? -2.549 -51.094 1.56 1 96.25 184 ASP B O 1
ATOM 6498 N N . GLU B 1 185 ? -2.426 -53.219 2.238 1 95.75 185 GLU B N 1
ATOM 6499 C CA . GLU B 1 185 ? -1.954 -52.875 3.576 1 95.75 185 GLU B CA 1
ATOM 6500 C C . GLU B 1 185 ? -0.569 -52.25 3.521 1 95.75 185 GLU B C 1
ATOM 6502 O O . GLU B 1 185 ? -0.293 -51.281 4.25 1 95.75 185 GLU B O 1
ATOM 6507 N N . GLU B 1 186 ? 0.242 -52.75 2.688 1 95.25 186 GLU B N 1
ATOM 6508 C CA . GLU B 1 186 ? 1.582 -52.188 2.539 1 95.25 186 GLU B CA 1
ATOM 6509 C C . GLU B 1 186 ? 1.528 -50.781 1.98 1 95.25 186 GLU B C 1
ATOM 6511 O O . GLU B 1 186 ? 2.271 -49.906 2.428 1 95.25 186 GLU B O 1
ATOM 6516 N N . MET B 1 187 ? 0.694 -50.625 1.047 1 95 187 MET B N 1
ATOM 6517 C CA . MET B 1 187 ? 0.515 -49.312 0.47 1 95 187 MET B CA 1
ATOM 6518 C C . MET B 1 187 ? -0.023 -48.312 1.51 1 95 187 MET B C 1
ATOM 6520 O O . MET B 1 187 ? 0.462 -47.188 1.618 1 95 187 MET B O 1
ATOM 6524 N N . ARG B 1 188 ? -1.002 -48.719 2.279 1 95.94 188 ARG B N 1
ATOM 6525 C CA . ARG B 1 188 ? -1.591 -47.875 3.318 1 95.94 188 ARG B CA 1
ATOM 6526 C C . ARG B 1 188 ? -0.551 -47.5 4.363 1 95.94 188 ARG B C 1
ATOM 6528 O O . ARG B 1 188 ? -0.513 -46.344 4.816 1 95.94 188 ARG B O 1
ATOM 6535 N N . ASN B 1 189 ? 0.298 -48.406 4.672 1 94.25 189 ASN B N 1
ATOM 6536 C CA . ASN B 1 189 ? 1.371 -48.125 5.621 1 94.25 189 ASN B CA 1
ATOM 6537 C C . ASN B 1 189 ? 2.371 -47.125 5.062 1 94.25 189 ASN B C 1
ATOM 6539 O O . ASN B 1 189 ? 2.85 -46.25 5.785 1 94.25 189 ASN B O 1
ATOM 6543 N N . MET B 1 190 ? 2.629 -47.312 3.889 1 92.88 190 MET B N 1
ATOM 6544 C CA . MET B 1 190 ? 3.559 -46.406 3.217 1 92.88 190 MET B CA 1
ATOM 6545 C C . MET B 1 190 ? 3.014 -44.969 3.195 1 92.88 190 MET B C 1
ATOM 6547 O O . MET B 1 190 ? 3.73 -44.031 3.52 1 92.88 190 MET B O 1
ATOM 6551 N N . ILE B 1 191 ? 1.816 -44.875 2.873 1 92.38 191 ILE B N 1
ATOM 6552 C CA . ILE B 1 191 ? 1.176 -43.562 2.734 1 92.38 191 ILE B CA 1
ATOM 6553 C C . ILE B 1 191 ? 0.98 -42.938 4.113 1 92.38 191 ILE B C 1
ATOM 6555 O O . ILE B 1 191 ? 1.054 -41.719 4.258 1 92.38 191 ILE B O 1
ATOM 6559 N N . SER B 1 192 ? 0.705 -43.719 5.09 1 91.94 192 SER B N 1
ATOM 6560 C CA . SER B 1 192 ? 0.405 -43.219 6.434 1 91.94 192 SER B CA 1
ATOM 6561 C C . SER B 1 192 ? 1.588 -42.469 7.02 1 91.94 192 SER B C 1
ATOM 6563 O O . SER B 1 192 ? 1.404 -41.562 7.824 1 91.94 192 SER B O 1
ATOM 6565 N N . LYS B 1 193 ? 2.719 -42.719 6.59 1 89.94 193 LYS B N 1
ATOM 6566 C CA . LYS B 1 193 ? 3.938 -42.125 7.121 1 89.94 193 LYS B CA 1
ATOM 6567 C C . LYS B 1 193 ? 4.105 -40.688 6.617 1 89.94 193 LYS B C 1
ATOM 6569 O O . LYS B 1 193 ? 4.852 -39.906 7.207 1 89.94 193 LYS B O 1
ATOM 6574 N N . THR B 1 194 ? 3.451 -40.406 5.578 1 90.06 194 THR B N 1
ATOM 6575 C CA . THR B 1 194 ? 3.664 -39.094 4.965 1 90.06 194 THR B CA 1
ATOM 6576 C C . THR B 1 194 ? 2.455 -38.188 5.188 1 90.06 194 THR B C 1
ATOM 6578 O O . THR B 1 194 ? 2.49 -37 4.844 1 90.06 194 THR B O 1
ATOM 6581 N N . LEU B 1 195 ? 1.427 -38.719 5.738 1 89.12 195 LEU B N 1
ATOM 6582 C CA . LEU B 1 195 ? 0.217 -37.938 5.949 1 89.12 195 LEU B CA 1
ATOM 6583 C C . LEU B 1 195 ? 0.347 -37.062 7.191 1 89.12 195 LEU B C 1
ATOM 6585 O O . LEU B 1 195 ? 0.924 -37.5 8.195 1 89.12 195 LEU B O 1
ATOM 6589 N N . ALA B 1 196 ? 0.128 -35.75 7.023 1 77.75 196 ALA B N 1
ATOM 6590 C CA . ALA B 1 196 ? 0.197 -34.844 8.156 1 77.75 196 ALA B CA 1
ATOM 6591 C C . ALA B 1 196 ? -1.139 -34.125 8.367 1 77.75 196 ALA B C 1
ATOM 6593 O O . ALA B 1 196 ? -1.85 -33.844 7.402 1 77.75 196 ALA B O 1
ATOM 6594 N N . CYS B 1 197 ? -1.508 -34.062 9.641 1 73.31 197 CYS B N 1
ATOM 6595 C CA . CYS B 1 197 ? -2.725 -33.344 9.992 1 73.31 197 CYS B CA 1
ATOM 6596 C C . CYS B 1 197 ? -2.445 -31.844 10.148 1 73.31 197 CYS B C 1
ATOM 6598 O O . CYS B 1 197 ? -1.354 -31.453 10.562 1 73.31 197 CYS B O 1
ATOM 6600 N N . ARG B 1 198 ? -3.332 -31.109 9.594 1 65.94 198 ARG B N 1
ATOM 6601 C CA . ARG B 1 198 ? -3.199 -29.656 9.727 1 65.94 198 ARG B CA 1
ATOM 6602 C C . ARG B 1 198 ? -3.387 -29.219 11.172 1 65.94 198 ARG B C 1
ATOM 6604 O O . ARG B 1 198 ? -4.133 -29.859 11.922 1 65.94 198 ARG B O 1
ATOM 6611 N N . ILE B 1 199 ? -2.689 -28.25 11.523 1 55.25 199 ILE B N 1
ATOM 6612 C CA . ILE B 1 199 ? -2.588 -27.75 12.891 1 55.25 199 ILE B CA 1
ATOM 6613 C C . ILE B 1 199 ? -3.969 -27.328 13.383 1 55.25 199 ILE B C 1
ATOM 6615 O O . ILE B 1 199 ? -4.324 -27.578 14.539 1 55.25 199 ILE B O 1
ATOM 6619 N N . ASP B 1 200 ? -4.723 -26.688 12.531 1 56.09 200 ASP B N 1
ATOM 6620 C CA . ASP B 1 200 ? -5.941 -26.047 13.016 1 56.09 200 ASP B CA 1
ATOM 6621 C C . ASP B 1 200 ? -6.996 -27.078 13.391 1 56.09 200 ASP B C 1
ATOM 6623 O O . ASP B 1 200 ? -7.887 -26.812 14.195 1 56.09 200 ASP B O 1
ATOM 6627 N N . LYS B 1 201 ? -7.062 -28.156 12.742 1 57.06 201 LYS B N 1
ATOM 6628 C CA . LYS B 1 201 ? -8.078 -29.156 13.078 1 57.06 201 LYS B CA 1
ATOM 6629 C C . LYS B 1 201 ? -7.445 -30.438 13.594 1 57.06 201 LYS B C 1
ATOM 6631 O O . LYS B 1 201 ? -7.777 -31.531 13.125 1 57.06 201 LYS B O 1
ATOM 6636 N N . ARG B 1 202 ? -6.535 -30.281 14.406 1 59.34 202 ARG B N 1
ATOM 6637 C CA . ARG B 1 202 ? -5.801 -31.453 14.883 1 59.34 202 ARG B CA 1
ATOM 6638 C C . ARG B 1 202 ? -6.73 -32.438 15.602 1 59.34 202 ARG B C 1
ATOM 6640 O O . ARG B 1 202 ? -6.422 -33.625 15.719 1 59.34 202 ARG B O 1
ATOM 6647 N N . ALA B 1 203 ? -7.898 -31.906 15.906 1 64.19 203 ALA B N 1
ATOM 6648 C CA . ALA B 1 203 ? -8.773 -32.844 16.625 1 64.19 203 ALA B CA 1
ATOM 6649 C C . ALA B 1 203 ? -9.25 -33.969 15.703 1 64.19 203 ALA B C 1
ATOM 6651 O O . ALA B 1 203 ? -9.57 -33.719 14.539 1 64.19 203 ALA B O 1
ATOM 6652 N N . ASN B 1 204 ? -8.984 -35.219 15.93 1 77.69 204 ASN B N 1
ATOM 6653 C CA . ASN B 1 204 ? -9.477 -36.438 15.336 1 77.69 204 ASN B CA 1
ATOM 6654 C C . ASN B 1 204 ? -8.672 -36.844 14.102 1 77.69 204 ASN B C 1
ATOM 6656 O O . ASN B 1 204 ? -9.195 -37.469 13.18 1 77.69 204 ASN B O 1
ATOM 6660 N N . CYS B 1 205 ? -7.504 -36.312 14 1 82 205 CYS B N 1
ATOM 6661 C CA . CYS B 1 205 ? -6.648 -36.594 12.852 1 82 205 CYS B CA 1
ATOM 6662 C C . CYS B 1 205 ? -6.453 -38.062 12.641 1 82 205 CYS B C 1
ATOM 6664 O O . CYS B 1 205 ? -6.508 -38.562 11.516 1 82 205 CYS B O 1
ATOM 6666 N N . SER B 1 206 ? -6.355 -38.75 13.688 1 83.38 206 SER B N 1
ATOM 6667 C CA . SER B 1 206 ? -6.125 -40.188 13.594 1 83.38 206 SER B CA 1
ATOM 6668 C C . SER B 1 206 ? -7.324 -40.875 12.977 1 83.38 206 SER B C 1
ATOM 6670 O O . SER B 1 206 ? -7.168 -41.75 12.117 1 83.38 206 SER B O 1
ATOM 6672 N N . ASP B 1 207 ? -8.422 -40.531 13.422 1 87.81 207 ASP B N 1
ATOM 6673 C CA . ASP B 1 207 ? -9.641 -41.156 12.898 1 87.81 207 ASP B CA 1
ATOM 6674 C C . ASP B 1 207 ? -9.812 -40.812 11.414 1 87.81 207 ASP B C 1
ATOM 6676 O O . ASP B 1 207 ? -10.18 -41.688 10.625 1 87.81 207 ASP B O 1
ATOM 6680 N N . LYS B 1 208 ? -9.555 -39.625 11.078 1 90 208 LYS B N 1
ATOM 6681 C CA . LYS B 1 208 ? -9.68 -39.219 9.68 1 90 208 LYS B CA 1
ATOM 6682 C C . LYS B 1 208 ? -8.656 -39.938 8.805 1 90 208 LYS B C 1
ATOM 6684 O O . LYS B 1 208 ? -8.945 -40.281 7.664 1 90 208 LYS B O 1
ATOM 6689 N N . MET B 1 209 ? -7.516 -40.125 9.359 1 91.75 209 MET B N 1
ATOM 6690 C CA . MET B 1 209 ? -6.473 -40.844 8.625 1 91.75 209 MET B CA 1
ATOM 6691 C C . MET B 1 209 ? -6.887 -42.281 8.359 1 91.75 209 MET B C 1
ATOM 6693 O O . MET B 1 209 ? -6.684 -42.812 7.258 1 91.75 209 MET B O 1
ATOM 6697 N N . GLU B 1 210 ? -7.457 -42.844 9.367 1 91.94 210 GLU B N 1
ATOM 6698 C CA . GLU B 1 210 ? -7.906 -44.25 9.219 1 91.94 210 GLU B CA 1
ATOM 6699 C C . GLU B 1 210 ? -9.016 -44.344 8.18 1 91.94 210 GLU B C 1
ATOM 6701 O O . GLU B 1 210 ? -9.008 -45.281 7.359 1 91.94 210 GLU B O 1
ATOM 6706 N N . GLN B 1 211 ? -9.914 -43.469 8.266 1 93 211 GLN B N 1
ATOM 6707 C CA . GLN B 1 211 ? -11 -43.469 7.289 1 93 211 GLN B CA 1
ATOM 6708 C C . GLN B 1 211 ? -10.469 -43.25 5.871 1 93 211 GLN B C 1
ATOM 6710 O O . GLN B 1 211 ? -10.914 -43.938 4.934 1 93 211 GLN B O 1
ATOM 6715 N N . PHE B 1 212 ? -9.562 -42.375 5.746 1 95.31 212 PHE B N 1
ATOM 6716 C CA . PHE B 1 212 ? -8.938 -42.094 4.457 1 95.31 212 PHE B CA 1
ATOM 6717 C C . PHE B 1 212 ? -8.227 -43.344 3.922 1 95.31 212 PHE B C 1
ATOM 6719 O O . PHE B 1 212 ? -8.391 -43.688 2.756 1 95.31 212 PHE B O 1
ATOM 6726 N N . LEU B 1 213 ? -7.449 -43.969 4.789 1 95.75 213 LEU B N 1
ATOM 6727 C CA . LEU B 1 213 ? -6.629 -45.094 4.391 1 95.75 213 LEU B CA 1
ATOM 6728 C C . LEU B 1 213 ? -7.504 -46.281 4 1 95.75 213 LEU B C 1
ATOM 6730 O O . LEU B 1 213 ? -7.137 -47.062 3.117 1 95.75 213 LEU B O 1
ATOM 6734 N N . GLN B 1 214 ? -8.633 -46.375 4.562 1 94.88 214 GLN B N 1
ATOM 6735 C CA . GLN B 1 214 ? -9.555 -47.469 4.242 1 94.88 214 GLN B CA 1
ATOM 6736 C C . GLN B 1 214 ? -10.055 -47.344 2.805 1 94.88 214 GLN B C 1
ATOM 6738 O O . GLN B 1 214 ? -10.5 -48.344 2.219 1 94.88 214 GLN B O 1
ATOM 6743 N N . ARG B 1 215 ? -9.992 -46.188 2.297 1 95.94 215 ARG B N 1
ATOM 6744 C CA . ARG B 1 215 ? -10.461 -45.938 0.937 1 95.94 215 ARG B CA 1
ATOM 6745 C C . ARG B 1 215 ? -9.305 -46 -0.06 1 95.94 215 ARG B C 1
ATOM 6747 O O . ARG B 1 215 ? -9.484 -45.719 -1.246 1 95.94 215 ARG B O 1
ATOM 6754 N N . CYS B 1 216 ? -8.133 -46.375 0.412 1 97.25 216 CYS B N 1
ATOM 6755 C CA . CYS B 1 216 ? -6.945 -46.5 -0.431 1 97.25 216 CYS B CA 1
ATOM 6756 C C . CYS B 1 216 ? -6.652 -47.938 -0.784 1 97.25 216 CYS B C 1
ATOM 6758 O O . CYS B 1 216 ? -6.543 -48.781 0.103 1 97.25 216 CYS B O 1
ATOM 6760 N N . PHE B 1 217 ? -6.586 -48.188 -2.029 1 97.69 217 PHE B N 1
ATOM 6761 C CA . PHE B 1 217 ? -6.309 -49.531 -2.557 1 97.69 217 PHE B CA 1
ATOM 6762 C C . PHE B 1 217 ? -5.098 -49.5 -3.48 1 97.69 217 PHE B C 1
ATOM 6764 O O . PHE B 1 217 ? -4.578 -48.438 -3.805 1 97.69 217 PHE B O 1
ATOM 6771 N N . TYR B 1 218 ? -4.582 -50.75 -3.805 1 97.69 218 TYR B N 1
ATOM 6772 C CA . TYR B 1 218 ? -3.383 -50.844 -4.629 1 97.69 218 TYR B CA 1
ATOM 6773 C C . TYR B 1 218 ? -3.557 -51.906 -5.73 1 97.69 218 TYR B C 1
ATOM 6775 O O . TYR B 1 218 ? -4.227 -52.906 -5.535 1 97.69 218 TYR B O 1
ATOM 6783 N N . HIS B 1 219 ? -3.066 -51.625 -6.867 1 97.12 219 HIS B N 1
ATOM 6784 C CA . HIS B 1 219 ? -3.004 -52.562 -7.977 1 97.12 219 HIS B CA 1
ATOM 6785 C C . HIS B 1 219 ? -1.635 -52.531 -8.648 1 97.12 219 HIS B C 1
ATOM 6787 O O . HIS B 1 219 ? -1.23 -51.5 -9.195 1 97.12 219 HIS B O 1
ATOM 6793 N N . SER B 1 220 ? -0.932 -53.656 -8.586 1 97.06 220 SER B N 1
ATOM 6794 C CA . SER B 1 220 ? 0.362 -53.75 -9.258 1 97.06 220 SER B CA 1
ATOM 6795 C C . SER B 1 220 ? 0.198 -54.156 -10.719 1 97.06 220 SER B C 1
ATOM 6797 O O . SER B 1 220 ? -0.588 -55.062 -11.031 1 97.06 220 SER B O 1
ATOM 6799 N N . GLY B 1 221 ? 0.889 -53.438 -11.641 1 96.25 221 GLY B N 1
ATOM 6800 C CA . GLY B 1 221 ? 0.814 -53.781 -13.062 1 96.25 221 GLY B CA 1
ATOM 6801 C C . GLY B 1 221 ? 1.843 -53.031 -13.898 1 96.25 221 GLY B C 1
ATOM 6802 O O . GLY B 1 221 ? 2.455 -52.062 -13.43 1 96.25 221 GLY B O 1
ATOM 6803 N N . GLU B 1 222 ? 1.919 -53.562 -15.086 1 96.44 222 GLU B N 1
ATOM 6804 C CA . GLU B 1 222 ? 2.805 -52.906 -16.047 1 96.44 222 GLU B CA 1
ATOM 6805 C C . GLU B 1 222 ? 2.135 -51.719 -16.688 1 96.44 222 GLU B C 1
ATOM 6807 O O . GLU B 1 222 ? 0.933 -51.719 -16.953 1 96.44 222 GLU B O 1
ATOM 6812 N N . TYR B 1 223 ? 2.949 -50.75 -17.062 1 96.12 223 TYR B N 1
ATOM 6813 C CA . TYR B 1 223 ? 2.416 -49.469 -17.547 1 96.12 223 TYR B CA 1
ATOM 6814 C C . TYR B 1 223 ? 1.931 -49.594 -19 1 96.12 223 TYR B C 1
ATOM 6816 O O . TYR B 1 223 ? 1.03 -48.875 -19.422 1 96.12 223 TYR B O 1
ATOM 6824 N N . GLY B 1 224 ? 2.438 -50.5 -19.719 1 95.38 224 GLY B N 1
ATOM 6825 C CA . GLY B 1 224 ? 2.115 -50.594 -21.141 1 95.38 224 GLY B CA 1
ATOM 6826 C C . GLY B 1 224 ? 1.196 -51.75 -21.469 1 95.38 224 GLY B C 1
ATOM 6827 O O . GLY B 1 224 ? 0.919 -52.031 -22.641 1 95.38 224 GLY B O 1
ATOM 6828 N N . LEU B 1 225 ? 0.699 -52.406 -20.469 1 96.31 225 LEU B N 1
ATOM 6829 C CA . LEU B 1 225 ? -0.105 -53.594 -20.719 1 96.31 225 LEU B CA 1
ATOM 6830 C C . LEU B 1 225 ? -1.582 -53.312 -20.469 1 96.31 225 LEU B C 1
ATOM 6832 O O . LEU B 1 225 ? -1.984 -53.094 -19.312 1 96.31 225 LEU B O 1
ATOM 6836 N N . GLU B 1 226 ? -2.369 -53.438 -21.469 1 96.62 226 GLU B N 1
ATOM 6837 C CA . GLU B 1 226 ? -3.799 -53.156 -21.406 1 96.62 226 GLU B CA 1
ATOM 6838 C C . GLU B 1 226 ? -4.516 -54.125 -20.469 1 96.62 226 GLU B C 1
ATOM 6840 O O . GLU B 1 226 ? -5.488 -53.75 -19.812 1 96.62 226 GLU B O 1
ATOM 6845 N N . GLU B 1 227 ? -4.027 -55.312 -20.422 1 96.88 227 GLU B N 1
ATOM 6846 C CA . GLU B 1 227 ? -4.645 -56.344 -19.562 1 96.88 227 GLU B CA 1
ATOM 6847 C C . GLU B 1 227 ? -4.617 -55.906 -18.094 1 96.88 227 GLU B C 1
ATOM 6849 O O . GLU B 1 227 ? -5.582 -56.125 -17.359 1 96.88 227 GLU B O 1
ATOM 6854 N N . ASN B 1 228 ? -3.533 -55.375 -17.75 1 97.44 228 ASN B N 1
ATOM 6855 C CA . ASN B 1 228 ? -3.406 -54.938 -16.359 1 97.44 228 ASN B CA 1
ATOM 6856 C C . ASN B 1 228 ? -4.359 -53.781 -16.047 1 97.44 228 ASN B C 1
ATOM 6858 O O . ASN B 1 228 ? -4.879 -53.688 -14.938 1 97.44 228 ASN B O 1
ATOM 6862 N N . PHE B 1 229 ? -4.59 -52.938 -17 1 98 229 PHE B N 1
ATOM 6863 C CA . PHE B 1 229 ? -5.535 -51.844 -16.812 1 98 229 PHE B CA 1
ATOM 6864 C C . PHE B 1 229 ? -6.969 -52.344 -16.859 1 98 229 PHE B C 1
ATOM 6866 O O . PHE B 1 229 ? -7.855 -51.781 -16.219 1 98 229 PHE B O 1
ATOM 6873 N N . SER B 1 230 ? -7.219 -53.406 -17.578 1 97.75 230 SER B N 1
ATOM 6874 C CA . SER B 1 230 ? -8.523 -54.062 -17.531 1 97.75 230 SER B CA 1
ATOM 6875 C C . SER B 1 230 ? -8.805 -54.625 -16.141 1 97.75 230 SER B C 1
ATOM 6877 O O . SER B 1 230 ? -9.938 -54.562 -15.672 1 97.75 230 SER B O 1
ATOM 6879 N N . GLU B 1 231 ? -7.742 -55.188 -15.609 1 97.62 231 GLU B N 1
ATOM 6880 C CA . GLU B 1 231 ? -7.883 -55.656 -14.234 1 97.62 231 GLU B CA 1
ATOM 6881 C C . GLU B 1 231 ? -8.172 -54.531 -13.273 1 97.62 231 GLU B C 1
ATOM 6883 O O . GLU B 1 231 ? -9 -54.656 -12.367 1 97.62 231 GLU B O 1
ATOM 6888 N N . LEU B 1 232 ? -7.445 -53.469 -13.5 1 97.81 232 LEU B N 1
ATOM 6889 C CA . LEU B 1 232 ? -7.711 -52.281 -12.703 1 97.81 232 LEU B CA 1
ATOM 6890 C C . LEU B 1 232 ? -9.156 -51.812 -12.867 1 97.81 232 LEU B C 1
ATOM 6892 O O . LEU B 1 232 ? -9.812 -51.469 -11.891 1 97.81 232 LEU B O 1
ATOM 6896 N N . ASP B 1 233 ? -9.664 -51.844 -14.102 1 97.88 233 ASP B N 1
ATOM 6897 C CA . ASP B 1 233 ? -11.039 -51.438 -14.391 1 97.88 233 ASP B CA 1
ATOM 6898 C C . ASP B 1 233 ? -12.031 -52.281 -13.578 1 97.88 233 ASP B C 1
ATOM 6900 O O . ASP B 1 233 ? -13.016 -51.75 -13.07 1 97.88 233 ASP B O 1
ATOM 6904 N N . ARG B 1 234 ? -11.758 -53.5 -13.516 1 96.94 234 ARG B N 1
ATOM 6905 C CA . ARG B 1 234 ? -12.625 -54.406 -12.742 1 96.94 234 ARG B CA 1
ATOM 6906 C C . ARG B 1 234 ? -12.641 -54 -11.273 1 96.94 234 ARG B C 1
ATOM 6908 O O . ARG B 1 234 ? -13.703 -53.938 -10.656 1 96.94 234 ARG B O 1
ATOM 6915 N N . LYS B 1 235 ? -11.516 -53.75 -10.758 1 97 235 LYS B N 1
ATOM 6916 C CA . LYS B 1 235 ? -11.414 -53.344 -9.359 1 97 235 LYS B CA 1
ATOM 6917 C C . LYS B 1 235 ? -12.109 -52.031 -9.109 1 97 235 LYS B C 1
ATOM 6919 O O . LYS B 1 235 ? -12.742 -51.812 -8.07 1 97 235 LYS B O 1
ATOM 6924 N N . LEU B 1 236 ? -11.891 -51.094 -10.008 1 97.25 236 LEU B N 1
ATOM 6925 C CA . LEU B 1 236 ? -12.562 -49.812 -9.906 1 97.25 236 LEU B CA 1
ATOM 6926 C C . LEU B 1 236 ? -14.078 -49.969 -9.898 1 97.25 236 LEU B C 1
ATOM 6928 O O . LEU B 1 236 ? -14.766 -49.406 -9.07 1 97.25 236 LEU B O 1
ATOM 6932 N N . LYS B 1 237 ? -14.617 -50.812 -10.758 1 96.38 237 LYS B N 1
ATOM 6933 C CA . LYS B 1 237 ? -16.047 -51.031 -10.875 1 96.38 237 LYS B CA 1
ATOM 6934 C C . LYS B 1 237 ? -16.625 -51.594 -9.586 1 96.38 237 LYS B C 1
ATOM 6936 O O . LYS B 1 237 ? -17.766 -51.281 -9.211 1 96.38 237 LYS B O 1
ATOM 6941 N N . GLU B 1 238 ? -15.836 -52.406 -8.984 1 95.69 238 GLU B N 1
ATOM 6942 C CA . GLU B 1 238 ? -16.281 -53 -7.723 1 95.69 238 GLU B CA 1
ATOM 6943 C C . GLU B 1 238 ? -16.531 -51.906 -6.672 1 95.69 238 GLU B C 1
ATOM 6945 O O . GLU B 1 238 ? -17.438 -52.062 -5.844 1 95.69 238 GLU B O 1
ATOM 6950 N N . GLN B 1 239 ? -15.734 -50.906 -6.699 1 94.5 239 GLN B N 1
ATOM 6951 C CA . GLN B 1 239 ? -15.844 -49.844 -5.711 1 94.5 239 GLN B CA 1
ATOM 6952 C C . GLN B 1 239 ? -16.859 -48.781 -6.141 1 94.5 239 GLN B C 1
ATOM 6954 O O . GLN B 1 239 ? -17.297 -47.969 -5.332 1 94.5 239 GLN B O 1
ATOM 6959 N N . GLU B 1 240 ? -17.266 -48.781 -7.395 1 94.94 240 GLU B N 1
ATOM 6960 C CA . GLU B 1 240 ? -18.109 -47.75 -7.965 1 94.94 240 GLU B CA 1
ATOM 6961 C C . GLU B 1 240 ? -19.547 -48.188 -8.109 1 94.94 240 GLU B C 1
ATOM 6963 O O . GLU B 1 240 ? -20.391 -47.469 -8.656 1 94.94 240 GLU B O 1
ATOM 6968 N N . VAL B 1 241 ? -19.906 -49.281 -7.629 1 90.69 241 VAL B N 1
ATOM 6969 C CA . VAL B 1 241 ? -21.203 -49.938 -7.844 1 90.69 241 VAL B CA 1
ATOM 6970 C C . VAL B 1 241 ? -22.328 -49 -7.371 1 90.69 241 VAL B C 1
ATOM 6972 O O . VAL B 1 241 ? -22.266 -48.469 -6.258 1 90.69 241 VAL B O 1
ATOM 6975 N N . GLY B 1 242 ? -23.312 -48.75 -8.25 1 89.19 242 GLY B N 1
ATOM 6976 C CA . GLY B 1 242 ? -24.516 -48.031 -7.906 1 89.19 242 GLY B CA 1
ATOM 6977 C C . GLY B 1 242 ? -24.328 -46.5 -7.953 1 89.19 242 GLY B C 1
ATOM 6978 O O . GLY B 1 242 ? -25.188 -45.75 -7.523 1 89.19 242 GLY B O 1
ATOM 6979 N N . ARG B 1 243 ? -23.156 -46.062 -8.391 1 92.62 243 ARG B N 1
ATOM 6980 C CA . ARG B 1 243 ? -22.859 -44.625 -8.414 1 92.62 243 ARG B CA 1
ATOM 6981 C C . ARG B 1 243 ? -22.359 -44.188 -9.789 1 92.62 243 ARG B C 1
ATOM 6983 O O . ARG B 1 243 ? -21.906 -45.031 -10.578 1 92.62 243 ARG B O 1
ATOM 6990 N N . LEU B 1 244 ? -22.625 -43 -10.094 1 94.25 244 LEU B N 1
ATOM 6991 C CA . LEU B 1 244 ? -21.969 -42.406 -11.258 1 94.25 244 LEU B CA 1
ATOM 6992 C C . LEU B 1 244 ? -20.469 -42.281 -11.047 1 94.25 244 LEU B C 1
ATOM 6994 O O . LEU B 1 244 ? -20.016 -41.562 -10.141 1 94.25 244 LEU B O 1
ATOM 6998 N N . ALA B 1 245 ? -19.75 -42.969 -11.867 1 95.56 245 ALA B N 1
ATOM 6999 C CA . ALA B 1 245 ? -18.328 -43.125 -11.617 1 95.56 245 ALA B CA 1
ATOM 7000 C C . ALA B 1 245 ? -17.516 -42.062 -12.375 1 95.56 245 ALA B C 1
ATOM 7002 O O . ALA B 1 245 ? -17.484 -42.062 -13.609 1 95.56 245 ALA B O 1
ATOM 7003 N N . ASN B 1 246 ? -16.875 -41.125 -11.742 1 97.38 246 ASN B N 1
ATOM 7004 C CA . ASN B 1 246 ? -15.875 -40.188 -12.266 1 97.38 246 ASN B CA 1
ATOM 7005 C C . ASN B 1 246 ? -14.453 -40.688 -11.984 1 97.38 246 ASN B C 1
ATOM 7007 O O . ASN B 1 246 ? -14.164 -41.156 -10.891 1 97.38 246 ASN B O 1
ATOM 7011 N N . ARG B 1 247 ? -13.609 -40.656 -13 1 98.44 247 ARG B N 1
ATOM 7012 C CA . ARG B 1 247 ? -12.281 -41.25 -12.828 1 98.44 247 ARG B CA 1
ATOM 7013 C C . ARG B 1 247 ? -11.195 -40.219 -13.141 1 98.44 247 ARG B C 1
ATOM 7015 O O . ARG B 1 247 ? -11.273 -39.5 -14.156 1 98.44 247 ARG B O 1
ATOM 7022 N N . LEU B 1 248 ? -10.258 -40.062 -12.258 1 98.44 248 LEU B N 1
ATOM 7023 C CA . LEU B 1 248 ? -9.086 -39.188 -12.414 1 98.44 248 LEU B CA 1
ATOM 7024 C C . LEU B 1 248 ? -7.805 -40.031 -12.367 1 98.44 248 LEU B C 1
ATOM 7026 O O . LEU B 1 248 ? -7.574 -40.75 -11.406 1 98.44 248 LEU B O 1
ATOM 7030 N N . PHE B 1 249 ? -7.07 -39.938 -13.406 1 98.62 249 PHE B N 1
ATOM 7031 C CA . PHE B 1 249 ? -5.762 -40.594 -13.445 1 98.62 249 PHE B CA 1
ATOM 7032 C C . PHE B 1 249 ? -4.652 -39.562 -13.266 1 98.62 249 PHE B C 1
ATOM 7034 O O . PHE B 1 249 ? -4.5 -38.656 -14.086 1 98.62 249 PHE B O 1
ATOM 7041 N N . TYR B 1 250 ? -3.896 -39.688 -12.219 1 98.44 250 TYR B N 1
ATOM 7042 C CA . TYR B 1 250 ? -2.721 -38.844 -11.992 1 98.44 250 TYR B CA 1
ATOM 7043 C C . TYR B 1 250 ? -1.448 -39.562 -12.414 1 98.44 250 TYR B C 1
ATOM 7045 O O . TYR B 1 250 ? -1.066 -40.562 -11.805 1 98.44 250 TYR B O 1
ATOM 7053 N N . LEU B 1 251 ? -0.781 -39.031 -13.391 1 97.69 251 LEU B N 1
ATOM 7054 C CA . LEU B 1 251 ? 0.435 -39.688 -13.875 1 97.69 251 LEU B CA 1
ATOM 7055 C C . LEU B 1 251 ? 1.663 -39.125 -13.148 1 97.69 251 LEU B C 1
ATOM 7057 O O . LEU B 1 251 ? 2.297 -38.188 -13.617 1 97.69 251 LEU B O 1
ATOM 7061 N N . SER B 1 252 ? 1.997 -39.75 -12.062 1 94.56 252 SER B N 1
ATOM 7062 C CA . SER B 1 252 ? 3.211 -39.469 -11.312 1 94.56 252 SER B CA 1
ATOM 7063 C C . SER B 1 252 ? 4.379 -40.312 -11.773 1 94.56 252 SER B C 1
ATOM 7065 O O . SER B 1 252 ? 4.984 -41.031 -10.977 1 94.56 252 SER B O 1
ATOM 7067 N N . ILE B 1 253 ? 4.652 -40.281 -13.078 1 93.12 253 ILE B N 1
ATOM 7068 C CA . ILE B 1 253 ? 5.676 -41.094 -13.742 1 93.12 253 ILE B CA 1
ATOM 7069 C C . ILE B 1 253 ? 6.465 -40.219 -14.711 1 93.12 253 ILE B C 1
ATOM 7071 O O . ILE B 1 253 ? 6.066 -39.094 -15.008 1 93.12 253 ILE B O 1
ATOM 7075 N N . PRO B 1 254 ? 7.605 -40.688 -15.156 1 87.56 254 PRO B N 1
ATOM 7076 C CA . PRO B 1 254 ? 8.367 -39.938 -16.141 1 87.56 254 PRO B CA 1
ATOM 7077 C C . PRO B 1 254 ? 7.617 -39.781 -17.469 1 87.56 254 PRO B C 1
ATOM 7079 O O . PRO B 1 254 ? 6.832 -40.656 -17.844 1 87.56 254 PRO B O 1
ATOM 7082 N N . PRO B 1 255 ? 7.891 -38.812 -18.203 1 89.25 255 PRO B N 1
ATOM 7083 C CA . PRO B 1 255 ? 7.133 -38.438 -19.406 1 89.25 255 PRO B CA 1
ATOM 7084 C C . PRO B 1 255 ? 7.215 -39.531 -20.484 1 89.25 255 PRO B C 1
ATOM 7086 O O . PRO B 1 255 ? 6.285 -39.688 -21.281 1 89.25 255 PRO B O 1
ATOM 7089 N N . ASN B 1 256 ? 8.234 -40.25 -20.531 1 87.75 256 ASN B N 1
ATOM 7090 C CA . ASN B 1 256 ? 8.422 -41.25 -21.578 1 87.75 256 ASN B CA 1
ATOM 7091 C C . ASN B 1 256 ? 7.391 -42.375 -21.484 1 87.75 256 ASN B C 1
ATOM 7093 O O . ASN B 1 256 ? 7.18 -43.125 -22.438 1 87.75 256 ASN B O 1
ATOM 7097 N N . ILE B 1 257 ? 6.766 -42.5 -20.359 1 94.06 257 ILE B N 1
ATOM 7098 C CA . ILE B 1 257 ? 5.809 -43.562 -20.156 1 94.06 257 ILE B CA 1
ATOM 7099 C C . ILE B 1 257 ? 4.387 -43.031 -20.219 1 94.06 257 ILE B C 1
ATOM 7101 O O . ILE B 1 257 ? 3.416 -43.781 -20.172 1 94.06 257 ILE B O 1
ATOM 7105 N N . PHE B 1 258 ? 4.176 -41.781 -20.406 1 96.06 258 PHE B N 1
ATOM 7106 C CA . PHE B 1 258 ? 2.875 -41.125 -20.375 1 96.06 258 PHE B CA 1
ATOM 7107 C C . PHE B 1 258 ? 1.933 -41.719 -21.406 1 96.06 258 PHE B C 1
ATOM 7109 O O . PHE B 1 258 ? 0.818 -42.125 -21.062 1 96.06 258 PHE B O 1
ATOM 7116 N N . VAL B 1 259 ? 2.408 -41.812 -22.578 1 96.44 259 VAL B N 1
ATOM 7117 C CA . VAL B 1 259 ? 1.561 -42.188 -23.703 1 96.44 259 VAL B CA 1
ATOM 7118 C C . VAL B 1 259 ? 1.084 -43.625 -23.531 1 96.44 259 VAL B C 1
ATOM 7120 O O . VAL B 1 259 ? -0.079 -43.938 -23.797 1 96.44 259 VAL B O 1
ATOM 7123 N N . ASP B 1 260 ? 1.949 -44.469 -23.047 1 97.12 260 ASP B N 1
ATOM 7124 C CA . ASP B 1 260 ? 1.588 -45.844 -22.812 1 97.12 260 ASP B CA 1
ATOM 7125 C C . ASP B 1 260 ? 0.479 -45.969 -21.766 1 97.12 260 ASP B C 1
ATOM 7127 O O . ASP B 1 260 ? -0.496 -46.688 -21.969 1 97.12 260 ASP B O 1
ATOM 7131 N N . VAL B 1 261 ? 0.679 -45.312 -20.766 1 97.81 261 VAL B N 1
ATOM 7132 C CA . VAL B 1 261 ? -0.294 -45.375 -19.672 1 97.81 261 VAL B CA 1
ATOM 7133 C C . VAL B 1 261 ? -1.629 -44.781 -20.156 1 97.81 261 VAL B C 1
ATOM 7135 O O . VAL B 1 261 ? -2.688 -45.375 -19.875 1 97.81 261 VAL B O 1
ATOM 7138 N N . VAL B 1 262 ? -1.597 -43.656 -20.844 1 97.94 262 VAL B N 1
ATOM 7139 C CA . VAL B 1 262 ? -2.807 -43 -21.312 1 97.94 262 VAL B CA 1
ATOM 7140 C C . VAL B 1 262 ? -3.541 -43.906 -22.297 1 97.94 262 VAL B C 1
ATOM 7142 O O . VAL B 1 262 ? -4.77 -44.031 -22.25 1 97.94 262 VAL B O 1
ATOM 7145 N N . ARG B 1 263 ? -2.848 -44.531 -23.172 1 97.69 263 ARG B N 1
ATOM 7146 C CA . ARG B 1 263 ? -3.441 -45.469 -24.109 1 97.69 263 ARG B CA 1
ATOM 7147 C C . ARG B 1 263 ? -4.176 -46.594 -23.359 1 97.69 263 ARG B C 1
ATOM 7149 O O . ARG B 1 263 ? -5.344 -46.844 -23.641 1 97.69 263 ARG B O 1
ATOM 7156 N N . CYS B 1 264 ? -3.494 -47.156 -22.391 1 97.81 264 CYS B N 1
ATOM 7157 C CA . CYS B 1 264 ? -4.059 -48.281 -21.656 1 97.81 264 CYS B CA 1
ATOM 7158 C C . CYS B 1 264 ? -5.254 -47.844 -20.812 1 97.81 264 CYS B C 1
ATOM 7160 O O . CYS B 1 264 ? -6.293 -48.5 -20.812 1 97.81 264 CYS B O 1
ATOM 7162 N N . ALA B 1 265 ? -5.109 -46.75 -20.125 1 97.38 265 ALA B N 1
ATOM 7163 C CA . ALA B 1 265 ? -6.184 -46.25 -19.281 1 97.38 265 ALA B CA 1
ATOM 7164 C C . ALA B 1 265 ? -7.406 -45.844 -20.109 1 97.38 265 ALA B C 1
ATOM 7166 O O . ALA B 1 265 ? -8.539 -46.156 -19.719 1 97.38 265 ALA B O 1
ATOM 7167 N N . SER B 1 266 ? -7.184 -45.156 -21.203 1 97.06 266 SER B N 1
ATOM 7168 C CA . SER B 1 266 ? -8.266 -44.688 -22.062 1 97.06 266 SER B CA 1
ATOM 7169 C C . SER B 1 266 ? -9.023 -45.875 -22.688 1 97.06 266 SER B C 1
ATOM 7171 O O . SER B 1 266 ? -10.258 -45.844 -22.766 1 97.06 266 SER B O 1
ATOM 7173 N N . ARG B 1 267 ? -8.391 -46.875 -23.047 1 96.19 267 ARG B N 1
ATOM 7174 C CA . ARG B 1 267 ? -9.008 -48 -23.75 1 96.19 267 ARG B CA 1
ATOM 7175 C C . ARG B 1 267 ? -9.656 -48.969 -22.781 1 96.19 267 ARG B C 1
ATOM 7177 O O . ARG B 1 267 ? -10.688 -49.562 -23.094 1 96.19 267 ARG B O 1
ATOM 7184 N N . SER B 1 268 ? -9.047 -49.031 -21.578 1 96.81 268 SER B N 1
ATOM 7185 C CA . SER B 1 268 ? -9.445 -50.156 -20.75 1 96.81 268 SER B CA 1
ATOM 7186 C C . SER B 1 268 ? -10.07 -49.719 -19.438 1 96.81 268 SER B C 1
ATOM 7188 O O . SER B 1 268 ? -10.773 -50.469 -18.781 1 96.81 268 SER B O 1
ATOM 7190 N N . ALA B 1 269 ? -9.797 -48.531 -19.109 1 96.88 269 ALA B N 1
ATOM 7191 C CA . ALA B 1 269 ? -10.195 -48.188 -17.75 1 96.88 269 ALA B CA 1
ATOM 7192 C C . ALA B 1 269 ? -10.938 -46.844 -17.703 1 96.88 269 ALA B C 1
ATOM 7194 O O . ALA B 1 269 ? -11.094 -46.25 -16.641 1 96.88 269 ALA B O 1
ATOM 7195 N N . SER B 1 270 ? -11.359 -46.344 -18.781 1 96.69 270 SER B N 1
ATOM 7196 C CA . SER B 1 270 ? -12.172 -45.125 -18.797 1 96.69 270 SER B CA 1
ATOM 7197 C C . SER B 1 270 ? -13.516 -45.344 -18.109 1 96.69 270 SER B C 1
ATOM 7199 O O . SER B 1 270 ? -14.016 -46.469 -18.062 1 96.69 270 SER B O 1
ATOM 7201 N N . SER B 1 271 ? -13.953 -44.25 -17.578 1 96.56 271 SER B N 1
ATOM 7202 C CA . SER B 1 271 ? -15.242 -44.344 -16.891 1 96.56 271 SER B CA 1
ATOM 7203 C C . SER B 1 271 ? -16.359 -44.656 -17.875 1 96.56 271 SER B C 1
ATOM 7205 O O . SER B 1 271 ? -16.438 -44.062 -18.953 1 96.56 271 SER B O 1
ATOM 7207 N N . PRO B 1 272 ? -17.25 -45.531 -17.5 1 91.44 272 PRO B N 1
ATOM 7208 C CA . PRO B 1 272 ? -18.375 -45.844 -18.391 1 91.44 272 PRO B CA 1
ATOM 7209 C C . PRO B 1 272 ? -19.531 -44.844 -18.25 1 91.44 272 PRO B C 1
ATOM 7211 O O . PRO B 1 272 ? -20.359 -44.75 -19.156 1 91.44 272 PRO B O 1
ATOM 7214 N N . THR B 1 273 ? -19.609 -44.156 -17.172 1 93.56 273 THR B N 1
ATOM 7215 C CA . THR B 1 273 ? -20.812 -43.375 -16.875 1 93.56 273 THR B CA 1
ATOM 7216 C C . THR B 1 273 ? -20.453 -41.906 -16.688 1 93.56 273 THR B C 1
ATOM 7218 O O . THR B 1 273 ? -21.188 -41 -17.141 1 93.56 273 THR B O 1
ATOM 7221 N N . GLY B 1 274 ? -19.391 -41.625 -16.109 1 96 274 GLY B N 1
ATOM 7222 C CA . GLY B 1 274 ? -19 -40.25 -15.812 1 96 274 GLY B CA 1
ATOM 7223 C C . GLY B 1 274 ? -17.844 -39.75 -16.672 1 96 274 GLY B C 1
ATOM 7224 O O . GLY B 1 274 ? -17.703 -40.156 -17.812 1 96 274 GLY B O 1
ATOM 7225 N N . TRP B 1 275 ? -17.125 -38.75 -16.141 1 96.56 275 TRP B N 1
ATOM 7226 C CA . TRP B 1 275 ? -15.992 -38.188 -16.875 1 96.56 275 TRP B CA 1
ATOM 7227 C C . TRP B 1 275 ? -14.711 -38.938 -16.562 1 96.56 275 TRP B C 1
ATOM 7229 O O . TRP B 1 275 ? -14.609 -39.625 -15.547 1 96.56 275 TRP B O 1
ATOM 7239 N N . THR B 1 276 ? -13.758 -38.969 -17.469 1 98.19 276 THR B N 1
ATOM 7240 C CA . THR B 1 276 ? -12.383 -39.438 -17.266 1 98.19 276 THR B CA 1
ATOM 7241 C C . THR B 1 276 ? -11.406 -38.281 -17.547 1 98.19 276 THR B C 1
ATOM 7243 O O . THR B 1 276 ? -11.445 -37.656 -18.609 1 98.19 276 THR B O 1
ATOM 7246 N N . ARG B 1 277 ? -10.578 -38 -16.562 1 98.25 277 ARG B N 1
ATOM 7247 C CA . ARG B 1 277 ? -9.578 -36.938 -16.672 1 98.25 277 ARG B CA 1
ATOM 7248 C C . ARG B 1 277 ? -8.188 -37.469 -16.359 1 98.25 277 ARG B C 1
ATOM 7250 O O . ARG B 1 277 ? -8.039 -38.406 -15.578 1 98.25 277 ARG B O 1
ATOM 7257 N N . VAL B 1 278 ? -7.203 -36.844 -17.016 1 98.44 278 VAL B N 1
ATOM 7258 C CA . VAL B 1 278 ? -5.828 -37.281 -16.812 1 98.44 278 VAL B CA 1
ATOM 7259 C C . VAL B 1 278 ? -4.945 -36.094 -16.469 1 98.44 278 VAL B C 1
ATOM 7261 O O . VAL B 1 278 ? -4.949 -35.094 -17.188 1 98.44 278 VAL B O 1
ATOM 7264 N N . ILE B 1 279 ? -4.219 -36.188 -15.367 1 98.06 279 ILE B N 1
ATOM 7265 C CA . ILE B 1 279 ? -3.264 -35.156 -14.961 1 98.06 279 ILE B CA 1
ATOM 7266 C C . ILE B 1 279 ? -1.854 -35.594 -15.375 1 98.06 279 ILE B C 1
ATOM 7268 O O . ILE B 1 279 ? -1.412 -36.688 -15.086 1 98.06 279 ILE B O 1
ATOM 7272 N N . VAL B 1 280 ? -1.228 -34.75 -16.062 1 96 280 VAL B N 1
ATOM 7273 C CA . VAL B 1 280 ? 0.162 -34.969 -16.438 1 96 280 VAL B CA 1
ATOM 7274 C C . VAL B 1 280 ? 1.059 -33.906 -15.805 1 96 280 VAL B C 1
ATOM 7276 O O . VAL B 1 280 ? 0.677 -32.75 -15.711 1 96 280 VAL B O 1
ATOM 7279 N N . GLU B 1 281 ? 2.234 -34.344 -15.414 1 90.81 281 GLU B N 1
ATOM 7280 C CA . GLU B 1 281 ? 3.213 -33.469 -14.766 1 90.81 281 GLU B CA 1
ATOM 7281 C C . GLU B 1 281 ? 4.238 -32.938 -15.766 1 90.81 281 GLU B C 1
ATOM 7283 O O . GLU B 1 281 ? 4.453 -33.562 -16.812 1 90.81 281 GLU B O 1
ATOM 7288 N N . LYS B 1 282 ? 4.75 -31.828 -15.422 1 87.44 282 LYS B N 1
ATOM 7289 C CA . LYS B 1 282 ? 5.879 -31.344 -16.219 1 87.44 282 LYS B CA 1
ATOM 7290 C C . LYS B 1 282 ? 7.066 -32.312 -16.125 1 87.44 282 LYS B C 1
ATOM 7292 O O . LYS B 1 282 ? 7.199 -33.031 -15.141 1 87.44 282 LYS B O 1
ATOM 7297 N N . PRO B 1 283 ? 7.848 -32.312 -17.047 1 89.25 283 PRO B N 1
ATOM 7298 C CA . PRO B 1 283 ? 7.953 -31.438 -18.219 1 89.25 283 PRO B CA 1
ATOM 7299 C C . PRO B 1 283 ? 7.082 -31.906 -19.391 1 89.25 283 PRO B C 1
ATOM 7301 O O . PRO B 1 283 ? 6.867 -33.125 -19.562 1 89.25 283 PRO B O 1
ATOM 7304 N N . PHE B 1 284 ? 6.691 -30.969 -20.156 1 92.75 284 PHE B N 1
ATOM 7305 C CA . PHE B 1 284 ? 5.922 -31.25 -21.375 1 92.75 284 PHE B CA 1
ATOM 7306 C C . PHE B 1 284 ? 6.789 -31.094 -22.609 1 92.75 284 PHE B C 1
ATOM 7308 O O . PHE B 1 284 ? 6.602 -30.156 -23.391 1 92.75 284 PHE B O 1
ATOM 7315 N N . GLY B 1 285 ? 7.656 -32.031 -22.75 1 91.88 285 GLY B N 1
ATOM 7316 C CA . GLY B 1 285 ? 8.625 -31.938 -23.828 1 91.88 285 GLY B CA 1
ATOM 7317 C C . GLY B 1 285 ? 9.898 -31.219 -23.422 1 91.88 285 GLY B C 1
ATOM 7318 O O . GLY B 1 285 ? 10.031 -30.781 -22.281 1 91.88 285 GLY B O 1
ATOM 7319 N N . ARG B 1 286 ? 10.852 -31.219 -24.344 1 94.44 286 ARG B N 1
ATOM 7320 C CA . ARG B 1 286 ? 12.125 -30.562 -24.125 1 94.44 286 ARG B CA 1
ATOM 7321 C C . ARG B 1 286 ? 12.312 -29.391 -25.094 1 94.44 286 ARG B C 1
ATOM 7323 O O . ARG B 1 286 ? 13.219 -28.562 -24.922 1 94.44 286 ARG B O 1
ATOM 7330 N N . ASP B 1 287 ? 11.578 -29.344 -26.062 1 96.31 287 ASP B N 1
ATOM 7331 C CA . ASP B 1 287 ? 11.555 -28.312 -27.109 1 96.31 287 ASP B CA 1
ATOM 7332 C C . ASP B 1 287 ? 10.219 -28.312 -27.844 1 96.31 287 ASP B C 1
ATOM 7334 O O . ASP B 1 287 ? 9.297 -29.047 -27.469 1 96.31 287 ASP B O 1
ATOM 7338 N N . SER B 1 288 ? 10.133 -27.469 -28.844 1 97.38 288 SER B N 1
ATOM 7339 C CA . SER B 1 288 ? 8.891 -27.344 -29.594 1 97.38 288 SER B CA 1
ATOM 7340 C C . SER B 1 288 ? 8.484 -28.656 -30.234 1 97.38 288 SER B C 1
ATOM 7342 O O . SER B 1 288 ? 7.32 -29.062 -30.156 1 97.38 288 SER B O 1
ATOM 7344 N N . GLN B 1 289 ? 9.414 -29.297 -30.781 1 97.31 289 GLN B N 1
ATOM 7345 C CA . GLN B 1 289 ? 9.117 -30.516 -31.516 1 97.31 289 GLN B CA 1
ATOM 7346 C C . GLN B 1 289 ? 8.68 -31.625 -30.562 1 97.31 289 GLN B C 1
ATOM 7348 O O . GLN B 1 289 ? 7.637 -32.25 -30.766 1 97.31 289 GLN B O 1
ATOM 7353 N N . SER B 1 290 ? 9.484 -31.906 -29.594 1 96.06 290 SER B N 1
ATOM 7354 C CA . SER B 1 290 ? 9.156 -32.969 -28.656 1 96.06 290 SER B CA 1
ATOM 7355 C C . SER B 1 290 ? 7.863 -32.688 -27.906 1 96.06 290 SER B C 1
ATOM 7357 O O . SER B 1 290 ? 7.105 -33.625 -27.594 1 96.06 290 SER B O 1
ATOM 7359 N N . SER B 1 291 ? 7.621 -31.484 -27.562 1 96.44 291 SER B N 1
ATOM 7360 C CA . SER B 1 291 ? 6.371 -31.109 -26.922 1 96.44 291 SER B CA 1
ATOM 7361 C C . SER B 1 291 ? 5.176 -31.359 -27.828 1 96.44 291 SER B C 1
ATOM 7363 O O . SER B 1 291 ? 4.156 -31.891 -27.391 1 96.44 291 SER B O 1
ATOM 7365 N N . ALA B 1 292 ? 5.285 -30.969 -29.078 1 97.06 292 ALA B N 1
ATOM 7366 C CA . ALA B 1 292 ? 4.223 -31.203 -30.062 1 97.06 292 ALA B CA 1
ATOM 7367 C C . ALA B 1 292 ? 3.949 -32.688 -30.234 1 97.06 292 ALA B C 1
ATOM 7369 O O . ALA B 1 292 ? 2.793 -33.125 -30.328 1 97.06 292 ALA B O 1
ATOM 7370 N N . GLU B 1 293 ? 4.98 -33.438 -30.281 1 97 293 GLU B N 1
ATOM 7371 C CA . GLU B 1 293 ? 4.848 -34.875 -30.406 1 97 293 GLU B CA 1
ATOM 7372 C C . GLU B 1 293 ? 4.113 -35.469 -29.219 1 97 293 GLU B C 1
ATOM 7374 O O . GLU B 1 293 ? 3.23 -36.312 -29.391 1 97 293 GLU B O 1
ATOM 7379 N N . LEU B 1 294 ? 4.539 -35.062 -28.094 1 96.25 294 LEU B N 1
ATOM 7380 C CA . LEU B 1 294 ? 3.879 -35.531 -26.891 1 96.25 294 LEU B CA 1
ATOM 7381 C C . LEU B 1 294 ? 2.396 -35.188 -26.906 1 96.25 294 LEU B C 1
ATOM 7383 O O . LEU B 1 294 ? 1.547 -36.031 -26.609 1 96.25 294 LEU B O 1
ATOM 7387 N N . THR B 1 295 ? 2.078 -34 -27.234 1 96.44 295 THR B N 1
ATOM 7388 C CA . THR B 1 295 ? 0.7 -33.5 -27.266 1 96.44 295 THR B CA 1
ATOM 7389 C C . THR B 1 295 ? -0.119 -34.281 -28.297 1 96.44 295 THR B C 1
ATOM 7391 O O . THR B 1 295 ? -1.241 -34.719 -28 1 96.44 295 THR B O 1
ATOM 7394 N N . GLN B 1 296 ? 0.424 -34.469 -29.422 1 96.94 296 GLN B N 1
ATOM 7395 C CA . GLN B 1 296 ? -0.26 -35.219 -30.469 1 96.94 296 GLN B CA 1
ATOM 7396 C C . GLN B 1 296 ? -0.516 -36.656 -30.047 1 96.94 296 GLN B C 1
ATOM 7398 O O . GLN B 1 296 ? -1.582 -37.219 -30.312 1 96.94 296 GLN B O 1
ATOM 7403 N N . SER B 1 297 ? 0.44 -37.188 -29.438 1 97.06 297 SER B N 1
ATOM 7404 C CA . SER B 1 297 ? 0.308 -38.562 -28.969 1 97.06 297 SER B CA 1
ATOM 7405 C C . SER B 1 297 ? -0.802 -38.719 -27.922 1 97.06 297 SER B C 1
ATOM 7407 O O . SER B 1 297 ? -1.583 -39.656 -27.969 1 97.06 297 SER B O 1
ATOM 7409 N N . LEU B 1 298 ? -0.812 -37.812 -27 1 97.06 298 LEU B N 1
ATOM 7410 C CA . LEU B 1 298 ? -1.862 -37.812 -25.984 1 97.06 298 LEU B CA 1
ATOM 7411 C C . LEU B 1 298 ? -3.234 -37.625 -26.625 1 97.06 298 LEU B C 1
ATOM 7413 O O . LEU B 1 298 ? -4.203 -38.281 -26.234 1 97.06 298 LEU B O 1
ATOM 7417 N N . LYS B 1 299 ? -3.326 -36.812 -27.625 1 96.81 299 LYS B N 1
ATOM 7418 C CA . LYS B 1 299 ? -4.586 -36.438 -28.25 1 96.81 299 LYS B CA 1
ATOM 7419 C C . LYS B 1 299 ? -5.137 -37.562 -29.109 1 96.81 299 LYS B C 1
ATOM 7421 O O . LYS B 1 299 ? -6.289 -37.531 -29.547 1 96.81 299 LYS B O 1
ATOM 7426 N N . GLN B 1 300 ? -4.379 -38.531 -29.359 1 97.25 300 GLN B N 1
ATOM 7427 C CA . GLN B 1 300 ? -4.871 -39.719 -30.031 1 97.25 300 GLN B CA 1
ATOM 7428 C C . GLN B 1 300 ? -5.883 -40.469 -29.172 1 97.25 300 GLN B C 1
ATOM 7430 O O . GLN B 1 300 ? -6.75 -41.188 -29.688 1 97.25 300 GLN B O 1
ATOM 7435 N N . TYR B 1 301 ? -5.719 -40.25 -27.891 1 97.56 301 TYR B N 1
ATOM 7436 C CA . TYR B 1 301 ? -6.516 -41.062 -26.969 1 97.56 301 TYR B CA 1
ATOM 7437 C C . TYR B 1 301 ? -7.414 -40.188 -26.109 1 97.56 301 TYR B C 1
ATOM 7439 O O . TYR B 1 301 ? -8.391 -40.656 -25.531 1 97.56 301 TYR B O 1
ATOM 7447 N N . LEU B 1 302 ? -7.035 -38.969 -25.969 1 97.5 302 LEU B N 1
ATOM 7448 C CA . LEU B 1 302 ? -7.766 -38.062 -25.094 1 97.5 302 LEU B CA 1
ATOM 7449 C C . LEU B 1 302 ? -8.133 -36.781 -25.844 1 97.5 302 LEU B C 1
ATOM 7451 O O . LEU B 1 302 ? -7.41 -36.344 -26.734 1 97.5 302 LEU B O 1
ATOM 7455 N N . THR B 1 303 ? -9.234 -36.156 -25.406 1 96.5 303 THR B N 1
ATOM 7456 C CA . THR B 1 303 ? -9.555 -34.812 -25.844 1 96.5 303 THR B CA 1
ATOM 7457 C C . THR B 1 303 ? -8.852 -33.781 -24.969 1 96.5 303 THR B C 1
ATOM 7459 O O . THR B 1 303 ? -8.453 -34.094 -23.844 1 96.5 303 THR B O 1
ATOM 7462 N N . GLU B 1 304 ? -8.719 -32.625 -25.453 1 95.12 304 GLU B N 1
ATOM 7463 C CA . GLU B 1 304 ? -8.008 -31.562 -24.734 1 95.12 304 GLU B CA 1
ATOM 7464 C C . GLU B 1 304 ? -8.633 -31.312 -23.359 1 95.12 304 GLU B C 1
ATOM 7466 O O . GLU B 1 304 ? -7.926 -31.047 -22.391 1 95.12 304 GLU B O 1
ATOM 7471 N N . ASP B 1 305 ? -9.914 -31.344 -23.281 1 94.44 305 ASP B N 1
ATOM 7472 C CA . ASP B 1 305 ? -10.602 -31.031 -22.031 1 94.44 305 ASP B CA 1
ATOM 7473 C C . ASP B 1 305 ? -10.391 -32.125 -21 1 94.44 305 ASP B C 1
ATOM 7475 O O . ASP B 1 305 ? -10.664 -31.922 -19.812 1 94.44 305 ASP B O 1
ATOM 7479 N N . GLN B 1 306 ? -9.883 -33.25 -21.391 1 97.31 306 GLN B N 1
ATOM 7480 C CA . GLN B 1 306 ? -9.609 -34.375 -20.484 1 97.31 306 GLN B CA 1
ATOM 7481 C C . GLN B 1 306 ? -8.18 -34.281 -19.938 1 97.31 306 GLN B C 1
ATOM 7483 O O . GLN B 1 306 ? -7.836 -35 -19 1 97.31 306 GLN B O 1
ATOM 7488 N N . ILE B 1 307 ? -7.375 -33.5 -20.547 1 97.5 307 ILE B N 1
ATOM 7489 C CA . ILE B 1 307 ? -5.957 -33.438 -20.203 1 97.5 307 ILE B CA 1
ATOM 7490 C C . ILE B 1 307 ? -5.707 -32.25 -19.266 1 97.5 307 ILE B C 1
ATOM 7492 O O . ILE B 1 307 ? -6.008 -31.109 -19.625 1 97.5 307 ILE B O 1
ATOM 7496 N N . PHE B 1 308 ? -5.145 -32.469 -18.141 1 97.81 308 PHE B N 1
ATOM 7497 C CA . PHE B 1 308 ? -4.785 -31.453 -17.156 1 97.81 308 PHE B CA 1
ATOM 7498 C C . PHE B 1 308 ? -3.275 -31.391 -16.953 1 97.81 308 PHE B C 1
ATOM 7500 O O . PHE B 1 308 ? -2.707 -32.219 -16.234 1 97.81 308 PHE B O 1
ATOM 7507 N N . ARG B 1 309 ? -2.641 -30.453 -17.609 1 96.75 309 ARG B N 1
ATOM 7508 C CA . ARG B 1 309 ? -1.195 -30.281 -17.5 1 96.75 309 ARG B CA 1
ATOM 7509 C C . ARG B 1 309 ? -0.833 -29.438 -16.281 1 96.75 309 ARG B C 1
ATOM 7511 O O . ARG B 1 309 ? -1.107 -28.234 -16.25 1 96.75 309 ARG B O 1
ATOM 7518 N N . ILE B 1 310 ? -0.112 -30 -15.367 1 95.06 310 ILE B N 1
ATOM 7519 C CA . ILE B 1 310 ? 0.119 -29.328 -14.086 1 95.06 310 ILE B CA 1
ATOM 7520 C C . ILE B 1 310 ? 1.464 -28.609 -14.117 1 95.06 310 ILE B C 1
ATOM 7522 O O . ILE B 1 310 ? 2.475 -29.188 -14.523 1 95.06 310 ILE B O 1
ATOM 7526 N N . ASP B 1 311 ? 1.421 -27.438 -13.766 1 93.12 311 ASP B N 1
ATOM 7527 C CA . ASP B 1 311 ? 2.518 -26.641 -13.211 1 93.12 311 ASP B CA 1
ATOM 7528 C C . ASP B 1 311 ? 2.203 -26.188 -11.789 1 93.12 311 ASP B C 1
ATOM 7530 O O . ASP B 1 311 ? 1.351 -25.312 -11.586 1 93.12 311 ASP B O 1
ATOM 7534 N N . HIS B 1 312 ? 2.893 -26.688 -10.867 1 91.06 312 HIS B N 1
ATOM 7535 C CA . HIS B 1 312 ? 2.477 -26.531 -9.477 1 91.06 312 HIS B CA 1
ATOM 7536 C C . HIS B 1 312 ? 2.627 -25.094 -9 1 91.06 312 HIS B C 1
ATOM 7538 O O . HIS B 1 312 ? 2.043 -24.703 -7.988 1 91.06 312 HIS B O 1
ATOM 7544 N N . TYR B 1 313 ? 3.344 -24.266 -9.68 1 91.62 313 TYR B N 1
ATOM 7545 C CA . TYR B 1 313 ? 3.43 -22.859 -9.297 1 91.62 313 TYR B CA 1
ATOM 7546 C C . TYR B 1 313 ? 2.119 -22.141 -9.578 1 91.62 313 TYR B C 1
ATOM 7548 O O . TYR B 1 313 ? 1.811 -21.125 -8.945 1 91.62 313 TYR B O 1
ATOM 7556 N N . LEU B 1 314 ? 1.385 -22.609 -10.531 1 93.12 314 LEU B N 1
ATOM 7557 C CA . LEU B 1 314 ? 0.091 -22.016 -10.836 1 93.12 314 LEU B CA 1
ATOM 7558 C C . LEU B 1 314 ? -0.908 -22.266 -9.719 1 93.12 314 LEU B C 1
ATOM 7560 O O . LEU B 1 314 ? -1.939 -21.594 -9.633 1 93.12 314 LEU B O 1
ATOM 7564 N N . GLY B 1 315 ? -0.547 -23.203 -8.891 1 92.44 315 GLY B N 1
ATOM 7565 C CA . GLY B 1 315 ? -1.42 -23.516 -7.77 1 92.44 315 GLY B CA 1
ATOM 7566 C C . GLY B 1 315 ? -1.044 -22.766 -6.5 1 92.44 315 GLY B C 1
ATOM 7567 O O . GLY B 1 315 ? -1.735 -22.875 -5.488 1 92.44 315 GLY B O 1
ATOM 7568 N N . LYS B 1 316 ? 0.005 -21.984 -6.586 1 92 316 LYS B N 1
ATOM 7569 C CA . LYS B 1 316 ? 0.433 -21.219 -5.418 1 92 316 LYS B CA 1
ATOM 7570 C C . LYS B 1 316 ? -0.523 -20.062 -5.133 1 92 316 LYS B C 1
ATOM 7572 O O . LYS B 1 316 ? -1.015 -19.406 -6.059 1 92 316 LYS B O 1
ATOM 7577 N N . GLU B 1 317 ? -0.653 -19.797 -3.887 1 88.75 317 GLU B N 1
ATOM 7578 C CA . GLU B 1 317 ? -1.644 -18.844 -3.398 1 88.75 317 GLU B CA 1
ATOM 7579 C C . GLU B 1 317 ? -1.43 -17.469 -4.008 1 88.75 317 GLU B C 1
ATOM 7581 O O . GLU B 1 317 ? -2.375 -16.844 -4.5 1 88.75 317 GLU B O 1
ATOM 7586 N N . LEU B 1 318 ? -0.219 -17.016 -3.982 1 89.88 318 LEU B N 1
ATOM 7587 C CA . LEU B 1 318 ? 0.04 -15.656 -4.434 1 89.88 318 LEU B CA 1
ATOM 7588 C C . LEU B 1 318 ? -0.045 -15.555 -5.953 1 89.88 318 LEU B C 1
ATOM 7590 O O . LEU B 1 318 ? -0.262 -14.477 -6.496 1 89.88 318 LEU B O 1
ATOM 7594 N N . VAL B 1 319 ? 0.165 -16.625 -6.59 1 90.81 319 VAL B N 1
ATOM 7595 C CA . VAL B 1 319 ? 0.001 -16.625 -8.039 1 90.81 319 VAL B CA 1
ATOM 7596 C C . VAL B 1 319 ? -1.479 -16.469 -8.391 1 90.81 319 VAL B C 1
ATOM 7598 O O . VAL B 1 319 ? -1.838 -15.719 -9.297 1 90.81 319 VAL B O 1
ATOM 7601 N N . GLU B 1 320 ? -2.244 -17.125 -7.629 1 89.81 320 GLU B N 1
ATOM 7602 C CA . GLU B 1 320 ? -3.682 -16.953 -7.812 1 89.81 320 GLU B CA 1
ATOM 7603 C C . GLU B 1 320 ? -4.121 -15.531 -7.457 1 89.81 320 GLU B C 1
ATOM 7605 O O . GLU B 1 320 ? -5.004 -14.969 -8.102 1 89.81 320 GLU B O 1
ATOM 7610 N N . ASN B 1 321 ? -3.514 -15.016 -6.523 1 92.38 321 ASN B N 1
ATOM 7611 C CA . ASN B 1 321 ? -3.875 -13.688 -6.047 1 92.38 321 ASN B CA 1
ATOM 7612 C C . ASN B 1 321 ? -3.457 -12.602 -7.039 1 92.38 321 ASN B C 1
ATOM 7614 O O . ASN B 1 321 ? -3.908 -11.461 -6.941 1 92.38 321 ASN B O 1
ATOM 7618 N N . LEU B 1 322 ? -2.596 -12.945 -7.91 1 93.56 322 LEU B N 1
ATOM 7619 C CA . LEU B 1 322 ? -2.129 -11.977 -8.898 1 93.56 322 LEU B CA 1
ATOM 7620 C C . LEU B 1 322 ? -3.291 -11.43 -9.711 1 93.56 322 LEU B C 1
ATOM 7622 O O . LEU B 1 322 ? -3.373 -10.219 -9.953 1 93.56 322 LEU B O 1
ATOM 7626 N N . SER B 1 323 ? -4.172 -12.258 -10.086 1 92.81 323 SER B N 1
ATOM 7627 C CA . SER B 1 323 ? -5.328 -11.82 -10.859 1 92.81 323 SER B CA 1
ATOM 7628 C C . SER B 1 323 ? -6.242 -10.922 -10.031 1 92.81 323 SER B C 1
ATOM 7630 O O . SER B 1 323 ? -6.789 -9.945 -10.539 1 92.81 323 SER B O 1
ATOM 7632 N N . VAL B 1 324 ? -6.398 -11.273 -8.812 1 92.56 324 VAL B N 1
ATOM 7633 C CA . VAL B 1 324 ? -7.215 -10.461 -7.918 1 92.56 324 VAL B CA 1
ATOM 7634 C C . VAL B 1 324 ? -6.586 -9.086 -7.746 1 92.56 324 VAL B C 1
ATOM 7636 O O . VAL B 1 324 ? -7.266 -8.062 -7.875 1 92.56 324 VAL B O 1
ATOM 7639 N N . LEU B 1 325 ? -5.316 -9.07 -7.504 1 92.88 325 LEU B N 1
ATOM 7640 C CA . LEU B 1 325 ? -4.582 -7.828 -7.312 1 92.88 325 LEU B CA 1
ATOM 7641 C C . LEU B 1 325 ? -4.734 -6.91 -8.523 1 92.88 325 LEU B C 1
ATOM 7643 O O . LEU B 1 325 ? -4.875 -5.695 -8.367 1 92.88 325 LEU B O 1
ATOM 7647 N N . ARG B 1 326 ? -4.754 -7.477 -9.68 1 93.69 326 ARG B N 1
ATOM 7648 C CA . ARG B 1 326 ? -4.781 -6.699 -10.914 1 93.69 326 ARG B CA 1
ATOM 7649 C C . ARG B 1 326 ? -6.199 -6.242 -11.242 1 93.69 326 ARG B C 1
ATOM 7651 O O . ARG B 1 326 ? -6.422 -5.078 -11.57 1 93.69 326 ARG B O 1
ATOM 7658 N N . PHE B 1 327 ? -7.152 -7.18 -11.086 1 93.56 327 PHE B N 1
ATOM 7659 C CA . PHE B 1 327 ? -8.422 -6.926 -11.758 1 93.56 327 PHE B CA 1
ATOM 7660 C C . PHE B 1 327 ? -9.5 -6.555 -10.75 1 93.56 327 PHE B C 1
ATOM 7662 O O . PHE B 1 327 ? -10.617 -6.188 -11.133 1 93.56 327 PHE B O 1
ATOM 7669 N N . SER B 1 328 ? -9.125 -6.613 -9.484 1 92.5 328 SER B N 1
ATOM 7670 C CA . SER B 1 328 ? -10.109 -6.207 -8.484 1 92.5 328 SER B CA 1
ATOM 7671 C C . SER B 1 328 ? -9.688 -4.918 -7.789 1 92.5 328 SER B C 1
ATOM 7673 O O . SER B 1 328 ? -10.406 -4.414 -6.926 1 92.5 328 SER B O 1
ATOM 7675 N N . ASN B 1 329 ? -8.594 -4.383 -8.125 1 94 329 ASN B N 1
ATOM 7676 C CA . ASN B 1 329 ? -8.086 -3.188 -7.461 1 94 329 ASN B CA 1
ATOM 7677 C C . ASN B 1 329 ? -7.855 -2.051 -8.453 1 94 329 ASN B C 1
ATOM 7679 O O . ASN B 1 329 ? -6.973 -2.139 -9.305 1 94 329 ASN B O 1
ATOM 7683 N N . LEU B 1 330 ? -8.562 -1.006 -8.242 1 94.44 330 LEU B N 1
ATOM 7684 C CA . LEU B 1 330 ? -8.461 0.155 -9.117 1 94.44 330 LEU B CA 1
ATOM 7685 C C . LEU B 1 330 ? -7.137 0.882 -8.914 1 94.44 330 LEU B C 1
ATOM 7687 O O . LEU B 1 330 ? -6.645 1.549 -9.828 1 94.44 330 LEU B O 1
ATOM 7691 N N . VAL B 1 331 ? -6.492 0.749 -7.855 1 94.56 331 VAL B N 1
ATOM 7692 C CA . VAL B 1 331 ? -5.281 1.496 -7.531 1 94.56 331 VAL B CA 1
ATOM 7693 C C . VAL B 1 331 ? -4.094 0.917 -8.297 1 94.56 331 VAL B C 1
ATOM 7695 O O . VAL B 1 331 ? -3.041 1.551 -8.391 1 94.56 331 VAL B O 1
ATOM 7698 N N . PHE B 1 332 ? -4.262 -0.288 -8.867 1 94.56 332 PHE B N 1
ATOM 7699 C CA . PHE B 1 332 ? -3.129 -0.911 -9.539 1 94.56 332 PHE B CA 1
ATOM 7700 C C . PHE B 1 332 ? -3.35 -0.946 -11.047 1 94.56 332 PHE B C 1
ATOM 7702 O O . PHE B 1 332 ? -2.463 -0.571 -11.82 1 94.56 332 PHE B O 1
ATOM 7709 N N . GLU B 1 333 ? -4.469 -1.306 -11.484 1 93 333 GLU B N 1
ATOM 7710 C CA . GLU B 1 333 ? -4.711 -1.651 -12.883 1 93 333 GLU B CA 1
ATOM 7711 C C . GLU B 1 333 ? -4.379 -0.483 -13.805 1 93 333 GLU B C 1
ATOM 7713 O O . GLU B 1 333 ? -3.752 -0.671 -14.852 1 93 333 GLU B O 1
ATOM 7718 N N . PRO B 1 334 ? -4.695 0.767 -13.445 1 94.25 334 PRO B N 1
ATOM 7719 C CA . PRO B 1 334 ? -4.379 1.867 -14.359 1 94.25 334 PRO B CA 1
ATOM 7720 C C . PRO B 1 334 ? -2.875 2.104 -14.5 1 94.25 334 PRO B C 1
ATOM 7722 O O . PRO B 1 334 ? -2.43 2.697 -15.484 1 94.25 334 PRO B O 1
ATOM 7725 N N . LEU B 1 335 ? -2.158 1.689 -13.562 1 96.5 335 LEU B N 1
ATOM 7726 C CA . LEU B 1 335 ? -0.715 1.905 -13.547 1 96.5 335 LEU B CA 1
ATOM 7727 C C . LEU B 1 335 ? 0.015 0.731 -14.195 1 96.5 335 LEU B C 1
ATOM 7729 O O . LEU B 1 335 ? 1.237 0.766 -14.352 1 96.5 335 LEU B O 1
ATOM 7733 N N . TRP B 1 336 ? -0.738 -0.29 -14.617 1 97.12 336 TRP B N 1
ATOM 7734 C CA . TRP B 1 336 ? -0.176 -1.575 -15.023 1 97.12 336 TRP B CA 1
ATOM 7735 C C . TRP B 1 336 ? 0.209 -1.563 -16.5 1 97.12 336 TRP B C 1
ATOM 7737 O O . TRP B 1 336 ? -0.28 -2.381 -17.281 1 97.12 336 TRP B O 1
ATOM 7747 N N . SER B 1 337 ? 1.171 -0.666 -16.875 1 97.44 337 SER B N 1
ATOM 7748 C CA . SER B 1 337 ? 1.556 -0.539 -18.281 1 97.44 337 SER B CA 1
ATOM 7749 C C . SER B 1 337 ? 2.918 0.132 -18.422 1 97.44 337 SER B C 1
ATOM 7751 O O . SER B 1 337 ? 3.488 0.604 -17.438 1 97.44 337 SER B O 1
ATOM 7753 N N . ARG B 1 338 ? 3.311 0.241 -19.656 1 97.5 338 ARG B N 1
ATOM 7754 C CA . ARG B 1 338 ? 4.602 0.817 -20.031 1 97.5 338 ARG B CA 1
ATOM 7755 C C . ARG B 1 338 ? 4.672 2.291 -19.641 1 97.5 338 ARG B C 1
ATOM 7757 O O . ARG B 1 338 ? 5.758 2.859 -19.531 1 97.5 338 ARG B O 1
ATOM 7764 N N . GLN B 1 339 ? 3.586 2.891 -19.422 1 96.31 339 GLN B N 1
ATOM 7765 C CA . GLN B 1 339 ? 3.562 4.305 -19.062 1 96.31 339 GLN B CA 1
ATOM 7766 C C . GLN B 1 339 ? 4.137 4.535 -17.672 1 96.31 339 GLN B C 1
ATOM 7768 O O . GLN B 1 339 ? 4.75 5.57 -17.406 1 96.31 339 GLN B O 1
ATOM 7773 N N . PHE B 1 340 ? 3.918 3.535 -16.844 1 97.19 340 PHE B N 1
ATOM 7774 C CA . PHE B 1 340 ? 4.285 3.777 -15.461 1 97.19 340 PHE B CA 1
ATOM 7775 C C . PHE B 1 340 ? 5.293 2.742 -14.977 1 97.19 340 PHE B C 1
ATOM 7777 O O . PHE B 1 340 ? 6.016 2.979 -14.008 1 97.19 340 PHE B O 1
ATOM 7784 N N . ILE B 1 341 ? 5.312 1.588 -15.547 1 97.81 341 ILE B N 1
ATOM 7785 C CA . ILE B 1 341 ? 6.207 0.517 -15.125 1 97.81 341 ILE B CA 1
ATOM 7786 C C . ILE B 1 341 ? 7.488 0.554 -15.961 1 97.81 341 ILE B C 1
ATOM 7788 O O . ILE B 1 341 ? 7.434 0.507 -17.188 1 97.81 341 ILE B O 1
ATOM 7792 N N . ARG B 1 342 ? 8.602 0.577 -15.273 1 96.81 342 ARG B N 1
ATOM 7793 C CA . ARG B 1 342 ? 9.914 0.644 -15.914 1 96.81 342 ARG B CA 1
ATOM 7794 C C . ARG B 1 342 ? 10.414 -0.749 -16.281 1 96.81 342 ARG B C 1
ATOM 7796 O O . ARG B 1 342 ? 10.977 -0.952 -17.359 1 96.81 342 ARG B O 1
ATOM 7803 N N . ASN B 1 343 ? 10.297 -1.626 -15.422 1 97.56 343 ASN B N 1
ATOM 7804 C CA . ASN B 1 343 ? 10.68 -3.016 -15.656 1 97.56 343 ASN B CA 1
ATOM 7805 C C . ASN B 1 343 ? 9.992 -3.959 -14.672 1 97.56 343 ASN B C 1
ATOM 7807 O O . ASN B 1 343 ? 9.461 -3.518 -13.656 1 97.56 343 ASN B O 1
ATOM 7811 N N . VAL B 1 344 ? 9.961 -5.215 -15.023 1 98.5 344 VAL B N 1
ATOM 7812 C CA . VAL B 1 344 ? 9.438 -6.281 -14.172 1 98.5 344 VAL B CA 1
ATOM 7813 C C . VAL B 1 344 ? 10.492 -7.371 -14 1 98.5 344 VAL B C 1
ATOM 7815 O O . VAL B 1 344 ? 11.133 -7.785 -14.977 1 98.5 344 VAL B O 1
ATOM 7818 N N . GLN B 1 345 ? 10.727 -7.777 -12.789 1 98.25 345 GLN B N 1
ATOM 7819 C CA . GLN B 1 345 ? 11.719 -8.805 -12.492 1 98.25 345 GLN B CA 1
ATOM 7820 C C . GLN B 1 345 ? 11.055 -10.039 -11.883 1 98.25 345 GLN B C 1
ATOM 7822 O O . GLN B 1 345 ? 10.289 -9.938 -10.922 1 98.25 345 GLN B O 1
ATOM 7827 N N . LEU B 1 346 ? 11.25 -11.156 -12.5 1 98.12 346 LEU B N 1
ATOM 7828 C CA . LEU B 1 346 ? 10.852 -12.445 -11.945 1 98.12 346 LEU B CA 1
ATOM 7829 C C . LEU B 1 346 ? 12.062 -13.211 -11.422 1 98.12 346 LEU B C 1
ATOM 7831 O O . LEU B 1 346 ? 12.93 -13.625 -12.203 1 98.12 346 LEU B O 1
ATOM 7835 N N . ILE B 1 347 ? 12.094 -13.438 -10.141 1 97.44 347 ILE B N 1
ATOM 7836 C CA . ILE B 1 347 ? 13.281 -13.984 -9.5 1 97.44 347 ILE B CA 1
ATOM 7837 C C . ILE B 1 347 ? 12.945 -15.312 -8.836 1 97.44 347 ILE B C 1
ATOM 7839 O O . ILE B 1 347 ? 11.992 -15.406 -8.055 1 97.44 347 ILE B O 1
ATOM 7843 N N . PHE B 1 348 ? 13.68 -16.312 -9.18 1 97.62 348 PHE B N 1
ATOM 7844 C CA . PHE B 1 348 ? 13.586 -17.625 -8.555 1 97.62 348 PHE B CA 1
ATOM 7845 C C . PHE B 1 348 ? 14.953 -18.109 -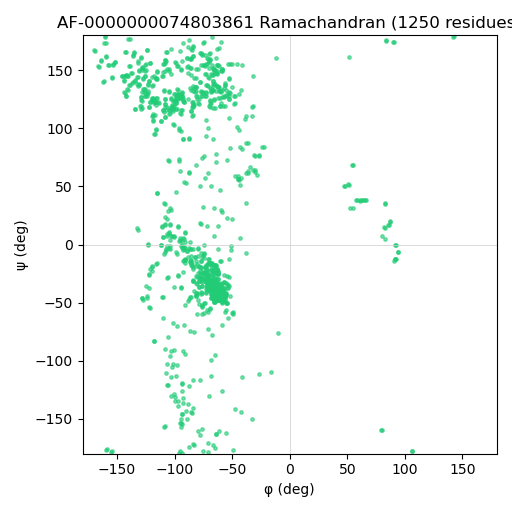8.102 1 97.62 348 PHE B C 1
ATOM 7847 O O . PHE B 1 348 ? 15.859 -18.297 -8.93 1 97.62 348 PHE B O 1
ATOM 7854 N N . SER B 1 349 ? 15.164 -18.312 -6.809 1 96.88 349 SER B N 1
ATOM 7855 C CA . SER B 1 349 ? 16.438 -18.766 -6.266 1 96.88 349 SER B CA 1
ATOM 7856 C C . SER B 1 349 ? 16.234 -19.922 -5.289 1 96.88 349 SER B C 1
ATOM 7858 O O . SER B 1 349 ? 15.273 -19.922 -4.512 1 96.88 349 SER B O 1
ATOM 7860 N N . GLU B 1 350 ? 17.078 -20.891 -5.438 1 96.06 350 GLU B N 1
ATOM 7861 C CA . GLU B 1 350 ? 17.156 -21.984 -4.477 1 96.06 350 GLU B CA 1
ATOM 7862 C C . GLU B 1 350 ? 18.5 -22 -3.76 1 96.06 350 GLU B C 1
ATOM 7864 O O . GLU B 1 350 ? 19.547 -21.75 -4.375 1 96.06 350 GLU B O 1
ATOM 7869 N N . ASP B 1 351 ? 18.453 -22.328 -2.471 1 94.88 351 ASP B N 1
ATOM 7870 C CA . ASP B 1 351 ? 19.703 -22.281 -1.708 1 94.88 351 ASP B CA 1
ATOM 7871 C C . ASP B 1 351 ? 20.328 -23.672 -1.615 1 94.88 351 ASP B C 1
ATOM 7873 O O . ASP B 1 351 ? 21.188 -23.922 -0.756 1 94.88 351 ASP B O 1
ATOM 7877 N N . PHE B 1 352 ? 19.906 -24.625 -2.443 1 93.75 352 PHE B N 1
ATOM 7878 C CA . PHE B 1 352 ? 20.469 -25.953 -2.516 1 93.75 352 PHE B CA 1
ATOM 7879 C C . PHE B 1 352 ? 20.75 -26.359 -3.961 1 93.75 352 PHE B C 1
ATOM 7881 O O . PHE B 1 352 ? 20.203 -25.766 -4.891 1 93.75 352 PHE B O 1
ATOM 7888 N N . GLY B 1 353 ? 21.641 -27.266 -4.121 1 93.56 353 GLY B N 1
ATOM 7889 C CA . GLY B 1 353 ? 21.984 -27.75 -5.449 1 93.56 353 GLY B CA 1
ATOM 7890 C C . GLY B 1 353 ? 21.062 -28.859 -5.934 1 93.56 353 GLY B C 1
ATOM 7891 O O . GLY B 1 353 ? 19.844 -28.781 -5.77 1 93.56 353 GLY B O 1
ATOM 7892 N N . THR B 1 354 ? 21.625 -29.781 -6.664 1 91.69 354 THR B N 1
ATOM 7893 C CA . THR B 1 354 ? 20.812 -30.875 -7.188 1 91.69 354 THR B CA 1
ATOM 7894 C C . THR B 1 354 ? 20.688 -32 -6.156 1 91.69 354 THR B C 1
ATOM 7896 O O . THR B 1 354 ? 19.797 -32.844 -6.258 1 91.69 354 THR B O 1
ATOM 7899 N N . GLU B 1 355 ? 21.547 -32.031 -5.203 1 86.31 355 GLU B N 1
ATOM 7900 C CA . GLU B 1 355 ? 21.469 -32.938 -4.062 1 86.31 355 GLU B CA 1
ATOM 7901 C C . GLU B 1 355 ? 21.203 -34.375 -4.516 1 86.31 355 GLU B C 1
ATOM 7903 O O . GLU B 1 355 ? 20.281 -35.031 -4.016 1 86.31 355 GLU B O 1
ATOM 7908 N N . GLY B 1 356 ? 21.938 -34.812 -5.402 1 80.81 356 GLY B N 1
ATOM 7909 C CA . GLY B 1 356 ? 21.891 -36.188 -5.82 1 80.81 356 GLY B CA 1
ATOM 7910 C C . GLY B 1 356 ? 20.984 -36.438 -7.008 1 80.81 356 GLY B C 1
ATOM 7911 O O . GLY B 1 356 ? 20.891 -37.562 -7.516 1 80.81 356 GLY B O 1
ATOM 7912 N N . ARG B 1 357 ? 20.266 -35.5 -7.453 1 84.06 357 ARG B N 1
ATOM 7913 C CA . ARG B 1 357 ? 19.391 -35.625 -8.617 1 84.06 357 ARG B CA 1
ATOM 7914 C C . ARG B 1 357 ? 20 -34.969 -9.836 1 84.06 357 ARG B C 1
ATOM 7916 O O . ARG B 1 357 ? 19.281 -34.5 -10.719 1 84.06 357 ARG B O 1
ATOM 7923 N N . GLY B 1 358 ? 21.25 -34.969 -9.875 1 91.06 358 GLY B N 1
ATOM 7924 C CA . GLY B 1 358 ? 21.953 -34.25 -10.938 1 91.06 358 GLY B CA 1
ATOM 7925 C C . GLY B 1 358 ? 21.797 -34.938 -12.289 1 91.06 358 GLY B C 1
ATOM 7926 O O . GLY B 1 358 ? 21.719 -34.25 -13.32 1 91.06 358 GLY B O 1
ATOM 7927 N N . GLY B 1 359 ? 21.828 -36.219 -12.273 1 89.5 359 GLY B N 1
ATOM 7928 C CA . GLY B 1 359 ? 21.672 -36.938 -13.523 1 89.5 359 GLY B CA 1
ATOM 7929 C C . GLY B 1 359 ? 20.375 -36.594 -14.25 1 89.5 359 GLY B C 1
ATOM 7930 O O . GLY B 1 359 ? 20.391 -36.312 -15.453 1 89.5 359 GLY B O 1
ATOM 7931 N N . TYR B 1 360 ? 19.359 -36.562 -13.609 1 84.62 360 TYR B N 1
ATOM 7932 C CA . TYR B 1 360 ? 18.062 -36.219 -14.18 1 84.62 360 TYR B CA 1
ATOM 7933 C C . TYR B 1 360 ? 18.047 -34.75 -14.594 1 84.62 360 TYR B C 1
ATOM 7935 O O . TYR B 1 360 ? 17.641 -34.406 -15.711 1 84.62 360 TYR B O 1
ATOM 7943 N N . PHE B 1 361 ? 18.578 -33.906 -13.742 1 92.88 361 PHE B N 1
ATOM 7944 C CA . PHE B 1 361 ? 18.594 -32.469 -13.984 1 92.88 361 PHE B CA 1
ATOM 7945 C C . PHE B 1 361 ? 19.438 -32.156 -15.219 1 92.88 361 PHE B C 1
ATOM 7947 O O . PHE B 1 361 ? 19.125 -31.219 -15.961 1 92.88 361 PHE B O 1
ATOM 7954 N N . ASP B 1 362 ? 20.422 -32.875 -15.422 1 94.75 362 ASP B N 1
ATOM 7955 C CA . ASP B 1 362 ? 21.359 -32.625 -16.5 1 94.75 362 ASP B CA 1
ATOM 7956 C C . ASP B 1 362 ? 20.688 -32.75 -17.875 1 94.75 362 ASP B C 1
ATOM 7958 O O . ASP B 1 362 ? 21.172 -32.188 -18.859 1 94.75 362 ASP B O 1
ATOM 7962 N N . ASN B 1 363 ? 19.578 -33.438 -17.938 1 88.5 363 ASN B N 1
ATOM 7963 C CA . ASN B 1 363 ? 18.844 -33.625 -19.188 1 88.5 363 ASN B CA 1
ATOM 7964 C C . ASN B 1 363 ? 17.984 -32.375 -19.516 1 88.5 363 ASN B C 1
ATOM 7966 O O . ASN B 1 363 ? 17.562 -32.219 -20.656 1 88.5 363 ASN B O 1
ATOM 7970 N N . TYR B 1 364 ? 17.734 -31.562 -18.688 1 90.88 364 TYR B N 1
ATOM 7971 C CA . TYR B 1 364 ? 16.781 -30.469 -18.891 1 90.88 364 TYR B CA 1
ATOM 7972 C C . TYR B 1 364 ? 17.469 -29.125 -18.688 1 90.88 364 TYR B C 1
ATOM 7974 O O . TYR B 1 364 ? 17.484 -28.281 -19.594 1 90.88 364 TYR B O 1
ATOM 7982 N N . GLY B 1 365 ? 18.125 -29.031 -17.391 1 94.31 365 GLY B N 1
ATOM 7983 C CA . GLY B 1 365 ? 18.703 -27.734 -17.047 1 94.31 365 GLY B CA 1
ATOM 7984 C C . GLY B 1 365 ? 17.688 -26.766 -16.469 1 94.31 365 GLY B C 1
ATOM 7985 O O . GLY B 1 365 ? 16.484 -27.031 -16.5 1 94.31 365 GLY B O 1
ATOM 7986 N N . ILE B 1 366 ? 18.141 -25.625 -16.047 1 97.38 366 ILE B N 1
ATOM 7987 C CA . ILE B 1 366 ? 17.344 -24.688 -15.258 1 97.38 366 ILE B CA 1
ATOM 7988 C C . ILE B 1 366 ? 16.344 -23.969 -16.172 1 97.38 366 ILE B C 1
ATOM 7990 O O . ILE B 1 366 ? 15.25 -23.609 -15.734 1 97.38 366 ILE B O 1
ATOM 7994 N N . ILE B 1 367 ? 16.672 -23.734 -17.391 1 97.88 367 ILE B N 1
ATOM 7995 C CA . ILE B 1 367 ? 15.805 -23.016 -18.312 1 97.88 367 ILE B CA 1
ATOM 7996 C C . ILE B 1 367 ? 14.547 -23.828 -18.594 1 97.88 367 ILE B C 1
ATOM 7998 O O . ILE B 1 367 ? 13.43 -23.328 -18.453 1 97.88 367 ILE B O 1
ATOM 8002 N N . ARG B 1 368 ? 14.688 -25.125 -18.875 1 96.38 368 ARG B N 1
ATOM 8003 C CA . ARG B 1 368 ? 13.555 -26 -19.141 1 96.38 368 ARG B CA 1
ATOM 8004 C C . ARG B 1 368 ? 12.789 -26.297 -17.859 1 96.38 368 ARG B C 1
ATOM 8006 O O . ARG B 1 368 ? 11.562 -26.422 -17.875 1 96.38 368 ARG B O 1
ATOM 8013 N N . ASP B 1 369 ? 13.445 -26.344 -16.797 1 93.44 369 ASP B N 1
ATOM 8014 C CA . ASP B 1 369 ? 12.867 -26.797 -15.539 1 93.44 369 ASP B CA 1
ATOM 8015 C C . ASP B 1 369 ? 12.07 -25.688 -14.867 1 93.44 369 ASP B C 1
ATOM 8017 O O . ASP B 1 369 ? 11.062 -25.953 -14.195 1 93.44 369 ASP B O 1
ATOM 8021 N N . ILE B 1 370 ? 12.539 -24.484 -15.055 1 96.31 370 ILE B N 1
ATOM 8022 C CA . ILE B 1 370 ? 11.961 -23.438 -14.211 1 96.31 370 ILE B CA 1
ATOM 8023 C C . ILE B 1 370 ? 11.484 -22.281 -15.086 1 96.31 370 ILE B C 1
ATOM 8025 O O . ILE B 1 370 ? 10.375 -21.781 -14.906 1 96.31 370 ILE B O 1
ATOM 8029 N N . MET B 1 371 ? 12.219 -21.812 -16.016 1 97.62 371 MET B N 1
ATOM 8030 C CA . MET B 1 371 ? 11.953 -20.578 -16.75 1 97.62 371 MET B CA 1
ATOM 8031 C C . MET B 1 371 ? 10.859 -20.766 -17.781 1 97.62 371 MET B C 1
ATOM 8033 O O . MET B 1 371 ? 9.883 -20.016 -17.812 1 97.62 371 MET B O 1
ATOM 8037 N N . GLN B 1 372 ? 11.031 -21.766 -18.594 1 96.19 372 GLN B N 1
ATOM 8038 C CA . GLN B 1 372 ? 10.117 -22.016 -19.703 1 96.19 372 GLN B CA 1
ATOM 8039 C C . GLN B 1 372 ? 8.719 -22.375 -19.203 1 96.19 372 GLN B C 1
ATOM 8041 O O . GLN B 1 372 ? 7.727 -22.141 -19.906 1 96.19 372 GLN B O 1
ATOM 8046 N N . ASN B 1 373 ? 8.547 -22.75 -18 1 93.44 373 ASN B N 1
ATOM 8047 C CA . ASN B 1 373 ? 7.258 -23.141 -17.438 1 93.44 373 ASN B CA 1
ATOM 8048 C C . ASN B 1 373 ? 6.84 -22.219 -16.297 1 93.44 373 ASN B C 1
ATOM 8050 O O . ASN B 1 373 ? 6.344 -21.109 -16.547 1 93.44 373 ASN B O 1
ATOM 8054 N N . HIS B 1 374 ? 7.352 -22.484 -15.055 1 94.81 374 HIS B N 1
ATOM 8055 C CA . HIS B 1 374 ? 6.914 -21.75 -13.867 1 94.81 374 HIS B CA 1
ATOM 8056 C C . HIS B 1 374 ? 6.945 -20.25 -14.094 1 94.81 374 HIS B C 1
ATOM 8058 O O . HIS B 1 374 ? 5.902 -19.594 -14.062 1 94.81 374 HIS B O 1
ATOM 8064 N N . LEU B 1 375 ? 8.078 -19.766 -14.422 1 97.81 375 LEU B N 1
ATOM 8065 C CA . LEU B 1 375 ? 8.266 -18.328 -14.461 1 97.81 375 LEU B CA 1
ATOM 8066 C C . LEU B 1 375 ? 7.555 -17.719 -15.664 1 97.81 375 LEU B C 1
ATOM 8068 O O . LEU B 1 375 ? 6.996 -16.625 -15.578 1 97.81 375 LEU B O 1
ATOM 8072 N N . LEU B 1 376 ? 7.574 -18.391 -16.766 1 97.94 376 LEU B N 1
ATOM 8073 C CA . LEU B 1 376 ? 6.891 -17.875 -17.938 1 97.94 376 LEU B CA 1
ATOM 8074 C C . LEU B 1 376 ? 5.383 -17.828 -17.719 1 97.94 376 LEU B C 1
ATOM 8076 O O . LEU B 1 376 ? 4.715 -16.891 -18.172 1 97.94 376 LEU B O 1
ATOM 8080 N N . GLN B 1 377 ? 4.859 -18.859 -17.094 1 96.25 377 GLN B N 1
ATOM 8081 C CA . GLN B 1 377 ? 3.432 -18.875 -16.781 1 96.25 377 GLN B CA 1
ATOM 8082 C C . GLN B 1 377 ? 3.051 -17.703 -15.875 1 96.25 377 GLN B C 1
ATOM 8084 O O . GLN B 1 377 ? 2.025 -17.062 -16.078 1 96.25 377 GLN B O 1
ATOM 8089 N N . ILE B 1 378 ? 3.834 -17.469 -14.898 1 97.31 378 ILE B N 1
ATOM 8090 C CA . ILE B 1 378 ? 3.602 -16.344 -13.992 1 97.31 378 ILE B CA 1
ATOM 8091 C C . ILE B 1 378 ? 3.658 -15.031 -14.781 1 97.31 378 ILE B C 1
ATOM 8093 O O . ILE B 1 378 ? 2.82 -14.148 -14.578 1 97.31 378 ILE B O 1
ATOM 8097 N N . LEU B 1 379 ? 4.641 -14.953 -15.648 1 98.38 379 LEU B N 1
ATOM 8098 C CA . LEU B 1 379 ? 4.785 -13.766 -16.484 1 98.38 379 LEU B CA 1
ATOM 8099 C C . LEU B 1 379 ? 3.545 -13.555 -17.344 1 98.38 379 LEU B C 1
ATOM 8101 O O . LEU B 1 379 ? 3.055 -12.43 -17.469 1 98.38 379 LEU B O 1
ATOM 8105 N N . ALA B 1 380 ? 3.051 -14.602 -17.922 1 98 380 ALA B N 1
ATOM 8106 C CA . ALA B 1 380 ? 1.858 -14.508 -18.766 1 98 380 ALA B CA 1
ATOM 8107 C C . ALA B 1 380 ? 0.657 -14.023 -17.953 1 98 380 ALA B C 1
ATOM 8109 O O . ALA B 1 380 ? -0.101 -13.164 -18.422 1 98 380 ALA B O 1
ATOM 8110 N N . LEU B 1 381 ? 0.48 -14.555 -16.781 1 96.94 381 LEU B N 1
ATOM 8111 C CA . LEU B 1 381 ? -0.596 -14.133 -15.898 1 96.94 381 LEU B CA 1
ATOM 8112 C C . LEU B 1 381 ? -0.437 -12.664 -15.516 1 96.94 381 LEU B C 1
ATOM 8114 O O . LEU B 1 381 ? -1.415 -11.914 -15.5 1 96.94 381 LEU B O 1
ATOM 8118 N N . PHE B 1 382 ? 0.731 -12.266 -15.289 1 97.69 382 PHE B N 1
ATOM 8119 C CA . PHE B 1 382 ? 1.042 -10.898 -14.898 1 97.69 382 PHE B CA 1
ATOM 8120 C C . PHE B 1 382 ? 0.722 -9.922 -16.016 1 97.69 382 PHE B C 1
ATOM 8122 O O . PHE B 1 382 ? 0.158 -8.852 -15.781 1 97.69 382 PHE B O 1
ATOM 8129 N N . ALA B 1 383 ? 1.021 -10.281 -17.219 1 98.56 383 ALA B N 1
ATOM 8130 C CA . ALA B 1 383 ? 1.077 -9.336 -18.328 1 98.56 383 ALA B CA 1
ATOM 8131 C C . ALA B 1 383 ? -0.209 -9.367 -19.141 1 98.56 383 ALA B C 1
ATOM 8133 O O . ALA B 1 383 ? -0.419 -8.523 -20.016 1 98.56 383 ALA B O 1
ATOM 8134 N N . MET B 1 384 ? -1.093 -10.227 -18.938 1 97.69 384 MET B N 1
ATOM 8135 C CA . MET B 1 384 ? -2.252 -10.422 -19.797 1 97.69 384 MET B CA 1
ATOM 8136 C C . MET B 1 384 ? -3.234 -9.266 -19.656 1 97.69 384 MET B C 1
ATOM 8138 O O . MET B 1 384 ? -3.168 -8.5 -18.688 1 97.69 384 MET B O 1
ATOM 8142 N N . GLU B 1 385 ? -4.07 -9.133 -20.656 1 96.94 385 GLU B N 1
ATOM 8143 C CA . GLU B 1 385 ? -5.188 -8.188 -20.594 1 96.94 385 GLU B CA 1
ATOM 8144 C C . GLU B 1 385 ? -6.324 -8.734 -19.734 1 96.94 385 GLU B C 1
ATOM 8146 O O . GLU B 1 385 ? -6.336 -9.914 -19.391 1 96.94 385 GLU B O 1
ATOM 8151 N N . THR B 1 386 ? -7.227 -7.844 -19.359 1 95.31 386 THR B N 1
ATOM 8152 C CA . THR B 1 386 ? -8.406 -8.281 -18.625 1 95.31 386 THR B CA 1
ATOM 8153 C C . THR B 1 386 ? -9.227 -9.273 -19.438 1 95.31 386 THR B C 1
ATOM 8155 O O . THR B 1 386 ? -9.664 -8.953 -20.547 1 95.31 386 THR B O 1
ATOM 8158 N N . PRO B 1 387 ? -9.367 -10.438 -18.922 1 95.94 387 PRO B N 1
ATOM 8159 C CA . PRO B 1 387 ? -10.18 -11.406 -19.656 1 95.94 387 PRO B CA 1
ATOM 8160 C C . PRO B 1 387 ? -11.664 -11.047 -19.672 1 95.94 387 PRO B C 1
ATOM 8162 O O . PRO B 1 387 ? -12.109 -10.25 -18.844 1 95.94 387 PRO B O 1
ATOM 8165 N N . VAL B 1 388 ? -12.375 -11.711 -20.578 1 94.31 388 VAL B N 1
ATOM 8166 C CA . VAL B 1 388 ? -13.82 -11.5 -20.688 1 94.31 388 VAL B CA 1
ATOM 8167 C C . VAL B 1 388 ? -14.508 -11.953 -19.406 1 94.31 388 VAL B C 1
ATOM 8169 O O . VAL B 1 388 ? -15.453 -11.312 -18.938 1 94.31 388 VAL B O 1
ATOM 8172 N N . SER B 1 389 ? -13.992 -13.023 -18.891 1 93.81 389 SER B N 1
ATOM 8173 C CA . SER B 1 389 ? -14.5 -13.602 -17.656 1 93.81 389 SER B CA 1
ATOM 8174 C C . SER B 1 389 ? -13.43 -14.414 -16.953 1 93.81 389 SER B C 1
ATOM 8176 O O . SER B 1 389 ? -12.297 -14.523 -17.438 1 93.81 389 SER B O 1
ATOM 8178 N N . LEU B 1 390 ? -13.844 -15.008 -15.828 1 91.62 390 LEU B N 1
ATOM 8179 C CA . LEU B 1 390 ? -12.898 -15.812 -15.062 1 91.62 390 LEU B CA 1
ATOM 8180 C C . LEU B 1 390 ? -12.938 -17.266 -15.516 1 91.62 390 LEU B C 1
ATOM 8182 O O . LEU B 1 390 ? -12.305 -18.125 -14.898 1 91.62 390 LEU B O 1
ATOM 8186 N N . ALA B 1 391 ? -13.594 -17.484 -16.562 1 93.56 391 ALA B N 1
ATOM 8187 C CA . ALA B 1 391 ? -13.609 -18.828 -17.125 1 93.56 391 ALA B CA 1
ATOM 8188 C C . ALA B 1 391 ? -12.227 -19.219 -17.625 1 93.56 391 ALA B C 1
ATOM 8190 O O . ALA B 1 391 ? -11.469 -18.391 -18.125 1 93.56 391 ALA B O 1
ATOM 8191 N N . ALA B 1 392 ? -11.977 -20.469 -17.578 1 94.56 392 ALA B N 1
ATOM 8192 C CA . ALA B 1 392 ? -10.656 -21.016 -17.906 1 94.56 392 ALA B CA 1
ATOM 8193 C C . ALA B 1 392 ? -10.227 -20.594 -19.312 1 94.56 392 ALA B C 1
ATOM 8195 O O . ALA B 1 392 ? -9.109 -20.094 -19.5 1 94.56 392 ALA B O 1
ATOM 8196 N N . GLU B 1 393 ? -11.094 -20.75 -20.281 1 95.75 393 GLU B N 1
ATOM 8197 C CA . GLU B 1 393 ? -10.742 -20.484 -21.672 1 95.75 393 GLU B CA 1
ATOM 8198 C C . GLU B 1 393 ? -10.445 -19 -21.875 1 95.75 393 GLU B C 1
ATOM 8200 O O . GLU B 1 393 ? -9.547 -18.641 -22.656 1 95.75 393 GLU B O 1
ATOM 8205 N N . ASP B 1 394 ? -11.141 -18.172 -21.219 1 96.44 394 ASP B N 1
ATOM 8206 C CA . ASP B 1 394 ? -10.93 -16.734 -21.359 1 96.44 394 ASP B CA 1
ATOM 8207 C C . ASP B 1 394 ? -9.586 -16.312 -20.781 1 96.44 394 ASP B C 1
ATOM 8209 O O . ASP B 1 394 ? -8.875 -15.508 -21.375 1 96.44 394 ASP B O 1
ATOM 8213 N N . ILE B 1 395 ? -9.258 -16.828 -19.688 1 95.69 395 ILE B N 1
ATOM 8214 C CA . ILE B 1 395 ? -7.969 -16.531 -19.047 1 95.69 395 ILE B CA 1
ATOM 8215 C C . ILE B 1 395 ? -6.836 -17.078 -19.922 1 95.69 395 ILE B C 1
ATOM 8217 O O . ILE B 1 395 ? -5.867 -16.375 -20.203 1 95.69 395 ILE B O 1
ATOM 8221 N N . ARG B 1 396 ? -6.945 -18.312 -20.328 1 96.69 396 ARG B N 1
ATOM 8222 C CA . ARG B 1 396 ? -5.914 -18.953 -21.141 1 96.69 396 ARG B CA 1
ATOM 8223 C C . ARG B 1 396 ? -5.75 -18.25 -22.469 1 96.69 396 ARG B C 1
ATOM 8225 O O . ARG B 1 396 ? -4.637 -18.141 -23 1 96.69 396 ARG B O 1
ATOM 8232 N N . ASN B 1 397 ? -6.859 -17.734 -22.984 1 97.5 397 ASN B N 1
ATOM 8233 C CA . ASN B 1 397 ? -6.785 -16.953 -24.219 1 97.5 397 ASN B CA 1
ATOM 8234 C C . ASN B 1 397 ? -5.914 -15.711 -24.047 1 97.5 397 ASN B C 1
ATOM 8236 O O . ASN B 1 397 ? -5.078 -15.414 -24.906 1 97.5 397 ASN B O 1
ATOM 8240 N N . GLU B 1 398 ? -6.156 -15.062 -22.969 1 97.81 398 GLU B N 1
ATOM 8241 C CA . GLU B 1 398 ? -5.387 -13.844 -22.734 1 97.81 398 GLU B CA 1
ATOM 8242 C C . GLU B 1 398 ? -3.92 -14.164 -22.453 1 97.81 398 GLU B C 1
ATOM 8244 O O . GLU B 1 398 ? -3.031 -13.398 -22.828 1 97.81 398 GLU B O 1
ATOM 8249 N N . LYS B 1 399 ? -3.67 -15.266 -21.828 1 97.75 399 LYS B N 1
ATOM 8250 C CA . LYS B 1 399 ? -2.287 -15.695 -21.625 1 97.75 399 LYS B CA 1
ATOM 8251 C C . LYS B 1 399 ? -1.598 -15.977 -22.953 1 97.75 399 LYS B C 1
ATOM 8253 O O . LYS B 1 399 ? -0.466 -15.547 -23.172 1 97.75 399 LYS B O 1
ATOM 8258 N N . VAL B 1 400 ? -2.266 -16.688 -23.812 1 98.25 400 VAL B N 1
ATOM 8259 C CA . VAL B 1 400 ? -1.702 -17.062 -25.109 1 98.25 400 VAL B CA 1
ATOM 8260 C C . VAL B 1 400 ? -1.437 -15.797 -25.938 1 98.25 400 VAL B C 1
ATOM 8262 O O . VAL B 1 400 ? -0.425 -15.703 -26.641 1 98.25 400 VAL B O 1
ATOM 8265 N N . LYS B 1 401 ? -2.369 -14.883 -25.812 1 98.12 401 LYS B N 1
ATOM 8266 C CA . LYS B 1 401 ? -2.193 -13.609 -26.516 1 98.12 401 LYS B CA 1
ATOM 8267 C C . LYS B 1 401 ? -0.878 -12.945 -26.109 1 98.12 401 LYS B C 1
ATOM 8269 O O . LYS B 1 401 ? -0.153 -12.438 -26.969 1 98.12 401 LYS B O 1
ATOM 8274 N N . VAL B 1 402 ? -0.526 -12.969 -24.859 1 98.5 402 VAL B N 1
ATOM 8275 C CA . VAL B 1 402 ? 0.728 -12.414 -24.375 1 98.5 402 VAL B CA 1
ATOM 8276 C C . VAL B 1 402 ? 1.904 -13.203 -24.938 1 98.5 402 VAL B C 1
ATOM 8278 O O . VAL B 1 402 ? 2.842 -12.625 -25.484 1 98.5 402 VAL B O 1
ATOM 8281 N N . LEU B 1 403 ? 1.84 -14.492 -24.844 1 98.56 403 LEU B N 1
ATOM 8282 C CA . LEU B 1 403 ? 2.932 -15.359 -25.281 1 98.56 403 LEU B CA 1
ATOM 8283 C C . LEU B 1 403 ? 3.217 -15.188 -26.766 1 98.56 403 LEU B C 1
ATOM 8285 O O . LEU B 1 403 ? 4.375 -15.125 -27.172 1 98.56 403 LEU B O 1
ATOM 8289 N N . ARG B 1 404 ? 2.189 -15.023 -27.547 1 98.25 404 ARG B N 1
ATOM 8290 C CA . ARG B 1 404 ? 2.336 -14.867 -28.984 1 98.25 404 ARG B CA 1
ATOM 8291 C C . ARG B 1 404 ? 2.891 -13.484 -29.328 1 98.25 404 ARG B C 1
ATOM 8293 O O . ARG B 1 404 ? 3.365 -13.266 -30.453 1 98.25 404 ARG B O 1
ATOM 8300 N N . SER B 1 405 ? 2.754 -12.578 -28.375 1 98.5 405 SER B N 1
ATOM 8301 C CA . SER B 1 405 ? 3.256 -11.227 -28.594 1 98.5 405 SER B CA 1
ATOM 8302 C C . SER B 1 405 ? 4.695 -11.086 -28.109 1 98.5 405 SER B C 1
ATOM 8304 O O . SER B 1 405 ? 5.316 -10.039 -28.281 1 98.5 405 SER B O 1
ATOM 8306 N N . MET B 1 406 ? 5.246 -12.109 -27.531 1 98.56 406 MET B N 1
ATOM 8307 C CA . MET B 1 406 ? 6.605 -12.055 -27 1 98.56 406 MET B CA 1
ATOM 8308 C C . MET B 1 406 ? 7.633 -12.297 -28.094 1 98.56 406 MET B C 1
ATOM 8310 O O . MET B 1 406 ? 7.418 -13.125 -28.984 1 98.56 406 MET B O 1
ATOM 8314 N N . ARG B 1 407 ? 8.742 -11.586 -28 1 97.94 407 ARG B N 1
ATOM 8315 C CA . ARG B 1 407 ? 9.867 -11.82 -28.906 1 97.94 407 ARG B CA 1
ATOM 8316 C C . ARG B 1 407 ? 10.539 -13.156 -28.609 1 97.94 407 ARG B C 1
ATOM 8318 O O . ARG B 1 407 ? 10.672 -13.547 -27.453 1 97.94 407 ARG B O 1
ATOM 8325 N N . VAL B 1 408 ? 10.945 -13.758 -29.703 1 98 408 VAL B N 1
ATOM 8326 C CA . VAL B 1 408 ? 11.742 -14.969 -29.531 1 98 408 VAL B CA 1
ATOM 8327 C C . VAL B 1 408 ? 13.031 -14.633 -28.781 1 98 408 VAL B C 1
ATOM 8329 O O . VAL B 1 408 ? 13.703 -13.648 -29.094 1 98 408 VAL B O 1
ATOM 8332 N N . LEU B 1 409 ? 13.32 -15.406 -27.797 1 98.19 409 LEU B N 1
ATOM 8333 C CA . LEU B 1 409 ? 14.492 -15.164 -26.969 1 98.19 409 LEU B CA 1
ATOM 8334 C C . LEU B 1 409 ? 15.773 -15.375 -27.766 1 98.19 409 LEU B C 1
ATOM 8336 O O . LEU B 1 409 ? 15.906 -16.375 -28.484 1 98.19 409 LEU B O 1
ATOM 8340 N N . GLN B 1 410 ? 16.703 -14.422 -27.656 1 97.19 410 GLN B N 1
ATOM 8341 C CA . GLN B 1 410 ? 17.969 -14.484 -28.359 1 97.19 410 GLN B CA 1
ATOM 8342 C C . GLN B 1 410 ? 19.125 -14.781 -27.406 1 97.19 410 GLN B C 1
ATOM 8344 O O . GLN B 1 410 ? 19.031 -14.461 -26.219 1 97.19 410 GLN B O 1
ATOM 8349 N N . LEU B 1 411 ? 20.125 -15.297 -27.953 1 96.81 411 LEU B N 1
ATOM 8350 C CA . LEU B 1 411 ? 21.266 -15.703 -27.156 1 96.81 411 LEU B CA 1
ATOM 8351 C C . LEU B 1 411 ? 21.891 -14.508 -26.438 1 96.81 411 LEU B C 1
ATOM 8353 O O . LEU B 1 411 ? 22.344 -14.625 -25.297 1 96.81 411 LEU B O 1
ATOM 8357 N N . ASP B 1 412 ? 21.859 -13.367 -27.031 1 95.56 412 ASP B N 1
ATOM 8358 C CA . ASP B 1 412 ? 22.453 -12.156 -26.469 1 95.56 412 ASP B CA 1
ATOM 8359 C C . ASP B 1 412 ? 21.672 -11.688 -25.234 1 95.56 412 ASP B C 1
ATOM 8361 O O . ASP B 1 412 ? 22.172 -10.875 -24.453 1 95.56 412 ASP B O 1
ATOM 8365 N N . ASP B 1 413 ? 20.516 -12.156 -25.094 1 97.44 413 ASP B N 1
ATOM 8366 C CA . ASP B 1 413 ? 19.656 -11.75 -23.984 1 97.44 413 ASP B CA 1
ATOM 8367 C C . ASP B 1 413 ? 19.594 -12.844 -22.922 1 97.44 413 ASP B C 1
ATOM 8369 O O . ASP B 1 413 ? 18.672 -12.852 -22.109 1 97.44 413 ASP B O 1
ATOM 8373 N N . VAL B 1 414 ? 20.531 -13.75 -22.984 1 98 414 VAL B N 1
ATOM 8374 C CA . VAL B 1 414 ? 20.547 -14.844 -22.031 1 98 414 VAL B CA 1
ATOM 8375 C C . VAL B 1 414 ? 21.938 -15.008 -21.422 1 98 414 VAL B C 1
ATOM 8377 O O . VAL B 1 414 ? 22.938 -14.875 -22.141 1 98 414 VAL B O 1
ATOM 8380 N N . VAL B 1 415 ? 21.969 -15.234 -20.156 1 98.12 415 VAL B N 1
ATOM 8381 C CA . VAL B 1 415 ? 23.172 -15.594 -19.438 1 98.12 415 VAL B CA 1
ATOM 8382 C C . VAL B 1 415 ? 22.969 -16.922 -18.719 1 98.12 415 VAL B C 1
ATOM 8384 O O . VAL B 1 415 ? 21.938 -17.125 -18.062 1 98.12 415 VAL B O 1
ATOM 8387 N N . VAL B 1 416 ? 23.938 -17.828 -18.875 1 98.5 416 VAL B N 1
ATOM 8388 C CA . VAL B 1 416 ? 23.828 -19.109 -18.203 1 98.5 416 VAL B CA 1
ATOM 8389 C C . VAL B 1 416 ? 25 -19.297 -17.25 1 98.5 416 VAL B C 1
ATOM 8391 O O . VAL B 1 416 ? 26.094 -18.766 -17.484 1 98.5 416 VAL B O 1
ATOM 8394 N N . GLY B 1 417 ? 24.719 -19.938 -16.125 1 98.5 417 GLY B N 1
ATOM 8395 C CA . GLY B 1 417 ? 25.734 -20.234 -15.117 1 98.5 417 GLY B CA 1
ATOM 8396 C C . GLY B 1 417 ? 25.641 -21.641 -14.57 1 98.5 417 GLY B C 1
ATOM 8397 O O . GLY B 1 417 ? 24.656 -22.344 -14.805 1 98.5 417 GLY B O 1
ATOM 8398 N N . GLN B 1 418 ? 26.719 -22.078 -13.945 1 98.44 418 GLN B N 1
ATOM 8399 C CA . GLN B 1 418 ? 26.797 -23.375 -13.266 1 98.44 418 GLN B CA 1
ATOM 8400 C C . GLN B 1 418 ? 27.578 -23.25 -11.961 1 98.44 418 GLN B C 1
ATOM 8402 O O . GLN B 1 418 ? 28.625 -22.609 -11.914 1 98.44 418 GLN B O 1
ATOM 8407 N N . TYR B 1 419 ? 27 -23.828 -10.945 1 97.5 419 TYR B N 1
ATOM 8408 C CA . TYR B 1 419 ? 27.656 -23.594 -9.664 1 97.5 419 TYR B CA 1
ATOM 8409 C C . TYR B 1 419 ? 28.891 -24.469 -9.516 1 97.5 419 TYR B C 1
ATOM 8411 O O . TYR B 1 419 ? 28.922 -25.609 -9.969 1 97.5 419 TYR B O 1
ATOM 8419 N N . LYS B 1 420 ? 29.969 -23.906 -8.961 1 96.31 420 LYS B N 1
ATOM 8420 C CA . LYS B 1 420 ? 31.219 -24.594 -8.625 1 96.31 420 LYS B CA 1
ATOM 8421 C C . LYS B 1 420 ? 31.344 -24.781 -7.117 1 96.31 420 LYS B C 1
ATOM 8423 O O . LYS B 1 420 ? 30.578 -24.203 -6.34 1 96.31 420 LYS B O 1
ATOM 8428 N N . GLY B 1 421 ? 32.281 -25.641 -6.789 1 93.12 421 GLY B N 1
ATOM 8429 C CA . GLY B 1 421 ? 32.5 -25.906 -5.379 1 93.12 421 GLY B CA 1
ATOM 8430 C C . GLY B 1 421 ? 32.969 -24.688 -4.609 1 93.12 421 GLY B C 1
ATOM 8431 O O . GLY B 1 421 ? 33.562 -23.781 -5.184 1 93.12 421 GLY B O 1
ATOM 8432 N N . HIS B 1 422 ? 32.531 -24.703 -3.389 1 89.19 422 HIS B N 1
ATOM 8433 C CA . HIS B 1 422 ? 32.906 -23.594 -2.504 1 89.19 422 HIS B CA 1
ATOM 8434 C C . HIS B 1 422 ? 33.125 -24.078 -1.081 1 89.19 422 HIS B C 1
ATOM 8436 O O . HIS B 1 422 ? 32.438 -24.984 -0.598 1 89.19 422 HIS B O 1
ATOM 8442 N N . THR B 1 423 ? 34.188 -23.688 -0.522 1 88.5 423 THR B N 1
ATOM 8443 C CA . THR B 1 423 ? 34.469 -24 0.88 1 88.5 423 THR B CA 1
ATOM 8444 C C . THR B 1 423 ? 34.25 -22.766 1.753 1 88.5 423 THR B C 1
ATOM 8446 O O . THR B 1 423 ? 34.844 -21.703 1.5 1 88.5 423 THR B O 1
ATOM 8449 N N . LYS B 1 424 ? 33.219 -22.828 2.6 1 80.94 424 LYS B N 1
ATOM 8450 C CA . LYS B 1 424 ? 32.938 -21.734 3.531 1 80.94 424 LYS B CA 1
ATOM 8451 C C . LYS B 1 424 ? 32.812 -22.25 4.957 1 80.94 424 LYS B C 1
ATOM 8453 O O . LYS B 1 424 ? 32 -23.172 5.215 1 80.94 424 LYS B O 1
ATOM 8458 N N . GLY B 1 425 ? 33.438 -21.625 5.992 1 77.81 425 GLY B N 1
ATOM 8459 C CA . GLY B 1 425 ? 33.375 -21.969 7.402 1 77.81 425 GLY B CA 1
ATOM 8460 C C . GLY B 1 425 ? 33.688 -23.422 7.68 1 77.81 425 GLY B C 1
ATOM 8461 O O . GLY B 1 425 ? 33.031 -24.062 8.516 1 77.81 425 GLY B O 1
ATOM 8462 N N . GLY B 1 426 ? 34.5 -24.031 6.918 1 78.5 426 GLY B N 1
ATOM 8463 C CA . GLY B 1 426 ? 34.906 -25.406 7.148 1 78.5 426 GLY B CA 1
ATOM 8464 C C . GLY B 1 426 ? 34.031 -26.422 6.426 1 78.5 426 GLY B C 1
ATOM 8465 O O . GLY B 1 426 ? 34.344 -27.609 6.418 1 78.5 426 GLY B O 1
ATOM 8466 N N . ARG B 1 427 ? 32.969 -25.984 5.949 1 85.12 427 ARG B N 1
ATOM 8467 C CA . ARG B 1 427 ? 32.094 -26.875 5.199 1 85.12 427 ARG B CA 1
ATOM 8468 C C . ARG B 1 427 ? 32.375 -26.781 3.699 1 85.12 427 ARG B C 1
ATOM 8470 O O . ARG B 1 427 ? 32.5 -25.672 3.164 1 85.12 427 ARG B O 1
ATOM 8477 N N . SER B 1 428 ? 32.562 -27.938 3.109 1 90.5 428 SER B N 1
ATOM 8478 C CA . SER B 1 428 ? 32.781 -27.969 1.669 1 90.5 428 SER B CA 1
ATOM 8479 C C . SER B 1 428 ? 31.516 -28.297 0.91 1 90.5 428 SER B C 1
ATOM 8481 O O . SER B 1 428 ? 30.812 -29.25 1.243 1 90.5 428 SER B O 1
ATOM 8483 N N . TYR B 1 429 ? 31.203 -27.469 -0.035 1 93.5 429 TYR B N 1
ATOM 8484 C CA . TYR B 1 429 ? 30.047 -27.672 -0.905 1 93.5 429 TYR B CA 1
ATOM 8485 C C . TYR B 1 429 ? 30.484 -28.141 -2.287 1 93.5 429 TYR B C 1
ATOM 8487 O O . TYR B 1 429 ? 31.391 -27.562 -2.885 1 93.5 429 TYR B O 1
ATOM 8495 N N . PRO B 1 430 ? 29.891 -29.141 -2.787 1 92.88 430 PRO B N 1
ATOM 8496 C CA . PRO B 1 430 ? 30.344 -29.719 -4.055 1 92.88 430 PRO B CA 1
ATOM 8497 C C . PRO B 1 430 ? 29.906 -28.891 -5.266 1 92.88 430 PRO B C 1
ATOM 8499 O O . PRO B 1 430 ? 28.938 -28.125 -5.188 1 92.88 430 PRO B O 1
ATOM 8502 N N . ALA B 1 431 ? 30.703 -29.062 -6.312 1 95.12 431 ALA B N 1
ATOM 8503 C CA . ALA B 1 431 ? 30.328 -28.5 -7.609 1 95.12 431 ALA B CA 1
ATOM 8504 C C . ALA B 1 431 ? 29.234 -29.344 -8.273 1 95.12 431 ALA B C 1
ATOM 8506 O O . ALA B 1 431 ? 28.969 -30.469 -7.848 1 95.12 431 ALA B O 1
ATOM 8507 N N . TYR B 1 432 ? 28.578 -28.719 -9.273 1 96.75 432 TYR B N 1
ATOM 8508 C CA . TYR B 1 432 ? 27.562 -29.453 -10.031 1 96.75 432 TYR B CA 1
ATOM 8509 C C . TYR B 1 432 ? 28.156 -30.719 -10.641 1 96.75 432 TYR B C 1
ATOM 8511 O O . TYR B 1 432 ? 27.547 -31.781 -10.555 1 96.75 432 TYR B O 1
ATOM 8519 N N . VAL B 1 433 ? 29.312 -30.625 -11.195 1 94.69 433 VAL B N 1
ATOM 8520 C CA . VAL B 1 433 ? 29.938 -31.719 -11.938 1 94.69 433 VAL B CA 1
ATOM 8521 C C . VAL B 1 433 ? 30.5 -32.75 -10.969 1 94.69 433 VAL B C 1
ATOM 8523 O O . VAL B 1 433 ? 30.938 -33.844 -11.383 1 94.69 433 VAL B O 1
ATOM 8526 N N . ASP B 1 434 ? 30.469 -32.438 -9.672 1 92.81 434 ASP B N 1
ATOM 8527 C CA . ASP B 1 434 ? 30.953 -33.375 -8.656 1 92.81 434 ASP B CA 1
ATOM 8528 C C . ASP B 1 434 ? 29.891 -34.406 -8.344 1 92.81 434 ASP B C 1
ATOM 8530 O O . ASP B 1 434 ? 30.203 -35.438 -7.727 1 92.81 434 ASP B O 1
ATOM 8534 N N . ASP B 1 435 ? 28.734 -34.156 -8.656 1 92.44 435 ASP B N 1
ATOM 8535 C CA . ASP B 1 435 ? 27.688 -35.156 -8.508 1 92.44 435 ASP B CA 1
ATOM 8536 C C . ASP B 1 435 ? 27.969 -36.375 -9.383 1 92.44 435 ASP B C 1
ATOM 8538 O O . ASP B 1 435 ? 28.125 -36.25 -10.594 1 92.44 435 ASP B O 1
ATOM 8542 N N . PRO B 1 436 ? 27.969 -37.469 -8.773 1 91.06 436 PRO B N 1
ATOM 8543 C CA . PRO B 1 436 ? 28.375 -38.656 -9.523 1 91.06 436 PRO B CA 1
ATOM 8544 C C . PRO B 1 436 ? 27.391 -39 -10.641 1 91.06 436 PRO B C 1
ATOM 8546 O O . PRO B 1 436 ? 27.734 -39.719 -11.578 1 91.06 436 PRO B O 1
ATOM 8549 N N . THR B 1 437 ? 26.25 -38.562 -10.562 1 92.69 437 THR B N 1
ATOM 8550 C CA . THR B 1 437 ? 25.234 -38.906 -11.562 1 92.69 437 THR B CA 1
ATOM 8551 C C . THR B 1 437 ? 25.328 -37.938 -12.75 1 92.69 437 THR B C 1
ATOM 8553 O O . THR B 1 437 ? 24.703 -38.188 -13.789 1 92.69 437 THR B O 1
ATOM 8556 N N . VAL B 1 438 ? 26.188 -36.969 -12.664 1 95.44 438 VAL B N 1
ATOM 8557 C CA . VAL B 1 438 ? 26.344 -35.969 -13.719 1 95.44 438 VAL B CA 1
ATOM 8558 C C . VAL B 1 438 ? 27.531 -36.375 -14.617 1 95.44 438 VAL B C 1
ATOM 8560 O O . VAL B 1 438 ? 28.609 -36.656 -14.117 1 95.44 438 VAL B O 1
ATOM 8563 N N . PRO B 1 439 ? 27.266 -36.375 -15.891 1 93.75 439 PRO B N 1
ATOM 8564 C CA . PRO B 1 439 ? 28.391 -36.688 -16.781 1 93.75 439 PRO B CA 1
ATOM 8565 C C . PRO B 1 439 ? 29.547 -35.719 -16.641 1 93.75 439 PRO B C 1
ATOM 8567 O O . PRO B 1 439 ? 29.328 -34.5 -16.438 1 93.75 439 PRO B O 1
ATOM 8570 N N . LYS B 1 440 ? 30.688 -36.281 -16.875 1 89.31 440 LYS B N 1
ATOM 8571 C CA . LYS B 1 440 ? 31.859 -35.438 -16.812 1 89.31 440 LYS B CA 1
ATOM 8572 C C . LYS B 1 440 ? 31.859 -34.406 -17.938 1 89.31 440 LYS B C 1
ATOM 8574 O O . LYS B 1 440 ? 31.5 -34.719 -19.078 1 89.31 440 LYS B O 1
ATOM 8579 N N . GLY B 1 441 ? 32.125 -33.219 -17.609 1 90.88 441 GLY B N 1
ATOM 8580 C CA . GLY B 1 441 ? 32.188 -32.156 -18.625 1 90.88 441 GLY B CA 1
ATOM 8581 C C . GLY B 1 441 ? 30.844 -31.594 -18.984 1 90.88 441 GLY B C 1
ATOM 8582 O O . GLY B 1 441 ? 30.688 -30.953 -20.016 1 90.88 441 GLY B O 1
ATOM 8583 N N . SER B 1 442 ? 29.844 -31.891 -18.172 1 96.44 442 SER B N 1
ATOM 8584 C CA . SER B 1 442 ? 28.516 -31.375 -18.438 1 96.44 442 SER B CA 1
ATOM 8585 C C . SER B 1 442 ? 28.516 -29.859 -18.531 1 96.44 442 SER B C 1
ATOM 8587 O O . SER B 1 442 ? 29.172 -29.188 -17.75 1 96.44 442 SER B O 1
ATOM 8589 N N . LEU B 1 443 ? 27.781 -29.328 -19.531 1 96.69 443 LEU B N 1
ATOM 8590 C CA . LEU B 1 443 ? 27.625 -27.906 -19.734 1 96.69 443 LEU B CA 1
ATOM 8591 C C . LEU B 1 443 ? 26.219 -27.453 -19.359 1 96.69 443 LEU B C 1
ATOM 8593 O O . LEU B 1 443 ? 25.797 -26.359 -19.766 1 96.69 443 LEU B O 1
ATOM 8597 N N . THR B 1 444 ? 25.5 -28.297 -18.609 1 97.19 444 THR B N 1
ATOM 8598 C CA . THR B 1 444 ? 24.109 -28 -18.281 1 97.19 444 THR B CA 1
ATOM 8599 C C . THR B 1 444 ? 24.031 -26.812 -17.312 1 97.19 444 THR B C 1
ATOM 8601 O O . THR B 1 444 ? 24.656 -26.828 -16.266 1 97.19 444 THR B O 1
ATOM 8604 N N . PRO B 1 445 ? 23.281 -25.797 -17.703 1 97.88 445 PRO B N 1
ATOM 8605 C CA . PRO B 1 445 ? 23.188 -24.641 -16.797 1 97.88 445 PRO B CA 1
ATOM 8606 C C . PRO B 1 445 ? 22.375 -24.938 -15.547 1 97.88 445 PRO B C 1
ATOM 8608 O O . PRO B 1 445 ? 21.312 -25.547 -15.617 1 97.88 445 PRO B O 1
ATOM 8611 N N . THR B 1 446 ? 22.891 -24.484 -14.375 1 98.12 446 THR B N 1
ATOM 8612 C CA . THR B 1 446 ? 22.172 -24.531 -13.109 1 98.12 446 THR B CA 1
ATOM 8613 C C . THR B 1 446 ? 21.672 -23.141 -12.727 1 98.12 446 THR B C 1
ATOM 8615 O O . THR B 1 446 ? 21.016 -22.969 -11.688 1 98.12 446 THR B O 1
ATOM 8618 N N . PHE B 1 447 ? 22.016 -22.188 -13.523 1 98.38 447 PHE B N 1
ATOM 8619 C CA . PHE B 1 447 ? 21.562 -20.797 -13.422 1 98.38 447 PHE B CA 1
ATOM 8620 C C . PHE B 1 447 ? 21.312 -20.219 -14.805 1 98.38 447 PHE B C 1
ATOM 8622 O O . PHE B 1 447 ? 22.047 -20.5 -15.75 1 98.38 447 PHE B O 1
ATOM 8629 N N . ALA B 1 448 ? 20.312 -19.375 -14.859 1 98.75 448 ALA B N 1
ATOM 8630 C CA . ALA B 1 448 ? 20.078 -18.625 -16.094 1 98.75 448 ALA B CA 1
ATOM 8631 C C . ALA B 1 448 ? 19.359 -17.312 -15.82 1 98.75 448 ALA B C 1
ATOM 8633 O O . ALA B 1 448 ? 18.562 -17.219 -14.883 1 98.75 448 ALA B O 1
ATOM 8634 N N . ALA B 1 449 ? 19.703 -16.328 -16.531 1 98.56 449 ALA B N 1
ATOM 8635 C CA . ALA B 1 449 ? 19 -15.047 -16.578 1 98.56 449 ALA B CA 1
ATOM 8636 C C . ALA B 1 449 ? 18.672 -14.656 -18.016 1 98.56 449 ALA B C 1
ATOM 8638 O O . ALA B 1 449 ? 19.438 -14.945 -18.938 1 98.56 449 ALA B O 1
ATOM 8639 N N . ALA B 1 450 ? 17.547 -14.07 -18.172 1 98.69 450 ALA B N 1
ATOM 8640 C CA . ALA B 1 450 ? 17.094 -13.695 -19.5 1 98.69 450 ALA B CA 1
ATOM 8641 C C . ALA B 1 450 ? 16.344 -12.375 -19.484 1 98.69 450 ALA B C 1
ATOM 8643 O O . ALA B 1 450 ? 15.711 -12.023 -18.484 1 98.69 450 ALA B O 1
ATOM 8644 N N . ALA B 1 451 ? 16.469 -11.586 -20.5 1 98.56 451 ALA B N 1
ATOM 8645 C CA . ALA B 1 451 ? 15.648 -10.406 -20.766 1 98.56 451 ALA B CA 1
ATOM 8646 C C . ALA B 1 451 ? 14.594 -10.695 -21.828 1 98.56 451 ALA B C 1
ATOM 8648 O O . ALA B 1 451 ? 14.93 -11.008 -22.969 1 98.56 451 ALA B O 1
ATOM 8649 N N . LEU B 1 452 ? 13.352 -10.625 -21.469 1 98.62 452 LEU B N 1
ATOM 8650 C CA . LEU B 1 452 ? 12.234 -10.898 -22.359 1 98.62 452 LEU B CA 1
ATOM 8651 C C . LEU B 1 452 ? 11.477 -9.617 -22.688 1 98.62 452 LEU B C 1
ATOM 8653 O O . LEU B 1 452 ? 11.484 -8.672 -21.906 1 98.62 452 LEU B O 1
ATOM 8657 N N . PHE B 1 453 ? 10.805 -9.648 -23.844 1 98.56 453 PHE B N 1
ATOM 8658 C CA . PHE B 1 453 ? 10.07 -8.469 -24.297 1 98.56 453 PHE B CA 1
ATOM 8659 C C . PHE B 1 453 ? 8.734 -8.875 -24.906 1 98.56 453 PHE B C 1
ATOM 8661 O O . PHE B 1 453 ? 8.641 -9.891 -25.609 1 98.56 453 PHE B O 1
ATOM 8668 N N . ILE B 1 454 ? 7.738 -8.164 -24.594 1 98.62 454 ILE B N 1
ATOM 8669 C CA . ILE B 1 454 ? 6.402 -8.336 -25.156 1 98.62 454 ILE B CA 1
ATOM 8670 C C . ILE B 1 454 ? 6.09 -7.188 -26.109 1 98.62 454 ILE B C 1
ATOM 8672 O O . ILE B 1 454 ? 6.031 -6.027 -25.688 1 98.62 454 ILE B O 1
ATOM 8676 N N . ASP B 1 455 ? 5.816 -7.469 -27.344 1 98 455 ASP B N 1
ATOM 8677 C CA . ASP B 1 455 ? 5.598 -6.453 -28.375 1 98 455 ASP B CA 1
ATOM 8678 C C . ASP B 1 455 ? 4.109 -6.176 -28.562 1 98 455 ASP B C 1
ATOM 8680 O O . ASP B 1 455 ? 3.537 -6.516 -29.609 1 98 455 ASP B O 1
ATOM 8684 N N . ASN B 1 456 ? 3.479 -5.535 -27.703 1 97.69 456 ASN B N 1
ATOM 8685 C CA . ASN B 1 456 ? 2.104 -5.059 -27.812 1 97.69 456 ASN B CA 1
ATOM 8686 C C . ASN B 1 456 ? 1.946 -3.66 -27.219 1 97.69 456 ASN B C 1
ATOM 8688 O O . ASN B 1 456 ? 2.922 -3.062 -26.766 1 97.69 456 ASN B O 1
ATOM 8692 N N . ALA B 1 457 ? 0.785 -3.117 -27.328 1 96.94 457 ALA B N 1
ATOM 8693 C CA . ALA B 1 457 ? 0.532 -1.729 -26.953 1 96.94 457 ALA B CA 1
ATOM 8694 C C . ALA B 1 457 ? 0.802 -1.501 -25.469 1 96.94 457 ALA B C 1
ATOM 8696 O O . ALA B 1 457 ? 1.29 -0.439 -25.078 1 96.94 457 ALA B O 1
ATOM 8697 N N . ARG B 1 458 ? 0.549 -2.41 -24.578 1 97.81 458 ARG B N 1
ATOM 8698 C CA . ARG B 1 458 ? 0.638 -2.258 -23.125 1 97.81 458 ARG B CA 1
ATOM 8699 C C . ARG B 1 458 ? 2.09 -2.285 -22.656 1 97.81 458 ARG B C 1
ATOM 8701 O O . ARG B 1 458 ? 2.473 -1.535 -21.75 1 97.81 458 ARG B O 1
ATOM 8708 N N . TRP B 1 459 ? 2.93 -3.111 -23.328 1 98.38 459 TRP B N 1
ATOM 8709 C CA . TRP B 1 459 ? 4.199 -3.449 -22.703 1 98.38 459 TRP B CA 1
ATOM 8710 C C . TRP B 1 459 ? 5.371 -3.068 -23.594 1 98.38 459 TRP B C 1
ATOM 8712 O O . TRP B 1 459 ? 6.535 -3.244 -23.219 1 98.38 459 TRP B O 1
ATOM 8722 N N . ASP B 1 460 ? 5.133 -2.52 -24.734 1 97.94 460 ASP B N 1
ATOM 8723 C CA . ASP B 1 460 ? 6.191 -2.201 -25.688 1 97.94 460 ASP B CA 1
ATOM 8724 C C . ASP B 1 460 ? 7.34 -1.464 -25 1 97.94 460 ASP B C 1
ATOM 8726 O O . ASP B 1 460 ? 7.121 -0.46 -24.328 1 97.94 460 ASP B O 1
ATOM 8730 N N . GLY B 1 461 ? 8.523 -2.088 -25.094 1 96.94 461 GLY B N 1
ATOM 8731 C CA . GLY B 1 461 ? 9.719 -1.425 -24.609 1 96.94 461 GLY B CA 1
ATOM 8732 C C . GLY B 1 461 ? 10.031 -1.768 -23.156 1 96.94 461 GLY B C 1
ATOM 8733 O O . GLY B 1 461 ? 11.117 -1.462 -22.672 1 96.94 461 GLY B O 1
ATOM 8734 N N . VAL B 1 462 ? 9.188 -2.373 -22.391 1 98.31 462 VAL B N 1
ATOM 8735 C CA . VAL B 1 462 ? 9.398 -2.711 -21 1 98.31 462 VAL B CA 1
ATOM 8736 C C . VAL B 1 462 ? 10.164 -4.031 -20.891 1 98.31 462 VAL B C 1
ATOM 8738 O O . VAL B 1 462 ? 9.688 -5.062 -21.375 1 98.31 462 VAL B O 1
ATOM 8741 N N . PRO B 1 463 ? 11.312 -4.02 -20.297 1 98.44 463 PRO B N 1
ATOM 8742 C CA . PRO B 1 463 ? 12.023 -5.285 -20.125 1 98.44 463 PRO B CA 1
ATOM 8743 C C . PRO B 1 463 ? 11.422 -6.148 -19.016 1 98.44 463 PRO B C 1
ATOM 8745 O O . PRO B 1 463 ? 11.148 -5.652 -17.922 1 98.44 463 PRO B O 1
ATOM 8748 N N . PHE B 1 464 ? 11.188 -7.348 -19.297 1 98.75 464 PHE B N 1
ATOM 8749 C CA . PHE B 1 464 ? 10.875 -8.391 -18.328 1 98.75 464 PHE B CA 1
ATOM 8750 C C . PHE B 1 464 ? 12.094 -9.25 -18.047 1 98.75 464 PHE B C 1
ATOM 8752 O O . PHE B 1 464 ? 12.469 -10.094 -18.859 1 98.75 464 PHE B O 1
ATOM 8759 N N . LEU B 1 465 ? 12.727 -9.016 -16.906 1 98.5 465 LEU B N 1
ATOM 8760 C CA . LEU B 1 465 ? 13.938 -9.742 -16.547 1 98.5 465 LEU B CA 1
ATOM 8761 C C . LEU B 1 465 ? 13.602 -10.961 -15.695 1 98.5 465 LEU B C 1
ATOM 8763 O O . LEU B 1 465 ? 12.836 -10.852 -14.727 1 98.5 465 LEU B O 1
ATOM 8767 N N . MET B 1 466 ? 14.172 -12.062 -16.125 1 98.12 466 MET B N 1
ATOM 8768 C CA . MET B 1 466 ? 13.914 -13.328 -15.438 1 98.12 466 MET B CA 1
ATOM 8769 C C . MET B 1 466 ? 15.219 -14 -15.039 1 98.12 466 MET B C 1
ATOM 8771 O O . MET B 1 466 ? 16.188 -14.016 -15.812 1 98.12 466 MET B O 1
ATOM 8775 N N . LYS B 1 467 ? 15.266 -14.453 -13.812 1 97.94 467 LYS B N 1
ATOM 8776 C CA . LYS B 1 467 ? 16.422 -15.258 -13.453 1 97.94 467 LYS B CA 1
ATOM 8777 C C . LYS B 1 467 ? 16.031 -16.422 -12.539 1 97.94 467 LYS B C 1
ATOM 8779 O O . LYS B 1 467 ? 15.117 -16.297 -11.727 1 97.94 467 LYS B O 1
ATOM 8784 N N . ALA B 1 468 ? 16.688 -17.469 -12.703 1 98.19 468 ALA B N 1
ATOM 8785 C CA . ALA B 1 468 ? 16.5 -18.703 -11.93 1 98.19 468 ALA B CA 1
ATOM 8786 C C . ALA B 1 468 ? 17.828 -19.406 -11.68 1 98.19 468 ALA B C 1
ATOM 8788 O O . ALA B 1 468 ? 18.703 -19.422 -12.555 1 98.19 468 ALA B O 1
ATOM 8789 N N . GLY B 1 469 ? 17.953 -19.953 -10.438 1 97.81 469 GLY B N 1
ATOM 8790 C CA . GLY B 1 469 ? 19.219 -20.625 -10.172 1 97.81 469 GLY B CA 1
ATOM 8791 C C . GLY B 1 469 ? 19.156 -21.531 -8.961 1 97.81 469 GLY B C 1
ATOM 8792 O O . GLY B 1 469 ? 18.312 -21.359 -8.078 1 97.81 469 GLY B O 1
ATOM 8793 N N . LYS B 1 470 ? 20.109 -22.469 -8.977 1 97.5 470 LYS B N 1
ATOM 8794 C CA . LYS B 1 470 ? 20.312 -23.391 -7.867 1 97.5 470 LYS B CA 1
ATOM 8795 C C . LYS B 1 470 ? 21.594 -23.062 -7.113 1 97.5 470 LYS B C 1
ATOM 8797 O O . LYS B 1 470 ? 22.5 -22.422 -7.66 1 97.5 470 LYS B O 1
ATOM 8802 N N . ALA B 1 471 ? 21.703 -23.516 -5.855 1 97.25 471 ALA B N 1
ATOM 8803 C CA . ALA B 1 471 ? 22.875 -23.344 -5.008 1 97.25 471 ALA B CA 1
ATOM 8804 C C . ALA B 1 471 ? 23.219 -21.859 -4.84 1 97.25 471 ALA B C 1
ATOM 8806 O O . ALA B 1 471 ? 24.391 -21.484 -4.957 1 97.25 471 ALA B O 1
ATOM 8807 N N . LEU B 1 472 ? 22.172 -21.078 -4.723 1 96.56 472 LEU B N 1
ATOM 8808 C CA . LEU B 1 472 ? 22.359 -19.656 -4.469 1 96.56 472 LEU B CA 1
ATOM 8809 C C . LEU B 1 472 ? 22.281 -19.344 -2.977 1 96.56 472 LEU B C 1
ATOM 8811 O O . LEU B 1 472 ? 22.125 -20.266 -2.16 1 96.56 472 LEU B O 1
ATOM 8815 N N . HIS B 1 473 ? 22.375 -18.109 -2.602 1 92.44 473 HIS B N 1
ATOM 8816 C CA . HIS B 1 473 ? 22.547 -17.75 -1.198 1 92.44 473 HIS B CA 1
ATOM 8817 C C . HIS B 1 473 ? 21.219 -17.844 -0.445 1 92.44 473 HIS B C 1
ATOM 8819 O O . HIS B 1 473 ? 21.219 -18.031 0.774 1 92.44 473 HIS B O 1
ATOM 8825 N N . THR B 1 474 ? 20.125 -17.641 -1.135 1 93.06 474 THR B N 1
ATOM 8826 C CA . THR B 1 474 ? 18.812 -17.719 -0.477 1 93.06 474 THR B CA 1
ATOM 8827 C C . THR B 1 474 ? 17.797 -18.422 -1.362 1 93.06 474 THR B C 1
ATOM 8829 O O . THR B 1 474 ? 17.984 -18.516 -2.578 1 93.06 474 THR B O 1
ATOM 8832 N N . GLY B 1 475 ? 16.828 -19 -0.733 1 94.44 475 GLY B N 1
ATOM 8833 C CA . GLY B 1 475 ? 15.641 -19.484 -1.433 1 94.44 475 GLY B CA 1
ATOM 8834 C C . GLY B 1 475 ? 14.523 -18.453 -1.498 1 94.44 475 GLY B C 1
ATOM 8835 O O . GLY B 1 475 ? 14.07 -17.953 -0.466 1 94.44 475 GLY B O 1
ATOM 8836 N N . ARG B 1 476 ? 14.18 -18.203 -2.818 1 94.62 476 ARG B N 1
ATOM 8837 C CA . ARG B 1 476 ? 13.195 -17.125 -2.957 1 94.62 476 ARG B CA 1
ATOM 8838 C C . ARG B 1 476 ? 12.516 -17.188 -4.32 1 94.62 476 ARG B C 1
ATOM 8840 O O . ARG B 1 476 ? 13.148 -17.516 -5.324 1 94.62 476 ARG B O 1
ATOM 8847 N N . ALA B 1 477 ? 11.234 -16.922 -4.32 1 95.94 477 ALA B N 1
ATOM 8848 C CA . ALA B 1 477 ? 10.477 -16.656 -5.543 1 95.94 477 ALA B CA 1
ATOM 8849 C C . ALA B 1 477 ? 9.656 -15.375 -5.414 1 95.94 477 ALA B C 1
ATOM 8851 O O . ALA B 1 477 ? 8.789 -15.266 -4.547 1 95.94 477 ALA B O 1
ATOM 8852 N N . GLU B 1 478 ? 9.906 -14.391 -6.258 1 95.75 478 GLU B N 1
ATOM 8853 C CA . GLU B 1 478 ? 9.172 -13.141 -6.125 1 95.75 478 GLU B CA 1
ATOM 8854 C C . GLU B 1 478 ? 9.07 -12.406 -7.465 1 95.75 478 GLU B C 1
ATOM 8856 O O . GLU B 1 478 ? 9.852 -12.672 -8.375 1 95.75 478 GLU B O 1
ATOM 8861 N N . ILE B 1 479 ? 8.094 -11.625 -7.594 1 97.5 479 ILE B N 1
ATOM 8862 C CA . ILE B 1 479 ? 7.891 -10.695 -8.695 1 97.5 479 ILE B CA 1
ATOM 8863 C C . ILE B 1 479 ? 8.109 -9.266 -8.211 1 97.5 479 ILE B C 1
ATOM 8865 O O . ILE B 1 479 ? 7.52 -8.836 -7.219 1 97.5 479 ILE B O 1
ATOM 8869 N N . ARG B 1 480 ? 8.984 -8.539 -8.875 1 97.19 480 ARG B N 1
ATOM 8870 C CA . ARG B 1 480 ? 9.266 -7.152 -8.531 1 97.19 480 ARG B CA 1
ATOM 8871 C C . ARG B 1 480 ? 8.883 -6.219 -9.68 1 97.19 480 ARG B C 1
ATOM 8873 O O . ARG B 1 480 ? 9.344 -6.395 -10.812 1 97.19 480 ARG B O 1
ATOM 8880 N N . VAL B 1 481 ? 8.055 -5.309 -9.398 1 97.62 481 VAL B N 1
ATOM 8881 C CA . VAL B 1 481 ? 7.605 -4.316 -10.367 1 97.62 481 VAL B CA 1
ATOM 8882 C C . VAL B 1 481 ? 8.211 -2.955 -10.031 1 97.62 481 VAL B C 1
ATOM 8884 O O . VAL B 1 481 ? 7.867 -2.35 -9.016 1 97.62 481 VAL B O 1
ATOM 8887 N N . GLN B 1 482 ? 9.094 -2.539 -10.828 1 96.56 482 GLN B N 1
ATOM 8888 C CA . GLN B 1 482 ? 9.703 -1.228 -10.625 1 96.56 482 GLN B CA 1
ATOM 8889 C C . GLN B 1 482 ? 9.008 -0.162 -11.469 1 96.56 482 GLN B C 1
ATOM 8891 O O . GLN B 1 482 ? 8.914 -0.296 -12.688 1 96.56 482 GLN B O 1
ATOM 8896 N N . PHE B 1 483 ? 8.586 0.881 -10.805 1 96.44 483 PHE B N 1
ATOM 8897 C CA . PHE B 1 483 ? 7.891 1.962 -11.492 1 96.44 483 PHE B CA 1
ATOM 8898 C C . PHE B 1 483 ? 8.883 3.006 -12 1 96.44 483 PHE B C 1
ATOM 8900 O O . PHE B 1 483 ? 10.031 3.037 -11.562 1 96.44 483 PHE B O 1
ATOM 8907 N N . ARG B 1 484 ? 8.438 3.773 -12.938 1 94.56 484 ARG B N 1
ATOM 8908 C CA . ARG B 1 484 ? 9.219 4.895 -13.445 1 94.56 484 ARG B CA 1
ATOM 8909 C C . ARG B 1 484 ? 9.328 6.004 -12.398 1 94.56 484 ARG B C 1
ATOM 8911 O O . ARG B 1 484 ? 8.586 6.008 -11.414 1 94.56 484 ARG B O 1
ATOM 8918 N N . HIS B 1 485 ? 10.352 6.82 -12.609 1 91.5 485 HIS B N 1
ATOM 8919 C CA . HIS B 1 485 ? 10.461 7.965 -11.711 1 91.5 485 HIS B CA 1
ATOM 8920 C C . HIS B 1 485 ? 9.352 8.977 -11.969 1 91.5 485 HIS B C 1
ATOM 8922 O O . HIS B 1 485 ? 8.758 8.992 -13.055 1 91.5 485 HIS B O 1
ATOM 8928 N N . VAL B 1 486 ? 9.062 9.789 -10.977 1 90.75 486 VAL B N 1
ATOM 8929 C CA . VAL B 1 486 ? 8.062 10.852 -11.117 1 90.75 486 VAL B CA 1
ATOM 8930 C C . VAL B 1 486 ? 8.586 11.93 -12.062 1 90.75 486 VAL B C 1
ATOM 8932 O O . VAL B 1 486 ? 9.648 12.508 -11.828 1 90.75 486 VAL B O 1
ATOM 8935 N N . PRO B 1 487 ? 7.871 12.188 -13.148 1 88.12 487 PRO B N 1
ATOM 8936 C CA . PRO B 1 487 ? 8.289 13.297 -14 1 88.12 487 PRO B CA 1
ATOM 8937 C C . PRO B 1 487 ? 8.227 14.648 -13.289 1 88.12 487 PRO B C 1
ATOM 8939 O O . PRO B 1 487 ? 7.266 14.922 -12.57 1 88.12 487 PRO B O 1
ATOM 8942 N N . GLY B 1 488 ? 9.273 15.492 -13.469 1 84.88 488 GLY B N 1
ATOM 8943 C CA . GLY B 1 488 ? 9.281 16.781 -12.805 1 84.88 488 GLY B CA 1
ATOM 8944 C C . GLY B 1 488 ? 9.25 16.688 -11.289 1 84.88 488 GLY B C 1
ATOM 8945 O O . GLY B 1 488 ? 8.625 17.5 -10.617 1 84.88 488 GLY B O 1
ATOM 8946 N N . ASN B 1 489 ? 9.914 15.75 -10.812 1 84.5 489 ASN B N 1
ATOM 8947 C CA . ASN B 1 489 ? 9.914 15.469 -9.375 1 84.5 489 ASN B CA 1
ATOM 8948 C C . ASN B 1 489 ? 10.352 16.688 -8.57 1 84.5 489 ASN B C 1
ATOM 8950 O O . ASN B 1 489 ? 11.484 17.156 -8.711 1 84.5 489 ASN B O 1
ATOM 8954 N N . LEU B 1 490 ? 9.516 17.172 -7.723 1 87.94 490 LEU B N 1
ATOM 8955 C CA . LEU B 1 490 ? 9.758 18.359 -6.898 1 87.94 490 LEU B CA 1
ATOM 8956 C C . LEU B 1 490 ? 10.859 18.094 -5.883 1 87.94 490 LEU B C 1
ATOM 8958 O O . LEU B 1 490 ? 11.461 19.031 -5.355 1 87.94 490 LEU B O 1
ATOM 8962 N N . TYR B 1 491 ? 11.102 16.859 -5.582 1 86.06 491 TYR B N 1
ATOM 8963 C CA . TYR B 1 491 ? 12.016 16.516 -4.508 1 86.06 491 TYR B CA 1
ATOM 8964 C C . TYR B 1 491 ? 13.32 15.945 -5.066 1 86.06 491 TYR B C 1
ATOM 8966 O O . TYR B 1 491 ? 14.008 15.18 -4.395 1 86.06 491 TYR B O 1
ATOM 8974 N N . LYS B 1 492 ? 13.609 16.266 -6.23 1 79.31 492 LYS B N 1
ATOM 8975 C CA . LYS B 1 492 ? 14.805 15.773 -6.914 1 79.31 492 LYS B CA 1
ATOM 8976 C C . LYS B 1 492 ? 16.062 16.047 -6.09 1 79.31 492 LYS B C 1
ATOM 8978 O O . LYS B 1 492 ? 16.969 15.203 -6.035 1 79.31 492 LYS B O 1
ATOM 8983 N N . ARG B 1 493 ? 16.016 17.156 -5.434 1 75.94 493 ARG B N 1
ATOM 8984 C CA . ARG B 1 493 ? 17.203 17.547 -4.664 1 75.94 493 ARG B CA 1
ATOM 8985 C C . ARG B 1 493 ? 17.359 16.672 -3.428 1 75.94 493 ARG B C 1
ATOM 8987 O O . ARG B 1 493 ? 18.469 16.516 -2.914 1 75.94 493 ARG B O 1
ATOM 8994 N N . ASN B 1 494 ? 16.281 16.156 -3.016 1 75.69 494 ASN B N 1
ATOM 8995 C CA . ASN B 1 494 ? 16.312 15.32 -1.817 1 75.69 494 ASN B CA 1
ATOM 8996 C C . ASN B 1 494 ? 16.828 13.914 -2.125 1 75.69 494 ASN B C 1
ATOM 8998 O O . ASN B 1 494 ? 17.281 13.211 -1.227 1 75.69 494 ASN B O 1
ATOM 9002 N N . PHE B 1 495 ? 16.672 13.414 -3.285 1 67.12 495 PHE B N 1
ATOM 9003 C CA . PHE B 1 495 ? 17.047 12.055 -3.648 1 67.12 495 PHE B CA 1
ATOM 9004 C C . PHE B 1 495 ? 18.453 12.023 -4.23 1 67.12 495 PHE B C 1
ATOM 9006 O O . PHE B 1 495 ? 19.094 10.969 -4.281 1 67.12 495 PHE B O 1
ATOM 9013 N N . GLY B 1 496 ? 19.094 13.062 -4.391 1 63.16 496 GLY B N 1
ATOM 9014 C CA . GLY B 1 496 ? 20.391 13.086 -5.047 1 63.16 496 GLY B CA 1
ATOM 9015 C C . GLY B 1 496 ? 20.297 13.031 -6.559 1 63.16 496 GLY B C 1
ATOM 9016 O O . GLY B 1 496 ? 19.25 13.352 -7.133 1 63.16 496 GLY B O 1
ATOM 9017 N N . SER B 1 497 ? 21.391 12.625 -7.25 1 59.31 497 SER B N 1
ATOM 9018 C CA . SER B 1 497 ? 21.547 12.734 -8.695 1 59.31 497 SER B CA 1
ATOM 9019 C C . SER B 1 497 ? 20.859 11.578 -9.414 1 59.31 497 SER B C 1
ATOM 9021 O O . SER B 1 497 ? 20.562 11.672 -10.609 1 59.31 497 SER B O 1
ATOM 9023 N N . ASP B 1 498 ? 20.438 10.578 -8.68 1 69.62 498 ASP B N 1
ATOM 9024 C CA . ASP B 1 498 ? 19.875 9.453 -9.422 1 69.62 498 ASP B CA 1
ATOM 9025 C C . ASP B 1 498 ? 18.406 9.234 -9.062 1 69.62 498 ASP B C 1
ATOM 9027 O O . ASP B 1 498 ? 18.109 8.516 -8.109 1 69.62 498 ASP B O 1
ATOM 9031 N N . LEU B 1 499 ? 17.547 9.797 -9.859 1 69.56 499 LEU B N 1
ATOM 9032 C CA . LEU B 1 499 ? 16.109 9.75 -9.633 1 69.56 499 LEU B CA 1
ATOM 9033 C C . LEU B 1 499 ? 15.594 8.32 -9.734 1 69.56 499 LEU B C 1
ATOM 9035 O O . LEU B 1 499 ? 14.547 7.992 -9.164 1 69.56 499 LEU B O 1
ATOM 9039 N N . ASP B 1 500 ? 16.312 7.543 -10.352 1 72.5 500 ASP B N 1
ATOM 9040 C CA . ASP B 1 500 ? 15.828 6.184 -10.578 1 72.5 500 ASP B CA 1
ATOM 9041 C C . ASP B 1 500 ? 16.016 5.316 -9.336 1 72.5 500 ASP B C 1
ATOM 9043 O O . ASP B 1 500 ? 15.453 4.219 -9.258 1 72.5 500 ASP B O 1
ATOM 9047 N N . LYS B 1 501 ? 16.609 5.91 -8.375 1 71.62 501 LYS B N 1
ATOM 9048 C CA . LYS B 1 501 ? 16.766 5.18 -7.121 1 71.62 501 LYS B CA 1
ATOM 9049 C C . LYS B 1 501 ? 15.586 5.438 -6.18 1 71.62 501 LYS B C 1
ATOM 9051 O O . LYS B 1 501 ? 15.375 4.691 -5.223 1 71.62 501 LYS B O 1
ATOM 9056 N N . ALA B 1 502 ? 14.844 6.406 -6.527 1 79.69 502 ALA B N 1
ATOM 9057 C CA . ALA B 1 502 ? 13.742 6.793 -5.645 1 79.69 502 ALA B CA 1
ATOM 9058 C C . ALA B 1 502 ? 12.398 6.426 -6.258 1 79.69 502 ALA B C 1
ATOM 9060 O O . ALA B 1 502 ? 11.414 7.145 -6.078 1 79.69 502 ALA B O 1
ATOM 9061 N N . THR B 1 503 ? 12.43 5.258 -6.961 1 90.81 503 THR B N 1
ATOM 9062 C CA . THR B 1 503 ? 11.195 4.887 -7.641 1 90.81 503 THR B CA 1
ATOM 9063 C C . THR B 1 503 ? 10.359 3.951 -6.773 1 90.81 503 THR B C 1
ATOM 9065 O O . THR B 1 503 ? 10.875 3.316 -5.855 1 90.81 503 THR B O 1
ATOM 9068 N N . ASN B 1 504 ? 9.102 4.02 -6.949 1 94.38 504 ASN B N 1
ATOM 9069 C CA . ASN B 1 504 ? 8.211 3.076 -6.27 1 94.38 504 ASN B CA 1
ATOM 9070 C C . ASN B 1 504 ? 8.422 1.651 -6.777 1 94.38 504 ASN B C 1
ATOM 9072 O O . ASN B 1 504 ? 8.859 1.448 -7.91 1 94.38 504 ASN B O 1
ATOM 9076 N N . GLU B 1 505 ? 8.156 0.727 -5.898 1 95.19 505 GLU B N 1
ATOM 9077 C CA . GLU B 1 505 ? 8.289 -0.683 -6.254 1 95.19 505 GLU B CA 1
ATOM 9078 C C . GLU B 1 505 ? 7.184 -1.521 -5.617 1 95.19 505 GLU B C 1
ATOM 9080 O O . GLU B 1 505 ? 6.871 -1.354 -4.434 1 95.19 505 GLU B O 1
ATOM 9085 N N . LEU B 1 506 ? 6.52 -2.285 -6.434 1 96.06 506 LEU B N 1
ATOM 9086 C CA . LEU B 1 506 ? 5.59 -3.295 -5.938 1 96.06 506 LEU B CA 1
ATOM 9087 C C . LEU B 1 506 ? 6.234 -4.676 -5.945 1 96.06 506 LEU B C 1
ATOM 9089 O O . LEU B 1 506 ? 6.707 -5.141 -6.984 1 96.06 506 LEU B O 1
ATOM 9093 N N . VAL B 1 507 ? 6.266 -5.348 -4.766 1 95.62 507 VAL B N 1
ATOM 9094 C CA . VAL B 1 507 ? 6.891 -6.664 -4.66 1 95.62 507 VAL B CA 1
ATOM 9095 C C . VAL B 1 507 ? 5.852 -7.699 -4.234 1 95.62 507 VAL B C 1
ATOM 9097 O O . VAL B 1 507 ? 5.137 -7.5 -3.25 1 95.62 507 VAL B O 1
ATOM 9100 N N . ILE B 1 508 ? 5.754 -8.719 -4.992 1 95.5 508 ILE B N 1
ATOM 9101 C CA . ILE B 1 508 ? 4.922 -9.875 -4.68 1 95.5 508 ILE B CA 1
ATOM 9102 C C . ILE B 1 508 ? 5.805 -11.086 -4.395 1 95.5 508 ILE B C 1
ATOM 9104 O O . ILE B 1 508 ? 6.348 -11.703 -5.32 1 95.5 508 ILE B O 1
ATOM 9108 N N . ARG B 1 509 ? 5.898 -11.453 -3.154 1 94.19 509 ARG B N 1
ATOM 9109 C CA . ARG B 1 509 ? 6.73 -12.586 -2.75 1 94.19 509 ARG B CA 1
ATOM 9110 C C . ARG B 1 509 ? 5.906 -13.867 -2.68 1 94.19 509 ARG B C 1
ATOM 9112 O O . ARG B 1 509 ? 5.051 -14.016 -1.808 1 94.19 509 ARG B O 1
ATOM 9119 N N . VAL B 1 510 ? 6.254 -14.734 -3.51 1 93.56 510 VAL B N 1
ATOM 9120 C CA . VAL B 1 510 ? 5.504 -15.984 -3.637 1 93.56 510 VAL B CA 1
ATOM 9121 C C . VAL B 1 510 ? 5.934 -16.953 -2.541 1 93.56 510 VAL B C 1
ATOM 9123 O O . VAL B 1 510 ? 5.098 -17.656 -1.958 1 93.56 510 VAL B O 1
ATOM 9126 N N . GLN B 1 511 ? 7.242 -17.047 -2.258 1 91 511 GLN B N 1
ATOM 9127 C CA . GLN B 1 511 ? 7.781 -17.922 -1.216 1 91 511 GLN B CA 1
ATOM 9128 C C . GLN B 1 511 ? 9.234 -17.578 -0.91 1 91 511 GLN B C 1
ATOM 9130 O O . GLN B 1 511 ? 9.961 -17.094 -1.784 1 91 511 GLN B O 1
ATOM 9135 N N . PRO B 1 512 ? 9.711 -17.812 0.181 1 91.31 512 PRO B N 1
ATOM 9136 C CA . PRO B 1 512 ? 8.977 -18.109 1.414 1 91.31 512 PRO B CA 1
ATOM 9137 C C . PRO B 1 512 ? 8.32 -16.875 2.025 1 91.31 512 PRO B C 1
ATOM 9139 O O . PRO B 1 512 ? 8.461 -15.766 1.493 1 91.31 512 PRO B O 1
ATOM 9142 N N . ASP B 1 513 ? 7.582 -17 2.996 1 88.5 513 ASP B N 1
ATOM 9143 C CA . ASP B 1 513 ? 6.953 -15.891 3.709 1 88.5 513 ASP B CA 1
ATOM 9144 C C . ASP B 1 513 ? 6.164 -15 2.752 1 88.5 513 ASP B C 1
ATOM 9146 O O . ASP B 1 513 ? 6.504 -13.828 2.561 1 88.5 513 ASP B O 1
ATOM 9150 N N . GLU B 1 514 ? 5.137 -15.562 2.281 1 90.94 514 GLU B N 1
ATOM 9151 C CA . GLU B 1 514 ? 4.277 -14.891 1.31 1 90.94 514 GLU B CA 1
ATOM 9152 C C . GLU B 1 514 ? 3.936 -13.477 1.759 1 90.94 514 GLU B C 1
ATOM 9154 O O . GLU B 1 514 ? 3.52 -13.258 2.9 1 90.94 514 GLU B O 1
ATOM 9159 N N . ALA B 1 515 ? 4.172 -12.508 0.862 1 91.31 515 ALA B N 1
ATOM 9160 C CA . ALA B 1 515 ? 3.955 -11.117 1.225 1 91.31 515 ALA B CA 1
ATOM 9161 C C . ALA B 1 515 ? 3.732 -10.25 -0.015 1 91.31 515 ALA B C 1
ATOM 9163 O O . ALA B 1 515 ? 4.125 -10.633 -1.121 1 91.31 515 ALA B O 1
ATOM 9164 N N . ILE B 1 516 ? 3.02 -9.156 0.22 1 92.38 516 ILE B N 1
ATOM 9165 C CA . ILE B 1 516 ? 2.879 -8.086 -0.754 1 92.38 516 ILE B CA 1
ATOM 9166 C C . ILE B 1 516 ? 3.297 -6.758 -0.123 1 92.38 516 ILE B C 1
ATOM 9168 O O . ILE B 1 516 ? 2.854 -6.418 0.976 1 92.38 516 ILE B O 1
ATOM 9172 N N . TYR B 1 517 ? 4.164 -6.059 -0.757 1 91.31 517 TYR B N 1
ATOM 9173 C CA . TYR B 1 517 ? 4.465 -4.746 -0.195 1 91.31 517 TYR B CA 1
ATOM 9174 C C . TYR B 1 517 ? 4.762 -3.734 -1.298 1 91.31 517 TYR B C 1
ATOM 9176 O O . TYR B 1 517 ? 5.23 -4.105 -2.377 1 91.31 517 TYR B O 1
ATOM 9184 N N . LEU B 1 518 ? 4.367 -2.602 -1.055 1 93.56 518 LEU B N 1
ATOM 9185 C CA . LEU B 1 518 ? 4.551 -1.44 -1.919 1 93.56 518 LEU B CA 1
ATOM 9186 C C . LEU B 1 518 ? 5.547 -0.459 -1.309 1 93.56 518 LEU B C 1
ATOM 9188 O O . LEU B 1 518 ? 5.297 0.095 -0.235 1 93.56 518 LEU B O 1
ATOM 9192 N N . LYS B 1 519 ? 6.656 -0.276 -1.973 1 92.81 519 LYS B N 1
ATOM 9193 C CA . LYS B 1 519 ? 7.652 0.693 -1.528 1 92.81 519 LYS B CA 1
ATOM 9194 C C . LYS B 1 519 ? 7.32 2.096 -2.029 1 92.81 519 LYS B C 1
ATOM 9196 O O . LYS B 1 519 ? 7.203 2.318 -3.236 1 92.81 519 LYS B O 1
ATOM 9201 N N . ILE B 1 520 ? 7.191 2.992 -1.112 1 92.75 520 ILE B N 1
ATOM 9202 C CA . ILE B 1 520 ? 6.844 4.363 -1.475 1 92.75 520 ILE B CA 1
ATOM 9203 C C . ILE B 1 520 ? 7.816 5.332 -0.809 1 92.75 520 ILE B C 1
ATOM 9205 O O . ILE B 1 520 ? 8.516 4.969 0.136 1 92.75 520 ILE B O 1
ATOM 9209 N N . ASN B 1 521 ? 7.832 6.508 -1.362 1 90.75 521 ASN B N 1
ATOM 9210 C CA . ASN B 1 521 ? 8.594 7.586 -0.741 1 90.75 521 ASN B CA 1
ATOM 9211 C C . ASN B 1 521 ? 7.812 8.25 0.387 1 90.75 521 ASN B C 1
ATOM 9213 O O . ASN B 1 521 ? 6.625 8.531 0.24 1 90.75 521 ASN B O 1
ATOM 9217 N N . ASN B 1 522 ? 8.492 8.391 1.481 1 89.75 522 ASN B N 1
ATOM 9218 C CA . ASN B 1 522 ? 7.898 9 2.67 1 89.75 522 ASN B CA 1
ATOM 9219 C C . ASN B 1 522 ? 8.867 9.969 3.348 1 89.75 522 ASN B C 1
ATOM 9221 O O . ASN B 1 522 ? 10.086 9.773 3.285 1 89.75 522 ASN B O 1
ATOM 9225 N N . LYS B 1 523 ? 8.258 10.977 3.932 1 89.69 523 LYS B N 1
ATOM 9226 C CA . LYS B 1 523 ? 9.078 11.852 4.758 1 89.69 523 LYS B CA 1
ATOM 9227 C C . LYS B 1 523 ? 9.484 11.172 6.059 1 89.69 523 LYS B C 1
ATOM 9229 O O . LYS B 1 523 ? 8.641 10.594 6.75 1 89.69 523 LYS B O 1
ATOM 9234 N N . VAL B 1 524 ? 10.766 11.242 6.316 1 87.12 524 VAL B N 1
ATOM 9235 C CA . VAL B 1 524 ? 11.234 10.742 7.605 1 87.12 524 VAL B CA 1
ATOM 9236 C C . VAL B 1 524 ? 10.828 11.711 8.711 1 87.12 524 VAL B C 1
ATOM 9238 O O . VAL B 1 524 ? 11.031 12.922 8.594 1 87.12 524 VAL B O 1
ATOM 9241 N N . PRO B 1 525 ? 10.18 11.156 9.727 1 86.81 525 PRO B N 1
ATOM 9242 C CA . PRO B 1 525 ? 9.812 12.078 10.797 1 86.81 525 PRO B CA 1
ATOM 9243 C C . PRO B 1 525 ? 11 12.898 11.312 1 86.81 525 PRO B C 1
ATOM 9245 O O . PRO B 1 525 ? 12.117 12.375 11.398 1 86.81 525 PRO B O 1
ATOM 9248 N N . GLY B 1 526 ? 10.727 14.18 11.648 1 84.69 526 GLY B N 1
ATOM 9249 C CA . GLY B 1 526 ? 11.773 15.094 12.078 1 84.69 526 GLY B CA 1
ATOM 9250 C C . GLY B 1 526 ? 11.586 16.5 11.547 1 84.69 526 GLY B C 1
ATOM 9251 O O . GLY B 1 526 ? 10.648 16.781 10.797 1 84.69 526 GLY B O 1
ATOM 9252 N N . LEU B 1 527 ? 12.445 17.359 11.898 1 85.31 527 LEU B N 1
ATOM 9253 C CA . LEU B 1 527 ? 12.32 18.766 11.555 1 85.31 527 LEU B CA 1
ATOM 9254 C C . LEU B 1 527 ? 12.875 19.047 10.164 1 85.31 527 LEU B C 1
ATOM 9256 O O . LEU B 1 527 ? 12.516 20.047 9.539 1 85.31 527 LEU B O 1
ATOM 9260 N N . ASN B 1 528 ? 13.633 18.125 9.703 1 81.81 528 ASN B N 1
ATOM 9261 C CA . ASN B 1 528 ? 14.219 18.297 8.375 1 81.81 528 ASN B CA 1
ATOM 9262 C C . ASN B 1 528 ? 13.43 17.531 7.312 1 81.81 528 ASN B C 1
ATOM 9264 O O . ASN B 1 528 ? 12.695 16.594 7.633 1 81.81 528 ASN B O 1
ATOM 9268 N N . MET B 1 529 ? 13.602 18.031 6.141 1 82.69 529 MET B N 1
ATOM 9269 C CA . MET B 1 529 ? 12.961 17.359 5.016 1 82.69 529 MET B CA 1
ATOM 9270 C C . MET B 1 529 ? 13.852 16.266 4.457 1 82.69 529 MET B C 1
ATOM 9272 O O . MET B 1 529 ? 14.734 16.531 3.639 1 82.69 529 MET B O 1
ATOM 9276 N N . ARG B 1 530 ? 13.68 15.148 4.941 1 85.56 530 ARG B N 1
ATOM 9277 C CA . ARG B 1 530 ? 14.367 13.961 4.445 1 85.56 530 ARG B CA 1
ATOM 9278 C C . ARG B 1 530 ? 13.367 12.891 4.02 1 85.56 530 ARG B C 1
ATOM 9280 O O . ARG B 1 530 ? 12.352 12.688 4.68 1 85.56 530 ARG B O 1
ATOM 9287 N N . LEU B 1 531 ? 13.727 12.359 2.953 1 87.75 531 LEU B N 1
ATOM 9288 C CA . LEU B 1 531 ? 12.844 11.328 2.432 1 87.75 531 LEU B CA 1
ATOM 9289 C C . LEU B 1 531 ? 13.484 9.953 2.547 1 87.75 531 LEU B C 1
ATOM 9291 O O . LEU B 1 531 ? 14.711 9.836 2.537 1 87.75 531 LEU B O 1
ATOM 9295 N N . ASP B 1 532 ? 12.688 9.055 2.719 1 85.69 532 ASP B N 1
ATOM 9296 C CA . ASP B 1 532 ? 13.125 7.66 2.682 1 85.69 532 ASP B CA 1
ATOM 9297 C C . ASP B 1 532 ? 12.086 6.773 2.01 1 85.69 532 ASP B C 1
ATOM 9299 O O . ASP B 1 532 ? 10.953 7.207 1.766 1 85.69 532 ASP B O 1
ATOM 9303 N N . ARG B 1 533 ? 12.586 5.566 1.692 1 86.94 533 ARG B N 1
ATOM 9304 C CA . ARG B 1 533 ? 11.664 4.582 1.13 1 86.94 533 ARG B CA 1
ATOM 9305 C C . ARG B 1 533 ? 11.078 3.693 2.221 1 86.94 533 ARG B C 1
ATOM 9307 O O . ARG B 1 533 ? 11.82 3.121 3.023 1 86.94 533 ARG B O 1
ATOM 9314 N N . SER B 1 534 ? 9.75 3.707 2.242 1 85.75 534 SER B N 1
ATOM 9315 C CA . SER B 1 534 ? 9.047 2.896 3.23 1 85.75 534 SER B CA 1
ATOM 9316 C C . SER B 1 534 ? 8.117 1.891 2.561 1 85.75 534 SER B C 1
ATOM 9318 O O . SER B 1 534 ? 7.691 2.09 1.42 1 85.75 534 SER B O 1
ATOM 9320 N N . ASN B 1 535 ? 7.855 0.844 3.326 1 85.38 535 ASN B N 1
ATOM 9321 C CA . ASN B 1 535 ? 7.012 -0.216 2.787 1 85.38 535 ASN B CA 1
ATOM 9322 C C . ASN B 1 535 ? 5.598 -0.15 3.357 1 85.38 535 ASN B C 1
ATOM 9324 O O . ASN B 1 535 ? 5.418 -0.048 4.574 1 85.38 535 ASN B O 1
ATOM 9328 N N . LEU B 1 536 ? 4.699 -0.107 2.467 1 81.56 536 LEU B N 1
ATOM 9329 C CA . LEU B 1 536 ? 3.35 -0.536 2.824 1 81.56 536 LEU B CA 1
ATOM 9330 C C . LEU B 1 536 ? 3.203 -2.047 2.674 1 81.56 536 LEU B C 1
ATOM 9332 O O . LEU B 1 536 ? 3.287 -2.576 1.563 1 81.56 536 LEU B O 1
ATOM 9336 N N . ASN B 1 537 ? 2.998 -2.656 3.787 1 83.75 537 ASN B N 1
ATOM 9337 C CA . ASN B 1 537 ? 3.172 -4.098 3.656 1 83.75 537 ASN B CA 1
ATOM 9338 C C . ASN B 1 537 ? 1.938 -4.859 4.137 1 83.75 537 ASN B C 1
ATOM 9340 O O . ASN B 1 537 ? 1.199 -4.371 4.992 1 83.75 537 ASN B O 1
ATOM 9344 N N . LEU B 1 538 ? 1.705 -5.906 3.484 1 78.44 538 LEU B N 1
ATOM 9345 C CA . LEU B 1 538 ? 0.804 -6.977 3.898 1 78.44 538 LEU B CA 1
ATOM 9346 C C . LEU B 1 538 ? 1.554 -8.297 4.035 1 78.44 538 LEU B C 1
ATOM 9348 O O . LEU B 1 538 ? 1.968 -8.883 3.033 1 78.44 538 LEU B O 1
ATOM 9352 N N . LEU B 1 539 ? 1.669 -8.688 5.254 1 75.25 539 LEU B N 1
ATOM 9353 C CA . LEU B 1 539 ? 2.262 -9.992 5.543 1 75.25 539 LEU B CA 1
ATOM 9354 C C . LEU B 1 539 ? 1.182 -11.039 5.793 1 75.25 539 LEU B C 1
ATOM 9356 O O . LEU B 1 539 ? 0.366 -10.891 6.707 1 75.25 539 LEU B O 1
ATOM 9360 N N . TYR B 1 540 ? 1.215 -12.023 5.027 1 73.81 540 TYR B N 1
ATOM 9361 C CA . TYR B 1 540 ? 0.15 -13.016 5.082 1 73.81 540 TYR B CA 1
ATOM 9362 C C . TYR B 1 540 ? 0.108 -13.695 6.445 1 73.81 540 TYR B C 1
ATOM 9364 O O . TYR B 1 540 ? -0.97 -13.914 7.008 1 73.81 540 TYR B O 1
ATOM 9372 N N . ALA B 1 541 ? 1.271 -14.102 6.91 1 73.88 541 ALA B N 1
ATOM 9373 C CA . ALA B 1 541 ? 1.322 -14.781 8.203 1 73.88 541 ALA B CA 1
ATOM 9374 C C . ALA B 1 541 ? 0.725 -13.906 9.305 1 73.88 541 ALA B C 1
ATOM 9376 O O . ALA B 1 541 ? 0.109 -14.414 10.242 1 73.88 541 ALA B O 1
ATOM 9377 N N . ALA B 1 542 ? 0.865 -12.594 9.172 1 72 542 ALA B N 1
ATOM 9378 C CA . ALA B 1 542 ? 0.357 -11.664 10.18 1 72 542 ALA B CA 1
ATOM 9379 C C . ALA B 1 542 ? -1.146 -11.461 10.023 1 72 542 ALA B C 1
ATOM 9381 O O . ALA B 1 542 ? -1.87 -11.352 11.016 1 72 542 ALA B O 1
ATOM 9382 N N . ARG B 1 543 ? -1.653 -11.531 8.93 1 76.44 543 ARG B N 1
ATOM 9383 C CA . ARG B 1 543 ? -3.051 -11.203 8.656 1 76.44 543 ARG B CA 1
ATOM 9384 C C . ARG B 1 543 ? -3.922 -12.453 8.695 1 76.44 543 ARG B C 1
ATOM 9386 O O . ARG B 1 543 ? -5.086 -12.398 9.102 1 76.44 543 ARG B O 1
ATOM 9393 N N . TYR B 1 544 ? -3.359 -13.5 8.227 1 76.25 544 TYR B N 1
ATOM 9394 C CA . TYR B 1 544 ? -4.156 -14.719 8.094 1 76.25 544 TYR B CA 1
ATOM 9395 C C . TYR B 1 544 ? -3.574 -15.844 8.938 1 76.25 544 TYR B C 1
ATOM 9397 O O . TYR B 1 544 ? -2.611 -16.5 8.531 1 76.25 544 TYR B O 1
ATOM 9405 N N . PRO B 1 545 ? -4.207 -16.156 9.992 1 74.38 545 PRO B N 1
ATOM 9406 C CA . PRO B 1 545 ? -3.701 -17.203 10.875 1 74.38 545 PRO B CA 1
ATOM 9407 C C . PRO B 1 545 ? -3.979 -18.609 10.336 1 74.38 545 PRO B C 1
ATOM 9409 O O . PRO B 1 545 ? -3.838 -19.594 11.07 1 74.38 545 PRO B O 1
ATOM 9412 N N . ILE B 1 546 ? -4.234 -18.703 9.148 1 75.12 546 ILE B N 1
ATOM 9413 C CA . ILE B 1 546 ? -4.523 -20.016 8.578 1 75.12 546 ILE B CA 1
ATOM 9414 C C . ILE B 1 546 ? -3.334 -20.484 7.738 1 75.12 546 ILE B C 1
ATOM 9416 O O . ILE B 1 546 ? -2.578 -19.672 7.211 1 75.12 546 ILE B O 1
ATOM 9420 N N . GLU B 1 547 ? -3.281 -21.781 7.746 1 79 547 GLU B N 1
ATOM 9421 C CA . GLU B 1 547 ? -2.234 -22.359 6.91 1 79 547 GLU B CA 1
ATOM 9422 C C . GLU B 1 547 ? -2.574 -22.219 5.426 1 79 547 GLU B C 1
ATOM 9424 O O . GLU B 1 547 ? -3.705 -22.484 5.016 1 79 547 GLU B O 1
ATOM 9429 N N . ILE B 1 548 ? -1.614 -21.875 4.727 1 84.12 548 ILE B N 1
ATOM 9430 C CA . ILE B 1 548 ? -1.778 -21.719 3.285 1 84.12 548 ILE B CA 1
ATOM 9431 C C . ILE B 1 548 ? -1.753 -23.094 2.619 1 84.12 548 ILE B C 1
ATOM 9433 O O . ILE B 1 548 ? -0.808 -23.875 2.805 1 84.12 548 ILE B O 1
ATOM 9437 N N . PRO B 1 549 ? -2.781 -23.391 1.959 1 86.69 549 PRO B N 1
ATOM 9438 C CA . PRO B 1 549 ? -2.809 -24.703 1.292 1 86.69 549 PRO B CA 1
ATOM 9439 C C . PRO B 1 549 ? -1.666 -24.875 0.296 1 86.69 549 PRO B C 1
ATOM 9441 O O . PRO B 1 549 ? -1.249 -23.906 -0.349 1 86.69 549 PRO B O 1
ATOM 9444 N N . ASP B 1 550 ? -1.325 -26.109 0.186 1 88.81 550 ASP B N 1
ATOM 9445 C CA . ASP B 1 550 ? -0.301 -26.453 -0.795 1 88.81 550 ASP B CA 1
ATOM 9446 C C . ASP B 1 550 ? -0.842 -26.344 -2.219 1 88.81 550 ASP B C 1
ATOM 9448 O O . ASP B 1 550 ? -2.043 -26.5 -2.445 1 88.81 550 ASP B O 1
ATOM 9452 N N . ALA B 1 551 ? 0.039 -26.141 -3.146 1 92.69 551 ALA B N 1
ATOM 9453 C CA . ALA B 1 551 ? -0.324 -25.969 -4.551 1 92.69 551 ALA B CA 1
ATOM 9454 C C . ALA B 1 551 ? -1.011 -27.219 -5.094 1 92.69 551 ALA B C 1
ATOM 9456 O O . ALA B 1 551 ? -1.955 -27.125 -5.883 1 92.69 551 ALA B O 1
ATOM 9457 N N . TYR B 1 552 ? -0.578 -28.359 -4.668 1 94.94 552 TYR B N 1
ATOM 9458 C CA . TYR B 1 552 ? -1.125 -29.609 -5.172 1 94.94 552 TYR B CA 1
ATOM 9459 C C . TYR B 1 552 ? -2.553 -29.828 -4.684 1 94.94 552 TYR B C 1
ATOM 9461 O O . TYR B 1 552 ? -3.377 -30.406 -5.387 1 94.94 552 TYR B O 1
ATOM 9469 N N . GLU B 1 553 ? -2.852 -29.391 -3.492 1 94.31 553 GLU B N 1
ATOM 9470 C CA . GLU B 1 553 ? -4.223 -29.453 -2.998 1 94.31 553 GLU B CA 1
ATOM 9471 C C . GLU B 1 553 ? -5.184 -28.703 -3.92 1 94.31 553 GLU B C 1
ATOM 9473 O O . GLU B 1 553 ? -6.207 -29.25 -4.332 1 94.31 553 GLU B O 1
ATOM 9478 N N . ARG B 1 554 ? -4.707 -27.578 -4.262 1 94 554 ARG B N 1
ATOM 9479 C CA . ARG B 1 554 ? -5.52 -26.734 -5.129 1 94 554 ARG B CA 1
ATOM 9480 C C . ARG B 1 554 ? -5.691 -27.375 -6.508 1 94 554 ARG B C 1
ATOM 9482 O O . ARG B 1 554 ? -6.805 -27.438 -7.031 1 94 554 ARG B O 1
ATOM 9489 N N . LEU B 1 555 ? -4.68 -27.781 -7.066 1 96.19 555 LEU B N 1
ATOM 9490 C CA . LEU B 1 555 ? -4.707 -28.328 -8.422 1 96.19 555 LEU B CA 1
ATOM 9491 C C . LEU B 1 555 ? -5.516 -29.609 -8.484 1 96.19 555 LEU B C 1
ATOM 9493 O O . LEU B 1 555 ? -6.273 -29.828 -9.43 1 96.19 555 LEU B O 1
ATOM 9497 N N . LEU B 1 556 ? -5.359 -30.438 -7.477 1 96.88 556 LEU B N 1
ATOM 9498 C CA . LEU B 1 556 ? -6.125 -31.672 -7.434 1 96.88 556 LEU B CA 1
ATOM 9499 C C . LEU B 1 556 ? -7.617 -31.391 -7.293 1 96.88 556 LEU B C 1
ATOM 9501 O O . LEU B 1 556 ? -8.438 -32 -7.969 1 96.88 556 LEU B O 1
ATOM 9505 N N . MET B 1 557 ? -7.934 -30.5 -6.414 1 96 557 MET B N 1
ATOM 9506 C CA . MET B 1 557 ? -9.328 -30.125 -6.25 1 96 557 MET B CA 1
ATOM 9507 C C . MET B 1 557 ? -9.914 -29.594 -7.559 1 96 557 MET B C 1
ATOM 9509 O O . MET B 1 557 ? -11.016 -29.984 -7.953 1 96 557 MET B O 1
ATOM 9513 N N . ASP B 1 558 ? -9.164 -28.75 -8.211 1 95.19 558 ASP B N 1
ATOM 9514 C CA . ASP B 1 558 ? -9.609 -28.172 -9.477 1 95.19 558 ASP B CA 1
ATOM 9515 C C . ASP B 1 558 ? -9.797 -29.25 -10.539 1 95.19 558 ASP B C 1
ATOM 9517 O O . ASP B 1 558 ? -10.75 -29.203 -11.32 1 95.19 558 ASP B O 1
ATOM 9521 N N . ALA B 1 559 ? -8.898 -30.156 -10.586 1 96.88 559 ALA B N 1
ATOM 9522 C CA . ALA B 1 559 ? -9.016 -31.234 -11.547 1 96.88 559 ALA B CA 1
ATOM 9523 C C . ALA B 1 559 ? -10.273 -32.062 -11.289 1 96.88 559 ALA B C 1
ATOM 9525 O O . ALA B 1 559 ? -10.977 -32.469 -12.227 1 96.88 559 ALA B O 1
ATOM 9526 N N . ILE B 1 560 ? -10.555 -32.344 -10.039 1 96.44 560 ILE B N 1
ATOM 9527 C CA . ILE B 1 560 ? -11.742 -33.094 -9.656 1 96.44 560 ILE B CA 1
ATOM 9528 C C . ILE B 1 560 ? -13 -32.312 -10.031 1 96.44 560 ILE B C 1
ATOM 9530 O O . ILE B 1 560 ? -13.961 -32.906 -10.547 1 96.44 560 ILE B O 1
ATOM 9534 N N . GLU B 1 561 ? -12.906 -31.016 -9.891 1 94.56 561 GLU B N 1
ATOM 9535 C CA . GLU B 1 561 ? -14.07 -30.172 -10.141 1 94.56 561 GLU B CA 1
ATOM 9536 C C . GLU B 1 561 ? -14.188 -29.812 -11.617 1 94.56 561 GLU B C 1
ATOM 9538 O O . GLU B 1 561 ? -15.203 -29.281 -12.062 1 94.56 561 GLU B O 1
ATOM 9543 N N . GLY B 1 562 ? -13.172 -30.047 -12.359 1 95 562 GLY B N 1
ATOM 9544 C CA . GLY B 1 562 ? -13.18 -29.75 -13.781 1 95 562 GLY B CA 1
ATOM 9545 C C . GLY B 1 562 ? -12.805 -28.328 -14.109 1 95 562 GLY B C 1
ATOM 9546 O O . GLY B 1 562 ? -13.164 -27.797 -15.172 1 95 562 GLY B O 1
ATOM 9547 N N . GLU B 1 563 ? -12.203 -27.672 -13.156 1 93.62 563 GLU B N 1
ATOM 9548 C CA . GLU B 1 563 ? -11.711 -26.297 -13.359 1 93.62 563 GLU B CA 1
ATOM 9549 C C . GLU B 1 563 ? -10.328 -26.312 -14.016 1 93.62 563 GLU B C 1
ATOM 9551 O O . GLU B 1 563 ? -9.367 -26.797 -13.43 1 93.62 563 GLU B O 1
ATOM 9556 N N . ARG B 1 564 ? -10.211 -25.703 -15.172 1 95.25 564 ARG B N 1
ATOM 9557 C CA . ARG B 1 564 ? -9.008 -25.875 -15.969 1 95.25 564 ARG B CA 1
ATOM 9558 C C . ARG B 1 564 ? -8.18 -24.594 -16 1 95.25 564 ARG B C 1
ATOM 9560 O O . ARG B 1 564 ? -7.172 -24.516 -16.703 1 95.25 564 ARG B O 1
ATOM 9567 N N . ARG B 1 565 ? -8.531 -23.562 -15.242 1 92.19 565 ARG B N 1
ATOM 9568 C CA . ARG B 1 565 ? -7.914 -22.234 -15.312 1 92.19 565 ARG B CA 1
ATOM 9569 C C . ARG B 1 565 ? -6.434 -22.297 -14.953 1 92.19 565 ARG B C 1
ATOM 9571 O O . ARG B 1 565 ? -5.629 -21.516 -15.469 1 92.19 565 ARG B O 1
ATOM 9578 N N . LEU B 1 566 ? -6.105 -23.219 -14.133 1 93.81 566 LEU B N 1
ATOM 9579 C CA . LEU B 1 566 ? -4.746 -23.281 -13.602 1 93.81 566 LEU B CA 1
ATOM 9580 C C . LEU B 1 566 ? -3.918 -24.328 -14.344 1 93.81 566 LEU B C 1
ATOM 9582 O O . LEU B 1 566 ? -2.789 -24.625 -13.945 1 93.81 566 LEU B O 1
ATOM 9586 N N . PHE B 1 567 ? -4.438 -24.906 -15.383 1 96.56 567 PHE B N 1
ATOM 9587 C CA . PHE B 1 567 ? -3.754 -25.938 -16.156 1 96.56 567 PHE B CA 1
ATOM 9588 C C . PHE B 1 567 ? -3.381 -25.422 -17.531 1 96.56 567 PHE B C 1
ATOM 9590 O O . PHE B 1 567 ? -4.137 -24.656 -18.141 1 96.56 567 PHE B O 1
ATOM 9597 N N . ILE B 1 568 ? -2.281 -25.844 -18.016 1 96.38 568 ILE B N 1
ATOM 9598 C CA . ILE B 1 568 ? -1.728 -25.312 -19.25 1 96.38 568 ILE B CA 1
ATOM 9599 C C . ILE B 1 568 ? -2.414 -25.969 -20.453 1 96.38 568 ILE B C 1
ATOM 9601 O O . ILE B 1 568 ? -2.514 -27.203 -20.516 1 96.38 568 ILE B O 1
ATOM 9605 N N . ARG B 1 569 ? -2.914 -25.188 -21.359 1 95.94 569 ARG B N 1
ATOM 9606 C CA . ARG B 1 569 ? -3.529 -25.688 -22.578 1 95.94 569 ARG B CA 1
ATOM 9607 C C . ARG B 1 569 ? -2.477 -25.969 -23.656 1 95.94 569 ARG B C 1
ATOM 9609 O O . ARG B 1 569 ? -1.373 -25.422 -23.594 1 95.94 569 ARG B O 1
ATOM 9616 N N . SER B 1 570 ? -2.816 -26.719 -24.625 1 95.94 570 SER B N 1
ATOM 9617 C CA . SER B 1 570 ? -1.861 -27.172 -25.641 1 95.94 570 SER B CA 1
ATOM 9618 C C . SER B 1 570 ? -1.297 -25.984 -26.422 1 95.94 570 SER B C 1
ATOM 9620 O O . SER B 1 570 ? -0.097 -25.938 -26.703 1 95.94 570 SER B O 1
ATOM 9622 N N . ASP B 1 571 ? -2.08 -25.031 -26.797 1 96.25 571 ASP B N 1
ATOM 9623 C CA . ASP B 1 571 ? -1.598 -23.906 -27.594 1 96.25 571 ASP B CA 1
ATOM 9624 C C . ASP B 1 571 ? -0.737 -22.969 -26.75 1 96.25 571 ASP B C 1
ATOM 9626 O O . ASP B 1 571 ? 0.139 -22.281 -27.266 1 96.25 571 ASP B O 1
ATOM 9630 N N . GLU B 1 572 ? -1.023 -22.906 -25.5 1 96.12 572 GLU B N 1
ATOM 9631 C CA . GLU B 1 572 ? -0.159 -22.188 -24.578 1 96.12 572 GLU B CA 1
ATOM 9632 C C . GLU B 1 572 ? 1.246 -22.781 -24.547 1 96.12 572 GLU B C 1
ATOM 9634 O O . GLU B 1 572 ? 2.236 -22.047 -24.547 1 96.12 572 GLU B O 1
ATOM 9639 N N . LEU B 1 573 ? 1.268 -24.047 -24.5 1 96.12 573 LEU B N 1
ATOM 9640 C CA . LEU B 1 573 ? 2.531 -24.766 -24.484 1 96.12 573 LEU B CA 1
ATOM 9641 C C . LEU B 1 573 ? 3.307 -24.531 -25.781 1 96.12 573 LEU B C 1
ATOM 9643 O O . LEU B 1 573 ? 4.523 -24.328 -25.75 1 96.12 573 LEU B O 1
ATOM 9647 N N . ASP B 1 574 ? 2.605 -24.531 -26.859 1 97.25 574 ASP B N 1
ATOM 9648 C CA . ASP B 1 574 ? 3.223 -24.281 -28.156 1 97.25 574 ASP B CA 1
ATOM 9649 C C . ASP B 1 574 ? 3.852 -22.891 -28.219 1 97.25 574 ASP B C 1
ATOM 9651 O O . ASP B 1 574 ? 5.004 -22.75 -28.625 1 97.25 574 ASP B O 1
ATOM 9655 N N . ALA B 1 575 ? 3.078 -22 -27.781 1 97.88 575 ALA B N 1
ATOM 9656 C CA . ALA B 1 575 ? 3.559 -20.609 -27.781 1 97.88 575 ALA B CA 1
ATOM 9657 C C . ALA B 1 575 ? 4.746 -20.438 -26.844 1 97.88 575 ALA B C 1
ATOM 9659 O O . ALA B 1 575 ? 5.695 -19.719 -27.156 1 97.88 575 ALA B O 1
ATOM 9660 N N . ALA B 1 576 ? 4.715 -21.078 -25.75 1 97.69 576 ALA B N 1
ATOM 9661 C CA . ALA B 1 576 ? 5.781 -20.984 -24.75 1 97.69 576 ALA B CA 1
ATOM 9662 C C . ALA B 1 576 ? 7.086 -21.562 -25.297 1 97.69 576 ALA B C 1
ATOM 9664 O O . ALA B 1 576 ? 8.148 -20.938 -25.172 1 97.69 576 ALA B O 1
ATOM 9665 N N . TRP B 1 577 ? 7.008 -22.703 -25.906 1 97.94 577 TRP B N 1
ATOM 9666 C CA . TRP B 1 577 ? 8.203 -23.359 -26.438 1 97.94 577 TRP B CA 1
ATOM 9667 C C . TRP B 1 577 ? 8.766 -22.594 -27.625 1 97.94 577 TRP B C 1
ATOM 9669 O O . TRP B 1 577 ? 9.984 -22.562 -27.828 1 97.94 577 TRP B O 1
ATOM 9679 N N . ALA B 1 578 ? 7.926 -21.938 -28.359 1 98.06 578 ALA B N 1
ATOM 9680 C CA . ALA B 1 578 ? 8.375 -21.172 -29.516 1 98.06 578 ALA B CA 1
ATOM 9681 C C . ALA B 1 578 ? 9.328 -20.047 -29.094 1 98.06 578 ALA B C 1
ATOM 9683 O O . ALA B 1 578 ? 10.203 -19.656 -29.859 1 98.06 578 ALA B O 1
ATOM 9684 N N . ILE B 1 579 ? 9.211 -19.609 -27.875 1 98.38 579 ILE B N 1
ATOM 9685 C CA . ILE B 1 579 ? 10.008 -18.516 -27.359 1 98.38 579 ILE B CA 1
ATOM 9686 C C . ILE B 1 579 ? 11.406 -19.016 -26.984 1 98.38 579 ILE B C 1
ATOM 9688 O O . ILE B 1 579 ? 12.406 -18.344 -27.25 1 98.38 579 ILE B O 1
ATOM 9692 N N . PHE B 1 580 ? 11.523 -20.219 -26.469 1 98.31 580 PHE B N 1
ATOM 9693 C CA . PHE B 1 580 ? 12.758 -20.656 -25.828 1 98.31 580 PHE B CA 1
ATOM 9694 C C . PHE B 1 580 ? 13.523 -21.641 -26.703 1 98.31 580 PHE B C 1
ATOM 9696 O O . PHE B 1 580 ? 14.742 -21.75 -26.594 1 98.31 580 PHE B O 1
ATOM 9703 N N . THR B 1 581 ? 12.859 -22.453 -27.609 1 98.19 581 THR B N 1
ATOM 9704 C CA . THR B 1 581 ? 13.461 -23.547 -28.359 1 98.19 581 THR B CA 1
ATOM 9705 C C . THR B 1 581 ? 14.648 -23.047 -29.172 1 98.19 581 THR B C 1
ATOM 9707 O O . THR B 1 581 ? 15.719 -23.672 -29.156 1 98.19 581 THR B O 1
ATOM 9710 N N . PRO B 1 582 ? 14.531 -21.891 -29.859 1 98.06 582 PRO B N 1
ATOM 9711 C CA . PRO B 1 582 ? 15.664 -21.453 -30.672 1 98.06 582 PRO B CA 1
ATOM 9712 C C . PRO B 1 582 ? 16.922 -21.188 -29.859 1 98.06 582 PRO B C 1
ATOM 9714 O O . PRO B 1 582 ? 18.016 -21.609 -30.25 1 98.06 582 PRO B O 1
ATOM 9717 N N . VAL B 1 583 ? 16.781 -20.547 -28.75 1 97.88 583 VAL B N 1
ATOM 9718 C CA . VAL B 1 583 ? 17.953 -20.219 -27.938 1 97.88 583 VAL B CA 1
ATOM 9719 C C . VAL B 1 583 ? 18.516 -21.484 -27.312 1 97.88 583 VAL B C 1
ATOM 9721 O O . VAL B 1 583 ? 19.734 -21.625 -27.156 1 97.88 583 VAL B O 1
ATOM 9724 N N . LEU B 1 584 ? 17.656 -22.391 -26.906 1 97.62 584 LEU B N 1
ATOM 9725 C CA . LEU B 1 584 ? 18.109 -23.656 -26.328 1 97.62 584 LEU B CA 1
ATOM 9726 C C . LEU B 1 584 ? 18.906 -24.469 -27.359 1 97.62 584 LEU B C 1
ATOM 9728 O O . LEU B 1 584 ? 19.953 -25.031 -27.031 1 97.62 584 LEU B O 1
ATOM 9732 N N . LYS B 1 585 ? 18.469 -24.5 -28.578 1 97.19 585 LYS B N 1
ATOM 9733 C CA . LYS B 1 585 ? 19.188 -25.172 -29.656 1 97.19 585 LYS B CA 1
ATOM 9734 C C . LYS B 1 585 ? 20.547 -24.531 -29.906 1 97.19 585 LYS B C 1
ATOM 9736 O O . LYS B 1 585 ? 21.547 -25.234 -30.062 1 97.19 585 LYS B O 1
ATOM 9741 N N . GLU B 1 586 ? 20.547 -23.25 -29.891 1 97.5 586 GLU B N 1
ATOM 9742 C CA . GLU B 1 586 ? 21.797 -22.516 -30.109 1 97.5 586 GLU B CA 1
ATOM 9743 C C . GLU B 1 586 ? 22.797 -22.781 -28.984 1 97.5 586 GLU B C 1
ATOM 9745 O O . GLU B 1 586 ? 23.984 -22.969 -29.234 1 97.5 586 GLU B O 1
ATOM 9750 N N . LEU B 1 587 ? 22.359 -22.797 -27.75 1 97.06 587 LEU B N 1
ATOM 9751 C CA . LEU B 1 587 ? 23.203 -23.109 -26.609 1 97.06 587 LEU B CA 1
ATOM 9752 C C . LEU B 1 587 ? 23.844 -24.484 -26.75 1 97.06 587 LEU B C 1
ATOM 9754 O O . LEU B 1 587 ? 25.016 -24.656 -26.438 1 97.06 587 LEU B O 1
ATOM 9758 N N . GLU B 1 588 ? 23.047 -25.438 -27.219 1 95.38 588 GLU B N 1
ATOM 9759 C CA . GLU B 1 588 ? 23.516 -26.812 -27.359 1 95.38 588 GLU B CA 1
ATOM 9760 C C . GLU B 1 588 ? 24.422 -26.969 -28.562 1 95.38 588 GLU B C 1
ATOM 9762 O O . GLU B 1 588 ? 25.469 -27.609 -28.484 1 95.38 588 GLU B O 1
ATOM 9767 N N . GLU B 1 589 ? 24.078 -26.359 -29.672 1 96.25 589 GLU B N 1
ATOM 9768 C CA . GLU B 1 589 ? 24.844 -26.469 -30.906 1 96.25 589 GLU B CA 1
ATOM 9769 C C . GLU B 1 589 ? 26.219 -25.812 -30.766 1 96.25 589 GLU B C 1
ATOM 9771 O O . GLU B 1 589 ? 27.234 -26.359 -31.188 1 96.25 589 GLU B O 1
ATOM 9776 N N . LYS B 1 590 ? 26.203 -24.703 -30.141 1 96.62 590 LYS B N 1
ATOM 9777 C CA . LYS B 1 590 ? 27.453 -23.953 -30 1 96.62 590 LYS B CA 1
ATOM 9778 C C . LYS B 1 590 ? 28.203 -24.375 -28.734 1 96.62 590 LYS B C 1
ATOM 9780 O O . LYS B 1 590 ? 29.328 -23.922 -28.5 1 96.62 590 LYS B O 1
ATOM 9785 N N . ARG B 1 591 ? 27.625 -25.188 -27.969 1 95.69 591 ARG B N 1
ATOM 9786 C CA . ARG B 1 591 ? 28.219 -25.688 -26.734 1 95.69 591 ARG B CA 1
ATOM 9787 C C . ARG B 1 591 ? 28.734 -24.531 -25.875 1 95.69 591 ARG B C 1
ATOM 9789 O O . ARG B 1 591 ? 29.891 -24.531 -25.453 1 95.69 591 ARG B O 1
ATOM 9796 N N . ILE B 1 592 ? 27.906 -23.641 -25.672 1 95.56 592 ILE B N 1
ATOM 9797 C CA . ILE B 1 592 ? 28.25 -22.469 -24.875 1 95.56 592 ILE B CA 1
ATOM 9798 C C . ILE B 1 592 ? 28.516 -22.875 -23.438 1 95.56 592 ILE B C 1
ATOM 9800 O O . ILE B 1 592 ? 27.672 -23.516 -22.797 1 95.56 592 ILE B O 1
ATOM 9804 N N . ALA B 1 593 ? 29.703 -22.531 -22.906 1 96 593 ALA B N 1
ATOM 9805 C CA . ALA B 1 593 ? 30.078 -22.875 -21.531 1 96 593 ALA B CA 1
ATOM 9806 C C . ALA B 1 593 ? 29.391 -21.938 -20.531 1 96 593 ALA B C 1
ATOM 9808 O O . ALA B 1 593 ? 29.438 -20.719 -20.672 1 96 593 ALA B O 1
ATOM 9809 N N . PRO B 1 594 ? 28.703 -22.484 -19.531 1 97.88 594 PRO B N 1
ATOM 9810 C CA . PRO B 1 594 ? 28.109 -21.641 -18.5 1 97.88 594 PRO B CA 1
ATOM 9811 C C . PRO B 1 594 ? 29.156 -20.938 -17.625 1 97.88 594 PRO B C 1
ATOM 9813 O O . PRO B 1 594 ? 30.219 -21.5 -17.375 1 97.88 594 PRO B O 1
ATOM 9816 N N . GLU B 1 595 ? 28.844 -19.766 -17.219 1 97.88 595 GLU B N 1
ATOM 9817 C CA . GLU B 1 595 ? 29.703 -19.062 -16.266 1 97.88 595 GLU B CA 1
ATOM 9818 C C . GLU B 1 595 ? 29.672 -19.75 -14.898 1 97.88 595 GLU B C 1
ATOM 9820 O O . GLU B 1 595 ? 28.594 -20.031 -14.359 1 97.88 595 GLU B O 1
ATOM 9825 N N . LEU B 1 596 ? 30.859 -19.953 -14.375 1 97.62 596 LEU B N 1
ATOM 9826 C CA . LEU B 1 596 ? 30.922 -20.625 -13.078 1 97.62 596 LEU B CA 1
ATOM 9827 C C . LEU B 1 596 ? 30.656 -19.625 -11.953 1 97.62 596 LEU B C 1
ATOM 9829 O O . LEU B 1 596 ? 31.125 -18.484 -12 1 97.62 596 LEU B O 1
ATOM 9833 N N . TYR B 1 597 ? 29.828 -20.031 -10.992 1 97.62 597 TYR B N 1
ATOM 9834 C CA . TYR B 1 597 ? 29.594 -19.234 -9.789 1 97.62 597 TYR B CA 1
ATOM 9835 C C . TYR B 1 597 ? 29.688 -20.094 -8.539 1 97.62 597 TYR B C 1
ATOM 9837 O O . TYR B 1 597 ? 29.344 -21.281 -8.555 1 97.62 597 TYR B O 1
ATOM 9845 N N . PRO B 1 598 ? 30.219 -19.562 -7.434 1 96.5 598 PRO B N 1
ATOM 9846 C CA . PRO B 1 598 ? 30.406 -20.359 -6.215 1 96.5 598 PRO B CA 1
ATOM 9847 C C . PRO B 1 598 ? 29.078 -20.781 -5.586 1 96.5 598 PRO B C 1
ATOM 9849 O O . PRO B 1 598 ? 28.125 -20 -5.559 1 96.5 598 PRO B O 1
ATOM 9852 N N . TYR B 1 599 ? 29.078 -22.016 -5.094 1 96.19 599 TYR B N 1
ATOM 9853 C CA . TYR B 1 599 ? 27.953 -22.484 -4.312 1 96.19 599 TYR B CA 1
ATOM 9854 C C . TYR B 1 599 ? 27.625 -21.531 -3.178 1 96.19 599 TYR B C 1
ATOM 9856 O O . TYR B 1 599 ? 28.516 -21.109 -2.438 1 96.19 599 TYR B O 1
ATOM 9864 N N . GLY B 1 600 ? 26.344 -21.078 -3.119 1 94.44 600 GLY B N 1
ATOM 9865 C CA . GLY B 1 600 ? 25.922 -20.188 -2.047 1 94.44 600 GLY B CA 1
ATOM 9866 C C . GLY B 1 600 ? 26.062 -18.719 -2.396 1 94.44 600 GLY B C 1
ATOM 9867 O O . GLY B 1 600 ? 25.75 -17.859 -1.574 1 94.44 600 GLY B O 1
ATOM 9868 N N . SER B 1 601 ? 26.516 -18.438 -3.506 1 94.31 601 SER B N 1
ATOM 9869 C CA . SER B 1 601 ? 26.672 -17.047 -3.934 1 94.31 601 SER B CA 1
ATOM 9870 C C . SER B 1 601 ? 25.359 -16.5 -4.508 1 94.31 601 SER B C 1
ATOM 9872 O O . SER B 1 601 ? 24.328 -17.156 -4.434 1 94.31 601 SER B O 1
ATOM 9874 N N . ARG B 1 602 ? 25.469 -15.305 -5.066 1 93.5 602 ARG B N 1
ATOM 9875 C CA . ARG B 1 602 ? 24.297 -14.656 -5.637 1 93.5 602 ARG B CA 1
ATOM 9876 C C . ARG B 1 602 ? 24.156 -14.977 -7.121 1 93.5 602 ARG B C 1
ATOM 9878 O O . ARG B 1 602 ? 23.266 -14.461 -7.793 1 93.5 602 ARG B O 1
ATOM 9885 N N . GLY B 1 603 ? 24.984 -15.805 -7.613 1 94.88 603 GLY B N 1
ATOM 9886 C CA . GLY B 1 603 ? 24.938 -16.156 -9.023 1 94.88 603 GLY B CA 1
ATOM 9887 C C . GLY B 1 603 ? 26.062 -15.531 -9.828 1 94.88 603 GLY B C 1
ATOM 9888 O O . GLY B 1 603 ? 26.938 -14.875 -9.273 1 94.88 603 GLY B O 1
ATOM 9889 N N . PRO B 1 604 ? 26.109 -15.734 -11.094 1 96.88 604 PRO B N 1
ATOM 9890 C CA . PRO B 1 604 ? 27.188 -15.234 -11.945 1 96.88 604 PRO B CA 1
ATOM 9891 C C . PRO B 1 604 ? 27.094 -13.734 -12.188 1 96.88 604 PRO B C 1
ATOM 9893 O O . PRO B 1 604 ? 26 -13.172 -12.195 1 96.88 604 PRO B O 1
ATOM 9896 N N . VAL B 1 605 ? 28.156 -13.148 -12.453 1 94.06 605 VAL B N 1
ATOM 9897 C CA . VAL B 1 605 ? 28.281 -11.711 -12.664 1 94.06 605 VAL B CA 1
ATOM 9898 C C . VAL B 1 605 ? 27.562 -11.312 -13.953 1 94.06 605 VAL B C 1
ATOM 9900 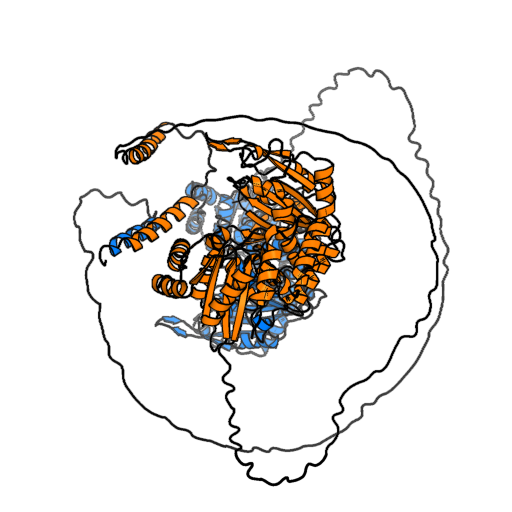O O . VAL B 1 605 ? 27.031 -10.203 -14.055 1 94.06 605 VAL B O 1
ATOM 9903 N N . GLY B 1 606 ? 27.562 -12.211 -14.852 1 95.94 606 GLY B N 1
ATOM 9904 C CA . GLY B 1 606 ? 26.906 -11.945 -16.125 1 95.94 606 GLY B CA 1
ATOM 9905 C C . GLY B 1 606 ? 25.453 -11.523 -15.984 1 95.94 606 GLY B C 1
ATOM 9906 O O . GLY B 1 606 ? 24.938 -10.773 -16.812 1 95.94 606 GLY B O 1
ATOM 9907 N N . ALA B 1 607 ? 24.812 -12.055 -15.008 1 96.19 607 ALA B N 1
ATOM 9908 C CA . ALA B 1 607 ? 23.422 -11.688 -14.773 1 96.19 607 ALA B CA 1
ATOM 9909 C C . ALA B 1 607 ? 23.297 -10.195 -14.5 1 96.19 607 ALA B C 1
ATOM 9911 O O . ALA B 1 607 ? 22.312 -9.562 -14.922 1 96.19 607 ALA B O 1
ATOM 9912 N N . TYR B 1 608 ? 24.219 -9.609 -13.852 1 94.5 608 TYR B N 1
ATOM 9913 C CA . TYR B 1 608 ? 24.203 -8.18 -13.539 1 94.5 608 TYR B CA 1
ATOM 9914 C C . TYR B 1 608 ? 24.438 -7.348 -14.789 1 94.5 608 TYR B C 1
ATOM 9916 O O . TYR B 1 608 ? 23.812 -6.301 -14.977 1 94.5 608 TYR B O 1
ATOM 9924 N N . TYR B 1 609 ? 25.297 -7.844 -15.625 1 94.69 609 TYR B N 1
ATOM 9925 C CA . TYR B 1 609 ? 25.562 -7.148 -16.875 1 94.69 609 TYR B CA 1
ATOM 9926 C C . TYR B 1 609 ? 24.328 -7.176 -17.781 1 94.69 609 TYR B C 1
ATOM 9928 O O . TYR B 1 609 ? 24.031 -6.191 -18.469 1 94.69 609 TYR B O 1
ATOM 9936 N N . LEU B 1 610 ? 23.688 -8.258 -17.75 1 96.5 610 LEU B N 1
ATOM 9937 C CA . LEU B 1 610 ? 22.453 -8.359 -18.531 1 96.5 610 LEU B CA 1
ATOM 9938 C C . LEU B 1 610 ? 21.438 -7.316 -18.094 1 96.5 610 LEU B C 1
ATOM 9940 O O . LEU B 1 610 ? 20.844 -6.637 -18.938 1 96.5 610 LEU B O 1
ATOM 9944 N N . ALA B 1 611 ? 21.219 -7.219 -16.828 1 95.5 611 ALA B N 1
ATOM 9945 C CA . ALA B 1 611 ? 20.281 -6.234 -16.312 1 95.5 611 ALA B CA 1
ATOM 9946 C C . ALA B 1 611 ? 20.734 -4.812 -16.641 1 95.5 611 ALA B C 1
ATOM 9948 O O . ALA B 1 611 ? 19.922 -3.973 -17.031 1 95.5 611 ALA B O 1
ATOM 9949 N N . ALA B 1 612 ? 21.984 -4.582 -16.531 1 94 612 ALA B N 1
ATOM 9950 C CA . ALA B 1 612 ? 22.562 -3.262 -16.781 1 94 612 ALA B CA 1
ATOM 9951 C C . ALA B 1 612 ? 22.375 -2.855 -18.234 1 94 612 ALA B C 1
ATOM 9953 O O . ALA B 1 612 ? 22.172 -1.675 -18.547 1 94 612 ALA B O 1
ATOM 9954 N N . LYS B 1 613 ? 22.469 -3.801 -19.062 1 95 613 LYS B N 1
ATOM 9955 C CA . LYS B 1 613 ? 22.266 -3.555 -20.484 1 95 613 LYS B CA 1
ATOM 9956 C C . LYS B 1 613 ? 20.906 -2.877 -20.719 1 95 613 LYS B C 1
ATOM 9958 O O . LYS B 1 613 ? 20.766 -2.115 -21.688 1 95 613 LYS B O 1
ATOM 9963 N N . HIS B 1 614 ? 20.031 -3.119 -19.875 1 94.06 614 HIS B N 1
ATOM 9964 C CA . HIS B 1 614 ? 18.703 -2.555 -20.016 1 94.06 614 HIS B CA 1
ATOM 9965 C C . HIS B 1 614 ? 18.422 -1.502 -18.953 1 94.06 614 HIS B C 1
ATOM 9967 O O . HIS B 1 614 ? 17.266 -1.211 -18.641 1 94.06 614 HIS B O 1
ATOM 9973 N N . ASN B 1 615 ? 19.438 -1.018 -18.281 1 91.5 615 ASN B N 1
ATOM 9974 C CA . ASN B 1 615 ? 19.391 0.03 -17.281 1 91.5 615 ASN B CA 1
ATOM 9975 C C . ASN B 1 615 ? 18.562 -0.396 -16.062 1 91.5 615 ASN B C 1
ATOM 9977 O O . ASN B 1 615 ? 17.75 0.384 -15.555 1 91.5 615 ASN B O 1
ATOM 9981 N N . VAL B 1 616 ? 18.75 -1.635 -15.773 1 92.5 616 VAL B N 1
ATOM 9982 C CA . VAL B 1 616 ? 18.031 -2.176 -14.633 1 92.5 616 VAL B CA 1
ATOM 9983 C C . VAL B 1 616 ? 19.016 -2.75 -13.617 1 92.5 616 VAL B C 1
ATOM 9985 O O . VAL B 1 616 ? 20.062 -3.291 -14 1 92.5 616 VAL B O 1
ATOM 9988 N N . ARG B 1 617 ? 18.688 -2.512 -12.375 1 88.94 617 ARG B N 1
ATOM 9989 C CA . ARG B 1 617 ? 19.375 -3.199 -11.281 1 88.94 617 ARG B CA 1
ATOM 9990 C C . ARG B 1 617 ? 18.453 -4.215 -10.617 1 88.94 617 ARG B C 1
ATOM 9992 O O . ARG B 1 617 ? 17.297 -3.91 -10.328 1 88.94 617 ARG B O 1
ATOM 9999 N N . TRP B 1 618 ? 19.016 -5.406 -10.438 1 91.06 618 TRP B N 1
ATOM 10000 C CA . TRP B 1 618 ? 18.219 -6.426 -9.773 1 91.06 618 TRP B CA 1
ATOM 10001 C C . TRP B 1 618 ? 17.812 -5.969 -8.375 1 91.06 618 TRP B C 1
ATOM 10003 O O . TRP B 1 618 ? 18.641 -5.457 -7.617 1 91.06 618 TRP B O 1
ATOM 10013 N N . GLY B 1 619 ? 16.578 -6.07 -7.984 1 82.25 619 GLY B N 1
ATOM 10014 C CA . GLY B 1 619 ? 16.031 -5.547 -6.742 1 82.25 619 GLY B CA 1
ATOM 10015 C C . GLY B 1 619 ? 16.406 -6.387 -5.531 1 82.25 619 GLY B C 1
ATOM 10016 O O . GLY B 1 619 ? 16.297 -5.918 -4.395 1 82.25 619 GLY B O 1
ATOM 10017 N N . ASP B 1 620 ? 16.688 -7.586 -5.699 1 74.94 620 ASP B N 1
ATOM 10018 C CA . ASP B 1 620 ? 16.984 -8.445 -4.562 1 74.94 620 ASP B CA 1
ATOM 10019 C C . ASP B 1 620 ? 18.375 -8.148 -4.004 1 74.94 620 ASP B C 1
ATOM 10021 O O . ASP B 1 620 ? 18.781 -8.727 -2.992 1 74.94 620 ASP B O 1
ATOM 10025 N N . LEU B 1 621 ? 19.156 -7.34 -4.641 1 63.62 621 LEU B N 1
ATOM 10026 C CA . LEU B 1 621 ? 20.453 -6.941 -4.113 1 63.62 621 LEU B CA 1
ATOM 10027 C C . LEU B 1 621 ? 20.281 -5.992 -2.93 1 63.62 621 LEU B C 1
ATOM 10029 O O . LEU B 1 621 ? 21.109 -5.992 -2.014 1 63.62 621 LEU B O 1
ATOM 10033 N N . SER B 1 622 ? 19.297 -5.094 -2.961 1 54.84 622 SER B N 1
ATOM 10034 C CA . SER B 1 622 ? 19.125 -4.035 -1.973 1 54.84 622 SER B CA 1
ATOM 10035 C C . SER B 1 622 ? 18.438 -4.559 -0.715 1 54.84 622 SER B C 1
ATOM 10037 O O . SER B 1 622 ? 18.5 -3.918 0.339 1 54.84 622 SER B O 1
ATOM 10039 N N . SER B 1 623 ? 17.625 -5.566 -0.781 1 50.69 623 SER B N 1
ATOM 10040 C CA . SER B 1 623 ? 16.797 -5.996 0.339 1 50.69 623 SER B CA 1
ATOM 10041 C C . SER B 1 623 ? 17.641 -6.441 1.521 1 50.69 623 SER B C 1
ATOM 10043 O O . SER B 1 623 ? 17.172 -6.5 2.654 1 50.69 623 SER B O 1
ATOM 10045 N N . ASP B 1 624 ? 18.844 -6.859 1.272 1 41.59 624 ASP B N 1
ATOM 10046 C CA . ASP B 1 624 ? 19.656 -7.363 2.381 1 41.59 624 ASP B CA 1
ATOM 10047 C C . ASP B 1 624 ? 20.094 -6.227 3.301 1 41.59 624 ASP B C 1
ATOM 10049 O O . ASP B 1 624 ? 20.438 -6.457 4.461 1 41.59 624 ASP B O 1
ATOM 10053 N N . ASN B 1 625 ? 20.188 -5.086 2.805 1 38.09 625 ASN B N 1
ATOM 10054 C CA . ASN B 1 625 ? 20.703 -4.074 3.715 1 38.09 625 ASN B CA 1
ATOM 10055 C C . ASN B 1 625 ? 19.609 -3.51 4.617 1 38.09 625 ASN B C 1
ATOM 10057 O O . ASN B 1 625 ? 19.906 -2.824 5.598 1 38.09 625 ASN B O 1
ATOM 10061 N N . ASN B 1 626 ? 18.406 -3.273 4.156 1 37.16 626 ASN B N 1
ATOM 10062 C CA . ASN B 1 626 ? 17.422 -2.582 4.984 1 37.16 626 ASN B CA 1
ATOM 10063 C C . ASN B 1 626 ? 16.625 -3.561 5.844 1 37.16 626 ASN B C 1
ATOM 10065 O O . ASN B 1 626 ? 15.547 -3.225 6.34 1 37.16 626 ASN B O 1
ATOM 10069 N N . SER B 1 627 ? 16.656 -4.855 5.699 1 28.95 627 SER B N 1
ATOM 10070 C CA . SER B 1 627 ? 16.047 -5.652 6.758 1 28.95 627 SER B CA 1
ATOM 10071 C C . SER B 1 627 ? 16.812 -5.516 8.07 1 28.95 627 SER B C 1
ATOM 10073 O O . SER B 1 627 ? 18.047 -5.59 8.078 1 28.95 627 SER B O 1
#

Solvent-accessible surface area (backbone atoms only — not comparable to full-atom values): 71558 Å² total; per-residue (Å²): 108,72,73,68,49,54,62,64,51,58,66,65,55,58,87,63,48,101,26,87,72,98,71,87,71,94,90,83,92,85,69,89,78,67,89,73,90,66,88,80,60,106,83,73,82,93,92,64,98,72,86,87,91,90,80,86,86,83,86,75,87,74,82,86,73,89,71,84,88,82,86,82,84,86,81,84,77,74,81,75,86,82,88,90,81,85,78,87,84,85,84,78,83,75,87,80,82,88,77,84,74,89,79,89,73,90,69,86,80,84,84,78,84,78,79,86,77,72,80,68,77,71,72,75,72,71,69,71,67,67,67,67,73,75,64,56,63,31,40,39,38,34,32,34,29,39,85,36,67,63,27,42,70,44,50,53,31,25,52,47,48,31,51,75,68,64,64,47,67,90,44,58,38,36,34,34,27,28,68,64,84,54,49,42,67,55,48,40,54,57,50,57,74,50,53,71,71,56,78,88,59,49,76,59,41,66,59,52,49,51,58,52,43,71,35,42,41,53,47,58,35,59,63,74,38,44,66,45,28,38,52,47,32,52,56,51,48,68,76,34,68,91,35,40,33,27,31,37,39,36,44,52,58,63,66,90,51,45,55,42,35,48,48,23,38,52,76,39,41,51,40,89,71,40,56,53,36,36,36,40,54,69,63,74,48,87,35,49,64,51,23,50,50,52,52,54,55,44,50,74,64,38,57,73,91,29,52,39,34,49,49,62,58,53,32,28,65,56,56,54,29,46,55,39,44,44,52,46,23,54,80,41,44,85,48,71,30,44,90,38,33,50,33,37,37,40,42,37,34,28,54,47,68,59,85,84,46,33,40,68,42,57,76,59,22,39,54,61,70,36,42,61,41,52,51,43,54,51,48,27,66,70,67,32,64,89,44,92,42,86,47,33,67,37,44,52,48,29,27,34,54,40,42,70,32,35,54,65,47,49,62,91,39,47,37,49,14,26,42,30,53,32,76,58,96,87,44,76,42,73,25,60,65,66,34,84,61,26,57,82,83,66,58,54,29,37,21,36,27,37,58,41,44,39,66,45,92,54,36,49,89,27,46,37,35,37,35,39,36,42,21,18,60,50,60,35,32,35,40,38,37,33,35,38,55,46,81,85,40,73,53,44,79,70,65,48,93,51,57,76,74,60,34,33,32,44,38,42,31,59,32,66,78,40,30,40,35,38,35,36,47,36,58,43,82,55,88,57,92,41,70,40,81,41,56,26,37,33,50,43,73,78,73,41,90,62,79,68,60,55,21,58,36,43,48,51,44,28,57,75,72,66,51,53,62,61,34,62,49,70,69,45,50,52,38,43,26,60,30,47,33,64,31,53,49,49,42,61,74,65,57,54,74,41,39,70,20,47,45,46,30,92,58,40,68,60,49,56,53,57,34,45,76,69,76,38,75,74,67,79,71,60,57,69,70,78,106,112,68,71,67,50,55,59,55,53,57,55,54,54,60,59,60,63,68,69,65,68,79,72,78,72,74,77,77,78,84,80,69,78,63,53,56,63,56,46,51,58,51,53,65,64,55,63,87,64,79,88,92,87,89,95,87,91,84,93,85,89,87,87,88,85,91,82,90,88,87,89,83,90,88,85,92,81,85,83,88,88,85,91,84,88,88,80,85,81,87,87,79,81,86,77,86,67,72,80,72,82,72,82,75,83,68,80,82,73,78,76,72,76,77,78,82,78,74,81,69,76,72,72,76,70,72,66,72,67,64,66,65,72,74,64,55,63,32,41,38,36,34,33,34,30,38,84,38,66,63,26,42,69,45,50,51,31,24,51,48,47,31,51,74,68,63,62,47,67,92,44,59,38,36,33,32,28,27,67,65,85,55,49,43,66,54,48,40,55,59,47,57,74,50,53,72,71,56,78,90,59,49,75,60,40,66,59,53,49,52,58,52,43,73,36,42,41,52,48,58,34,57,63,73,40,44,66,47,28,38,52,49,31,51,54,52,48,68,75,34,66,90,34,41,32,28,33,37,38,36,45,52,58,64,67,90,50,46,56,41,36,47,49,23,36,53,75,39,40,49,39,90,72,40,54,55,36,38,37,40,55,70,65,74,49,88,35,49,64,53,23,50,51,52,53,53,55,44,49,74,63,40,57,73,92,30,52,38,34,46,47,61,59,52,32,28,65,55,55,54,29,47,55,37,42,44,51,47,22,52,80,41,44,84,52,71,31,43,88,37,33,49,36,36,38,41,43,37,34,28,53,47,67,58,86,85,46,33,40,68,42,57,75,59,23,39,56,61,68,37,42,62,41,52,51,42,54,52,48,25,66,70,66,32,63,87,45,92,41,85,47,35,68,38,44,52,48,28,28,38,54,40,43,68,31,36,55,64,46,48,63,90,38,46,37,48,15,26,42,30,52,32,77,57,98,87,42,77,42,73,25,60,66,64,34,85,59,26,57,83,83,65,59,52,30,36,20,37,28,36,57,40,45,38,67,46,92,56,35,49,88,27,44,36,35,37,35,39,34,44,21,18,62,49,60,35,32,36,39,38,36,34,34,37,55,45,81,85,39,73,53,44,81,70,64,48,94,50,58,75,75,61,32,34,32,42,36,42,31,57,31,65,79,42,31,41,34,38,34,36,49,35,60,43,81,54,89,56,92,41,68,42,80,40,56,27,38,32,48,43,74,79,73,39,91,60,78,69,60,54,23,56,37,42,46,52,44,26,56,76,70,65,52,53,62,60,34,60,50,72,66,44,52,50,38,43,26,60,29,46,32,64,33,54,50,48,42,61,75,65,60,54,72,40,40,70,20,48,47,47,30,93,59,41,68,59,49,56,53,56,34,45,75,69,76,39,75,73,68,78,70,59,55,69,72,77,105

pLDDT: mean 76.95, std 30.53, range [13.47, 98.75]

Sequence (1254 aa):
MDKIWAKVQMFAINILAIVWRPGDESDDWCSNERSTINQLLHRALLLARYSSPMAAACFHGHLSCASSPASSNPGLVLSRKYKPWPASTFHLIVGQELVTRWGFQIKSSNGYPPNVVSSQKEEQYTEHFKVEQELESTVSITVVGASGDLAKKKIFPALFALFYEDCIPQHFTIFGYARTRLTDEEMRNMISKTLACRIDKRANCSDKMEQFLQRCFYHSGEYGLEENFSELDRKLKEQEVGRLANRLFYLSIPPNIFVDVVRCASRSASSPTGWTRVIVEKPFGRDSQSSAELTQSLKQYLTEDQIFRIDHYLGKELVENLSVLRFSNLVFEPLWSRQFIRNVQLIFSEDFGTEGRGGYFDNYGIIRDIMQNHLLQILALFAMETPVSLAAEDIRNEKVKVLRSMRVLQLDDVVVGQYKGHTKGGRSYPAYVDDPTVPKGSLTPTFAAAALFIDNARWDGVPFLMKAGKALHTGRAEIRVQFRHVPGNLYKRNFGSDLDKATNELVIRVQPDEAIYLKINNKVPGLNMRLDRSNLNLLYAARYPIEIPDAYERLLMDAIEGERRLFIRSDELDAAWAIFTPVLKELEEKRIAPELYPYGSRGPVGAYYLAAKHNVRWGDLSSDNNSMDKIWAKVQMFAINILAIVWRPGDESDDWCSNERSTINQLLHRALLLARYSSPMAAACFHGHLSCASSPASSNPGLVLSRKYKPWPASTFHLIVGQELVTRWGFQIKSSNGYPPNVVSSQKEEQYTEHFKVEQELESTVSITVVGASGDLAKKKIFPALFALFYEDCIPQHFTIFGYARTRLTDEEMRNMISKTLACRIDKRANCSDKMEQFLQRCFYHSGEYGLEENFSELDRKLKEQEVGRLANRLFYLSIPPNIFVDVVRCASRSASSPTGWTRVIVEKPFGRDSQSSAELTQSLKQYLTEDQIFRIDHYLGKELVENLSVLRFSNLVFEPLWSRQFIRNVQLIFSEDFGTEGRGGYFDNYGIIRDIMQNHLLQILALFAMETPVSLAAEDIRNEKVKVLRSMRVLQLDDVVVGQYKGHTKGGRSYPAYVDDPTVPKGSLTPTFAAAALFIDNARWDGVPFLMKAGKALHTGRAEIRVQFRHVPGNLYKRNFGSDLDKATNELVIRVQPDEAIYLKINNKVPGLNMRLDRSNLNLLYAARYPIEIPDAYERLLMDAIEGERRLFIRSDELDAAWAIFTPVLKELEEKRIAPELYPYGSRGPVGAYYLAAKHNVRWGDLSSDNNS

Radius of gyration: 40.88 Å; Cα contacts (8 Å, |Δi|>4): 1964; chains: 2; bounding box: 124×112×115 Å